Protein AF-0000000074539333 (afdb_homodimer)

Foldseek 3Di:
DDWAFLLLLLLVLVLLQVAQEEEEADDPLNVSVVVNCVPPVVVSNHDYQHFPFQLLSLLLLQLLCLQQVGEREYEFEAQRRLVRNQLNQQLQQLQLGQYEYEYEAAALVQVPPHDDDPSHDPSQVVCVVRWPEEDEPNASLCSLVVSLVQNQRQLAFRHGYYYYYYYSCRRGDIDDPVSHDHDHNVVRHDPDWFAWDLVLLLVLLVPLQPWQAEEEEEECLCLSLVQLVLVVLQCQQSLHAYEYDPRRAQSAFCPPLRYFAAPAPLQLVSQAPTQEYEYEADLCDLSVVLCDPPSHHDCVRRAYAYEGCDPCSACVRHDHPGYIHIRRRNHSVSSSVSNVVVDGGDHHRPCSVVSVVSLVVVLVVLVVLLPDFDWQHALSVLLQLVQVLFDQQAAEFEFADLRSVSNSNHNTHGHRSRYDDSVRVSRAQSRVSSQQSNCVSPVPHAYEYEYEPVSCVVRVVCLLSCQVVQRAYEYEYAYAFWNQQVQLVCCVPPVRPDDPTGHDDDQSQVVSVVRREHGDEAGGSVCSNVQVVVCVPDSGHYYYHRYHHSVSSNDDPPVVVVVCSVQPPPDDDDD/DDWAFLLLLLLVLVLLQVAQEEEEADDPLNVSVVVNCVPPVVVSNHDYQHFPFQLLSLLLLQLLCLQQVGEREYEFEAQRRLVRNQLNQQLQLLQLGQYEYEYEAAALVQVPPHDDDPSHDPSQVVCVVRWPEEDEDNASLCSLVVSLVQNQSQLAFRHGYYYYYYYSCRRGDIDDPVSRDHDHNVVRHDPDWFAWDLVLLLVLLVPLQPWQAEEEEEECLCLSLVQLVLVVLQCQQSLHAYEYDPRRAQSAFCPPLRYFAAPAPLQLVSQAPTQEYEYEADLCDLSVVLCDPPSHHDCVRRAYEYEGCDPCSACVRHDHPGYIHIRRRNHSVSSSVSNVVVDGGDHHRPCSVVSVVSLCVVLVVLVVLLPDFDWQHALSVLLQLVQVLFDQQEAEFEFADLRSVSNSNHNTHGHRSRYDDSVRVSRAQSRVSSQQSNCVSPVPHAYEYEYEPVSCVVRVVCLLSCQVVQRAYEYEYAYAFWNQAVQLVCCVQPVRPDDPTGHPDDQSQVVSVVRPERGDEAGGSVCSNVQVVVCVPDSGHYYYRRYHHSVSSNDDPPVVVVVCSVQPPPDDPDD

Structure (mmCIF, N/CA/C/O backbone):
data_AF-0000000074539333-model_v1
#
loop_
_entity.id
_entity.type
_entity.pdbx_description
1 polymer 'Acetolactate synthase, large subunit (IlvB-4)'
#
loop_
_atom_site.group_PDB
_atom_site.id
_atom_site.type_symbol
_atom_site.label_atom_id
_atom_site.label_alt_id
_atom_site.label_comp_id
_atom_site.label_asym_id
_atom_site.label_entity_id
_atom_site.label_seq_id
_atom_site.pdbx_PDB_ins_code
_atom_site.Cartn_x
_atom_site.Cartn_y
_atom_site.Cartn_z
_atom_site.occupancy
_atom_site.B_iso_or_equiv
_atom_site.auth_seq_id
_atom_site.auth_comp_id
_atom_site.auth_asym_id
_atom_site.auth_atom_id
_atom_site.pdbx_PDB_model_num
ATOM 1 N N . MET A 1 1 ? -42.875 7.98 -5.402 1 53.69 1 MET A N 1
ATOM 2 C CA . MET A 1 1 ? -42.094 6.82 -5.809 1 53.69 1 MET A CA 1
ATOM 3 C C . MET A 1 1 ? -40.969 6.523 -4.793 1 53.69 1 MET A C 1
ATOM 5 O O . MET A 1 1 ? -40.531 7.426 -4.09 1 53.69 1 MET A O 1
ATOM 9 N N . ALA A 1 2 ? -40.562 5.23 -4.734 1 71.75 2 ALA A N 1
ATOM 10 C CA . ALA A 1 2 ? -39.625 4.859 -3.678 1 71.75 2 ALA A CA 1
ATOM 11 C C . ALA A 1 2 ? -38.219 5.371 -3.99 1 71.75 2 ALA A C 1
ATOM 13 O O . ALA A 1 2 ? -37.812 5.352 -5.148 1 71.75 2 ALA A O 1
ATOM 14 N N . GLN A 1 3 ? -37.5 6.055 -3.059 1 87.5 3 GLN A N 1
ATOM 15 C CA . GLN A 1 3 ? -36.156 6.562 -3.24 1 87.5 3 GLN A CA 1
ATOM 16 C C . GLN A 1 3 ? -35.125 5.586 -2.684 1 87.5 3 GLN A C 1
ATOM 18 O O . GLN A 1 3 ? -35.312 5.004 -1.613 1 87.5 3 GLN A O 1
ATOM 23 N N . ILE A 1 4 ? -34.188 5.309 -3.562 1 90.69 4 ILE A N 1
ATOM 24 C CA . ILE A 1 4 ? -33.094 4.473 -3.102 1 90.69 4 ILE A CA 1
ATOM 25 C C . ILE A 1 4 ? -31.766 5.207 -3.297 1 90.69 4 ILE A C 1
ATOM 27 O O . ILE A 1 4 ? -31.641 6.043 -4.195 1 90.69 4 ILE A O 1
ATOM 31 N N . SER A 1 5 ? -30.812 4.988 -2.482 1 93.69 5 SER A N 1
ATOM 32 C CA . SER A 1 5 ? -29.5 5.613 -2.627 1 93.69 5 SER A CA 1
ATOM 33 C C . SER A 1 5 ? -28.672 4.922 -3.707 1 93.69 5 SER A C 1
ATOM 35 O O . SER A 1 5 ? -28.969 3.793 -4.102 1 93.69 5 SER A O 1
ATOM 37 N N . GLY A 1 6 ? -27.656 5.66 -4.234 1 95.56 6 GLY A N 1
ATOM 38 C CA . GLY A 1 6 ? -26.703 5.027 -5.133 1 95.56 6 GLY A CA 1
ATOM 39 C C . GLY A 1 6 ? -26.016 3.822 -4.523 1 95.56 6 GLY A C 1
ATOM 40 O O . GLY A 1 6 ? -25.734 2.84 -5.215 1 95.56 6 GLY A O 1
ATOM 41 N N . GLY A 1 7 ? -25.766 3.912 -3.229 1 96.56 7 GLY A N 1
ATOM 42 C CA . GLY A 1 7 ? -25.188 2.789 -2.514 1 96.56 7 GLY A CA 1
ATOM 43 C C . GLY A 1 7 ? -26.031 1.538 -2.561 1 96.56 7 GLY A C 1
ATOM 44 O O . GLY A 1 7 ? -25.516 0.434 -2.75 1 96.56 7 GLY A O 1
ATOM 45 N N . GLU A 1 8 ? -27.312 1.71 -2.318 1 95.69 8 GLU A N 1
ATOM 46 C CA . GLU A 1 8 ? -28.203 0.561 -2.373 1 95.69 8 GLU A CA 1
ATOM 47 C C . GLU A 1 8 ? -28.297 -0.006 -3.787 1 95.69 8 GLU A C 1
ATOM 49 O O . GLU A 1 8 ? -28.359 -1.224 -3.971 1 95.69 8 GLU A O 1
ATOM 54 N N . LEU A 1 9 ? -28.344 0.876 -4.777 1 95.88 9 LEU A N 1
ATOM 55 C CA . LEU A 1 9 ? -28.359 0.434 -6.168 1 95.88 9 LEU A CA 1
ATOM 56 C C . LEU A 1 9 ? -27.141 -0.406 -6.496 1 95.88 9 LEU A C 1
ATOM 58 O O . LEU A 1 9 ? -27.234 -1.414 -7.199 1 95.88 9 LEU A O 1
ATOM 62 N N . LEU A 1 10 ? -25.953 0.003 -6.055 1 97.69 10 LEU A N 1
ATOM 63 C CA . LEU A 1 10 ? -24.719 -0.756 -6.215 1 97.69 10 LEU A CA 1
ATOM 64 C C . LEU A 1 10 ? -24.859 -2.15 -5.613 1 97.69 10 LEU A C 1
ATOM 66 O O . LEU A 1 10 ? -24.484 -3.143 -6.246 1 97.69 10 LEU A O 1
ATOM 70 N N . VAL A 1 11 ? -25.422 -2.281 -4.406 1 98 11 VAL A N 1
ATOM 71 C CA . VAL A 1 11 ? -25.594 -3.557 -3.719 1 98 11 VAL A CA 1
ATOM 72 C C . VAL A 1 11 ? -26.531 -4.457 -4.523 1 98 11 VAL A C 1
ATOM 74 O O . VAL A 1 11 ? -26.281 -5.656 -4.66 1 98 11 VAL A O 1
ATOM 77 N N . ARG A 1 12 ? -27.594 -3.887 -5.066 1 96.44 12 ARG A N 1
ATOM 78 C CA . ARG A 1 12 ? -28.531 -4.66 -5.867 1 96.44 12 ARG A CA 1
ATOM 79 C C . ARG A 1 12 ? -27.859 -5.246 -7.102 1 96.44 12 ARG A C 1
ATOM 81 O O . ARG A 1 12 ? -28.156 -6.367 -7.512 1 96.44 12 ARG A O 1
ATOM 88 N N . CYS A 1 13 ? -26.953 -4.438 -7.715 1 97.38 13 CYS A N 1
ATOM 89 C CA . CYS A 1 13 ? -26.188 -4.957 -8.836 1 97.38 13 CYS A CA 1
ATOM 90 C C . CYS A 1 13 ? -25.328 -6.145 -8.414 1 97.38 13 CYS A C 1
ATOM 92 O O . CYS A 1 13 ? -25.25 -7.148 -9.125 1 97.38 13 CYS A O 1
ATOM 94 N N . LEU A 1 14 ? -24.688 -6.086 -7.266 1 98.56 14 LEU A N 1
ATOM 95 C CA . LEU A 1 14 ? -23.781 -7.133 -6.781 1 98.56 14 LEU A CA 1
ATOM 96 C C . LEU A 1 14 ? -24.562 -8.391 -6.422 1 98.56 14 LEU A C 1
ATOM 98 O O . LEU A 1 14 ? -24.062 -9.508 -6.59 1 98.56 14 LEU A O 1
ATOM 102 N N . ILE A 1 15 ? -25.797 -8.203 -5.922 1 97.75 15 ILE A N 1
ATOM 103 C CA . ILE A 1 15 ? -26.672 -9.32 -5.574 1 97.75 15 ILE A CA 1
ATOM 104 C C . ILE A 1 15 ? -26.953 -10.164 -6.82 1 97.75 15 ILE A C 1
ATOM 106 O O . ILE A 1 15 ? -26.984 -11.391 -6.754 1 97.75 15 ILE A O 1
ATOM 110 N N . LYS A 1 16 ? -27.125 -9.492 -7.965 1 96.06 16 LYS A N 1
ATOM 111 C CA . LYS A 1 16 ? -27.422 -10.203 -9.211 1 96.06 16 LYS A CA 1
ATOM 112 C C . LYS A 1 16 ? -26.25 -11.117 -9.602 1 96.06 16 LYS A C 1
ATOM 114 O O . LYS A 1 16 ? -26.453 -12.102 -10.32 1 96.06 16 LYS A O 1
ATOM 119 N N . GLU A 1 17 ? -25.047 -10.852 -9.117 1 96.12 17 GLU A N 1
ATOM 120 C CA . GLU A 1 17 ? -23.859 -11.648 -9.422 1 96.12 17 GLU A CA 1
ATOM 121 C C . GLU A 1 17 ? -23.531 -12.602 -8.273 1 96.12 17 GLU A C 1
ATOM 123 O O . GLU A 1 17 ? -22.469 -13.234 -8.273 1 96.12 17 GLU A O 1
ATOM 128 N N . ASN A 1 18 ? -24.375 -12.672 -7.277 1 96.19 18 ASN A N 1
ATOM 129 C CA . ASN A 1 18 ? -24.234 -13.555 -6.121 1 96.19 18 ASN A CA 1
ATOM 130 C C . ASN A 1 18 ? -22.938 -13.273 -5.355 1 96.19 18 ASN A C 1
ATOM 132 O O . ASN A 1 18 ? -22.25 -14.203 -4.949 1 96.19 18 ASN A O 1
ATOM 136 N N . VAL A 1 19 ? -22.578 -12.039 -5.328 1 98.31 19 VAL A N 1
ATOM 137 C CA . VAL A 1 19 ? -21.406 -11.672 -4.531 1 98.31 19 VAL A CA 1
ATOM 138 C C . VAL A 1 19 ? -21.656 -12.008 -3.062 1 98.31 19 VAL A C 1
ATOM 140 O O . VAL A 1 19 ? -22.625 -11.539 -2.471 1 98.31 19 VAL A O 1
ATOM 143 N N . ARG A 1 20 ? -20.766 -12.75 -2.531 1 97.69 20 ARG A N 1
ATOM 144 C CA . ARG A 1 20 ? -20.953 -13.211 -1.158 1 97.69 20 ARG A CA 1
ATOM 145 C C . ARG A 1 20 ? -20.109 -12.391 -0.187 1 97.69 20 ARG A C 1
ATOM 147 O O . ARG A 1 20 ? -20.531 -12.133 0.942 1 97.69 20 ARG A O 1
ATOM 154 N N . TYR A 1 21 ? -18.922 -12.078 -0.548 1 98.62 21 TYR A N 1
ATOM 155 C CA . TYR A 1 21 ? -18.016 -11.352 0.323 1 98.62 21 TYR A CA 1
ATOM 156 C C . TYR A 1 21 ? -17.562 -10.047 -0.329 1 98.62 21 TYR A C 1
ATOM 158 O O . TYR A 1 21 ? -17.297 -10.008 -1.535 1 98.62 21 TYR A O 1
ATOM 166 N N . ILE A 1 22 ? -17.578 -9.039 0.399 1 98.88 22 ILE A N 1
ATOM 167 C CA . ILE A 1 22 ? -16.953 -7.766 0.07 1 98.88 22 ILE A CA 1
ATOM 168 C C . ILE A 1 22 ? -15.852 -7.457 1.09 1 98.88 22 ILE A C 1
ATOM 170 O O . ILE A 1 22 ? -16.141 -7.285 2.279 1 98.88 22 ILE A O 1
ATOM 174 N N . PHE A 1 23 ? -14.609 -7.445 0.653 1 98.94 23 PHE A N 1
ATOM 175 C CA . PHE A 1 23 ? -13.469 -7.215 1.537 1 98.94 23 PHE A CA 1
ATOM 176 C C . PHE A 1 23 ? -13.07 -5.746 1.536 1 98.94 23 PHE A C 1
ATOM 178 O O . PHE A 1 23 ? -12.914 -5.141 0.473 1 98.94 23 PHE A O 1
ATOM 185 N N . GLY A 1 24 ? -12.938 -5.121 2.658 1 98.69 24 GLY A N 1
ATOM 186 C CA . GLY A 1 24 ? -12.547 -3.723 2.6 1 98.69 24 GLY A CA 1
ATOM 187 C C . GLY A 1 24 ? -12.367 -3.096 3.969 1 98.69 24 GLY A C 1
ATOM 188 O O . GLY A 1 24 ? -12.32 -3.803 4.98 1 98.69 24 GLY A O 1
ATOM 189 N N . VAL A 1 25 ? -12.039 -1.843 4.016 1 98.44 25 VAL A N 1
ATOM 190 C CA . VAL A 1 25 ? -12.039 -0.949 5.168 1 98.44 25 VAL A CA 1
ATOM 191 C C . VAL A 1 25 ? -13.141 0.094 5.016 1 98.44 25 VAL A C 1
ATOM 193 O O . VAL A 1 25 ? -13.273 0.718 3.961 1 98.44 25 VAL A O 1
ATOM 196 N N . PRO A 1 26 ? -13.984 0.244 6.031 1 97.88 26 PRO A N 1
ATOM 197 C CA . PRO A 1 26 ? -15.094 1.19 5.906 1 97.88 26 PRO A CA 1
ATOM 198 C C . PRO A 1 26 ? -14.633 2.643 5.852 1 97.88 26 PRO A C 1
ATOM 200 O O . PRO A 1 26 ? -13.492 2.945 6.215 1 97.88 26 PRO A O 1
ATOM 203 N N . GLY A 1 27 ? -15.414 3.486 5.34 1 95.94 27 GLY A N 1
ATOM 204 C CA . GLY A 1 27 ? -15.141 4.914 5.258 1 95.94 27 GLY A CA 1
ATOM 205 C C . GLY A 1 27 ? -16.391 5.766 5.254 1 95.94 27 GLY A C 1
ATOM 206 O O . GLY A 1 27 ? -17.484 5.266 4.98 1 95.94 27 GLY A O 1
ATOM 207 N N . GLY A 1 28 ? -16.219 7.004 5.582 1 93.75 28 GLY A N 1
ATOM 208 C CA . GLY A 1 28 ? -17.328 7.926 5.672 1 93.75 28 GLY A CA 1
ATOM 209 C C . GLY A 1 28 ? -18.047 8.125 4.352 1 93.75 28 GLY A C 1
ATOM 210 O O . GLY A 1 28 ? -19.266 8.305 4.32 1 93.75 28 GLY A O 1
ATOM 211 N N . GLN A 1 29 ? -17.359 8.047 3.271 1 95.5 29 GLN A N 1
ATOM 212 C CA . GLN A 1 29 ? -17.922 8.289 1.951 1 95.5 29 GLN A CA 1
ATOM 213 C C . GLN A 1 29 ? -18.672 7.062 1.439 1 95.5 29 GLN A C 1
ATOM 215 O O . GLN A 1 29 ? -19.375 7.137 0.435 1 95.5 29 GLN A O 1
ATOM 220 N N . LEU A 1 30 ? -18.578 5.961 2.168 1 96.88 30 LEU A N 1
ATOM 221 C CA . LEU A 1 30 ? -19.172 4.699 1.742 1 96.88 30 LEU A CA 1
ATOM 222 C C . LEU A 1 30 ? -20.375 4.344 2.613 1 96.88 30 LEU A C 1
ATOM 224 O O . LEU A 1 30 ? -20.906 3.238 2.51 1 96.88 30 LEU A O 1
ATOM 228 N N . LEU A 1 31 ? -20.906 5.234 3.484 1 96.12 31 LEU A N 1
ATOM 229 C CA . LEU A 1 31 ? -21.859 4.871 4.531 1 96.12 31 LEU A CA 1
ATOM 230 C C . LEU A 1 31 ? -23.141 4.312 3.932 1 96.12 31 LEU A C 1
ATOM 232 O O . LEU A 1 31 ? -23.688 3.336 4.441 1 96.12 31 LEU A O 1
ATOM 236 N N . THR A 1 32 ? -23.641 4.914 2.824 1 96.44 32 THR A N 1
ATOM 237 C CA . THR A 1 32 ? -24.891 4.434 2.244 1 96.44 32 THR A CA 1
ATOM 238 C C . THR A 1 32 ? -24.688 3.066 1.594 1 96.44 32 THR A C 1
ATOM 240 O O . THR A 1 32 ? -25.594 2.232 1.598 1 96.44 32 THR A O 1
ATOM 243 N N . PHE A 1 33 ? -23.547 2.855 0.974 1 97.81 33 PHE A N 1
ATOM 244 C CA . PHE A 1 33 ? -23.203 1.549 0.42 1 97.81 33 PHE A CA 1
ATOM 245 C C . PHE A 1 33 ? -23.125 0.498 1.521 1 97.81 33 PHE A C 1
ATOM 247 O O . PHE A 1 33 ? -23.719 -0.573 1.407 1 97.81 33 PHE A O 1
ATOM 254 N N . LEU A 1 34 ? -22.406 0.798 2.67 1 98.12 34 LEU A N 1
ATOM 255 C CA . LEU A 1 34 ? -22.25 -0.107 3.803 1 98.12 34 LEU A CA 1
ATOM 256 C C . LEU A 1 34 ? -23.594 -0.415 4.453 1 98.12 34 LEU A C 1
ATOM 258 O O . LEU A 1 34 ? -23.891 -1.574 4.742 1 98.12 34 LEU A O 1
ATOM 262 N N . ASP A 1 35 ? -24.391 0.611 4.652 1 97.31 35 ASP A N 1
ATOM 263 C CA . ASP A 1 35 ? -25.719 0.416 5.23 1 97.31 35 ASP A CA 1
ATOM 264 C C . ASP A 1 35 ? -26.562 -0.494 4.352 1 97.31 35 ASP A C 1
ATOM 266 O O . ASP A 1 35 ? -27.344 -1.305 4.859 1 97.31 35 ASP A O 1
ATOM 270 N N . ALA A 1 36 ? -26.422 -0.274 3.027 1 97.25 36 ALA A N 1
ATOM 271 C CA . ALA A 1 36 ? -27.188 -1.102 2.09 1 97.25 36 ALA A CA 1
ATOM 272 C C . ALA A 1 36 ? -26.75 -2.562 2.174 1 97.25 36 ALA A C 1
ATOM 274 O O . ALA A 1 36 ? -27.562 -3.471 2.006 1 97.25 36 ALA A O 1
ATOM 275 N N . ILE A 1 37 ? -25.438 -2.855 2.355 1 98.44 37 ILE A N 1
ATOM 276 C CA . ILE A 1 37 ? -24.969 -4.227 2.545 1 98.44 37 ILE A CA 1
ATOM 277 C C . ILE A 1 37 ? -25.641 -4.832 3.773 1 98.44 37 ILE A C 1
ATOM 279 O O . ILE A 1 37 ? -26.141 -5.961 3.723 1 98.44 37 ILE A O 1
ATOM 283 N N . LYS A 1 38 ? -25.703 -4.051 4.855 1 97.62 38 LYS A N 1
ATOM 284 C CA . LYS A 1 38 ? -26.281 -4.512 6.113 1 97.62 38 LYS A CA 1
ATOM 285 C C . LYS A 1 38 ? -27.781 -4.785 5.961 1 97.62 38 LYS A C 1
ATOM 287 O O . LYS A 1 38 ? -28.266 -5.852 6.348 1 97.62 38 LYS A O 1
ATOM 292 N N . ARG A 1 39 ? -28.5 -3.906 5.324 1 96.31 39 ARG A N 1
ATOM 293 C CA . ARG A 1 39 ? -29.953 -3.938 5.273 1 96.31 39 ARG A CA 1
ATOM 294 C C . ARG A 1 39 ? -30.453 -4.891 4.188 1 96.31 39 ARG A C 1
ATOM 296 O O . ARG A 1 39 ? -31.438 -5.598 4.379 1 96.31 39 ARG A O 1
ATOM 303 N N . VAL A 1 40 ? -29.766 -4.859 3.074 1 96.31 40 VAL A N 1
ATOM 304 C CA . VAL A 1 40 ? -30.25 -5.551 1.888 1 96.31 40 VAL A CA 1
ATOM 305 C C . VAL A 1 40 ? -29.328 -6.719 1.552 1 96.31 40 VAL A C 1
ATOM 307 O O . VAL A 1 40 ? -29.781 -7.852 1.386 1 96.31 40 VAL A O 1
ATOM 310 N N . GLY A 1 41 ? -28.062 -6.508 1.552 1 98 41 GLY A N 1
ATOM 311 C CA . GLY A 1 41 ? -27.078 -7.492 1.14 1 98 41 GLY A CA 1
ATOM 312 C C . GLY A 1 41 ? -27.062 -8.727 2.023 1 98 41 GLY A C 1
ATOM 313 O O . GLY A 1 41 ? -27.047 -9.852 1.525 1 98 41 GLY A O 1
ATOM 314 N N . GLU A 1 42 ? -27.141 -8.477 3.311 1 97.88 42 GLU A N 1
ATOM 315 C CA . GLU A 1 42 ? -27.047 -9.586 4.25 1 97.88 42 GLU A CA 1
ATOM 316 C C . GLU A 1 42 ? -28.219 -10.547 4.094 1 97.88 42 GLU A C 1
ATOM 318 O O . GLU A 1 42 ? -28.078 -11.758 4.285 1 97.88 42 GLU A O 1
ATOM 323 N N . LYS A 1 43 ? -29.328 -10.023 3.717 1 97.5 43 LYS A N 1
ATOM 324 C CA . LYS A 1 43 ? -30.5 -10.859 3.488 1 97.5 43 LYS A CA 1
ATOM 325 C C . LYS A 1 43 ? -30.281 -11.805 2.311 1 97.5 43 LYS A C 1
ATOM 327 O O . LYS A 1 43 ? -30.938 -12.844 2.207 1 97.5 43 LYS A O 1
ATOM 332 N N . HIS A 1 44 ? -29.375 -11.43 1.482 1 97.31 44 HIS A N 1
ATOM 333 C CA . HIS A 1 44 ? -29.078 -12.25 0.315 1 97.31 44 HIS A CA 1
ATOM 334 C C . HIS A 1 44 ? -27.75 -12.992 0.488 1 97.31 44 HIS A C 1
ATOM 336 O O . HIS A 1 44 ? -27.156 -13.43 -0.493 1 97.31 44 HIS A O 1
ATOM 342 N N . GLY A 1 45 ? -27.203 -13.016 1.686 1 96.88 45 GLY A N 1
ATOM 343 C CA . GLY A 1 45 ? -26.016 -13.805 1.996 1 96.88 45 GLY A CA 1
ATOM 344 C C . GLY A 1 45 ? -24.734 -13.023 1.835 1 96.88 45 GLY A C 1
ATOM 345 O O . GLY A 1 45 ? -23.641 -13.586 1.974 1 96.88 45 GLY A O 1
ATOM 346 N N . MET A 1 46 ? -24.812 -11.742 1.577 1 98.06 46 MET A N 1
ATOM 347 C CA . MET A 1 46 ? -23.625 -10.906 1.419 1 98.06 46 MET A CA 1
ATOM 348 C C . MET A 1 46 ? -23.031 -10.547 2.775 1 98.06 46 MET A C 1
ATOM 350 O O . MET A 1 46 ? -23.766 -10.25 3.721 1 98.06 46 MET A O 1
ATOM 354 N N . LYS A 1 47 ? -21.734 -10.586 2.867 1 98.19 47 LYS A N 1
ATOM 355 C CA . LYS A 1 47 ? -21.031 -10.234 4.094 1 98.19 47 LYS A CA 1
ATOM 356 C C . LYS A 1 47 ? -19.906 -9.242 3.814 1 98.19 47 LYS A C 1
ATOM 358 O O . LYS A 1 47 ? -19.141 -9.398 2.852 1 98.19 47 LYS A O 1
ATOM 363 N N . PHE A 1 48 ? -19.812 -8.203 4.594 1 98.69 48 PHE A N 1
ATOM 364 C CA . PHE A 1 48 ? -18.688 -7.289 4.57 1 98.69 48 PHE A CA 1
ATOM 365 C C . PHE A 1 48 ? -17.578 -7.762 5.512 1 98.69 48 PHE A C 1
ATOM 367 O O . PHE A 1 48 ? -17.812 -7.93 6.711 1 98.69 48 PHE A O 1
ATOM 374 N N . VAL A 1 49 ? -16.391 -8.047 5.023 1 98.75 49 VAL A N 1
ATOM 375 C CA . VAL A 1 49 ? -15.234 -8.445 5.832 1 98.75 49 VAL A CA 1
ATOM 376 C C . VAL A 1 49 ? -14.367 -7.223 6.133 1 98.75 49 VAL A C 1
ATOM 378 O O . VAL A 1 49 ? -13.766 -6.648 5.227 1 98.75 49 VAL A O 1
ATOM 381 N N . ASN A 1 50 ? -14.352 -6.844 7.359 1 98.31 50 ASN A N 1
ATOM 382 C CA . ASN A 1 50 ? -13.578 -5.707 7.852 1 98.31 50 ASN A CA 1
ATOM 383 C C . ASN A 1 50 ? -12.094 -6.035 7.953 1 98.31 50 ASN A C 1
ATOM 385 O O . ASN A 1 50 ? -11.664 -6.703 8.898 1 98.31 50 ASN A O 1
ATOM 389 N N . CYS A 1 51 ? -11.312 -5.566 7.012 1 98.5 51 CYS A N 1
ATOM 390 C CA . CYS A 1 51 ? -9.875 -5.816 7.004 1 98.5 51 CYS A CA 1
ATOM 391 C C . CYS A 1 51 ? -9.133 -4.73 7.77 1 98.5 51 CYS A C 1
ATOM 393 O O . CYS A 1 51 ? -9.688 -3.672 8.062 1 98.5 51 CYS A O 1
ATOM 395 N N . ARG A 1 52 ? -7.875 -5.016 8.133 1 98.19 52 ARG A N 1
ATOM 396 C CA . ARG A 1 52 ? -7.047 -4.047 8.836 1 98.19 52 ARG A CA 1
ATOM 397 C C . ARG A 1 52 ? -6.379 -3.086 7.859 1 98.19 52 ARG A C 1
ATOM 399 O O . ARG A 1 52 ? -6.07 -1.944 8.211 1 98.19 52 ARG A O 1
ATOM 406 N N . HIS A 1 53 ? -6.125 -3.541 6.66 1 98.62 53 HIS A N 1
ATOM 407 C CA . HIS A 1 53 ? -5.5 -2.76 5.598 1 98.62 53 HIS A CA 1
ATOM 408 C C . HIS A 1 53 ? -6.129 -3.066 4.242 1 98.62 53 HIS A C 1
ATOM 410 O O . HIS A 1 53 ? -6.422 -4.223 3.938 1 98.62 53 HIS A O 1
ATOM 416 N N . GLU A 1 54 ? -6.34 -2.082 3.432 1 98.75 54 GLU A N 1
ATOM 417 C CA . GLU A 1 54 ? -6.973 -2.264 2.129 1 98.75 54 GLU A CA 1
ATOM 418 C C . GLU A 1 54 ? -6.141 -3.176 1.231 1 98.75 54 GLU A C 1
ATOM 420 O O . GLU A 1 54 ? -6.691 -3.93 0.426 1 98.75 54 GLU A O 1
ATOM 425 N N . GLN A 1 55 ? -4.734 -3.168 1.324 1 98.75 55 GLN A N 1
ATOM 426 C CA . GLN A 1 55 ? -3.9 -4.121 0.599 1 98.75 55 GLN A CA 1
ATOM 427 C C . GLN A 1 55 ? -4.363 -5.555 0.847 1 98.75 55 GLN A C 1
ATOM 429 O O . GLN A 1 55 ? -4.48 -6.344 -0.091 1 98.75 55 GLN A O 1
ATOM 434 N N . ALA A 1 56 ? -4.594 -5.879 2.113 1 98.81 56 ALA A N 1
ATOM 435 C CA . ALA A 1 56 ? -5.039 -7.219 2.49 1 98.81 56 ALA A CA 1
ATOM 436 C C . ALA A 1 56 ? -6.441 -7.496 1.965 1 98.81 56 ALA A C 1
ATOM 438 O O . ALA A 1 56 ? -6.758 -8.625 1.585 1 98.81 56 ALA A O 1
ATOM 439 N N . ALA A 1 57 ? -7.301 -6.441 1.949 1 98.94 57 ALA A N 1
ATOM 440 C CA . ALA A 1 57 ? -8.648 -6.594 1.403 1 98.94 57 ALA A CA 1
ATOM 441 C C . ALA A 1 57 ? -8.602 -7.062 -0.048 1 98.94 57 ALA A C 1
ATOM 443 O O . ALA A 1 57 ? -9.281 -8.023 -0.419 1 98.94 57 ALA A O 1
ATOM 444 N N . ALA A 1 58 ? -7.785 -6.375 -0.827 1 98.94 58 ALA A N 1
ATOM 445 C CA . ALA A 1 58 ? -7.645 -6.75 -2.232 1 98.94 58 ALA A CA 1
ATOM 446 C C . ALA A 1 58 ? -7.062 -8.156 -2.371 1 98.94 58 ALA A C 1
ATOM 448 O O . ALA A 1 58 ? -7.488 -8.93 -3.229 1 98.94 58 ALA A O 1
ATOM 449 N N . SER A 1 59 ? -6.105 -8.531 -1.534 1 98.94 59 SER A N 1
ATOM 450 C CA . SER A 1 59 ? -5.488 -9.852 -1.586 1 98.94 59 SER A CA 1
ATOM 451 C C . SER A 1 59 ? -6.484 -10.938 -1.189 1 98.94 59 SER A C 1
ATOM 453 O O . SER A 1 59 ? -6.457 -12.039 -1.741 1 98.94 59 SER A O 1
ATOM 455 N N . MET A 1 60 ? -7.332 -10.648 -0.194 1 98.94 60 MET A N 1
ATOM 456 C CA . MET A 1 60 ? -8.367 -11.609 0.173 1 98.94 60 MET A CA 1
ATOM 457 C C . MET A 1 60 ? -9.352 -11.812 -0.974 1 98.94 60 MET A C 1
ATOM 459 O O . MET A 1 60 ? -9.766 -12.938 -1.251 1 98.94 60 MET A O 1
ATOM 463 N N . ALA A 1 61 ? -9.719 -10.688 -1.644 1 98.94 61 ALA A N 1
ATOM 464 C CA . ALA A 1 61 ? -10.586 -10.773 -2.814 1 98.94 61 ALA A CA 1
ATOM 465 C C . ALA A 1 61 ? -9.938 -11.602 -3.918 1 98.94 61 ALA A C 1
ATOM 467 O O . ALA A 1 61 ? -10.609 -12.391 -4.594 1 98.94 61 ALA A O 1
ATOM 468 N N . ASP A 1 62 ? -8.656 -11.445 -4.102 1 98.88 62 ASP A N 1
ATOM 469 C CA . ASP A 1 62 ? -7.863 -12.219 -5.059 1 98.88 62 ASP A CA 1
ATOM 470 C C . ASP A 1 62 ? -7.957 -13.711 -4.773 1 98.88 62 ASP A C 1
ATOM 472 O O . ASP A 1 62 ? -8.32 -14.492 -5.652 1 98.88 62 ASP A O 1
ATOM 476 N N . ALA A 1 63 ? -7.68 -14.086 -3.541 1 98.81 63 ALA A N 1
ATOM 477 C CA . ALA A 1 63 ? -7.707 -15.492 -3.137 1 98.81 63 ALA A CA 1
ATOM 478 C C . ALA A 1 63 ? -9.102 -16.078 -3.295 1 98.81 63 ALA A C 1
ATOM 480 O O . ALA A 1 63 ? -9.258 -17.203 -3.764 1 98.81 63 ALA A O 1
ATOM 481 N N . TYR A 1 64 ? -10.109 -15.297 -2.881 1 98.75 64 TYR A N 1
ATOM 482 C CA . TYR A 1 64 ? -11.492 -15.734 -3.025 1 98.75 64 TYR A CA 1
ATOM 483 C C . TYR A 1 64 ? -11.805 -16.078 -4.477 1 98.75 64 TYR A C 1
ATOM 485 O O . TYR A 1 64 ? -12.398 -17.109 -4.762 1 98.75 64 TYR A O 1
ATOM 493 N N . ALA A 1 65 ? -11.383 -15.195 -5.352 1 98.5 65 ALA A N 1
ATOM 494 C CA . ALA A 1 65 ? -11.648 -15.391 -6.773 1 98.5 65 ALA A CA 1
ATOM 495 C C . ALA A 1 65 ? -10.961 -16.656 -7.289 1 98.5 65 ALA A C 1
ATOM 497 O O . ALA A 1 65 ? -11.562 -17.438 -8.031 1 98.5 65 ALA A O 1
ATOM 498 N N . ARG A 1 66 ? -9.711 -16.906 -6.926 1 97.75 66 ARG A N 1
ATOM 499 C CA . ARG A 1 66 ? -8.938 -18.062 -7.395 1 97.75 66 ARG A CA 1
ATOM 500 C C . ARG A 1 66 ? -9.594 -19.359 -6.98 1 97.75 66 ARG A C 1
ATOM 502 O O . ARG A 1 66 ? -9.703 -20.297 -7.789 1 97.75 66 ARG A O 1
ATOM 509 N N . VAL A 1 67 ? -10.023 -19.406 -5.719 1 97.62 67 VAL A N 1
ATOM 510 C CA . VAL A 1 67 ? -10.398 -20.703 -5.168 1 97.62 67 VAL A CA 1
ATOM 511 C C . VAL A 1 67 ? -11.875 -20.984 -5.438 1 97.62 67 VAL A C 1
ATOM 513 O O . VAL A 1 67 ? -12.281 -22.125 -5.617 1 97.62 67 VAL A O 1
ATOM 516 N N . SER A 1 68 ? -12.727 -19.906 -5.508 1 96.31 68 SER A N 1
ATOM 517 C CA . SER A 1 68 ? -14.156 -20.094 -5.68 1 96.31 68 SER A CA 1
ATOM 518 C C . SER A 1 68 ? -14.539 -20.109 -7.156 1 96.31 68 SER A C 1
ATOM 520 O O . SER A 1 68 ? -15.57 -20.672 -7.527 1 96.31 68 SER A O 1
ATOM 522 N N . GLY A 1 69 ? -13.727 -19.438 -7.941 1 94.69 69 GLY A N 1
ATOM 523 C CA . GLY A 1 69 ? -14.086 -19.266 -9.344 1 94.69 69 GLY A CA 1
ATOM 524 C C . GLY A 1 69 ? -15.055 -18.109 -9.57 1 94.69 69 GLY A C 1
ATOM 525 O O . GLY A 1 69 ? -15.453 -17.844 -10.711 1 94.69 69 GLY A O 1
ATOM 526 N N . GLU A 1 70 ? -15.43 -17.453 -8.492 1 95.81 70 GLU A N 1
ATOM 527 C CA . GLU A 1 70 ? -16.297 -16.281 -8.562 1 95.81 70 GLU A CA 1
ATOM 528 C C . GLU A 1 70 ? -15.5 -14.984 -8.531 1 95.81 70 GLU A C 1
ATOM 530 O O . GLU A 1 70 ? -14.305 -15 -8.234 1 95.81 70 GLU A O 1
ATOM 535 N N . ILE A 1 71 ? -16.156 -13.883 -8.883 1 98.06 71 ILE A N 1
ATOM 536 C CA . ILE A 1 71 ? -15.461 -12.602 -8.914 1 98.06 71 ILE A CA 1
ATOM 537 C C . ILE A 1 71 ? -15.133 -12.156 -7.488 1 98.06 71 ILE A C 1
ATOM 539 O O . ILE A 1 71 ? -15.945 -12.336 -6.574 1 98.06 71 ILE A O 1
ATOM 543 N N . GLY A 1 72 ? -13.867 -11.711 -7.254 1 98.75 72 GLY A N 1
ATOM 544 C CA . GLY A 1 72 ? -13.539 -11.047 -6.004 1 98.75 72 GLY A CA 1
ATOM 545 C C . GLY A 1 72 ? -13.984 -9.602 -5.953 1 98.75 72 GLY A C 1
ATOM 546 O O . GLY A 1 72 ? -14.008 -8.914 -6.98 1 98.75 72 GLY A O 1
ATOM 547 N N . VAL A 1 73 ? -14.398 -9.078 -4.805 1 98.94 73 VAL A N 1
ATOM 548 C CA . VAL A 1 73 ? -14.805 -7.688 -4.645 1 98.94 73 VAL A CA 1
ATOM 549 C C . VAL A 1 73 ? -14.062 -7.066 -3.461 1 98.94 73 VAL A C 1
ATOM 551 O O . VAL A 1 73 ? -14.094 -7.609 -2.354 1 98.94 73 VAL A O 1
ATOM 554 N N . CYS A 1 74 ? -13.328 -6.031 -3.676 1 98.88 74 CYS A N 1
ATOM 555 C CA . CYS A 1 74 ? -12.703 -5.27 -2.598 1 98.88 74 CYS A CA 1
ATOM 556 C C . CYS A 1 74 ? -13.086 -3.797 -2.676 1 98.88 74 CYS A C 1
ATOM 558 O O . CYS A 1 74 ? -13.484 -3.309 -3.736 1 98.88 74 CYS A O 1
ATOM 560 N N . VAL A 1 75 ? -13.047 -3.139 -1.521 1 98.75 75 VAL A N 1
ATOM 561 C CA . VAL A 1 75 ? -13.5 -1.754 -1.442 1 98.75 75 VAL A CA 1
ATOM 562 C C . VAL A 1 75 ? -12.539 -0.946 -0.572 1 98.75 75 VAL A C 1
ATOM 564 O O . VAL A 1 75 ? -12.039 -1.443 0.441 1 98.75 75 VAL A O 1
ATOM 567 N N . GLY A 1 76 ? -12.195 0.207 -0.986 1 97.88 76 GLY A N 1
ATOM 568 C CA . GLY A 1 76 ? -11.523 1.245 -0.221 1 97.88 76 GLY A CA 1
ATOM 569 C C . GLY A 1 76 ? -12.219 2.592 -0.303 1 97.88 76 GLY A C 1
ATOM 570 O O . GLY A 1 76 ? -12.805 2.928 -1.33 1 97.88 76 GLY A O 1
ATOM 571 N N . THR A 1 77 ? -12.195 3.322 0.79 1 95.31 77 THR A N 1
ATOM 572 C CA . THR A 1 77 ? -12.789 4.656 0.778 1 95.31 77 THR A CA 1
ATOM 573 C C . THR A 1 77 ? -12.008 5.59 -0.135 1 95.31 77 THR A C 1
ATOM 575 O O . THR A 1 77 ? -11.336 5.141 -1.066 1 95.31 77 THR A O 1
ATOM 578 N N . ILE A 1 78 ? -12.148 6.879 0.02 1 95.06 78 ILE A N 1
ATOM 579 C CA . ILE A 1 78 ? -11.531 7.91 -0.806 1 95.06 78 ILE A CA 1
ATOM 580 C C . ILE A 1 78 ? -10.062 8.07 -0.422 1 95.06 78 ILE A C 1
ATOM 582 O O . ILE A 1 78 ? -9.68 7.812 0.722 1 95.06 78 ILE A O 1
ATOM 586 N N . GLY A 1 79 ? -9.203 8.562 -1.405 1 96.88 79 GLY A N 1
ATOM 587 C CA . GLY A 1 79 ? -7.848 8.992 -1.12 1 96.88 79 GLY A CA 1
ATOM 588 C C . GLY A 1 79 ? -6.984 7.887 -0.536 1 96.88 79 GLY A C 1
ATOM 589 O O . GLY A 1 79 ? -6.562 6.98 -1.254 1 96.88 79 GLY A O 1
ATOM 590 N N . PRO A 1 80 ? -6.832 7.867 0.834 1 97.56 80 PRO A N 1
ATOM 591 C CA . PRO A 1 80 ? -5.992 6.855 1.485 1 97.56 80 PRO A CA 1
ATOM 592 C C . PRO A 1 80 ? -6.477 5.43 1.229 1 97.56 80 PRO A C 1
ATOM 594 O O . PRO A 1 80 ? -5.668 4.531 0.995 1 97.56 80 PRO A O 1
ATOM 597 N N . GLY A 1 81 ? -7.812 5.254 1.311 1 98.06 81 GLY A N 1
ATOM 598 C CA . GLY A 1 81 ? -8.344 3.926 1.043 1 98.06 81 GLY A CA 1
ATOM 599 C C . GLY A 1 81 ? -8.016 3.422 -0.351 1 98.06 81 GLY A C 1
ATOM 600 O O . GLY A 1 81 ? -7.691 2.248 -0.531 1 98.06 81 GLY A O 1
ATOM 601 N N . GLY A 1 82 ? -8.195 4.32 -1.352 1 98.44 82 GLY A N 1
ATOM 602 C CA . GLY A 1 82 ? -7.816 3.977 -2.711 1 98.44 82 GLY A CA 1
ATOM 603 C C . GLY A 1 82 ? -6.336 3.67 -2.855 1 98.44 82 GLY A C 1
ATOM 604 O O . GLY A 1 82 ? -5.965 2.645 -3.43 1 98.44 82 GLY A O 1
ATOM 605 N N . ALA A 1 83 ? -5.473 4.52 -2.309 1 98.69 83 ALA A N 1
ATOM 606 C CA . ALA A 1 83 ? -4.023 4.344 -2.393 1 98.69 83 ALA A CA 1
ATOM 607 C C . ALA A 1 83 ? -3.594 3.035 -1.735 1 98.69 83 ALA A C 1
ATOM 609 O O . ALA A 1 83 ? -2.713 2.338 -2.246 1 98.69 83 ALA A O 1
ATOM 610 N N . ASP A 1 84 ? -4.23 2.678 -0.635 1 98.75 84 ASP A N 1
ATOM 611 C CA . ASP A 1 84 ? -3.865 1.496 0.139 1 98.75 84 ASP A CA 1
ATOM 612 C C . ASP A 1 84 ? -4.266 0.216 -0.591 1 98.75 84 ASP A C 1
ATOM 614 O O . ASP A 1 84 ? -3.758 -0.865 -0.281 1 98.75 84 ASP A O 1
ATOM 618 N N . LEU A 1 85 ? -5.188 0.277 -1.569 1 98.88 85 LEU A N 1
ATOM 619 C CA . LEU A 1 85 ? -5.621 -0.895 -2.322 1 98.88 85 LEU A CA 1
ATOM 620 C C . LEU A 1 85 ? -4.574 -1.296 -3.355 1 98.88 85 LEU A C 1
ATOM 622 O O . LEU A 1 85 ? -4.527 -2.453 -3.781 1 98.88 85 LEU A O 1
ATOM 626 N N . VAL A 1 86 ? -3.705 -0.415 -3.773 1 98.88 86 VAL A N 1
ATOM 627 C CA . VAL A 1 86 ? -2.859 -0.543 -4.957 1 98.88 86 VAL A CA 1
ATOM 628 C C . VAL A 1 86 ? -1.97 -1.777 -4.824 1 98.88 86 VAL A C 1
ATOM 630 O O . VAL A 1 86 ? -1.935 -2.625 -5.719 1 98.88 86 VAL A O 1
ATOM 633 N N . PRO A 1 87 ? -1.277 -1.977 -3.658 1 98.69 87 PRO A N 1
ATOM 634 C CA . PRO A 1 87 ? -0.385 -3.135 -3.586 1 98.69 87 PRO A CA 1
ATOM 635 C C . PRO A 1 87 ? -1.134 -4.465 -3.676 1 98.69 87 PRO A C 1
ATOM 637 O O . PRO A 1 87 ? -0.549 -5.48 -4.051 1 98.69 87 PRO A O 1
ATOM 640 N N . GLY A 1 88 ? -2.41 -4.496 -3.324 1 98.81 88 GLY A N 1
ATOM 641 C CA . GLY A 1 88 ? -3.186 -5.727 -3.41 1 98.81 88 GLY A CA 1
ATOM 642 C C . GLY A 1 88 ? -3.805 -5.945 -4.777 1 98.81 88 GLY A C 1
ATOM 643 O O . GLY A 1 88 ? -4.016 -7.086 -5.191 1 98.81 88 GLY A O 1
ATOM 644 N N . VAL A 1 89 ? -4.125 -4.859 -5.516 1 98.94 89 VAL A N 1
ATOM 645 C CA . VAL A 1 89 ? -4.754 -4.941 -6.828 1 98.94 89 VAL A CA 1
ATOM 646 C C . VAL A 1 89 ? -3.717 -5.336 -7.879 1 98.94 89 VAL A C 1
ATOM 648 O O . VAL A 1 89 ? -4.023 -6.082 -8.812 1 98.94 89 VAL A O 1
ATOM 651 N N . TYR A 1 90 ? -2.457 -4.973 -7.664 1 98.75 90 TYR A N 1
ATOM 652 C CA . TYR A 1 90 ? -1.381 -5.207 -8.617 1 98.75 90 TYR A CA 1
ATOM 653 C C . TYR A 1 90 ? -1.146 -6.699 -8.82 1 98.75 90 TYR A C 1
ATOM 655 O O . TYR A 1 90 ? -1.116 -7.18 -9.953 1 98.75 90 TYR A O 1
ATOM 663 N N . PRO A 1 91 ? -1.051 -7.512 -7.742 1 98.44 91 PRO A N 1
ATOM 664 C CA . PRO A 1 91 ? -0.859 -8.945 -7.973 1 98.44 91 PRO A CA 1
ATOM 665 C C . PRO A 1 91 ? -2.02 -9.586 -8.734 1 98.44 91 PRO A C 1
ATOM 667 O O . PRO A 1 91 ? -1.806 -10.477 -9.555 1 98.44 91 PRO A O 1
ATOM 670 N N . ALA A 1 92 ? -3.213 -9.109 -8.438 1 98.69 92 ALA A N 1
ATOM 671 C CA . ALA A 1 92 ? -4.371 -9.641 -9.156 1 98.69 92 ALA A CA 1
ATOM 672 C C . ALA A 1 92 ? -4.281 -9.32 -10.641 1 98.69 92 ALA A C 1
ATOM 674 O O . ALA A 1 92 ? -4.648 -10.148 -11.484 1 98.69 92 ALA A O 1
ATOM 675 N N . PHE A 1 93 ? -3.834 -8.125 -10.922 1 98.44 93 PHE A N 1
ATOM 676 C CA . PHE A 1 93 ? -3.656 -7.703 -12.312 1 98.44 93 PHE A CA 1
ATOM 677 C C . PHE A 1 93 ? -2.588 -8.547 -13 1 98.44 93 PHE A C 1
ATOM 679 O O . PHE A 1 93 ? -2.803 -9.047 -14.102 1 98.44 93 PHE A O 1
ATOM 686 N N . ALA A 1 94 ? -1.472 -8.734 -12.336 1 96.88 94 ALA A N 1
ATOM 687 C CA . ALA A 1 94 ? -0.349 -9.484 -12.891 1 96.88 94 ALA A CA 1
ATOM 688 C C . ALA A 1 94 ? -0.74 -10.938 -13.156 1 96.88 94 ALA A C 1
ATOM 690 O O . ALA A 1 94 ? -0.316 -11.531 -14.148 1 96.88 94 ALA A O 1
ATOM 691 N N . ASP A 1 95 ? -1.629 -11.531 -12.305 1 96.5 95 ASP A N 1
ATOM 692 C CA . ASP A 1 95 ? -1.944 -12.953 -12.367 1 96.5 95 ASP A CA 1
ATOM 693 C C . ASP A 1 95 ? -3.281 -13.188 -13.062 1 96.5 95 ASP A C 1
ATOM 695 O O . ASP A 1 95 ? -3.805 -14.305 -13.055 1 96.5 95 ASP A O 1
ATOM 699 N N . SER A 1 96 ? -3.877 -12.172 -13.617 1 96.88 96 SER A N 1
ATOM 700 C CA . SER A 1 96 ? -5.117 -12.289 -14.375 1 96.88 96 SER A CA 1
ATOM 701 C C . SER A 1 96 ? -6.258 -12.805 -13.508 1 96.88 96 SER A C 1
ATOM 703 O O . SER A 1 96 ? -6.953 -13.75 -13.883 1 96.88 96 SER A O 1
ATOM 705 N N . VAL A 1 97 ? -6.48 -12.172 -12.352 1 98.38 97 VAL A N 1
ATOM 706 C CA . VAL A 1 97 ? -7.547 -12.547 -11.43 1 98.38 97 VAL A CA 1
ATOM 707 C C . VAL A 1 97 ? -8.719 -11.578 -11.57 1 98.38 97 VAL A C 1
ATOM 709 O O . VAL A 1 97 ? -8.531 -10.359 -11.484 1 98.38 97 VAL A O 1
ATOM 712 N N . PRO A 1 98 ? -9.922 -12.062 -11.859 1 98.56 98 PRO A N 1
ATOM 713 C CA . PRO A 1 98 ? -11.07 -11.156 -11.945 1 98.56 98 PRO A CA 1
ATOM 714 C C . PRO A 1 98 ? -11.453 -10.555 -10.594 1 98.56 98 PRO A C 1
ATOM 716 O O . PRO A 1 98 ? -11.656 -11.289 -9.625 1 98.56 98 PRO A O 1
ATOM 719 N N . MET A 1 99 ? -11.508 -9.25 -10.547 1 98.81 99 MET A N 1
ATOM 720 C CA . MET A 1 99 ? -11.781 -8.523 -9.312 1 98.81 99 MET A CA 1
ATOM 721 C C . MET A 1 99 ? -12.469 -7.191 -9.602 1 98.81 99 MET A C 1
ATOM 723 O O . MET A 1 99 ? -12.109 -6.496 -10.555 1 98.81 99 MET A O 1
ATOM 727 N N . LEU A 1 100 ? -13.531 -6.898 -8.867 1 98.94 100 LEU A N 1
ATOM 728 C CA . LEU A 1 100 ? -14.133 -5.57 -8.883 1 98.94 100 LEU A CA 1
ATOM 729 C C . LEU A 1 100 ? -13.602 -4.715 -7.742 1 98.94 100 LEU A C 1
ATOM 731 O O . LEU A 1 100 ? -13.859 -4.996 -6.574 1 98.94 100 LEU A O 1
ATOM 735 N N . VAL A 1 101 ? -12.844 -3.723 -8.109 1 98.94 101 VAL A N 1
ATOM 736 C CA . VAL A 1 101 ? -12.297 -2.764 -7.16 1 98.94 101 VAL A CA 1
ATOM 737 C C . VAL A 1 101 ? -13.211 -1.549 -7.062 1 98.94 101 VAL A C 1
ATOM 739 O O . VAL A 1 101 ? -13.477 -0.876 -8.062 1 98.94 101 VAL A O 1
ATOM 742 N N . ILE A 1 102 ? -13.711 -1.301 -5.852 1 98.94 102 ILE A N 1
ATOM 743 C CA . ILE A 1 102 ? -14.633 -0.191 -5.621 1 98.94 102 ILE A CA 1
ATOM 744 C C . ILE A 1 102 ? -13.961 0.856 -4.734 1 98.94 102 ILE A C 1
ATOM 746 O O . ILE A 1 102 ? -13.414 0.527 -3.678 1 98.94 102 ILE A O 1
ATOM 750 N N . THR A 1 103 ? -13.945 2.09 -5.164 1 98.75 103 THR A N 1
ATOM 751 C CA . THR A 1 103 ? -13.492 3.195 -4.328 1 98.75 103 THR A CA 1
ATOM 752 C C . THR A 1 103 ? -14.539 4.297 -4.262 1 98.75 103 THR A C 1
ATOM 754 O O . THR A 1 103 ? -15.375 4.422 -5.164 1 98.75 103 THR A O 1
ATOM 757 N N . ALA A 1 104 ? -14.539 5.027 -3.164 1 97.75 104 ALA A N 1
ATOM 758 C CA . ALA A 1 104 ? -15.273 6.293 -3.115 1 97.75 104 ALA A CA 1
ATOM 759 C C . ALA A 1 104 ? -14.398 7.445 -3.613 1 97.75 104 ALA A C 1
ATOM 761 O O . ALA A 1 104 ? -13.188 7.297 -3.758 1 97.75 104 ALA A O 1
ATOM 762 N N . GLN A 1 105 ? -15.031 8.555 -3.881 1 96.5 105 GLN A N 1
ATOM 763 C CA . GLN A 1 105 ? -14.383 9.766 -4.371 1 96.5 105 GLN A CA 1
ATOM 764 C C . GLN A 1 105 ? -15.055 11.016 -3.812 1 96.5 105 GLN A C 1
ATOM 766 O O . GLN A 1 105 ? -16.172 10.945 -3.293 1 96.5 105 GLN A O 1
ATOM 771 N N . ASN A 1 106 ? -14.336 12.133 -3.791 1 95.06 106 ASN A N 1
ATOM 772 C CA . ASN A 1 106 ? -14.969 13.414 -3.502 1 95.06 106 ASN A CA 1
ATOM 773 C C . ASN A 1 106 ? -16.172 13.664 -4.414 1 95.06 106 ASN A C 1
ATOM 775 O O . ASN A 1 106 ? -16.281 13.039 -5.473 1 95.06 106 ASN A O 1
ATOM 779 N N . GLN A 1 107 ? -16.984 14.562 -4.008 1 95.19 107 GLN A N 1
ATOM 780 C CA . GLN A 1 107 ? -18.219 14.852 -4.746 1 95.19 107 GLN A CA 1
ATOM 781 C C . GLN A 1 107 ? -17.906 15.234 -6.191 1 95.19 107 GLN A C 1
ATOM 783 O O . GLN A 1 107 ? -16.828 15.758 -6.484 1 95.19 107 GLN A O 1
ATOM 788 N N . THR A 1 108 ? -18.875 15.031 -7.066 1 94.06 108 THR A N 1
ATOM 789 C CA . THR A 1 108 ? -18.734 15.266 -8.5 1 94.06 108 THR A CA 1
ATOM 790 C C . THR A 1 108 ? -18.297 16.703 -8.773 1 94.06 108 THR A C 1
ATOM 792 O O . THR A 1 108 ? -17.609 16.984 -9.75 1 94.06 108 THR A O 1
ATOM 795 N N . TRP A 1 109 ? -18.641 17.641 -7.906 1 88.75 109 TRP A N 1
ATOM 796 C CA . TRP A 1 109 ? -18.344 19.047 -8.172 1 88.75 109 TRP A CA 1
ATOM 797 C C . TRP A 1 109 ? -17 19.438 -7.562 1 88.75 109 TRP A C 1
ATOM 799 O O . TRP A 1 109 ? -16.516 20.562 -7.766 1 88.75 109 TRP A O 1
ATOM 809 N N . LYS A 1 110 ? -16.359 18.516 -6.855 1 89.5 110 LYS A N 1
ATOM 810 C CA . LYS A 1 110 ? -15.094 18.797 -6.184 1 89.5 110 LYS A CA 1
ATOM 811 C C . LYS A 1 110 ? -13.953 17.984 -6.777 1 89.5 110 LYS A C 1
ATOM 813 O O . LYS A 1 110 ? -12.797 18.125 -6.379 1 89.5 110 LYS A O 1
ATOM 818 N N . SER A 1 111 ? -14.312 17.016 -7.602 1 91.94 111 SER A N 1
ATOM 819 C CA . SER A 1 111 ? -13.289 16.125 -8.117 1 91.94 111 SER A CA 1
ATOM 820 C C . SER A 1 111 ? -13.172 16.234 -9.641 1 91.94 111 SER A C 1
ATOM 822 O O . SER A 1 111 ? -14.086 16.734 -10.297 1 91.94 111 SER A O 1
ATOM 824 N N . TYR A 1 112 ? -12.039 15.945 -10.156 1 89.44 112 TYR A N 1
ATOM 825 C CA . TYR A 1 112 ? -11.711 15.844 -11.57 1 89.44 112 TYR A CA 1
ATOM 826 C C . TYR A 1 112 ? -12.125 17.094 -12.328 1 89.44 112 TYR A C 1
ATOM 828 O O . TYR A 1 112 ? -12.977 17.031 -13.219 1 89.44 112 TYR A O 1
ATOM 836 N N . PRO A 1 113 ? -11.508 18.281 -11.984 1 89.19 113 PRO A N 1
ATOM 837 C CA . PRO A 1 113 ? -10.266 18.344 -11.195 1 89.19 113 PRO A CA 1
ATOM 838 C C . PRO A 1 113 ? -10.523 18.609 -9.719 1 89.19 113 PRO A C 1
ATOM 840 O O . PRO A 1 113 ? -11.617 19.031 -9.336 1 89.19 113 PRO A O 1
ATOM 843 N N . ASP A 1 114 ? -9.484 18.328 -8.953 1 85.88 114 ASP A N 1
ATOM 844 C CA . ASP A 1 114 ? -9.578 18.562 -7.516 1 85.88 114 ASP A CA 1
ATOM 845 C C . ASP A 1 114 ? -9.57 20.062 -7.211 1 85.88 114 ASP A C 1
ATOM 847 O O . ASP A 1 114 ? -9.008 20.859 -7.973 1 85.88 114 ASP A O 1
ATOM 851 N N . HIS A 1 115 ? -10.25 20.406 -6.164 1 83.81 115 HIS A N 1
ATOM 852 C CA . HIS A 1 115 ? -10.406 21.797 -5.754 1 83.81 115 HIS A CA 1
ATOM 853 C C . HIS A 1 115 ? -9.703 22.062 -4.434 1 83.81 115 HIS A C 1
ATOM 855 O O . HIS A 1 115 ? -9.953 23.094 -3.789 1 83.81 115 HIS A O 1
ATOM 861 N N . GLY A 1 116 ? -8.891 21.141 -3.986 1 87.75 116 GLY A N 1
ATOM 862 C CA . GLY A 1 116 ? -8.188 21.312 -2.727 1 87.75 116 GLY A CA 1
ATOM 863 C C . GLY A 1 116 ? -8.852 20.609 -1.563 1 87.75 116 GLY A C 1
ATOM 864 O O . GLY A 1 116 ? -8.656 20.984 -0.406 1 87.75 116 GLY A O 1
ATOM 865 N N . SER A 1 117 ? -9.531 19.547 -1.866 1 91.94 117 SER A N 1
ATOM 866 C CA . SER A 1 117 ? -10.242 18.781 -0.845 1 91.94 117 SER A CA 1
ATOM 867 C C . SER A 1 117 ? -9.297 17.859 -0.08 1 91.94 117 SER A C 1
ATOM 869 O O . SER A 1 117 ? -8.328 17.344 -0.644 1 91.94 117 SER A O 1
ATOM 871 N N . MET A 1 118 ? -9.617 17.766 1.211 1 92.44 118 MET A N 1
ATOM 872 C CA . MET A 1 118 ? -8.945 16.719 1.982 1 92.44 118 MET A CA 1
ATOM 873 C C . MET A 1 118 ? -9.164 15.344 1.35 1 92.44 118 MET A C 1
ATOM 875 O O . MET A 1 118 ? -10.25 15.055 0.841 1 92.44 118 MET A O 1
ATOM 879 N N . GLN A 1 119 ? -8.156 14.469 1.288 1 94.19 119 GLN A N 1
ATOM 880 C CA . GLN A 1 119 ? -8.164 13.094 0.792 1 94.19 119 GLN A CA 1
ATOM 881 C C . GLN A 1 119 ? -8.344 13.062 -0.723 1 94.19 119 GLN A C 1
ATOM 883 O O . GLN A 1 119 ? -8.719 12.031 -1.283 1 94.19 119 GLN A O 1
ATOM 888 N N . ALA A 1 120 ? -8.109 14.211 -1.404 1 95 120 ALA A N 1
ATOM 889 C CA . ALA A 1 120 ? -8.203 14.25 -2.861 1 95 120 ALA A CA 1
ATOM 890 C C . ALA A 1 120 ? -7.121 13.398 -3.506 1 95 120 ALA A C 1
ATOM 892 O O . ALA A 1 120 ? -5.945 13.5 -3.148 1 95 120 ALA A O 1
ATOM 893 N N . LEU A 1 121 ? -7.527 12.531 -4.363 1 97.25 121 LEU A N 1
ATOM 894 C CA . LEU A 1 121 ? -6.621 11.672 -5.113 1 97.25 121 LEU A CA 1
ATOM 895 C C . LEU A 1 121 ? -7.188 11.359 -6.496 1 97.25 121 LEU A C 1
ATOM 897 O O . LEU A 1 121 ? -8.375 11.062 -6.629 1 97.25 121 LEU A O 1
ATOM 901 N N . ASP A 1 122 ? -6.348 11.531 -7.531 1 97.81 122 ASP A N 1
ATOM 902 C CA . ASP A 1 122 ? -6.711 11.102 -8.883 1 97.81 122 ASP A CA 1
ATOM 903 C C . ASP A 1 122 ? -6.688 9.578 -9 1 97.81 122 ASP A C 1
ATOM 905 O O . ASP A 1 122 ? -5.789 9.008 -9.625 1 97.81 122 ASP A O 1
ATOM 909 N N . GLN A 1 123 ? -7.734 8.977 -8.461 1 98.31 123 GLN A N 1
ATOM 910 C CA . GLN A 1 123 ? -7.809 7.52 -8.359 1 98.31 123 GLN A CA 1
ATOM 911 C C . GLN A 1 123 ? -7.961 6.875 -9.734 1 98.31 123 GLN A C 1
ATOM 913 O O . GLN A 1 123 ? -7.492 5.758 -9.961 1 98.31 123 GLN A O 1
ATOM 918 N N . TYR A 1 124 ? -8.594 7.559 -10.641 1 98.06 124 TYR A N 1
ATOM 919 C CA . TYR A 1 124 ? -8.797 7.031 -11.984 1 98.06 124 TYR A CA 1
ATOM 920 C C . TYR A 1 124 ? -7.461 6.734 -12.664 1 98.06 124 TYR A C 1
ATOM 922 O O . TYR A 1 124 ? -7.219 5.613 -13.117 1 98.06 124 TYR A O 1
ATOM 930 N N . HIS A 1 125 ? -6.566 7.672 -12.656 1 98.25 125 HIS A N 1
ATOM 931 C CA . HIS A 1 125 ? -5.285 7.488 -13.32 1 98.25 125 HIS A CA 1
ATOM 932 C C . HIS A 1 125 ? -4.352 6.609 -12.492 1 98.25 125 HIS A C 1
ATOM 934 O O . HIS A 1 125 ? -3.506 5.902 -13.047 1 98.25 125 HIS A O 1
ATOM 940 N N . LEU A 1 126 ? -4.531 6.629 -11.203 1 98.69 126 LEU A N 1
ATOM 941 C CA . LEU A 1 126 ? -3.719 5.797 -10.32 1 98.69 126 LEU A CA 1
ATOM 942 C C . LEU A 1 126 ? -3.939 4.316 -10.617 1 98.69 126 LEU A C 1
ATOM 944 O O . LEU A 1 126 ? -2.988 3.531 -10.617 1 98.69 126 LEU A O 1
ATOM 948 N N . PHE A 1 127 ? -5.203 3.939 -10.891 1 98.81 127 PHE A N 1
ATOM 949 C CA . PHE A 1 127 ? -5.527 2.523 -11.023 1 98.81 127 PHE A CA 1
ATOM 950 C C . PHE A 1 127 ? -5.41 2.078 -12.477 1 98.81 127 PHE A C 1
ATOM 952 O O . PHE A 1 127 ? -5.387 0.878 -12.758 1 98.81 127 PHE A O 1
ATOM 959 N N . LYS A 1 128 ? -5.285 2.945 -13.375 1 98.56 128 LYS A N 1
ATOM 960 C CA . LYS A 1 128 ? -5.316 2.631 -14.797 1 98.56 128 LYS A CA 1
ATOM 961 C C . LYS A 1 128 ? -4.223 1.632 -15.164 1 98.56 128 LYS A C 1
ATOM 963 O O . LYS A 1 128 ? -4.473 0.664 -15.891 1 98.56 128 LYS A O 1
ATOM 968 N N . PRO A 1 129 ? -2.994 1.741 -14.664 1 98.12 129 PRO A N 1
ATOM 969 C CA . PRO A 1 129 ? -1.926 0.833 -15.086 1 98.12 129 PRO A CA 1
ATOM 970 C C . PRO A 1 129 ? -2.074 -0.567 -14.492 1 98.12 129 PRO A C 1
ATOM 972 O O . PRO A 1 129 ? -1.375 -1.495 -14.906 1 98.12 129 PRO A O 1
ATOM 975 N N . ILE A 1 130 ? -2.992 -0.771 -13.562 1 98.62 130 ILE A N 1
ATOM 976 C CA . ILE A 1 130 ? -3.049 -2.055 -12.867 1 98.62 130 ILE A CA 1
ATOM 977 C C . ILE A 1 130 ? -4.473 -2.607 -12.922 1 98.62 130 ILE A C 1
ATOM 979 O O . ILE A 1 130 ? -4.879 -3.375 -12.047 1 98.62 130 ILE A O 1
ATOM 983 N N . THR A 1 131 ? -5.297 -2.107 -13.828 1 98.69 131 THR A N 1
ATOM 984 C CA . THR A 1 131 ? -6.629 -2.641 -14.086 1 98.69 131 THR A CA 1
ATOM 985 C C . THR A 1 131 ? -6.84 -2.859 -15.586 1 98.69 131 THR A C 1
ATOM 987 O O . THR A 1 131 ? -6.227 -2.178 -16.406 1 98.69 131 THR A O 1
ATOM 990 N N . LYS A 1 132 ? -7.699 -3.834 -15.867 1 97.81 132 LYS A N 1
ATOM 991 C CA . LYS A 1 132 ? -8.102 -4.117 -17.234 1 97.81 132 LYS A CA 1
ATOM 992 C C . LYS A 1 132 ? -8.961 -2.984 -17.812 1 97.81 132 LYS A C 1
ATOM 994 O O . LYS A 1 132 ? -8.938 -2.73 -19.016 1 97.81 132 LYS A O 1
ATOM 999 N N . TRP A 1 133 ? -9.695 -2.426 -16.922 1 98.5 133 TRP A N 1
ATOM 1000 C CA . TRP A 1 133 ? -10.594 -1.325 -17.234 1 98.5 133 TRP A CA 1
ATOM 1001 C C . TRP A 1 133 ? -10.969 -0.544 -15.977 1 98.5 133 TRP A C 1
ATOM 1003 O O . TRP A 1 133 ? -11.008 -1.104 -14.883 1 98.5 133 TRP A O 1
ATOM 1013 N N . ASN A 1 134 ? -11.164 0.708 -16.078 1 98.62 134 ASN A N 1
ATOM 1014 C CA . ASN A 1 134 ? -11.656 1.493 -14.945 1 98.62 134 ASN A CA 1
ATOM 1015 C C . ASN A 1 134 ? -12.492 2.682 -15.414 1 98.62 134 ASN A C 1
ATOM 1017 O O . ASN A 1 134 ? -12.43 3.066 -16.578 1 98.62 134 ASN A O 1
ATOM 1021 N N . ALA A 1 135 ? -13.312 3.221 -14.539 1 98.56 135 ALA A N 1
ATOM 1022 C CA . ALA A 1 135 ? -14.18 4.348 -14.867 1 98.56 135 ALA A CA 1
ATOM 1023 C C . ALA A 1 135 ? -14.594 5.109 -13.609 1 98.56 135 ALA A C 1
ATOM 1025 O O . ALA A 1 135 ? -14.57 4.555 -12.508 1 98.56 135 ALA A O 1
ATOM 1026 N N . VAL A 1 136 ? -14.93 6.375 -13.781 1 98.12 136 VAL A N 1
ATOM 1027 C CA . VAL A 1 136 ? -15.602 7.191 -12.773 1 98.12 136 VAL A CA 1
ATOM 1028 C C . VAL A 1 136 ? -17.109 7.16 -12.992 1 98.12 136 VAL A C 1
ATOM 1030 O O . VAL A 1 136 ? -17.578 7.414 -14.102 1 98.12 136 VAL A O 1
ATOM 1033 N N . VAL A 1 137 ? -17.875 6.809 -11.953 1 97.75 137 VAL A N 1
ATOM 1034 C CA . VAL A 1 137 ? -19.328 6.785 -12.039 1 97.75 137 VAL A CA 1
ATOM 1035 C C . VAL A 1 137 ? -19.891 8.156 -11.672 1 97.75 137 VAL A C 1
ATOM 1037 O O . VAL A 1 137 ? -20.312 8.367 -10.531 1 97.75 137 VAL A O 1
ATOM 1040 N N . SER A 1 138 ? -20.125 9 -12.562 1 94.62 138 SER A N 1
ATOM 1041 C CA . SER A 1 138 ? -20.375 10.414 -12.305 1 94.62 138 SER A CA 1
ATOM 1042 C C . SER A 1 138 ? -21.875 10.688 -12.18 1 94.62 138 SER A C 1
ATOM 1044 O O . SER A 1 138 ? -22.281 11.82 -11.891 1 94.62 138 SER A O 1
ATOM 1046 N N . HIS A 1 139 ? -22.719 9.688 -12.445 1 93.69 139 HIS A N 1
ATOM 1047 C CA . HIS A 1 139 ? -24.172 9.852 -12.352 1 93.69 139 HIS A CA 1
ATOM 1048 C C . HIS A 1 139 ? -24.844 8.555 -11.891 1 93.69 139 HIS A C 1
ATOM 1050 O O . HIS A 1 139 ? -24.438 7.465 -12.305 1 93.69 139 HIS A O 1
ATOM 1056 N N . TRP A 1 140 ? -25.859 8.695 -11.062 1 91.06 140 TRP A N 1
ATOM 1057 C CA . TRP A 1 140 ? -26.484 7.535 -10.43 1 91.06 140 TRP A CA 1
ATOM 1058 C C . TRP A 1 140 ? -27.141 6.641 -11.469 1 91.06 140 TRP A C 1
ATOM 1060 O O . TRP A 1 140 ? -27.188 5.418 -11.312 1 91.06 140 TRP A O 1
ATOM 1070 N N . GLU A 1 141 ? -27.641 7.121 -12.539 1 91.88 141 GLU A N 1
ATOM 1071 C CA . GLU A 1 141 ? -28.344 6.352 -13.57 1 91.88 141 GLU A CA 1
ATOM 1072 C C . GLU A 1 141 ? -27.375 5.398 -14.281 1 91.88 141 GLU A C 1
ATOM 1074 O O . GLU A 1 141 ? -27.812 4.441 -14.93 1 91.88 141 GLU A O 1
ATOM 1079 N N . ARG A 1 142 ? -26.141 5.684 -14.117 1 94.31 142 ARG A N 1
ATOM 1080 C CA . ARG A 1 142 ? -25.156 4.883 -14.836 1 94.31 142 ARG A CA 1
ATOM 1081 C C . ARG A 1 142 ? -24.625 3.746 -13.961 1 94.31 142 ARG A C 1
ATOM 1083 O O . ARG A 1 142 ? -23.844 2.908 -14.422 1 94.31 142 ARG A O 1
ATOM 1090 N N . ILE A 1 143 ? -25.062 3.699 -12.734 1 96.44 143 ILE A N 1
ATOM 1091 C CA . ILE A 1 143 ? -24.516 2.725 -11.789 1 96.44 143 ILE A CA 1
ATOM 1092 C C . ILE A 1 143 ? -24.766 1.312 -12.32 1 96.44 143 ILE A C 1
ATOM 1094 O O . ILE A 1 143 ? -23.812 0.542 -12.492 1 96.44 143 ILE A O 1
ATOM 1098 N N . PRO A 1 144 ? -26.016 0.91 -12.656 1 95.5 144 PRO A N 1
ATOM 1099 C CA . PRO A 1 144 ? -26.188 -0.459 -13.148 1 95.5 144 PRO A CA 1
ATOM 1100 C C . PRO A 1 144 ? -25.391 -0.738 -14.414 1 95.5 144 PRO A C 1
ATOM 1102 O O . PRO A 1 144 ? -24.734 -1.777 -14.516 1 95.5 144 PRO A O 1
ATOM 1105 N N . GLU A 1 145 ? -25.375 0.219 -15.328 1 95.81 145 GLU A N 1
ATOM 1106 C CA . GLU A 1 145 ? -24.672 0.075 -16.594 1 95.81 145 GLU A CA 1
ATOM 1107 C C . GLU A 1 145 ? -23.172 -0.123 -16.375 1 95.81 145 GLU A C 1
ATOM 1109 O O . GLU A 1 145 ? -22.578 -1.042 -16.938 1 95.81 145 GLU A O 1
ATOM 1114 N N . LEU A 1 146 ? -22.609 0.702 -15.531 1 98 146 LEU A N 1
ATOM 1115 C CA . LEU A 1 146 ? -21.156 0.691 -15.367 1 98 146 LEU A CA 1
ATOM 1116 C C . LEU A 1 146 ? -20.703 -0.483 -14.5 1 98 146 LEU A C 1
ATOM 1118 O O . LEU A 1 146 ? -19.641 -1.051 -14.719 1 98 146 LEU A O 1
ATOM 1122 N N . VAL A 1 147 ? -21.5 -0.834 -13.516 1 98.31 147 VAL A N 1
ATOM 1123 C CA . VAL A 1 147 ? -21.188 -2.004 -12.703 1 98.31 147 VAL A CA 1
ATOM 1124 C C . VAL A 1 147 ? -21.219 -3.262 -13.57 1 98.31 147 VAL A C 1
ATOM 1126 O O . VAL A 1 147 ? -20.297 -4.078 -13.531 1 98.31 147 VAL A O 1
ATOM 1129 N N . GLN A 1 148 ? -22.281 -3.406 -14.344 1 97.88 148 GLN A N 1
ATOM 1130 C CA . GLN A 1 148 ? -22.438 -4.574 -15.203 1 97.88 148 GLN A CA 1
ATOM 1131 C C . GLN A 1 148 ? -21.359 -4.613 -16.281 1 97.88 148 GLN A C 1
ATOM 1133 O O . GLN A 1 148 ? -20.828 -5.68 -16.594 1 97.88 148 GLN A O 1
ATOM 1138 N N . ARG A 1 149 ? -21 -3.471 -16.828 1 98.12 149 ARG A N 1
ATOM 1139 C CA . ARG A 1 149 ? -19.891 -3.404 -17.781 1 98.12 149 ARG A CA 1
ATOM 1140 C C . ARG A 1 149 ? -18.578 -3.834 -17.141 1 98.12 149 ARG A C 1
ATOM 1142 O O . ARG A 1 149 ? -17.812 -4.586 -17.734 1 98.12 149 ARG A O 1
ATOM 1149 N N . ALA A 1 150 ? -18.344 -3.314 -15.93 1 98.75 150 ALA A N 1
ATOM 1150 C CA . ALA A 1 150 ? -17.125 -3.652 -15.211 1 98.75 150 ALA A CA 1
ATOM 1151 C C . ALA A 1 150 ? -17.016 -5.16 -14.992 1 98.75 150 ALA A C 1
ATOM 1153 O O . ALA A 1 150 ? -15.969 -5.758 -15.258 1 98.75 150 ALA A O 1
ATOM 1154 N N . ILE A 1 151 ? -18.078 -5.758 -14.539 1 98.62 151 ILE A N 1
ATOM 1155 C CA . ILE A 1 151 ? -18.078 -7.188 -14.25 1 98.62 151 ILE A CA 1
ATOM 1156 C C . ILE A 1 151 ? -17.906 -7.973 -15.547 1 98.62 151 ILE A C 1
ATOM 1158 O O . ILE A 1 151 ? -17.141 -8.945 -15.602 1 98.62 151 ILE A O 1
ATOM 1162 N N . ARG A 1 152 ? -18.625 -7.551 -16.625 1 98.06 152 ARG A N 1
ATOM 1163 C CA . ARG A 1 152 ? -18.469 -8.18 -17.938 1 98.06 152 ARG A CA 1
ATOM 1164 C C . ARG A 1 152 ? -17 -8.18 -18.375 1 98.06 152 ARG A C 1
ATOM 1166 O O . ARG A 1 152 ? -16.469 -9.211 -18.797 1 98.06 152 ARG A O 1
ATOM 1173 N N . ILE A 1 153 ? -16.344 -7.074 -18.219 1 98.31 153 ILE A N 1
ATOM 1174 C CA . ILE A 1 153 ? -14.961 -6.93 -18.641 1 98.31 153 ILE A CA 1
ATOM 1175 C C . ILE A 1 153 ? -14.047 -7.758 -17.75 1 98.31 153 ILE A C 1
ATOM 1177 O O . ILE A 1 153 ? -13.148 -8.453 -18.234 1 98.31 153 ILE A O 1
ATOM 1181 N N . ALA A 1 154 ? -14.266 -7.734 -16.438 1 98.56 154 ALA A N 1
ATOM 1182 C CA . ALA A 1 154 ? -13.438 -8.461 -15.484 1 98.56 154 ALA A CA 1
ATOM 1183 C C . ALA A 1 154 ? -13.43 -9.953 -15.781 1 98.56 154 ALA A C 1
ATOM 1185 O O . ALA A 1 154 ? -12.406 -10.625 -15.594 1 98.56 154 ALA A O 1
ATOM 1186 N N . LEU A 1 155 ? -14.547 -10.477 -16.281 1 97.31 155 LEU A N 1
ATOM 1187 C CA . LEU A 1 155 ? -14.734 -11.922 -16.391 1 97.31 155 LEU A CA 1
ATOM 1188 C C . LEU A 1 155 ? -14.484 -12.398 -17.812 1 97.31 155 LEU A C 1
ATOM 1190 O O . LEU A 1 155 ? -14.312 -13.602 -18.047 1 97.31 155 LEU A O 1
ATOM 1194 N N . SER A 1 156 ? -14.445 -11.484 -18.812 1 95.31 156 SER A N 1
ATOM 1195 C CA . SER A 1 156 ? -14.352 -11.891 -20.219 1 95.31 156 SER A CA 1
ATOM 1196 C C . SER A 1 156 ? -12.906 -11.891 -20.703 1 95.31 156 SER A C 1
ATOM 1198 O O . SER A 1 156 ? -12.078 -11.133 -20.203 1 95.31 156 SER A O 1
ATOM 1200 N N . GLY A 1 157 ? -12.656 -12.805 -21.719 1 95.19 157 GLY A N 1
ATOM 1201 C CA . GLY A 1 157 ? -11.281 -12.898 -22.188 1 95.19 157 GLY A CA 1
ATOM 1202 C C . GLY A 1 157 ? -10.297 -13.266 -21.109 1 95.19 157 GLY A C 1
ATOM 1203 O O . GLY A 1 157 ? -10.57 -14.148 -20.281 1 95.19 157 GLY A O 1
ATOM 1204 N N . ARG A 1 158 ? -9.172 -12.703 -21.219 1 95.88 158 ARG A N 1
ATOM 1205 C CA . ARG A 1 158 ? -8.266 -12.812 -20.078 1 95.88 158 ARG A CA 1
ATOM 1206 C C . ARG A 1 158 ? -8.797 -12.031 -18.875 1 95.88 158 ARG A C 1
ATOM 1208 O O . ARG A 1 158 ? -8.914 -10.805 -18.922 1 95.88 158 ARG A O 1
ATOM 1215 N N . PRO A 1 159 ? -9.195 -12.75 -17.875 1 97.5 159 PRO A N 1
ATOM 1216 C CA . PRO A 1 159 ? -9.773 -12.031 -16.734 1 97.5 159 PRO A CA 1
ATOM 1217 C C . PRO A 1 159 ? -8.781 -11.078 -16.078 1 97.5 159 PRO A C 1
ATOM 1219 O O . PRO A 1 159 ? -7.574 -11.18 -16.312 1 97.5 159 PRO A O 1
ATOM 1222 N N . GLY A 1 160 ? -9.289 -10.109 -15.297 1 98.25 160 GLY A N 1
ATOM 1223 C CA . GLY A 1 160 ? -8.461 -9.156 -14.586 1 98.25 160 GLY A CA 1
ATOM 1224 C C . GLY A 1 160 ? -9.258 -8.18 -13.734 1 98.25 160 GLY A C 1
ATOM 1225 O O . GLY A 1 160 ? -10.484 -8.156 -13.805 1 98.25 160 GLY A O 1
ATOM 1226 N N . PRO A 1 161 ? -8.57 -7.449 -12.906 1 98.88 161 PRO A N 1
ATOM 1227 C CA . PRO A 1 161 ? -9.273 -6.477 -12.062 1 98.88 161 PRO A CA 1
ATOM 1228 C C . PRO A 1 161 ? -9.812 -5.289 -12.859 1 98.88 161 PRO A C 1
ATOM 1230 O O . PRO A 1 161 ? -9.195 -4.871 -13.844 1 98.88 161 PRO A O 1
ATOM 1233 N N . VAL A 1 162 ? -10.945 -4.809 -12.453 1 98.94 162 VAL A N 1
ATOM 1234 C CA . VAL A 1 162 ? -11.547 -3.572 -12.945 1 98.94 162 VAL A CA 1
ATOM 1235 C C . VAL A 1 162 ? -11.828 -2.635 -11.773 1 98.94 162 VAL A C 1
ATOM 1237 O O . VAL A 1 162 ? -11.922 -3.078 -10.625 1 98.94 162 VAL A O 1
ATOM 1240 N N . HIS A 1 163 ? -11.898 -1.324 -12.039 1 98.94 163 HIS A N 1
ATOM 1241 C CA . HIS A 1 163 ? -12.039 -0.338 -10.977 1 98.94 163 HIS A CA 1
ATOM 1242 C C . HIS A 1 163 ? -13.172 0.638 -11.281 1 98.94 163 HIS A C 1
ATOM 1244 O O . HIS A 1 163 ? -13.289 1.133 -12.406 1 98.94 163 HIS A O 1
ATOM 1250 N N . LEU A 1 164 ? -14.07 0.79 -10.352 1 98.88 164 LEU A N 1
ATOM 1251 C CA . LEU A 1 164 ? -15.102 1.815 -10.406 1 98.88 164 LEU A CA 1
ATOM 1252 C C . LEU A 1 164 ? -14.922 2.826 -9.281 1 98.88 164 LEU A C 1
ATOM 1254 O O . LEU A 1 164 ? -14.898 2.455 -8.102 1 98.88 164 LEU A O 1
ATOM 1258 N N . ASP A 1 165 ? -14.789 4.074 -9.633 1 98.69 165 ASP A N 1
ATOM 1259 C CA . ASP A 1 165 ? -14.641 5.203 -8.719 1 98.69 165 ASP A CA 1
ATOM 1260 C C . ASP A 1 165 ? -15.961 5.945 -8.547 1 98.69 165 ASP A C 1
ATOM 1262 O O . ASP A 1 165 ? -16.484 6.52 -9.5 1 98.69 165 ASP A O 1
ATOM 1266 N N . PHE A 1 166 ? -16.5 5.961 -7.301 1 98.31 166 PHE A N 1
ATOM 1267 C CA . PHE A 1 166 ? -17.828 6.504 -7.059 1 98.31 166 PHE A CA 1
ATOM 1268 C C . PHE A 1 166 ? -17.734 7.824 -6.301 1 98.31 166 PHE A C 1
ATOM 1270 O O . PHE A 1 166 ? -17.453 7.844 -5.102 1 98.31 166 PHE A O 1
ATOM 1277 N N . PRO A 1 167 ? -18.047 8.961 -6.922 1 97.25 167 PRO A N 1
ATOM 1278 C CA . PRO A 1 167 ? -18.219 10.188 -6.137 1 97.25 167 PRO A CA 1
ATOM 1279 C C . PRO A 1 167 ? -19.25 10.031 -5.02 1 97.25 167 PRO A C 1
ATOM 1281 O O . PRO A 1 167 ? -20.281 9.391 -5.211 1 97.25 167 PRO A O 1
ATOM 1284 N N . SER A 1 168 ? -18.953 10.625 -3.873 1 96 168 SER A N 1
ATOM 1285 C CA . SER A 1 168 ? -19.766 10.406 -2.672 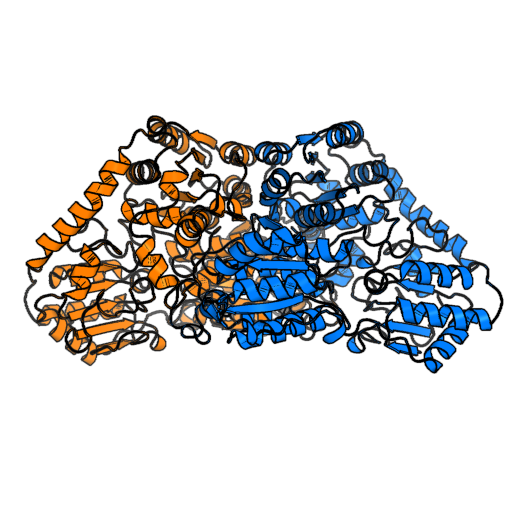1 96 168 SER A CA 1
ATOM 1286 C C . SER A 1 168 ? -21.203 10.844 -2.885 1 96 168 SER A C 1
ATOM 1288 O O . SER A 1 168 ? -22.125 10.211 -2.373 1 96 168 SER A O 1
ATOM 1290 N N . ASP A 1 169 ? -21.438 11.938 -3.604 1 95.81 169 ASP A N 1
ATOM 1291 C CA . ASP A 1 169 ? -22.812 12.406 -3.834 1 95.81 169 ASP A CA 1
ATOM 1292 C C . ASP A 1 169 ? -23.594 11.406 -4.676 1 95.81 169 ASP A C 1
ATOM 1294 O O . ASP A 1 169 ? -24.812 11.281 -4.527 1 95.81 169 ASP A O 1
ATOM 1298 N N . VAL A 1 170 ? -22.922 10.641 -5.52 1 96.38 170 VAL A N 1
ATOM 1299 C CA . VAL A 1 170 ? -23.562 9.625 -6.348 1 96.38 170 VAL A CA 1
ATOM 1300 C C . VAL A 1 170 ? -24 8.445 -5.477 1 96.38 170 VAL A C 1
ATOM 1302 O O . VAL A 1 170 ? -25.062 7.863 -5.688 1 96.38 170 VAL A O 1
ATOM 1305 N N . LEU A 1 171 ? -23.25 8.055 -4.469 1 96.56 171 LEU A N 1
ATOM 1306 C CA . LEU A 1 171 ? -23.562 6.938 -3.58 1 96.56 171 LEU A CA 1
ATOM 1307 C C . LEU A 1 171 ? -24.625 7.328 -2.562 1 96.56 171 LEU A C 1
ATOM 1309 O O . LEU A 1 171 ? -25.453 6.5 -2.176 1 96.56 171 LEU A O 1
ATOM 1313 N N . TYR A 1 172 ? -24.672 8.617 -2.143 1 95.06 172 TYR A N 1
ATOM 1314 C CA . TYR A 1 172 ? -25.469 9.062 -1.016 1 95.06 172 TYR A CA 1
ATOM 1315 C C . TYR A 1 172 ? -26.875 9.453 -1.471 1 95.06 172 TYR A C 1
ATOM 1317 O O . TYR A 1 172 ? -27.859 9.133 -0.803 1 95.06 172 TYR A O 1
ATOM 1325 N N . ASN A 1 173 ? -27.031 10.117 -2.521 1 92.38 173 ASN A N 1
ATOM 1326 C CA . ASN A 1 173 ? -28.266 10.812 -2.832 1 92.38 173 ASN A CA 1
ATOM 1327 C C . ASN A 1 173 ? -29.344 9.836 -3.316 1 92.38 173 ASN A C 1
ATOM 1329 O O . ASN A 1 173 ? -29.047 8.836 -3.965 1 92.38 173 ASN A O 1
ATOM 1333 N N . GLY A 1 174 ? -30.578 10.141 -2.832 1 88.38 174 GLY A N 1
ATOM 1334 C CA . GLY A 1 174 ? -31.734 9.352 -3.254 1 88.38 174 GLY A CA 1
ATOM 1335 C C . GLY A 1 174 ? -32.062 9.539 -4.723 1 88.38 174 GLY A C 1
ATOM 1336 O O . GLY A 1 174 ? -31.906 10.633 -5.27 1 88.38 174 GLY A O 1
ATOM 1337 N N . GLN A 1 175 ? -32.438 8.414 -5.223 1 85.44 175 GLN A N 1
ATOM 1338 C CA . GLN A 1 175 ? -32.812 8.391 -6.629 1 85.44 175 GLN A CA 1
ATOM 1339 C C . GLN A 1 175 ? -34.125 7.609 -6.832 1 85.44 175 GLN A C 1
ATOM 1341 O O . GLN A 1 175 ? -34.469 6.758 -6.012 1 85.44 175 GLN A O 1
ATOM 1346 N N . GLU A 1 176 ? -34.781 8.047 -7.887 1 85 176 GLU A N 1
ATOM 1347 C CA . GLU A 1 176 ? -35.969 7.289 -8.203 1 85 176 GLU A CA 1
ATOM 1348 C C . GLU A 1 176 ? -35.625 5.863 -8.633 1 85 176 GLU A C 1
ATOM 1350 O O . GLU A 1 176 ? -34.812 5.66 -9.523 1 85 176 GLU A O 1
ATOM 1355 N N . GLU A 1 177 ? -36.281 4.906 -8.039 1 82.56 177 GLU A N 1
ATOM 1356 C CA . GLU A 1 177 ? -36 3.49 -8.258 1 82.56 177 GLU A CA 1
ATOM 1357 C C . GLU A 1 177 ? -36.406 3.045 -9.648 1 82.56 177 GLU A C 1
ATOM 1359 O O . GLU A 1 177 ? -35.781 2.166 -10.242 1 82.56 177 GLU A O 1
ATOM 1364 N N . SER A 1 178 ? -37.469 3.557 -10.141 1 78.81 178 SER A N 1
ATOM 1365 C CA . SER A 1 178 ? -38.062 3.094 -11.383 1 78.81 178 SER A CA 1
ATOM 1366 C C . SER A 1 178 ? -37.094 3.217 -12.555 1 78.81 178 SER A C 1
ATOM 1368 O O . SER A 1 178 ? -37.25 2.506 -13.555 1 78.81 178 SER A O 1
ATOM 1370 N N . PHE A 1 179 ? -36.094 3.934 -12.352 1 74.25 179 PHE A N 1
ATOM 1371 C CA . PHE A 1 179 ? -35.188 4.184 -13.469 1 74.25 179 PHE A CA 1
ATOM 1372 C C . PHE A 1 179 ? -34.062 3.158 -13.484 1 74.25 179 PHE A C 1
ATOM 1374 O O . PHE A 1 179 ? -33.375 2.992 -14.5 1 74.25 179 PHE A O 1
ATOM 1381 N N . ALA A 1 180 ? -33.906 2.58 -12.359 1 77 180 ALA A N 1
ATOM 1382 C CA . ALA A 1 180 ? -32.75 1.706 -12.227 1 77 180 ALA A CA 1
ATOM 1383 C C . ALA A 1 180 ? -33.094 0.275 -12.625 1 77 180 ALA A C 1
ATOM 1385 O O . ALA A 1 180 ? -33.906 -0.383 -11.977 1 77 180 ALA A O 1
ATOM 1386 N N . LYS A 1 181 ? -32.75 -0.133 -13.898 1 85.75 181 LYS A N 1
ATOM 1387 C CA . LYS A 1 181 ? -32.906 -1.523 -14.312 1 85.75 181 LYS A CA 1
ATOM 1388 C C . LYS A 1 181 ? -31.625 -2.316 -14.055 1 85.75 181 LYS A C 1
ATOM 1390 O O . LYS A 1 181 ? -30.562 -2.002 -14.602 1 85.75 181 LYS A O 1
ATOM 1395 N N . VAL A 1 182 ? -31.672 -3.23 -13.172 1 92.12 182 VAL A N 1
ATOM 1396 C CA . VAL A 1 182 ? -30.578 -4.148 -12.859 1 92.12 182 VAL A CA 1
ATOM 1397 C C . VAL A 1 182 ? -30.875 -5.52 -13.469 1 92.12 182 VAL A C 1
ATOM 1399 O O . VAL A 1 182 ? -31.844 -6.176 -13.094 1 92.12 182 VAL A O 1
ATOM 1402 N N . TYR A 1 183 ? -30.078 -5.926 -14.383 1 93.56 183 TYR A N 1
ATOM 1403 C CA . TYR A 1 183 ? -30.312 -7.16 -15.125 1 93.56 183 TYR A CA 1
ATOM 1404 C C . TYR A 1 183 ? -29.531 -8.32 -14.516 1 93.56 183 TYR A C 1
ATOM 1406 O O . TYR A 1 183 ? -28.531 -8.102 -13.82 1 93.56 183 TYR A O 1
ATOM 1414 N N . GLY A 1 184 ? -30 -9.531 -14.711 1 94.81 184 GLY A N 1
ATOM 1415 C CA . GLY A 1 184 ? -29.219 -10.719 -14.391 1 94.81 184 GLY A CA 1
ATOM 1416 C C . GLY A 1 184 ? -28.062 -10.945 -15.344 1 94.81 184 GLY A C 1
ATOM 1417 O O . GLY A 1 184 ? -28.016 -10.359 -16.438 1 94.81 184 GLY A O 1
ATOM 1418 N N . PRO A 1 185 ? -27.094 -11.734 -14.945 1 95.88 185 PRO A N 1
ATOM 1419 C CA . PRO A 1 185 ? -25.875 -11.914 -15.719 1 95.88 185 PRO A CA 1
ATOM 1420 C C . PRO A 1 185 ? -26.141 -12.352 -17.156 1 95.88 185 PRO A C 1
ATOM 1422 O O . PRO A 1 185 ? -25.422 -11.938 -18.078 1 95.88 185 PRO A O 1
ATOM 1425 N N . GLU A 1 186 ? -27.141 -13.102 -17.469 1 95.31 186 GLU A N 1
ATOM 1426 C CA . GLU A 1 186 ? -27.438 -13.656 -18.781 1 95.31 186 GLU A CA 1
ATOM 1427 C C . GLU A 1 186 ? -27.844 -12.555 -19.766 1 95.31 186 GLU A C 1
ATOM 1429 O O . GLU A 1 186 ? -27.828 -12.766 -20.984 1 95.31 186 GLU A O 1
ATOM 1434 N N . ARG A 1 187 ? -28.125 -11.438 -19.203 1 94.19 187 ARG A N 1
ATOM 1435 C CA . ARG A 1 187 ? -28.656 -10.383 -20.047 1 94.19 187 ARG A CA 1
ATOM 1436 C C . ARG A 1 187 ? -27.578 -9.367 -20.406 1 94.19 187 ARG A C 1
ATOM 1438 O O . ARG A 1 187 ? -27.797 -8.492 -21.25 1 94.19 187 ARG A O 1
ATOM 1445 N N . TYR A 1 188 ? -26.312 -9.484 -19.766 1 94.5 188 TYR A N 1
ATOM 1446 C CA . TYR A 1 188 ? -25.375 -8.422 -20.094 1 94.5 188 TYR A CA 1
ATOM 1447 C C . TYR A 1 188 ? -23.969 -8.984 -20.328 1 94.5 188 TYR A C 1
ATOM 1449 O O . TYR A 1 188 ? -23.047 -8.242 -20.672 1 94.5 188 TYR A O 1
ATOM 1457 N N . ARG A 1 189 ? -23.75 -10.305 -20.188 1 93.88 189 ARG A N 1
ATOM 1458 C CA . ARG A 1 189 ? -22.438 -10.859 -20.484 1 93.88 189 ARG A CA 1
ATOM 1459 C C . ARG A 1 189 ? -22.547 -12.266 -21.047 1 93.88 189 ARG A C 1
ATOM 1461 O O . ARG A 1 189 ? -23.547 -12.945 -20.844 1 93.88 189 ARG A O 1
ATOM 1468 N N . PRO A 1 190 ? -21.547 -12.703 -21.797 1 91.81 190 PRO A N 1
ATOM 1469 C CA . PRO A 1 190 ? -21.578 -14.078 -22.297 1 91.81 190 PRO A CA 1
ATOM 1470 C C . PRO A 1 190 ? -21.562 -15.117 -21.172 1 91.81 190 PRO A C 1
ATOM 1472 O O . PRO A 1 190 ? -20.797 -14.984 -20.219 1 91.81 190 PRO A O 1
ATOM 1475 N N . MET A 1 191 ? -22.438 -16.062 -21.359 1 92.81 191 MET A N 1
ATOM 1476 C CA . MET A 1 191 ? -22.562 -17.094 -20.328 1 92.81 191 MET A CA 1
ATOM 1477 C C . MET A 1 191 ? -21.766 -18.344 -20.703 1 92.81 191 MET A C 1
ATOM 1479 O O . MET A 1 191 ? -21.547 -19.219 -19.875 1 92.81 191 MET A O 1
ATOM 1483 N N . LYS A 1 192 ? -21.297 -18.422 -21.984 1 93.25 192 LYS A N 1
ATOM 1484 C CA . LYS A 1 192 ? -20.453 -19.516 -22.469 1 93.25 192 LYS A CA 1
ATOM 1485 C C . LYS A 1 192 ? -19.188 -18.984 -23.125 1 93.25 192 LYS A C 1
ATOM 1487 O O . LYS A 1 192 ? -19.219 -17.969 -23.844 1 93.25 192 LYS A O 1
ATOM 1492 N N . PRO A 1 193 ? -18.141 -19.625 -22.875 1 94.44 193 PRO A N 1
ATOM 1493 C CA . PRO A 1 193 ? -16.875 -19.156 -23.453 1 94.44 193 PRO A CA 1
ATOM 1494 C C . PRO A 1 193 ? -16.688 -19.609 -24.906 1 94.44 193 PRO A C 1
ATOM 1496 O O . PRO A 1 193 ? -17.359 -20.531 -25.359 1 94.44 193 PRO A O 1
ATOM 1499 N N . PRO A 1 194 ? -15.852 -18.922 -25.625 1 95.38 194 PRO A N 1
ATOM 1500 C CA . PRO A 1 194 ? -15.609 -19.297 -27.031 1 95.38 194 PRO A CA 1
ATOM 1501 C C . PRO A 1 194 ? -14.828 -20.594 -27.156 1 95.38 194 PRO A C 1
ATOM 1503 O O . PRO A 1 194 ? -14.047 -20.953 -26.266 1 95.38 194 PRO A O 1
ATOM 1506 N N . VAL A 1 195 ? -15.086 -21.281 -28.328 1 96.56 195 VAL A N 1
ATOM 1507 C CA . VAL A 1 195 ? -14.375 -22.516 -28.656 1 96.56 195 VAL A CA 1
ATOM 1508 C C . VAL A 1 195 ? -13.422 -22.266 -29.812 1 96.56 195 VAL A C 1
ATOM 1510 O O . VAL A 1 195 ? -13.727 -21.484 -30.719 1 96.56 195 VAL A O 1
ATOM 1513 N N . GLY A 1 196 ? -12.305 -22.953 -29.812 1 96.88 196 GLY A N 1
ATOM 1514 C CA . GLY A 1 196 ? -11.359 -22.844 -30.906 1 96.88 196 GLY A CA 1
ATOM 1515 C C . GLY A 1 196 ? -11.969 -23.219 -32.25 1 96.88 196 GLY A C 1
ATOM 1516 O O . GLY A 1 196 ? -12.852 -24.078 -32.312 1 96.88 196 GLY A O 1
ATOM 1517 N N . HIS A 1 197 ? -11.492 -22.531 -33.312 1 97.44 197 HIS A N 1
ATOM 1518 C CA . HIS A 1 197 ? -11.977 -22.797 -34.656 1 97.44 197 HIS A CA 1
ATOM 1519 C C . HIS A 1 197 ? -11.82 -24.281 -35 1 97.44 197 HIS A C 1
ATOM 1521 O O . HIS A 1 197 ? -10.727 -24.844 -34.875 1 97.44 197 HIS A O 1
ATOM 1527 N N . PRO A 1 198 ? -12.867 -24.938 -35.594 1 97.94 198 PRO A N 1
ATOM 1528 C CA . PRO A 1 198 ? -12.852 -26.375 -35.844 1 97.94 198 PRO A CA 1
ATOM 1529 C C . PRO A 1 198 ? -11.711 -26.812 -36.75 1 97.94 198 PRO A C 1
ATOM 1531 O O . PRO A 1 198 ? -11.102 -27.859 -36.531 1 97.94 198 PRO A O 1
ATOM 1534 N N . GLU A 1 199 ? -11.367 -26.062 -37.781 1 98.5 199 GLU A N 1
ATOM 1535 C CA . GLU A 1 199 ? -10.297 -26.422 -38.688 1 98.5 199 GLU A CA 1
ATOM 1536 C C . GLU A 1 199 ? -8.945 -26.453 -37.969 1 98.5 199 GLU A C 1
ATOM 1538 O O . GLU A 1 199 ? -8.109 -27.312 -38.25 1 98.5 199 GLU A O 1
ATOM 1543 N N . LEU A 1 200 ? -8.781 -25.469 -37.156 1 98.69 200 LEU A N 1
ATOM 1544 C CA . LEU A 1 200 ? -7.531 -25.391 -36.406 1 98.69 200 LEU A CA 1
ATOM 1545 C C . LEU A 1 200 ? -7.445 -26.5 -35.375 1 98.69 200 LEU A C 1
ATOM 1547 O O . LEU A 1 200 ? -6.367 -27.047 -35.125 1 98.69 200 LEU A O 1
ATOM 1551 N N . VAL A 1 201 ? -8.586 -26.797 -34.781 1 98.81 201 VAL A N 1
ATOM 1552 C CA . VAL A 1 201 ? -8.656 -27.906 -33.812 1 98.81 201 VAL A CA 1
ATOM 1553 C C . VAL A 1 201 ? -8.305 -29.219 -34.531 1 98.81 201 VAL A C 1
ATOM 1555 O O . VAL A 1 201 ? -7.555 -30.031 -33.969 1 98.81 201 VAL A O 1
ATOM 1558 N N . GLU A 1 202 ? -8.805 -29.391 -35.719 1 98.62 202 GLU A N 1
ATOM 1559 C CA . GLU A 1 202 ? -8.508 -30.594 -36.5 1 98.62 202 GLU A CA 1
ATOM 1560 C C . GLU A 1 202 ? -7.02 -30.672 -36.844 1 98.62 202 GLU A C 1
ATOM 1562 O O . GLU A 1 202 ? -6.422 -31.75 -36.781 1 98.62 202 GLU A O 1
ATOM 1567 N N . LYS A 1 203 ? -6.516 -29.609 -37.219 1 98.75 203 LYS A N 1
ATOM 1568 C CA . LYS A 1 203 ? -5.094 -29.547 -37.531 1 98.75 203 LYS A CA 1
ATOM 1569 C C . LYS A 1 203 ? -4.246 -29.875 -36.312 1 98.75 203 LYS A C 1
ATOM 1571 O O . LYS A 1 203 ? -3.279 -30.641 -36.406 1 98.75 203 LYS A O 1
ATOM 1576 N N . ALA A 1 204 ? -4.633 -29.312 -35.219 1 98.88 204 ALA A N 1
ATOM 1577 C CA . ALA A 1 204 ? -3.939 -29.578 -33.938 1 98.88 204 ALA A CA 1
ATOM 1578 C C . ALA A 1 204 ? -4.031 -31.062 -33.562 1 98.88 204 ALA A C 1
ATOM 1580 O O . ALA A 1 204 ? -3.047 -31.656 -33.125 1 98.88 204 ALA A O 1
ATOM 1581 N N . ALA A 1 205 ? -5.203 -31.609 -33.75 1 98.75 205 ALA A N 1
ATOM 1582 C CA . ALA A 1 205 ? -5.422 -33.031 -33.406 1 98.75 205 ALA A CA 1
ATOM 1583 C C . ALA A 1 205 ? -4.508 -33.906 -34.25 1 98.75 205 ALA A C 1
ATOM 1585 O O . ALA A 1 205 ? -3.926 -34.875 -33.719 1 98.75 205 ALA A O 1
ATOM 1586 N N . GLU A 1 206 ? -4.418 -33.594 -35.5 1 98.56 206 GLU A N 1
ATOM 1587 C CA . GLU A 1 206 ? -3.561 -34.375 -36.375 1 98.56 206 GLU A CA 1
ATOM 1588 C C . GLU A 1 206 ? -2.098 -34.281 -35.969 1 98.56 206 GLU A C 1
ATOM 1590 O O . GLU A 1 206 ? -1.403 -35.312 -35.906 1 98.56 206 GLU A O 1
ATOM 1595 N N . MET A 1 207 ? -1.684 -33.156 -35.625 1 98.62 207 MET A N 1
ATOM 1596 C CA . MET A 1 207 ? -0.3 -32.938 -35.25 1 98.62 207 MET A CA 1
ATOM 1597 C C . MET A 1 207 ? 0.016 -33.656 -33.938 1 98.62 207 MET A C 1
ATOM 1599 O O . MET A 1 207 ? 1.033 -34.344 -33.844 1 98.62 207 MET A O 1
ATOM 1603 N N . LEU A 1 208 ? -0.862 -33.562 -33 1 98.62 208 LEU A N 1
ATOM 1604 C CA . LEU A 1 208 ? -0.648 -34.156 -31.688 1 98.62 208 LEU A CA 1
ATOM 1605 C C . LEU A 1 208 ? -0.684 -35.656 -31.766 1 98.62 208 LEU A C 1
ATOM 1607 O O . LEU A 1 208 ? 0.158 -36.344 -31.172 1 98.62 208 LEU A O 1
ATOM 1611 N N . TYR A 1 209 ? -1.625 -36.188 -32.531 1 98.25 209 TYR A N 1
ATOM 1612 C CA . TYR A 1 209 ? -1.794 -37.656 -32.594 1 98.25 209 TYR A CA 1
ATOM 1613 C C . TYR A 1 209 ? -0.608 -38.312 -33.281 1 98.25 209 TYR A C 1
ATOM 1615 O O . TYR A 1 209 ? -0.21 -39.406 -32.938 1 98.25 209 TYR A O 1
ATOM 1623 N N . ASN A 1 210 ? -0.037 -37.625 -34.25 1 97.62 210 ASN A N 1
ATOM 1624 C CA . ASN A 1 210 ? 1.055 -38.188 -35.031 1 97.62 210 ASN A CA 1
ATOM 1625 C C . ASN A 1 210 ? 2.414 -37.875 -34.406 1 97.62 210 ASN A C 1
ATOM 1627 O O . ASN A 1 210 ? 3.449 -38.312 -34.938 1 97.62 210 ASN A O 1
ATOM 1631 N N . ALA A 1 211 ? 2.414 -37.188 -33.312 1 97.75 211 ALA A N 1
ATOM 1632 C CA . ALA A 1 211 ? 3.66 -36.781 -32.656 1 97.75 211 ALA A CA 1
ATOM 1633 C C . ALA A 1 211 ? 4.375 -38 -32.062 1 97.75 211 ALA A C 1
ATOM 1635 O O . ALA A 1 211 ? 3.736 -38.875 -31.5 1 97.75 211 ALA A O 1
ATOM 1636 N N . GLU A 1 212 ? 5.664 -38 -32.125 1 97 212 GLU A N 1
ATOM 1637 C CA . GLU A 1 212 ? 6.477 -39.031 -31.484 1 97 212 GLU A CA 1
ATOM 1638 C C . GLU A 1 212 ? 6.613 -38.781 -29.984 1 97 212 GLU A C 1
ATOM 1640 O O . GLU A 1 212 ? 6.605 -39.719 -29.188 1 97 212 GLU A O 1
ATOM 1645 N N . ARG A 1 213 ? 6.82 -37.5 -29.625 1 97.62 213 ARG A N 1
ATOM 1646 C CA . ARG A 1 213 ? 6.977 -37.094 -28.234 1 97.62 213 ARG A CA 1
ATOM 1647 C C . ARG A 1 213 ? 6.117 -35.875 -27.938 1 97.62 213 ARG A C 1
ATOM 1649 O O . ARG A 1 213 ? 6.641 -34.781 -27.672 1 97.62 213 ARG A O 1
ATOM 1656 N N . PRO A 1 214 ? 4.789 -36.062 -27.906 1 98.25 214 PRO A N 1
ATOM 1657 C CA . PRO A 1 214 ? 3.91 -34.938 -27.578 1 98.25 214 PRO A CA 1
ATOM 1658 C C . PRO A 1 214 ? 4.047 -34.5 -26.125 1 98.25 214 PRO A C 1
ATOM 1660 O O . PRO A 1 214 ? 4.219 -35.312 -25.234 1 98.25 214 PRO A O 1
ATOM 1663 N N . LEU A 1 215 ? 4.051 -33.188 -25.906 1 98.62 215 LEU A N 1
ATOM 1664 C CA . LEU A 1 215 ? 4.059 -32.594 -24.578 1 98.62 215 LEU A CA 1
ATOM 1665 C C . LEU A 1 215 ? 2.957 -31.547 -24.453 1 98.62 215 LEU A C 1
ATOM 1667 O O . LEU A 1 215 ? 2.729 -30.766 -25.375 1 98.62 215 LEU A O 1
ATOM 1671 N N . ILE A 1 216 ? 2.229 -31.562 -23.359 1 98.88 216 ILE A N 1
ATOM 1672 C CA . ILE A 1 216 ? 1.261 -30.516 -23.016 1 98.88 216 ILE A CA 1
ATOM 1673 C C . ILE A 1 216 ? 1.813 -29.656 -21.891 1 98.88 216 ILE A C 1
ATOM 1675 O O . ILE A 1 216 ? 2.238 -30.172 -20.859 1 98.88 216 ILE A O 1
ATOM 1679 N N . HIS A 1 217 ? 1.901 -28.359 -22.109 1 98.75 217 HIS A N 1
ATOM 1680 C CA . HIS A 1 217 ? 2.297 -27.391 -21.094 1 98.75 217 HIS A CA 1
ATOM 1681 C C . HIS A 1 217 ? 1.106 -26.547 -20.641 1 98.75 217 HIS A C 1
ATOM 1683 O O . HIS A 1 217 ? 0.588 -25.734 -21.406 1 98.75 217 HIS A O 1
ATOM 1689 N N . ALA A 1 218 ? 0.731 -26.734 -19.406 1 98.69 218 ALA A N 1
ATOM 1690 C CA . ALA A 1 218 ? -0.492 -26.141 -18.875 1 98.69 218 ALA A CA 1
ATOM 1691 C C . ALA A 1 218 ? -0.181 -24.891 -18.047 1 98.69 218 ALA A C 1
ATOM 1693 O O . ALA A 1 218 ? 0.638 -24.938 -17.125 1 98.69 218 ALA A O 1
ATOM 1694 N N . GLY A 1 219 ? -0.811 -23.734 -18.391 1 97.75 219 GLY A N 1
ATOM 1695 C CA . GLY A 1 219 ? -0.694 -22.516 -17.609 1 97.75 219 GLY A CA 1
ATOM 1696 C C . GLY A 1 219 ? -1.882 -22.266 -16.703 1 97.75 219 GLY A C 1
ATOM 1697 O O . GLY A 1 219 ? -2.699 -23.156 -16.484 1 97.75 219 GLY A O 1
ATOM 1698 N N . THR A 1 220 ? -1.919 -21.062 -16.156 1 96.81 220 THR A N 1
ATOM 1699 C CA . THR A 1 220 ? -2.98 -20.703 -15.219 1 96.81 220 THR A CA 1
ATOM 1700 C C . THR A 1 220 ? -4.324 -20.609 -15.938 1 96.81 220 THR A C 1
ATOM 1702 O O . THR A 1 220 ? -5.379 -20.688 -15.305 1 96.81 220 THR A O 1
ATOM 1705 N N . GLY A 1 221 ? -4.266 -20.484 -17.266 1 97.5 221 GLY A N 1
ATOM 1706 C CA . GLY A 1 221 ? -5.5 -20.453 -18.047 1 97.5 221 GLY A CA 1
ATOM 1707 C C . GLY A 1 221 ? -6.305 -21.734 -17.906 1 97.5 221 GLY A C 1
ATOM 1708 O O . GLY A 1 221 ? -7.531 -21.719 -18.016 1 97.5 221 GLY A O 1
ATOM 1709 N N . VAL A 1 222 ? -5.629 -22.875 -17.719 1 98.5 222 VAL A N 1
ATOM 1710 C CA . VAL A 1 222 ? -6.297 -24.156 -17.516 1 98.5 222 VAL A CA 1
ATOM 1711 C C . VAL A 1 222 ? -7.113 -24.109 -16.219 1 98.5 222 VAL A C 1
ATOM 1713 O O . VAL A 1 222 ? -8.234 -24.609 -16.172 1 98.5 222 VAL A O 1
ATOM 1716 N N . LEU A 1 223 ? -6.508 -23.469 -15.195 1 97.81 223 LEU A N 1
ATOM 1717 C CA . LEU A 1 223 ? -7.191 -23.359 -13.914 1 97.81 223 LEU A CA 1
ATOM 1718 C C . LEU A 1 223 ? -8.359 -22.375 -14 1 97.81 223 LEU A C 1
ATOM 1720 O O . LEU A 1 223 ? -9.453 -22.672 -13.508 1 97.81 223 LEU A O 1
ATOM 1724 N N . ARG A 1 224 ? -8.117 -21.266 -14.711 1 96.56 224 ARG A N 1
ATOM 1725 C CA . ARG A 1 224 ? -9.148 -20.25 -14.844 1 96.56 224 ARG A CA 1
ATOM 1726 C C . ARG A 1 224 ? -10.359 -20.781 -15.609 1 96.56 224 ARG A C 1
ATOM 1728 O O . ARG A 1 224 ? -11.5 -20.453 -15.289 1 96.56 224 ARG A O 1
ATOM 1735 N N . ALA A 1 225 ? -10.117 -21.672 -16.547 1 97.44 225 ALA A N 1
ATOM 1736 C CA . ALA A 1 225 ? -11.172 -22.234 -17.391 1 97.44 225 ALA A CA 1
ATOM 1737 C C . ALA A 1 225 ? -11.742 -23.5 -16.781 1 97.44 225 ALA A C 1
ATOM 1739 O O . ALA A 1 225 ? -12.688 -24.094 -17.312 1 97.44 225 ALA A O 1
ATOM 1740 N N . LYS A 1 226 ? -11.172 -24 -15.664 1 97.62 226 LYS A N 1
ATOM 1741 C CA . LYS A 1 226 ? -11.555 -25.266 -15.047 1 97.62 226 LYS A CA 1
ATOM 1742 C C . LYS A 1 226 ? -11.414 -26.422 -16.031 1 97.62 226 LYS A C 1
ATOM 1744 O O . LYS A 1 226 ? -12.312 -27.266 -16.141 1 97.62 226 LYS A O 1
ATOM 1749 N N . ALA A 1 227 ? -10.328 -26.406 -16.703 1 98.62 227 ALA A N 1
ATOM 1750 C CA . ALA A 1 227 ? -10.133 -27.344 -17.812 1 98.62 227 ALA A CA 1
ATOM 1751 C C . ALA A 1 227 ? -9.266 -28.516 -17.391 1 98.62 227 ALA A C 1
ATOM 1753 O O . ALA A 1 227 ? -8.711 -29.219 -18.234 1 98.62 227 ALA A O 1
ATOM 1754 N N . TRP A 1 228 ? -9.086 -28.781 -16.078 1 98.56 228 TRP A N 1
ATOM 1755 C CA . TRP A 1 228 ? -8.117 -29.766 -15.602 1 98.56 228 TRP A CA 1
ATOM 1756 C C . TRP A 1 228 ? -8.547 -31.188 -15.945 1 98.56 228 TRP A C 1
ATOM 1758 O O . TRP A 1 228 ? -7.711 -32.062 -16.219 1 98.56 228 TRP A O 1
ATOM 1768 N N . ASN A 1 229 ? -9.867 -31.547 -16.031 1 98.69 229 ASN A N 1
ATOM 1769 C CA . ASN A 1 229 ? -10.312 -32.875 -16.453 1 98.69 229 ASN A CA 1
ATOM 1770 C C . ASN A 1 229 ? -10.023 -33.125 -17.938 1 98.69 229 ASN A C 1
ATOM 1772 O O . ASN A 1 229 ? -9.57 -34.188 -18.312 1 98.69 229 ASN A O 1
ATOM 1776 N N . GLU A 1 230 ? -10.312 -32.125 -18.703 1 98.81 230 GLU A N 1
ATOM 1777 C CA . GLU A 1 230 ? -10.062 -32.188 -20.125 1 98.81 230 GLU A CA 1
ATOM 1778 C C . GLU A 1 230 ? -8.57 -32.312 -20.422 1 98.81 230 GLU A C 1
ATOM 1780 O O . GLU A 1 230 ? -8.164 -33.094 -21.297 1 98.81 230 GLU A O 1
ATOM 1785 N N . LEU A 1 231 ? -7.781 -31.562 -19.672 1 98.88 231 LEU A N 1
ATOM 1786 C CA . LEU A 1 231 ? -6.332 -31.656 -19.812 1 98.88 231 LEU A CA 1
ATOM 1787 C C . LEU A 1 231 ? -5.844 -33.062 -19.547 1 98.88 231 LEU A C 1
ATOM 1789 O O . LEU A 1 231 ? -5.062 -33.625 -20.328 1 98.88 231 LEU A O 1
ATOM 1793 N N . ARG A 1 232 ? -6.281 -33.656 -18.469 1 98.62 232 ARG A N 1
ATOM 1794 C CA . ARG A 1 232 ? -5.867 -35 -18.062 1 98.62 232 ARG A CA 1
ATOM 1795 C C . ARG A 1 232 ? -6.297 -36.031 -19.094 1 98.62 232 ARG A C 1
ATOM 1797 O O . ARG A 1 232 ? -5.508 -36.906 -19.469 1 98.62 232 ARG A O 1
ATOM 1804 N N . GLU A 1 233 ? -7.527 -35.906 -19.531 1 98.75 233 GLU A N 1
ATOM 1805 C CA . GLU A 1 233 ? -8.047 -36.875 -20.516 1 98.75 233 GLU A CA 1
ATOM 1806 C C . GLU A 1 233 ? -7.234 -36.812 -21.812 1 98.75 233 GLU A C 1
ATOM 1808 O O . GLU A 1 233 ? -6.879 -37.875 -22.359 1 98.75 233 GLU A O 1
ATOM 1813 N N . LEU A 1 234 ? -6.938 -35.625 -22.266 1 98.88 234 LEU A N 1
ATOM 1814 C CA . LEU A 1 234 ? -6.156 -35.469 -23.484 1 98.88 234 LEU A CA 1
ATOM 1815 C C . LEU A 1 234 ? -4.762 -36.062 -23.312 1 98.88 234 LEU A C 1
ATOM 1817 O O . LEU A 1 234 ? -4.27 -36.781 -24.188 1 98.88 234 LEU A O 1
ATOM 1821 N N . ALA A 1 235 ? -4.141 -35.75 -22.219 1 98.81 235 ALA A N 1
ATOM 1822 C CA . ALA A 1 235 ? -2.799 -36.25 -21.922 1 98.81 235 ALA A CA 1
ATOM 1823 C C . ALA A 1 235 ? -2.777 -37.781 -21.906 1 98.81 235 ALA A C 1
ATOM 1825 O O . ALA A 1 235 ? -1.887 -38.406 -22.484 1 98.81 235 ALA A O 1
ATOM 1826 N N . GLU A 1 236 ? -3.746 -38.406 -21.234 1 98.44 236 GLU A N 1
ATOM 1827 C CA . GLU A 1 236 ? -3.844 -39.844 -21.109 1 98.44 236 GLU A CA 1
ATOM 1828 C C . GLU A 1 236 ? -4.098 -40.5 -22.469 1 98.44 236 GLU A C 1
ATOM 1830 O O . GLU A 1 236 ? -3.557 -41.562 -22.75 1 98.44 236 GLU A O 1
ATOM 1835 N N . TYR A 1 237 ? -4.953 -39.844 -23.25 1 98.56 237 TYR A N 1
ATOM 1836 C CA . TYR A 1 237 ? -5.281 -40.406 -24.547 1 98.56 237 TYR A CA 1
ATOM 1837 C C . TYR A 1 237 ? -4.07 -40.406 -25.469 1 98.56 237 TYR A C 1
ATOM 1839 O O . TYR A 1 237 ? -3.854 -41.344 -26.25 1 98.56 237 TYR A O 1
ATOM 1847 N N . LEU A 1 238 ? -3.248 -39.406 -25.375 1 98.38 238 LEU A N 1
ATOM 1848 C CA . LEU A 1 238 ? -2.113 -39.219 -26.281 1 98.38 238 LEU A CA 1
ATOM 1849 C C . LEU A 1 238 ? -0.854 -39.875 -25.703 1 98.38 238 LEU A C 1
ATOM 1851 O O . LEU A 1 238 ? 0.148 -40.031 -26.406 1 98.38 238 LEU A O 1
ATOM 1855 N N . GLY A 1 239 ? -0.911 -40.25 -24.391 1 97.81 239 GLY A N 1
ATOM 1856 C CA . GLY A 1 239 ? 0.321 -40.625 -23.719 1 97.81 239 GLY A CA 1
ATOM 1857 C C . GLY A 1 239 ? 1.331 -39.5 -23.641 1 97.81 239 GLY A C 1
ATOM 1858 O O . GLY A 1 239 ? 2.541 -39.75 -23.656 1 97.81 239 GLY A O 1
ATOM 1859 N N . ALA A 1 240 ? 0.828 -38.281 -23.562 1 98.44 240 ALA A N 1
ATOM 1860 C CA . ALA A 1 240 ? 1.676 -37.094 -23.625 1 98.44 240 ALA A CA 1
ATOM 1861 C C . ALA A 1 240 ? 2.197 -36.719 -22.234 1 98.44 240 ALA A C 1
ATOM 1863 O O . ALA A 1 240 ? 1.466 -36.812 -21.25 1 98.44 240 ALA A O 1
ATOM 1864 N N . VAL A 1 241 ? 3.477 -36.312 -22.141 1 98.56 241 VAL A N 1
ATOM 1865 C CA . VAL A 1 241 ? 4.023 -35.719 -20.922 1 98.56 241 VAL A CA 1
ATOM 1866 C C . VAL A 1 241 ? 3.342 -34.375 -20.641 1 98.56 241 VAL A C 1
ATOM 1868 O O . VAL A 1 241 ? 3.023 -33.625 -21.578 1 98.56 241 VAL A O 1
ATOM 1871 N N . VAL A 1 242 ? 3.076 -34.125 -19.344 1 98.81 242 VAL A N 1
ATOM 1872 C CA . VAL A 1 242 ? 2.463 -32.844 -18.969 1 98.81 242 VAL A CA 1
ATOM 1873 C C . VAL A 1 242 ? 3.398 -32.062 -18.031 1 98.81 242 VAL A C 1
ATOM 1875 O O . VAL A 1 242 ? 3.869 -32.625 -17.031 1 98.81 242 VAL A O 1
ATOM 1878 N N . THR A 1 243 ? 3.727 -30.844 -18.359 1 98.5 243 THR A N 1
ATOM 1879 C CA . THR A 1 243 ? 4.375 -29.875 -17.484 1 98.5 243 THR A CA 1
ATOM 1880 C C . THR A 1 243 ? 3.459 -28.688 -17.219 1 98.5 243 THR A C 1
ATOM 1882 O O . THR A 1 243 ? 2.449 -28.516 -17.906 1 98.5 243 THR A O 1
ATOM 1885 N N . THR A 1 244 ? 3.742 -27.938 -16.188 1 98.31 244 THR A N 1
ATOM 1886 C CA . THR A 1 244 ? 2.955 -26.75 -15.852 1 98.31 244 THR A CA 1
ATOM 1887 C C . THR A 1 244 ? 3.859 -25.547 -15.641 1 98.31 244 THR A C 1
ATOM 1889 O O . THR A 1 244 ? 5.055 -25.688 -15.383 1 98.31 244 THR A O 1
ATOM 1892 N N . THR A 1 245 ? 3.254 -24.359 -15.883 1 96.5 245 THR A N 1
ATOM 1893 C CA . THR A 1 245 ? 3.889 -23.188 -15.305 1 96.5 245 THR A CA 1
ATOM 1894 C C . THR A 1 245 ? 3.865 -23.25 -13.781 1 96.5 245 THR A C 1
ATOM 1896 O O . THR A 1 245 ? 3.188 -24.094 -13.203 1 96.5 245 THR A O 1
ATOM 1899 N N . MET A 1 246 ? 4.617 -22.344 -13.164 1 94.06 246 MET A N 1
ATOM 1900 C CA . MET A 1 246 ? 4.598 -22.297 -11.703 1 94.06 246 MET A CA 1
ATOM 1901 C C . MET A 1 246 ? 3.201 -21.953 -11.188 1 94.06 246 MET A C 1
ATOM 1903 O O . MET A 1 246 ? 2.738 -22.547 -10.203 1 94.06 246 MET A O 1
ATOM 1907 N N . GLY A 1 247 ? 2.58 -21.031 -11.883 1 94.81 247 GLY A N 1
ATOM 1908 C CA . GLY A 1 247 ? 1.246 -20.625 -11.469 1 94.81 247 GLY A CA 1
ATOM 1909 C C . GLY A 1 247 ? 0.176 -21.625 -11.836 1 94.81 247 GLY A C 1
ATOM 1910 O O . GLY A 1 247 ? -0.928 -21.594 -11.289 1 94.81 247 GLY A O 1
ATOM 1911 N N . GLY A 1 248 ? 0.473 -22.562 -12.742 1 97.31 248 GLY A N 1
ATOM 1912 C CA . GLY A 1 248 ? -0.489 -23.531 -13.242 1 97.31 248 GLY A CA 1
ATOM 1913 C C . GLY A 1 248 ? -0.468 -24.844 -12.469 1 97.31 248 GLY A C 1
ATOM 1914 O O . GLY A 1 248 ? -1.18 -25.781 -12.82 1 97.31 248 GLY A O 1
ATOM 1915 N N . ARG A 1 249 ? 0.312 -24.922 -11.367 1 97.75 249 ARG A N 1
ATOM 1916 C CA . ARG A 1 249 ? 0.365 -26.125 -10.547 1 97.75 249 ARG A CA 1
ATOM 1917 C C . ARG A 1 249 ? -1.023 -26.516 -10.047 1 97.75 249 ARG A C 1
ATOM 1919 O O . ARG A 1 249 ? -1.818 -25.641 -9.68 1 97.75 249 ARG A O 1
ATOM 1926 N N . GLY A 1 250 ? -1.295 -27.781 -10.07 1 97.75 250 GLY A N 1
ATOM 1927 C CA . GLY A 1 250 ? -2.607 -28.266 -9.688 1 97.75 250 GLY A CA 1
ATOM 1928 C C . GLY A 1 250 ? -3.498 -28.578 -10.875 1 97.75 250 GLY A C 1
ATOM 1929 O O . GLY A 1 250 ? -4.512 -29.266 -10.742 1 97.75 250 GLY A O 1
ATOM 1930 N N . ALA A 1 251 ? -3.084 -28.094 -12.094 1 98.38 251 ALA A N 1
ATOM 1931 C CA . ALA A 1 251 ? -3.846 -28.422 -13.305 1 98.38 251 ALA A CA 1
ATOM 1932 C C . ALA A 1 251 ? -3.879 -29.922 -13.547 1 98.38 251 ALA A C 1
ATOM 1934 O O . ALA A 1 251 ? -4.816 -30.438 -14.164 1 98.38 251 ALA A O 1
ATOM 1935 N N . ILE A 1 252 ? -2.896 -30.594 -13.195 1 98.62 252 ILE A N 1
ATOM 1936 C CA . ILE A 1 252 ? -2.766 -32.031 -13.117 1 98.62 252 ILE A CA 1
ATOM 1937 C C . ILE A 1 252 ? -2.109 -32.438 -11.797 1 98.62 252 ILE A C 1
ATOM 1939 O O . ILE A 1 252 ? -1.207 -31.75 -11.32 1 98.62 252 ILE A O 1
ATOM 1943 N N . PRO A 1 253 ? -2.66 -33.5 -11.117 1 98.56 253 PRO A N 1
ATOM 1944 C CA . PRO A 1 253 ? -1.988 -33.906 -9.875 1 98.56 253 PRO A CA 1
ATOM 1945 C C . PRO A 1 253 ? -0.492 -34.125 -10.062 1 98.56 253 PRO A C 1
ATOM 1947 O O . PRO A 1 253 ? -0.086 -34.812 -11.008 1 98.56 253 PRO A O 1
ATOM 1950 N N . GLU A 1 254 ? 0.273 -33.625 -9.172 1 98.25 254 GLU A N 1
ATOM 1951 C CA . GLU A 1 254 ? 1.723 -33.625 -9.344 1 98.25 254 GLU A CA 1
ATOM 1952 C C . GLU A 1 254 ? 2.277 -35.031 -9.148 1 98.25 254 GLU A C 1
ATOM 1954 O O . GLU A 1 254 ? 3.443 -35.312 -9.453 1 98.25 254 GLU A O 1
ATOM 1959 N N . ASP A 1 255 ? 1.427 -36 -8.688 1 97.5 255 ASP A N 1
ATOM 1960 C CA . ASP A 1 255 ? 1.849 -37.375 -8.617 1 97.5 255 ASP A CA 1
ATOM 1961 C C . ASP A 1 255 ? 1.281 -38.188 -9.781 1 97.5 255 ASP A C 1
ATOM 1963 O O . ASP A 1 255 ? 1.403 -39.406 -9.812 1 97.5 255 ASP A O 1
ATOM 1967 N N . HIS A 1 256 ? 0.565 -37.562 -10.688 1 98.19 256 HIS A N 1
ATOM 1968 C CA . HIS A 1 256 ? 0.096 -38.25 -11.875 1 98.19 256 HIS A CA 1
ATOM 1969 C C . HIS A 1 256 ? 1.264 -38.812 -12.688 1 98.19 256 HIS A C 1
ATOM 1971 O O . HIS A 1 256 ? 2.295 -38.156 -12.828 1 98.19 256 HIS A O 1
ATOM 1977 N N . PRO A 1 257 ? 1.123 -39.969 -13.219 1 97.25 257 PRO A N 1
ATOM 1978 C CA . PRO A 1 257 ? 2.238 -40.594 -13.922 1 97.25 257 PRO A CA 1
ATOM 1979 C C . PRO A 1 257 ? 2.738 -39.781 -15.109 1 97.25 257 PRO A C 1
ATOM 1981 O O . PRO A 1 257 ? 3.922 -39.844 -15.453 1 97.25 257 PRO A O 1
ATOM 1984 N N . LEU A 1 258 ? 1.923 -39 -15.719 1 98.44 258 LEU A N 1
ATOM 1985 C CA . LEU A 1 258 ? 2.295 -38.219 -16.906 1 98.44 258 LEU A CA 1
ATOM 1986 C C . LEU A 1 258 ? 2.822 -36.844 -16.531 1 98.44 258 LEU A C 1
ATOM 1988 O O . LEU A 1 258 ? 3.334 -36.125 -17.391 1 98.44 258 LEU A O 1
ATOM 1992 N N . CYS A 1 259 ? 2.729 -36.469 -15.266 1 98.56 259 CYS A N 1
ATOM 1993 C CA . CYS A 1 259 ? 3.119 -35.156 -14.82 1 98.56 259 CYS A CA 1
ATOM 1994 C C . CYS A 1 259 ? 4.602 -35.094 -14.469 1 98.56 259 CYS A C 1
ATOM 1996 O O . CYS A 1 259 ? 5.098 -35.969 -13.758 1 98.56 259 CYS A O 1
ATOM 1998 N N . ILE A 1 260 ? 5.316 -34.156 -15.008 1 98.31 260 ILE A N 1
ATOM 1999 C CA . ILE A 1 260 ? 6.676 -33.812 -14.594 1 98.31 260 ILE A CA 1
ATOM 2000 C C . ILE A 1 260 ? 6.699 -32.469 -13.914 1 98.31 260 ILE A C 1
ATOM 2002 O O . ILE A 1 260 ? 6.164 -31.484 -14.445 1 98.31 260 ILE A O 1
ATOM 2006 N N . LEU A 1 261 ? 7.363 -32.344 -12.789 1 97 261 LEU A N 1
ATOM 2007 C CA . LEU A 1 261 ? 7.312 -31.172 -11.922 1 97 261 LEU A CA 1
ATOM 2008 C C . LEU A 1 261 ? 7.953 -29.969 -12.602 1 97 261 LEU A C 1
ATOM 2010 O O . LEU A 1 261 ? 9.008 -30.078 -13.219 1 97 261 LEU A O 1
ATOM 2014 N N . PRO A 1 262 ? 7.238 -28.844 -12.469 1 93.19 262 PRO A N 1
ATOM 2015 C CA . PRO A 1 262 ? 7.828 -27.656 -13.078 1 93.19 262 PRO A CA 1
ATOM 2016 C C . PRO A 1 262 ? 9.188 -27.297 -12.477 1 93.19 262 PRO A C 1
ATOM 2018 O O . PRO A 1 262 ? 9.453 -27.609 -11.312 1 93.19 262 PRO A O 1
ATOM 2021 N N . ALA A 1 263 ? 9.992 -26.609 -13.242 1 83 263 ALA A N 1
ATOM 2022 C CA . ALA A 1 263 ? 11.305 -26.062 -12.906 1 83 263 ALA A CA 1
ATOM 2023 C C . ALA A 1 263 ? 12.305 -27.188 -12.633 1 83 263 ALA A C 1
ATOM 2025 O O . ALA A 1 263 ? 13.484 -26.938 -12.391 1 83 263 ALA A O 1
ATOM 2026 N N . SER A 1 264 ? 11.945 -28.469 -12.711 1 92.88 264 SER A N 1
ATOM 2027 C CA . SER A 1 264 ? 12.891 -29.594 -12.594 1 92.88 264 SER A CA 1
ATOM 2028 C C . SER A 1 264 ? 13.703 -29.75 -13.867 1 92.88 264 SER A C 1
ATOM 2030 O O . SER A 1 264 ? 13.242 -29.422 -14.961 1 92.88 264 SER A O 1
ATOM 2032 N N . PRO A 1 265 ? 14.922 -30.297 -13.711 1 94.06 265 PRO A N 1
ATOM 2033 C CA . PRO A 1 265 ? 15.688 -30.625 -14.922 1 94.06 265 PRO A CA 1
ATOM 2034 C C . PRO A 1 265 ? 14.938 -31.578 -15.852 1 94.06 265 PRO A C 1
ATOM 2036 O O . PRO A 1 265 ? 15.094 -31.516 -17.078 1 94.06 265 PRO A O 1
ATOM 2039 N N . ALA A 1 266 ? 14.117 -32.438 -15.25 1 97.25 266 ALA A N 1
ATOM 2040 C CA . ALA A 1 266 ? 13.312 -33.375 -16.031 1 97.25 266 ALA A CA 1
ATOM 2041 C C . ALA A 1 266 ? 12.305 -32.625 -16.906 1 97.25 266 ALA A C 1
ATOM 2043 O O . ALA A 1 266 ? 12.109 -32.969 -18.078 1 97.25 266 ALA A O 1
ATOM 2044 N N . ALA A 1 267 ? 11.703 -31.688 -16.344 1 96.94 267 ALA A N 1
ATOM 2045 C CA . ALA A 1 267 ? 10.734 -30.891 -17.094 1 96.94 267 ALA A CA 1
ATOM 2046 C C . ALA A 1 267 ? 11.406 -30.141 -18.234 1 96.94 267 ALA A C 1
ATOM 2048 O O . ALA A 1 267 ? 10.891 -30.109 -19.359 1 96.94 267 ALA A O 1
ATOM 2049 N N . ILE A 1 268 ? 12.547 -29.516 -17.953 1 95.62 268 ILE A N 1
ATOM 2050 C CA . ILE A 1 268 ? 13.297 -28.781 -18.969 1 95.62 268 ILE A CA 1
ATOM 2051 C C . ILE A 1 268 ? 13.711 -29.703 -20.094 1 95.62 268 ILE A C 1
ATOM 2053 O O . ILE A 1 268 ? 13.594 -29.359 -21.266 1 95.62 268 ILE A O 1
ATOM 2057 N N . THR A 1 269 ? 14.156 -30.922 -19.734 1 97.62 269 THR A N 1
ATOM 2058 C CA . THR A 1 269 ? 14.57 -31.906 -20.719 1 97.62 269 THR A CA 1
ATOM 2059 C C . THR A 1 269 ? 13.383 -32.344 -21.578 1 97.62 269 THR A C 1
ATOM 2061 O O . THR A 1 269 ? 13.484 -32.406 -22.797 1 97.62 269 THR A O 1
ATOM 2064 N N . ALA A 1 270 ? 12.289 -32.656 -20.922 1 98.25 270 ALA A N 1
ATOM 2065 C CA . ALA A 1 270 ? 11.086 -33.062 -21.641 1 98.25 270 ALA A CA 1
ATOM 2066 C C . ALA A 1 270 ? 10.609 -31.969 -22.594 1 98.25 270 ALA A C 1
ATOM 2068 O O . ALA A 1 270 ? 10.242 -32.25 -23.734 1 98.25 270 ALA A O 1
ATOM 2069 N N . GLN A 1 271 ? 10.586 -30.766 -22.156 1 98.06 271 GLN A N 1
ATOM 2070 C CA . GLN A 1 271 ? 10.172 -29.625 -22.953 1 98.06 271 GLN A CA 1
ATOM 2071 C C . GLN A 1 271 ? 11.078 -29.453 -24.172 1 98.06 271 GLN A C 1
ATOM 2073 O O . GLN A 1 271 ? 10.594 -29.203 -25.281 1 98.06 271 GLN A O 1
ATOM 2078 N N . ASN A 1 272 ? 12.344 -29.594 -23.953 1 97.75 272 ASN A N 1
ATOM 2079 C CA . ASN A 1 272 ? 13.312 -29.438 -25.031 1 97.75 272 ASN A CA 1
ATOM 2080 C C . ASN A 1 272 ? 13.18 -30.547 -26.078 1 97.75 272 ASN A C 1
ATOM 2082 O O . ASN A 1 272 ? 13.297 -30.297 -27.281 1 97.75 272 ASN A O 1
ATOM 2086 N N . GLU A 1 273 ? 12.883 -31.75 -25.688 1 97.81 273 GLU A N 1
ATOM 2087 C CA . GLU A 1 273 ? 12.961 -32.906 -26.547 1 97.81 273 GLU A CA 1
ATOM 2088 C C . GLU A 1 273 ? 11.641 -33.188 -27.25 1 97.81 273 GLU A C 1
ATOM 2090 O O . GLU A 1 273 ? 11.586 -33.938 -28.219 1 97.81 273 GLU A O 1
ATOM 2095 N N . ALA A 1 274 ? 10.594 -32.594 -26.812 1 98.12 274 ALA A N 1
ATOM 2096 C CA . ALA A 1 274 ? 9.297 -32.812 -27.469 1 98.12 274 ALA A CA 1
ATOM 2097 C C . ALA A 1 274 ? 9.344 -32.406 -28.938 1 98.12 274 ALA A C 1
ATOM 2099 O O . ALA A 1 274 ? 10.055 -31.453 -29.297 1 98.12 274 ALA A O 1
ATOM 2100 N N . ASP A 1 275 ? 8.641 -33.125 -29.734 1 98.12 275 ASP A N 1
ATOM 2101 C CA . ASP A 1 275 ? 8.578 -32.75 -31.156 1 98.12 275 ASP A CA 1
ATOM 2102 C C . ASP A 1 275 ? 7.348 -31.906 -31.438 1 98.12 275 ASP A C 1
ATOM 2104 O O . ASP A 1 275 ? 7.34 -31.109 -32.375 1 98.12 275 ASP A O 1
ATOM 2108 N N . VAL A 1 276 ? 6.242 -32.062 -30.656 1 98.56 276 VAL A N 1
ATOM 2109 C CA . VAL A 1 276 ? 5.051 -31.234 -30.719 1 98.56 276 VAL A CA 1
ATOM 2110 C C . VAL A 1 276 ? 4.645 -30.812 -29.297 1 98.56 276 VAL A C 1
ATOM 2112 O O . VAL A 1 276 ? 4.504 -31.656 -28.422 1 98.56 276 VAL A O 1
ATOM 2115 N N . ILE A 1 277 ? 4.484 -29.531 -29.141 1 98.62 277 ILE A N 1
ATOM 2116 C CA . ILE A 1 277 ? 4.07 -29 -27.859 1 98.62 277 ILE A CA 1
ATOM 2117 C C . ILE A 1 277 ? 2.693 -28.359 -27.984 1 98.62 277 ILE A C 1
ATOM 2119 O O . ILE A 1 277 ? 2.432 -27.609 -28.938 1 98.62 277 ILE A O 1
ATOM 2123 N N . LEU A 1 278 ? 1.833 -28.688 -27.078 1 98.88 278 LEU A N 1
ATOM 2124 C CA . LEU A 1 278 ? 0.569 -27.984 -26.891 1 98.88 278 LEU A CA 1
ATOM 2125 C C . LEU A 1 278 ? 0.626 -27.078 -25.656 1 98.88 278 LEU A C 1
ATOM 2127 O O . LEU A 1 278 ? 0.677 -27.562 -24.531 1 98.88 278 LEU A O 1
ATOM 2131 N N . VAL A 1 279 ? 0.7 -25.75 -25.844 1 98.75 279 VAL A N 1
ATOM 2132 C CA . VAL A 1 279 ? 0.642 -24.766 -24.766 1 98.75 279 VAL A CA 1
ATOM 2133 C C . VAL A 1 279 ? -0.808 -24.344 -24.531 1 98.75 279 VAL A C 1
ATOM 2135 O O . VAL A 1 279 ? -1.481 -23.875 -25.453 1 98.75 279 VAL A O 1
ATOM 2138 N N . VAL A 1 280 ? -1.268 -24.562 -23.328 1 98.75 280 VAL A N 1
ATOM 2139 C CA . VAL A 1 280 ? -2.656 -24.219 -23.031 1 98.75 280 VAL A CA 1
ATOM 2140 C C . VAL A 1 280 ? -2.709 -23.172 -21.922 1 98.75 280 VAL A C 1
ATOM 2142 O O . VAL A 1 280 ? -2.383 -23.453 -20.766 1 98.75 280 VAL A O 1
ATOM 2145 N N . GLY A 1 281 ? -3.148 -21.953 -22.266 1 97.81 281 GLY A N 1
ATOM 2146 C CA . GLY A 1 281 ? -3.408 -20.906 -21.266 1 97.81 281 GLY A CA 1
ATOM 2147 C C . GLY A 1 281 ? -2.146 -20.391 -20.609 1 97.81 281 GLY A C 1
ATOM 2148 O O . GLY A 1 281 ? -2.104 -20.203 -19.391 1 97.81 281 GLY A O 1
ATOM 2149 N N . SER A 1 282 ? -1.045 -20.172 -21.359 1 96.25 282 SER A N 1
ATOM 2150 C CA . SER A 1 282 ? 0.215 -19.672 -20.828 1 96.25 282 SER A CA 1
ATOM 2151 C C . SER A 1 282 ? 0.848 -18.656 -21.781 1 96.25 282 SER A C 1
ATOM 2153 O O . SER A 1 282 ? 0.795 -18.828 -23 1 96.25 282 SER A O 1
ATOM 2155 N N . LYS A 1 283 ? 1.475 -17.656 -21.203 1 92.62 283 LYS A N 1
ATOM 2156 C CA . LYS A 1 283 ? 2.193 -16.672 -22.016 1 92.62 283 LYS A CA 1
ATOM 2157 C C . LYS A 1 283 ? 3.645 -17.094 -22.219 1 92.62 283 LYS A C 1
ATOM 2159 O O . LYS A 1 283 ? 4.379 -16.453 -22.969 1 92.62 283 LYS A O 1
ATOM 2164 N N . MET A 1 284 ? 4.082 -18.172 -21.641 1 94 284 MET A N 1
ATOM 2165 C CA . MET A 1 284 ? 5.465 -18.625 -21.703 1 94 284 MET A CA 1
ATOM 2166 C C . MET A 1 284 ? 6.426 -17.516 -21.297 1 94 284 MET A C 1
ATOM 2168 O O . MET A 1 284 ? 7.355 -17.188 -22.031 1 94 284 MET A O 1
ATOM 2172 N N . GLY A 1 285 ? 6.191 -17.031 -20.047 1 90.81 285 GLY A N 1
ATOM 2173 C CA . GLY A 1 285 ? 6.961 -15.914 -19.531 1 90.81 285 GLY A CA 1
ATOM 2174 C C . GLY A 1 285 ? 8.352 -16.297 -19.078 1 90.81 285 GLY A C 1
ATOM 2175 O O . GLY A 1 285 ? 8.914 -17.297 -19.562 1 90.81 285 GLY A O 1
ATOM 2176 N N . ASP A 1 286 ? 8.938 -15.516 -18.234 1 89.56 286 ASP A N 1
ATOM 2177 C CA . ASP A 1 286 ? 10.344 -15.633 -17.891 1 89.56 286 ASP A CA 1
ATOM 2178 C C . ASP A 1 286 ? 10.625 -16.953 -17.188 1 89.56 286 ASP A C 1
ATOM 2180 O O . ASP A 1 286 ? 11.688 -17.562 -17.375 1 89.56 286 ASP A O 1
ATOM 2184 N N . LEU A 1 287 ? 9.625 -17.453 -16.438 1 87.94 287 LEU A N 1
ATOM 2185 C CA . LEU A 1 287 ? 9.852 -18.703 -15.727 1 87.94 287 LEU A CA 1
ATOM 2186 C C . LEU A 1 287 ? 9.719 -19.891 -16.672 1 87.94 287 LEU A C 1
ATOM 2188 O O . LEU A 1 287 ? 10.117 -21.016 -16.328 1 87.94 287 LEU A O 1
ATOM 2192 N N . ASP A 1 288 ? 9.219 -19.672 -17.812 1 93.06 288 ASP A N 1
ATOM 2193 C CA . ASP A 1 288 ? 9.203 -20.656 -18.875 1 93.06 288 ASP A CA 1
ATOM 2194 C C . ASP A 1 288 ? 10.32 -20.391 -19.891 1 93.06 288 ASP A C 1
ATOM 2196 O O . ASP A 1 288 ? 10.273 -20.875 -21.016 1 93.06 288 ASP A O 1
ATOM 2200 N N . PHE A 1 289 ? 11.273 -19.562 -19.469 1 92 289 PHE A N 1
ATOM 2201 C CA . PHE A 1 289 ? 12.445 -19.234 -20.266 1 92 289 PHE A CA 1
ATOM 2202 C C . PHE A 1 289 ? 12.047 -18.688 -21.625 1 92 289 PHE A C 1
ATOM 2204 O O . PHE A 1 289 ? 12.703 -18.953 -22.625 1 92 289 PHE A O 1
ATOM 2211 N N . TRP A 1 290 ? 10.938 -18.047 -21.703 1 92.19 290 TRP A N 1
ATOM 2212 C CA . TRP A 1 290 ? 10.438 -17.344 -22.875 1 92.19 290 TRP A CA 1
ATOM 2213 C C . TRP A 1 290 ? 10.164 -18.312 -24.016 1 92.19 290 TRP A C 1
ATOM 2215 O O . TRP A 1 290 ? 10.133 -17.922 -25.188 1 92.19 290 TRP A O 1
ATOM 2225 N N . GLY A 1 291 ? 10.086 -19.656 -23.719 1 94.69 291 GLY A N 1
ATOM 2226 C CA . GLY A 1 291 ? 9.875 -20.656 -24.75 1 94.69 291 GLY A CA 1
ATOM 2227 C C . GLY A 1 291 ? 11.062 -20.812 -25.688 1 94.69 291 GLY A C 1
ATOM 2228 O O . GLY A 1 291 ? 10.898 -21.219 -26.844 1 94.69 291 GLY A O 1
ATOM 2229 N N . LYS A 1 292 ? 12.18 -20.547 -25.188 1 94.44 292 LYS A N 1
ATOM 2230 C CA . LYS A 1 292 ? 13.352 -20.5 -26.047 1 94.44 292 LYS A CA 1
ATOM 2231 C C . LYS A 1 292 ? 14.336 -21.609 -25.688 1 94.44 292 LYS A C 1
ATOM 2233 O O . LYS A 1 292 ? 14.312 -22.125 -24.578 1 94.44 292 LYS A O 1
ATOM 2238 N N . PRO A 1 293 ? 15.18 -22 -26.656 1 94.75 293 PRO A N 1
ATOM 2239 C CA . PRO A 1 293 ? 16.297 -22.891 -26.312 1 94.75 293 PRO A CA 1
ATOM 2240 C C . PRO A 1 293 ? 17.266 -22.266 -25.312 1 94.75 293 PRO A C 1
ATOM 2242 O O . PRO A 1 293 ? 17.438 -21.047 -25.297 1 94.75 293 PRO A O 1
ATOM 2245 N N . PRO A 1 294 ? 17.859 -23.109 -24.484 1 93 294 PRO A N 1
ATOM 2246 C CA . PRO A 1 294 ? 17.859 -24.578 -24.5 1 93 294 PRO A CA 1
ATOM 2247 C C . PRO A 1 294 ? 16.766 -25.188 -23.641 1 93 294 PRO A C 1
ATOM 2249 O O . PRO A 1 294 ? 16.641 -26.406 -23.562 1 93 294 PRO A O 1
ATOM 2252 N N . ALA A 1 295 ? 15.945 -24.359 -22.969 1 94.69 295 ALA A N 1
ATOM 2253 C CA . ALA A 1 295 ? 14.891 -24.922 -22.125 1 94.69 295 ALA A CA 1
ATOM 2254 C C . ALA A 1 295 ? 13.781 -25.547 -22.969 1 94.69 295 ALA A C 1
ATOM 2256 O O . ALA A 1 295 ? 13.078 -26.438 -22.516 1 94.69 295 ALA A O 1
ATOM 2257 N N . TRP A 1 296 ? 13.617 -25.031 -24.156 1 97.44 296 TRP A N 1
ATOM 2258 C CA . TRP A 1 296 ? 12.695 -25.547 -25.156 1 97.44 296 TRP A CA 1
ATOM 2259 C C . TRP A 1 296 ? 13.43 -25.859 -26.469 1 97.44 296 TRP A C 1
ATOM 2261 O O . TRP A 1 296 ? 14.594 -25.484 -26.641 1 97.44 296 TRP A O 1
ATOM 2271 N N . GLY A 1 297 ? 12.781 -26.547 -27.328 1 97.38 297 GLY A N 1
ATOM 2272 C CA . GLY A 1 297 ? 13.406 -26.828 -28.609 1 97.38 297 GLY A CA 1
ATOM 2273 C C . GLY A 1 297 ? 13.383 -25.641 -29.562 1 97.38 297 GLY A C 1
ATOM 2274 O O . GLY A 1 297 ? 12.703 -24.656 -29.312 1 97.38 297 GLY A O 1
ATOM 2275 N N . ASP A 1 298 ? 14.164 -25.766 -30.625 1 96.94 298 ASP A N 1
ATOM 2276 C CA . ASP A 1 298 ? 14.156 -24.766 -31.688 1 96.94 298 ASP A CA 1
ATOM 2277 C C . ASP A 1 298 ? 12.789 -24.703 -32.375 1 96.94 298 ASP A C 1
ATOM 2279 O O . ASP A 1 298 ? 12.266 -25.719 -32.812 1 96.94 298 ASP A O 1
ATOM 2283 N N . PRO A 1 299 ? 12.242 -23.531 -32.469 1 95.38 299 PRO A N 1
ATOM 2284 C CA . PRO A 1 299 ? 10.891 -23.406 -33.031 1 95.38 299 PRO A CA 1
ATOM 2285 C C . PRO A 1 299 ? 10.797 -23.938 -34.438 1 95.38 299 PRO A C 1
ATOM 2287 O O . PRO A 1 299 ? 9.703 -24.281 -34.906 1 95.38 299 PRO A O 1
ATOM 2290 N N . GLU A 1 300 ? 11.883 -23.984 -35.125 1 94.81 300 GLU A N 1
ATOM 2291 C CA . GLU A 1 300 ? 11.891 -24.5 -36.5 1 94.81 300 GLU A CA 1
ATOM 2292 C C . GLU A 1 300 ? 11.805 -26.031 -36.5 1 94.81 300 GLU A C 1
ATOM 2294 O O . GLU A 1 300 ? 11.453 -26.625 -37.531 1 94.81 300 GLU A O 1
ATOM 2299 N N . GLN A 1 301 ? 12.125 -26.641 -35.406 1 95.88 301 GLN A N 1
ATOM 2300 C CA . GLN A 1 301 ? 12.156 -28.094 -35.312 1 95.88 301 GLN A CA 1
ATOM 2301 C C . GLN A 1 301 ? 11.07 -28.625 -34.375 1 95.88 301 GLN A C 1
ATOM 2303 O O . GLN A 1 301 ? 10.648 -29.781 -34.5 1 95.88 301 GLN A O 1
ATOM 2308 N N . GLN A 1 302 ? 10.727 -27.844 -33.469 1 98.06 302 GLN A N 1
ATOM 2309 C CA . GLN A 1 302 ? 9.703 -28.188 -32.469 1 98.06 302 GLN A CA 1
ATOM 2310 C C . GLN A 1 302 ? 8.398 -27.453 -32.781 1 98.06 302 GLN A C 1
ATOM 2312 O O . GLN A 1 302 ? 8.312 -26.234 -32.656 1 98.06 302 GLN A O 1
ATOM 2317 N N . LYS A 1 303 ? 7.383 -28.219 -33.156 1 98.38 303 LYS A N 1
ATOM 2318 C CA . LYS A 1 303 ? 6.098 -27.625 -33.5 1 98.38 303 LYS A CA 1
ATOM 2319 C C . LYS A 1 303 ? 5.336 -27.203 -32.25 1 98.38 303 LYS A C 1
ATOM 2321 O O . LYS A 1 303 ? 5.371 -27.906 -31.234 1 98.38 303 LYS A O 1
ATOM 2326 N N . THR A 1 304 ? 4.723 -26.031 -32.344 1 98.5 304 THR A N 1
ATOM 2327 C CA . THR A 1 304 ? 4.008 -25.5 -31.203 1 98.5 304 THR A CA 1
ATOM 2328 C C . THR A 1 304 ? 2.559 -25.188 -31.562 1 98.5 304 THR A C 1
ATOM 2330 O O . THR A 1 304 ? 2.293 -24.484 -32.531 1 98.5 304 THR A O 1
ATOM 2333 N N . ILE A 1 305 ? 1.656 -25.75 -30.844 1 98.81 305 ILE A N 1
ATOM 2334 C CA . ILE A 1 305 ? 0.239 -25.406 -30.844 1 98.81 305 ILE A CA 1
ATOM 2335 C C . ILE A 1 305 ? -0.089 -24.609 -29.578 1 98.81 305 ILE A C 1
ATOM 2337 O O . ILE A 1 305 ? 0.321 -24.984 -28.484 1 98.81 305 ILE A O 1
ATOM 2341 N N . GLN A 1 306 ? -0.78 -23.5 -29.688 1 98.81 306 GLN A N 1
ATOM 2342 C CA . GLN A 1 306 ? -1.114 -22.703 -28.516 1 98.81 306 GLN A CA 1
ATOM 2343 C C . GLN A 1 306 ? -2.609 -22.406 -28.453 1 98.81 306 GLN A C 1
ATOM 2345 O O . GLN A 1 306 ? -3.193 -21.969 -29.453 1 98.81 306 GLN A O 1
ATOM 2350 N N . ILE A 1 307 ? -3.203 -22.719 -27.375 1 98.81 307 ILE A N 1
ATOM 2351 C CA . ILE A 1 307 ? -4.578 -22.344 -27.047 1 98.81 307 ILE A CA 1
ATOM 2352 C C . ILE A 1 307 ? -4.578 -21.25 -26 1 98.81 307 ILE A C 1
ATOM 2354 O O . ILE A 1 307 ? -4.016 -21.406 -24.906 1 98.81 307 ILE A O 1
ATOM 2358 N N . ASP A 1 308 ? -5.172 -20.141 -26.312 1 98.44 308 ASP A N 1
ATOM 2359 C CA . ASP A 1 308 ? -5.316 -19.047 -25.359 1 98.44 308 ASP A CA 1
ATOM 2360 C C . ASP A 1 308 ? -6.59 -18.25 -25.625 1 98.44 308 ASP A C 1
ATOM 2362 O O . ASP A 1 308 ? -7.023 -18.125 -26.781 1 98.44 308 ASP A O 1
ATOM 2366 N N . ILE A 1 309 ? -7.137 -17.812 -24.609 1 98 309 ILE A N 1
ATOM 2367 C CA . ILE A 1 309 ? -8.375 -17.047 -24.75 1 98 309 ILE A CA 1
ATOM 2368 C C . ILE A 1 309 ? -8.055 -15.633 -25.234 1 98 309 ILE A C 1
ATOM 2370 O O . ILE A 1 309 ? -8.906 -14.961 -25.812 1 98 309 ILE A O 1
ATOM 2374 N N . ASP A 1 310 ? -6.863 -15.133 -24.922 1 96.56 310 ASP A N 1
ATOM 2375 C CA . ASP A 1 310 ? -6.402 -13.797 -25.312 1 96.56 310 ASP A CA 1
ATOM 2376 C C . ASP A 1 310 ? -5.531 -13.859 -26.562 1 96.56 310 ASP A C 1
ATOM 2378 O O . ASP A 1 310 ? -4.402 -14.352 -26.516 1 96.56 310 ASP A O 1
ATOM 2382 N N . PRO A 1 311 ? -5.988 -13.266 -27.609 1 96.44 311 PRO A N 1
ATOM 2383 C CA . PRO A 1 311 ? -5.203 -13.32 -28.844 1 96.44 311 PRO A CA 1
ATOM 2384 C C . PRO A 1 311 ? -3.832 -12.664 -28.703 1 96.44 311 PRO A C 1
ATOM 2386 O O . PRO A 1 311 ? -2.881 -13.055 -29.391 1 96.44 311 PRO A O 1
ATOM 2389 N N . GLU A 1 312 ? -3.701 -11.719 -27.766 1 94.06 312 GLU A N 1
ATOM 2390 C CA . GLU A 1 312 ? -2.438 -11.008 -27.594 1 94.06 312 GLU A CA 1
ATOM 2391 C C . GLU A 1 312 ? -1.391 -11.883 -26.922 1 94.06 312 GLU A C 1
ATOM 2393 O O . GLU A 1 312 ? -0.197 -11.578 -26.953 1 94.06 312 GLU A O 1
ATOM 2398 N N . MET A 1 313 ? -1.835 -12.953 -26.297 1 94.75 313 MET A N 1
ATOM 2399 C CA . MET A 1 313 ? -0.908 -13.875 -25.641 1 94.75 313 MET A CA 1
ATOM 2400 C C . MET A 1 313 ? -0.352 -14.891 -26.625 1 94.75 313 MET A C 1
ATOM 2402 O O . MET A 1 313 ? 0.662 -15.531 -26.359 1 94.75 313 MET A O 1
ATOM 2406 N N . ILE A 1 314 ? -1.042 -15.102 -27.766 1 96.56 314 IL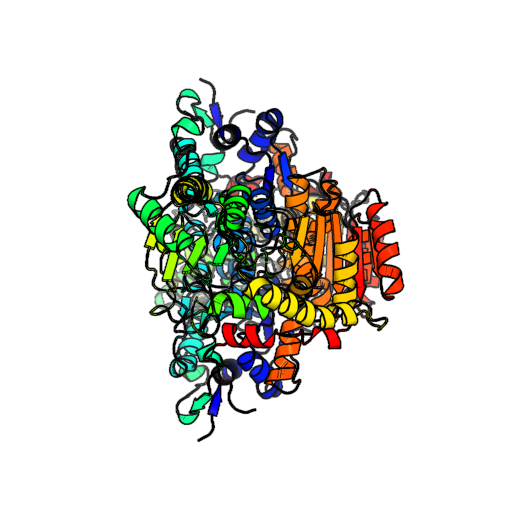E A N 1
ATOM 2407 C CA . ILE A 1 314 ? -0.602 -16.062 -28.766 1 96.56 314 ILE A CA 1
ATOM 2408 C C . ILE A 1 314 ? 0.704 -15.578 -29.391 1 96.56 314 ILE A C 1
ATOM 2410 O O . ILE A 1 314 ? 0.776 -14.469 -29.922 1 96.56 314 ILE A O 1
ATOM 2414 N N . ALA A 1 315 ? 1.715 -16.375 -29.312 1 96.5 315 ALA A N 1
ATOM 2415 C CA . ALA A 1 315 ? 3.02 -16.125 -29.922 1 96.5 315 ALA A CA 1
ATOM 2416 C C . ALA A 1 315 ? 3.693 -14.906 -29.297 1 96.5 315 ALA A C 1
ATOM 2418 O O . ALA A 1 315 ? 4.473 -14.211 -29.953 1 96.5 315 ALA A O 1
ATOM 2419 N N . LEU A 1 316 ? 3.359 -14.609 -28.078 1 93.81 316 LEU A N 1
ATOM 2420 C CA . LEU A 1 316 ? 3.957 -13.477 -27.391 1 93.81 316 LEU A CA 1
ATOM 2421 C C . LEU A 1 316 ? 5.473 -13.625 -27.312 1 93.81 316 LEU A C 1
ATOM 2423 O O . LEU A 1 316 ? 6.207 -12.656 -27.531 1 93.81 316 LEU A O 1
ATOM 2427 N N . ASN A 1 317 ? 5.953 -14.812 -27.016 1 93.75 317 ASN A N 1
ATOM 2428 C CA . ASN A 1 317 ? 7.375 -14.992 -26.75 1 93.75 317 ASN A CA 1
ATOM 2429 C C . ASN A 1 317 ? 7.973 -16.094 -27.625 1 93.75 317 ASN A C 1
ATOM 2431 O O . ASN A 1 317 ? 9.195 -16.234 -27.688 1 93.75 317 ASN A O 1
ATOM 2435 N N . ARG A 1 318 ? 7.137 -16.875 -28.297 1 94.88 318 ARG A N 1
ATOM 2436 C CA . ARG A 1 318 ? 7.543 -17.953 -29.172 1 94.88 318 ARG A CA 1
ATOM 2437 C C . ARG A 1 318 ? 6.609 -18.078 -30.375 1 94.88 318 ARG A C 1
ATOM 2439 O O . ARG A 1 318 ? 5.387 -18 -30.219 1 94.88 318 ARG A O 1
ATOM 2446 N N . PRO A 1 319 ? 7.227 -18.203 -31.594 1 96.94 319 PRO A N 1
ATOM 2447 C CA . PRO A 1 319 ? 6.336 -18.438 -32.719 1 96.94 319 PRO A CA 1
ATOM 2448 C C . PRO A 1 319 ? 5.566 -19.75 -32.625 1 96.94 319 PRO A C 1
ATOM 2450 O O . PRO A 1 319 ? 6.066 -20.719 -32.031 1 96.94 319 PRO A O 1
ATOM 2453 N N . VAL A 1 320 ? 4.367 -19.859 -33.188 1 97.81 320 VAL A N 1
ATOM 2454 C CA . VAL A 1 320 ? 3.531 -21.047 -33.094 1 97.81 320 VAL A CA 1
ATOM 2455 C C . VAL A 1 320 ? 3.164 -21.547 -34.469 1 97.81 320 VAL A C 1
ATOM 2457 O O . VAL A 1 320 ? 3.16 -20.781 -35.438 1 97.81 320 VAL A O 1
ATOM 2460 N N . ASP A 1 321 ? 2.885 -22.766 -34.594 1 98.44 321 ASP A N 1
ATOM 2461 C CA . ASP A 1 321 ? 2.477 -23.391 -35.844 1 98.44 321 ASP A CA 1
ATOM 2462 C C . ASP A 1 321 ? 0.957 -23.406 -36 1 98.44 321 ASP A C 1
ATOM 2464 O O . ASP A 1 321 ? 0.428 -23.328 -37.094 1 98.44 321 ASP A O 1
ATOM 2468 N N . VAL A 1 322 ? 0.257 -23.562 -34.906 1 98.69 322 VAL A N 1
ATOM 2469 C CA . VAL A 1 322 ? -1.2 -23.484 -34.844 1 98.69 322 VAL A CA 1
ATOM 2470 C C . VAL A 1 322 ? -1.638 -22.609 -33.688 1 98.69 322 VAL A C 1
ATOM 2472 O O . VAL A 1 322 ? -1.316 -22.891 -32.531 1 98.69 322 VAL A O 1
ATOM 2475 N N . ALA A 1 323 ? -2.246 -21.531 -34 1 98.5 323 ALA A N 1
ATOM 2476 C CA . ALA A 1 323 ? -2.789 -20.578 -33.031 1 98.5 323 ALA A CA 1
ATOM 2477 C C . ALA A 1 323 ? -4.297 -20.766 -32.875 1 98.5 323 ALA A C 1
ATOM 2479 O O . ALA A 1 323 ? -5.051 -20.562 -33.812 1 98.5 323 ALA A O 1
ATOM 2480 N N . ILE A 1 324 ? -4.719 -21.125 -31.703 1 98.75 324 ILE A N 1
ATOM 2481 C CA . ILE A 1 324 ? -6.141 -21.328 -31.469 1 98.75 324 ILE A CA 1
ATOM 2482 C C . ILE A 1 324 ? -6.629 -20.375 -30.375 1 98.75 324 ILE A C 1
ATOM 2484 O O . ILE A 1 324 ? -6.277 -20.531 -29.203 1 98.75 324 ILE A O 1
ATOM 2488 N N . VAL A 1 325 ? -7.371 -19.375 -30.734 1 98.38 325 VAL A N 1
ATOM 2489 C CA . VAL A 1 325 ? -8.016 -18.484 -29.766 1 98.38 325 VAL A CA 1
ATOM 2490 C C . VAL A 1 325 ? -9.297 -19.141 -29.234 1 98.38 325 VAL A C 1
ATOM 2492 O O . VAL A 1 325 ? -10.195 -19.469 -30.016 1 98.38 325 VAL A O 1
ATOM 2495 N N . GLY A 1 326 ? -9.383 -19.438 -27.984 1 98.19 326 GLY A N 1
ATOM 2496 C CA . GLY A 1 326 ? -10.539 -20.078 -27.375 1 98.19 326 GLY A CA 1
ATOM 2497 C C . GLY A 1 326 ? -10.352 -20.375 -25.906 1 98.19 326 GLY A C 1
ATOM 2498 O O . GLY A 1 326 ? -9.242 -20.234 -25.375 1 98.19 326 GLY A O 1
ATOM 2499 N N . ASP A 1 327 ? -11.422 -20.703 -25.328 1 98.25 327 ASP A N 1
ATOM 2500 C CA . ASP A 1 327 ? -11.406 -21.141 -23.938 1 98.25 327 ASP A CA 1
ATOM 2501 C C . ASP A 1 327 ? -10.734 -22.5 -23.797 1 98.25 327 ASP A C 1
ATOM 2503 O O . ASP A 1 327 ? -10.984 -23.406 -24.594 1 98.25 327 ASP A O 1
ATOM 2507 N N . ALA A 1 328 ? -9.898 -22.609 -22.797 1 98.69 328 ALA A N 1
ATOM 2508 C CA . ALA A 1 328 ? -9.117 -23.828 -22.625 1 98.69 328 ALA A CA 1
ATOM 2509 C C . ALA A 1 328 ? -10.031 -25.047 -22.5 1 98.69 328 ALA A C 1
ATOM 2511 O O . ALA A 1 328 ? -9.805 -26.078 -23.141 1 98.69 328 ALA A O 1
ATOM 2512 N N . LYS A 1 329 ? -11.062 -24.984 -21.703 1 98.5 329 LYS A N 1
ATOM 2513 C CA . LYS A 1 329 ? -11.922 -26.125 -21.438 1 98.5 329 LYS A CA 1
ATOM 2514 C C . LYS A 1 329 ? -12.672 -26.562 -22.688 1 98.5 329 LYS A C 1
ATOM 2516 O O . LYS A 1 329 ? -12.602 -27.719 -23.109 1 98.5 329 LYS A O 1
ATOM 2521 N N . GLU A 1 330 ? -13.336 -25.594 -23.297 1 98.25 330 GLU A N 1
ATOM 2522 C CA . GLU A 1 330 ? -14.164 -25.906 -24.453 1 98.25 330 GLU A CA 1
ATOM 2523 C C . GLU A 1 330 ? -13.312 -26.328 -25.656 1 98.25 330 GLU A C 1
ATOM 2525 O O . GLU A 1 330 ? -13.711 -27.203 -26.422 1 98.25 330 GLU A O 1
ATOM 2530 N N . THR A 1 331 ? -12.18 -25.703 -25.797 1 98.81 331 THR A N 1
ATOM 2531 C CA . THR A 1 331 ? -11.297 -26.047 -26.906 1 98.81 331 THR A CA 1
ATOM 2532 C C . THR A 1 331 ? -10.664 -27.406 -26.703 1 98.81 331 THR A C 1
ATOM 2534 O O . THR A 1 331 ? -10.523 -28.188 -27.641 1 98.81 331 THR A O 1
ATOM 2537 N N . LEU A 1 332 ? -10.258 -27.75 -25.484 1 98.88 332 LEU A N 1
ATOM 2538 C CA . LEU A 1 332 ? -9.695 -29.062 -25.188 1 98.88 332 LEU A CA 1
ATOM 2539 C C . LEU A 1 332 ? -10.727 -30.156 -25.406 1 98.88 332 LEU A C 1
ATOM 2541 O O . LEU A 1 332 ? -10.398 -31.25 -25.859 1 98.88 332 LEU A O 1
ATOM 2545 N N . LYS A 1 333 ? -11.992 -29.891 -25.062 1 98.62 333 LYS A N 1
ATOM 2546 C CA . LYS A 1 333 ? -13.062 -30.859 -25.328 1 98.62 333 LYS A CA 1
ATOM 2547 C C . LYS A 1 333 ? -13.141 -31.188 -26.828 1 98.62 333 LYS A C 1
ATOM 2549 O O . LYS A 1 333 ? -13.195 -32.375 -27.188 1 98.62 333 LYS A O 1
ATOM 2554 N N . ALA A 1 334 ? -13.133 -30.125 -27.562 1 98.75 334 ALA A N 1
ATOM 2555 C CA . ALA A 1 334 ? -13.18 -30.312 -29.016 1 98.75 334 ALA A CA 1
ATOM 2556 C C . ALA A 1 334 ? -11.945 -31.047 -29.516 1 98.75 334 ALA A C 1
ATOM 2558 O O . ALA A 1 334 ? -12.039 -31.906 -30.406 1 98.75 334 ALA A O 1
ATOM 2559 N N . LEU A 1 335 ? -10.836 -30.734 -29 1 98.81 335 LEU A N 1
ATOM 2560 C CA . LEU A 1 335 ? -9.57 -31.359 -29.391 1 98.81 335 LEU A CA 1
ATOM 2561 C C . LEU A 1 335 ? -9.562 -32.844 -29.062 1 98.81 335 LEU A C 1
ATOM 2563 O O . LEU A 1 335 ? -9.07 -33.656 -29.844 1 98.81 335 LEU A O 1
ATOM 2567 N N . ILE A 1 336 ? -10.086 -33.219 -27.875 1 98.75 336 ILE A N 1
ATOM 2568 C CA . ILE A 1 336 ? -10.164 -34.625 -27.438 1 98.75 336 ILE A CA 1
ATOM 2569 C C . ILE A 1 336 ? -11.008 -35.406 -28.438 1 98.75 336 ILE A C 1
ATOM 2571 O O . ILE A 1 336 ? -10.617 -36.5 -28.859 1 98.75 336 ILE A O 1
ATOM 2575 N N . GLU A 1 337 ? -12.109 -34.844 -28.812 1 98.5 337 GLU A N 1
ATOM 2576 C CA . GLU A 1 337 ? -12.984 -35.5 -29.781 1 98.5 337 GLU A CA 1
ATOM 2577 C C . GLU A 1 337 ? -12.273 -35.688 -31.125 1 98.5 337 GLU A C 1
ATOM 2579 O O . GLU A 1 337 ? -12.375 -36.75 -31.734 1 98.5 337 GLU A O 1
ATOM 2584 N N . ALA A 1 338 ? -11.586 -34.688 -31.5 1 98.69 338 ALA A N 1
ATOM 2585 C CA . ALA A 1 338 ? -10.875 -34.75 -32.781 1 98.69 338 ALA A CA 1
ATOM 2586 C C . ALA A 1 338 ? -9.75 -35.781 -32.719 1 98.69 338 ALA A C 1
ATOM 2588 O O . ALA A 1 338 ? -9.523 -36.5 -33.688 1 98.69 338 ALA A O 1
ATOM 2589 N N . VAL A 1 339 ? -9.016 -35.875 -31.656 1 98.56 339 VAL A N 1
ATOM 2590 C CA . VAL A 1 339 ? -7.898 -36.781 -31.484 1 98.56 339 VAL A CA 1
ATOM 2591 C C . VAL A 1 339 ? -8.414 -38.219 -31.484 1 98.56 339 VAL A C 1
ATOM 2593 O O . VAL A 1 339 ? -7.785 -39.125 -32.062 1 98.56 339 VAL A O 1
ATOM 2596 N N . LYS A 1 340 ? -9.531 -38.438 -30.844 1 98.12 340 LYS A N 1
ATOM 2597 C CA . LYS A 1 340 ? -10.117 -39.781 -30.766 1 98.12 340 LYS A CA 1
ATOM 2598 C C . LYS A 1 340 ? -10.5 -40.312 -32.125 1 98.12 340 LYS A C 1
ATOM 2600 O O . LYS A 1 340 ? -10.5 -41.531 -32.375 1 98.12 340 LYS A O 1
ATOM 2605 N N . LYS A 1 341 ? -10.734 -39.375 -33 1 97.94 341 LYS A N 1
ATOM 2606 C CA . LYS A 1 341 ? -11.086 -39.75 -34.344 1 97.94 341 LYS A CA 1
ATOM 2607 C C . LYS A 1 341 ? -9.859 -40.188 -35.156 1 97.94 341 LYS A C 1
ATOM 2609 O O . LYS A 1 341 ? -9.977 -40.812 -36.188 1 97.94 341 LYS A O 1
ATOM 2614 N N . LYS A 1 342 ? -8.82 -39.844 -34.656 1 97.38 342 LYS A N 1
ATOM 2615 C CA . LYS A 1 342 ? -7.59 -40.156 -35.375 1 97.38 342 LYS A CA 1
ATOM 2616 C C . LYS A 1 342 ? -7.152 -41.594 -35.125 1 97.38 342 LYS A C 1
ATOM 2618 O O . LYS A 1 342 ? -6.484 -42.188 -35.969 1 97.38 342 LYS A O 1
ATOM 2623 N N . GLY A 1 343 ? -7.48 -42.125 -33.969 1 96.81 343 GLY A N 1
ATOM 2624 C CA . GLY A 1 343 ? -7.074 -43.5 -33.656 1 96.81 343 GLY A CA 1
ATOM 2625 C C . GLY A 1 343 ? -7.254 -43.875 -32.188 1 96.81 343 GLY A C 1
ATOM 2626 O O . GLY A 1 343 ? -7.945 -43.156 -31.453 1 96.81 343 GLY A O 1
ATOM 2627 N N . GLU A 1 344 ? -6.578 -44.906 -31.781 1 97.25 344 GLU A N 1
ATOM 2628 C CA . GLU A 1 344 ? -6.723 -45.469 -30.438 1 97.25 344 GLU A CA 1
ATOM 2629 C C . GLU A 1 344 ? -5.824 -44.75 -29.438 1 97.25 344 GLU A C 1
ATOM 2631 O O . GLU A 1 344 ? -4.918 -44 -29.844 1 97.25 344 GLU A O 1
ATOM 2636 N N . LYS A 1 345 ? -6.184 -44.969 -28.25 1 97.5 345 LYS A N 1
ATOM 2637 C CA . LYS A 1 345 ? -5.383 -44.406 -27.156 1 97.5 345 LYS A CA 1
ATOM 2638 C C . LYS A 1 345 ? -3.928 -44.875 -27.266 1 97.5 345 LYS A C 1
ATOM 2640 O O . LYS A 1 345 ? -3.648 -46.031 -27.578 1 97.5 345 LYS A O 1
ATOM 2645 N N . ARG A 1 346 ? -3.066 -43.969 -27.016 1 96.88 346 ARG A N 1
ATOM 2646 C CA . ARG A 1 346 ? -1.64 -44.25 -27.141 1 96.88 346 ARG A CA 1
ATOM 2647 C C . ARG A 1 346 ? -0.996 -44.5 -25.781 1 96.88 346 ARG A C 1
ATOM 2649 O O . ARG A 1 346 ? -1.462 -43.969 -24.766 1 96.88 346 ARG A O 1
ATOM 2656 N N . GLU A 1 347 ? 0.118 -45.312 -25.797 1 95.69 347 GLU A N 1
ATOM 2657 C CA . GLU A 1 347 ? 0.921 -45.5 -24.594 1 95.69 347 GLU A CA 1
ATOM 2658 C C . GLU A 1 347 ? 1.803 -44.281 -24.328 1 95.69 347 GLU A C 1
ATOM 2660 O O . GLU A 1 347 ? 2.139 -43.531 -25.234 1 95.69 347 GLU A O 1
ATOM 2665 N N . PRO A 1 348 ? 2.141 -44.156 -23.047 1 95.81 348 PRO A N 1
ATOM 2666 C CA . PRO A 1 348 ? 3.076 -43.062 -22.75 1 95.81 348 PRO A CA 1
ATOM 2667 C C . PRO A 1 348 ? 4.379 -43.156 -23.547 1 95.81 348 PRO A C 1
ATOM 2669 O O . PRO A 1 348 ? 4.832 -44.281 -23.844 1 95.81 348 PRO A O 1
ATOM 2672 N N . VAL A 1 349 ? 4.914 -42.031 -23.766 1 91.69 349 VAL A N 1
ATOM 2673 C CA . VAL A 1 349 ? 6.148 -42 -24.547 1 91.69 349 VAL A CA 1
ATOM 2674 C C . VAL A 1 349 ? 7.238 -42.781 -23.828 1 91.69 349 VAL A C 1
ATOM 2676 O O . VAL A 1 349 ? 7.32 -42.781 -22.594 1 91.69 349 VAL A O 1
ATOM 2679 N N . ASP A 1 350 ? 8.094 -43.469 -24.547 1 89.62 350 ASP A N 1
ATOM 2680 C CA . ASP A 1 350 ? 9.148 -44.312 -24 1 89.62 350 ASP A CA 1
ATOM 2681 C C . ASP A 1 350 ? 10.094 -43.5 -23.109 1 89.62 350 ASP A C 1
ATOM 2683 O O . ASP A 1 350 ? 10.609 -44 -22.125 1 89.62 350 ASP A O 1
ATOM 2687 N N . ARG A 1 351 ? 10.25 -42.219 -23.422 1 95.06 351 ARG A N 1
ATOM 2688 C CA . ARG A 1 351 ? 11.18 -41.312 -22.734 1 95.06 351 ARG A CA 1
ATOM 2689 C C . ARG A 1 351 ? 10.672 -40.969 -21.344 1 95.06 351 ARG A C 1
ATOM 2691 O O . ARG A 1 351 ? 11.445 -40.5 -20.5 1 95.06 351 ARG A O 1
ATOM 2698 N N . LEU A 1 352 ? 9.445 -41.25 -21.109 1 97.38 352 LEU A N 1
ATOM 2699 C CA . LEU A 1 352 ? 8.797 -40.844 -19.875 1 97.38 352 LEU A CA 1
ATOM 2700 C C . LEU A 1 352 ? 9.492 -41.469 -18.656 1 97.38 352 LEU A C 1
ATOM 2702 O O . LEU A 1 352 ? 9.672 -40.812 -17.641 1 97.38 352 LEU A O 1
ATOM 2706 N N . LYS A 1 353 ? 9.867 -42.719 -18.781 1 96.69 353 LYS A N 1
ATOM 2707 C CA . LYS A 1 353 ? 10.547 -43.406 -17.703 1 96.69 353 LYS A CA 1
ATOM 2708 C C . LYS A 1 353 ? 11.852 -42.688 -17.328 1 96.69 353 LYS A C 1
ATOM 2710 O O . LYS A 1 353 ? 12.195 -42.594 -16.141 1 96.69 353 LYS A O 1
ATOM 2715 N N . GLU A 1 354 ? 12.508 -42.219 -18.312 1 97.75 354 GLU A N 1
ATOM 2716 C CA . GLU A 1 354 ? 13.766 -41.5 -18.078 1 97.75 354 GLU A CA 1
ATOM 2717 C C . GLU A 1 354 ? 13.523 -40.156 -17.422 1 97.75 354 GLU A C 1
ATOM 2719 O O . GLU A 1 354 ? 14.281 -39.75 -16.531 1 97.75 354 GLU A O 1
ATOM 2724 N N . TYR A 1 355 ? 12.516 -39.469 -17.906 1 98.06 355 TYR A N 1
ATOM 2725 C CA . TYR A 1 355 ? 12.172 -38.188 -17.281 1 98.06 355 TYR A CA 1
ATOM 2726 C C . TYR A 1 355 ? 11.844 -38.375 -15.797 1 98.06 355 TYR A C 1
ATOM 2728 O O . TYR A 1 355 ? 12.297 -37.594 -14.961 1 98.06 355 TYR A O 1
ATOM 2736 N N . ARG A 1 356 ? 11.094 -39.344 -15.5 1 97.44 356 ARG A N 1
ATOM 2737 C CA . ARG A 1 356 ? 10.695 -39.594 -14.125 1 97.44 356 ARG A CA 1
ATOM 2738 C C . ARG A 1 356 ? 11.906 -39.969 -13.266 1 97.44 356 ARG A C 1
ATOM 2740 O O . ARG A 1 356 ? 12 -39.531 -12.109 1 97.44 356 ARG A O 1
ATOM 2747 N N . LYS A 1 357 ? 12.758 -40.781 -13.844 1 97.56 357 LYS A N 1
ATOM 2748 C CA . LYS A 1 357 ? 13.992 -41.094 -13.125 1 97.56 357 LYS A CA 1
ATOM 2749 C C . LYS A 1 357 ? 14.82 -39.844 -12.852 1 97.56 357 LYS A C 1
ATOM 2751 O O . LYS A 1 357 ? 15.328 -39.656 -11.742 1 97.56 357 LYS A O 1
ATOM 2756 N N . MET A 1 358 ? 14.914 -39 -13.844 1 97.44 358 MET A N 1
ATOM 2757 C CA . MET A 1 358 ? 15.633 -37.719 -13.688 1 97.44 358 MET A CA 1
ATOM 2758 C C . MET A 1 358 ? 15.023 -36.875 -12.578 1 97.44 358 MET A C 1
ATOM 2760 O O . MET A 1 358 ? 15.742 -36.312 -11.773 1 97.44 358 MET A O 1
ATOM 2764 N N . GLN A 1 359 ? 13.742 -36.812 -12.586 1 97.06 359 GLN A N 1
ATOM 2765 C CA . GLN A 1 359 ? 13.031 -36.062 -11.547 1 97.06 359 GLN A CA 1
ATOM 2766 C C . GLN A 1 359 ? 13.281 -36.656 -10.172 1 97.06 359 GLN A C 1
ATOM 2768 O O . GLN A 1 359 ? 13.508 -35.938 -9.195 1 97.06 359 GLN A O 1
ATOM 2773 N N . GLN A 1 360 ? 13.203 -37.969 -10.039 1 96.56 360 GLN A N 1
ATOM 2774 C CA . GLN A 1 360 ? 13.422 -38.656 -8.773 1 96.56 360 GLN A CA 1
ATOM 2775 C C . GLN A 1 360 ? 14.836 -38.438 -8.25 1 96.56 360 GLN A C 1
ATOM 2777 O O . GLN A 1 360 ? 15.039 -38.188 -7.059 1 96.56 360 GLN A O 1
ATOM 2782 N N . ASP A 1 361 ? 15.805 -38.469 -9.164 1 96.75 361 ASP A N 1
ATOM 2783 C CA . ASP A 1 361 ? 17.188 -38.219 -8.789 1 96.75 361 ASP A CA 1
ATOM 2784 C C . ASP A 1 361 ? 17.359 -36.781 -8.281 1 96.75 361 ASP A C 1
ATOM 2786 O O . ASP A 1 361 ? 18.094 -36.562 -7.309 1 96.75 361 ASP A O 1
ATOM 2790 N N . TRP A 1 362 ? 16.734 -35.875 -8.961 1 94.38 362 TRP A N 1
ATOM 2791 C CA . TRP A 1 362 ? 16.734 -34.469 -8.578 1 94.38 362 TRP A CA 1
ATOM 2792 C C . TRP A 1 362 ? 16.125 -34.281 -7.195 1 94.38 362 TRP A C 1
ATOM 2794 O O . TRP A 1 362 ? 16.656 -33.562 -6.355 1 94.38 362 TRP A O 1
ATOM 2804 N N . LEU A 1 363 ? 15.078 -34.969 -6.891 1 96 363 LEU A N 1
ATOM 2805 C CA . LEU A 1 363 ? 14.328 -34.844 -5.645 1 96 363 LEU A CA 1
ATOM 2806 C C . LEU A 1 363 ? 15.062 -35.5 -4.488 1 96 363 LEU A C 1
ATOM 2808 O O . LEU A 1 363 ? 14.875 -35.156 -3.328 1 96 363 LEU A O 1
ATOM 2812 N N . GLU A 1 364 ? 15.844 -36.562 -4.816 1 95.62 364 GLU A N 1
ATOM 2813 C CA . GLU A 1 364 ? 16.516 -37.344 -3.787 1 95.62 364 GLU A CA 1
ATOM 2814 C C . GLU A 1 364 ? 17.375 -36.469 -2.891 1 95.62 364 GLU A C 1
ATOM 2816 O O . GLU A 1 364 ? 17.391 -36.625 -1.668 1 95.62 364 GLU A O 1
ATOM 2821 N N . GLY A 1 365 ? 18.078 -35.5 -3.516 1 91.56 365 GLY A N 1
ATOM 2822 C CA . GLY A 1 365 ? 18.891 -34.594 -2.732 1 91.56 365 GLY A CA 1
ATOM 2823 C C . GLY A 1 365 ? 18.062 -33.75 -1.778 1 91.56 365 GLY A C 1
ATOM 2824 O O . GLY A 1 365 ? 18.469 -33.5 -0.639 1 91.56 365 GLY A O 1
ATOM 2825 N N . PHE A 1 366 ? 16.953 -33.312 -2.211 1 95.56 366 PHE A N 1
ATOM 2826 C CA . PHE A 1 366 ? 16.062 -32.5 -1.397 1 95.56 366 PHE A CA 1
ATOM 2827 C C . PHE A 1 366 ? 15.438 -33.312 -0.28 1 95.56 366 PHE A C 1
ATOM 2829 O O . PHE A 1 366 ? 15.281 -32.812 0.844 1 95.56 366 PHE A O 1
ATOM 2836 N N . LEU A 1 367 ? 15.055 -34.531 -0.584 1 96.88 367 LEU A N 1
ATOM 2837 C CA . LEU A 1 367 ? 14.461 -35.406 0.413 1 96.88 367 LEU A CA 1
ATOM 2838 C C . LEU A 1 367 ? 15.461 -35.719 1.529 1 96.88 367 LEU A C 1
ATOM 2840 O O . LEU A 1 367 ? 15.078 -35.781 2.701 1 96.88 367 LEU A O 1
ATOM 2844 N N . LYS A 1 368 ? 16.672 -35.844 1.18 1 96.19 368 LYS A N 1
ATOM 2845 C CA . LYS A 1 368 ? 17.719 -36.062 2.182 1 96.19 368 LYS A CA 1
ATOM 2846 C C . LYS A 1 368 ? 17.875 -34.844 3.092 1 96.19 368 LYS A C 1
ATOM 2848 O O . LYS A 1 368 ? 17.984 -35 4.312 1 96.19 368 LYS A O 1
ATOM 2853 N N . LEU A 1 369 ? 17.844 -33.688 2.486 1 95.69 369 LEU A N 1
ATOM 2854 C CA . LEU A 1 369 ? 17.938 -32.469 3.254 1 95.69 369 LEU A CA 1
ATOM 2855 C C . LEU A 1 369 ? 16.719 -32.281 4.16 1 95.69 369 LEU A C 1
ATOM 2857 O O . LEU A 1 369 ? 16.844 -31.734 5.262 1 95.69 369 LEU A O 1
ATOM 2861 N N . ALA A 1 370 ? 15.609 -32.781 3.719 1 97.38 370 ALA A N 1
ATOM 2862 C CA . ALA A 1 370 ? 14.352 -32.656 4.453 1 97.38 370 ALA A CA 1
ATOM 2863 C C . ALA A 1 370 ? 14.344 -33.562 5.68 1 97.38 370 ALA A C 1
ATOM 2865 O O . ALA A 1 370 ? 13.508 -33.406 6.574 1 97.38 370 ALA A O 1
ATOM 2866 N N . GLU A 1 371 ? 15.305 -34.438 5.77 1 96.81 371 GLU A N 1
ATOM 2867 C CA . GLU A 1 371 ? 15.422 -35.344 6.914 1 96.81 371 GLU A CA 1
ATOM 2868 C C . GLU A 1 371 ? 16.469 -34.844 7.902 1 96.81 371 GLU A C 1
ATOM 2870 O O . GLU A 1 371 ? 16.703 -35.469 8.938 1 96.81 371 GLU A O 1
ATOM 2875 N N . SER A 1 372 ? 16.984 -33.719 7.582 1 95.56 372 SER A N 1
ATOM 2876 C CA . SER A 1 372 ? 18.062 -33.156 8.398 1 95.56 372 SER A CA 1
ATOM 2877 C C . SER A 1 372 ? 17.594 -32.906 9.828 1 95.56 372 SER A C 1
ATOM 2879 O O . SER A 1 372 ? 16.469 -32.469 10.055 1 95.56 372 SER A O 1
ATOM 2881 N N . GLY A 1 373 ? 18.453 -33.188 10.82 1 95.56 373 GLY A N 1
ATOM 2882 C CA . GLY A 1 373 ? 18.219 -32.844 12.219 1 95.56 373 GLY A CA 1
ATOM 2883 C C . GLY A 1 373 ? 18.938 -31.609 12.672 1 95.56 373 GLY A C 1
ATOM 2884 O O . GLY A 1 373 ? 19.016 -31.328 13.875 1 95.56 373 GLY A O 1
ATOM 2885 N N . GLU A 1 374 ? 19.375 -30.859 11.695 1 94.75 374 GLU A N 1
ATOM 2886 C CA . GLU A 1 374 ? 20.203 -29.688 12.016 1 94.75 374 GLU A CA 1
ATOM 2887 C C . GLU A 1 374 ? 19.375 -28.609 12.711 1 94.75 374 GLU A C 1
ATOM 2889 O O . GLU A 1 374 ? 18.156 -28.578 12.578 1 94.75 374 GLU A O 1
ATOM 2894 N N . LYS A 1 375 ? 20.078 -27.797 13.461 1 94.81 375 LYS A N 1
ATOM 2895 C CA . LYS A 1 375 ? 19.562 -26.609 14.133 1 94.81 375 LYS A CA 1
ATOM 2896 C C . LYS A 1 375 ? 20.406 -25.375 13.797 1 94.81 375 LYS A C 1
ATOM 2898 O O . LYS A 1 375 ? 21.625 -25.422 13.898 1 94.81 375 LYS A O 1
ATOM 2903 N N . PRO A 1 376 ? 19.828 -24.344 13.508 1 97.19 376 PRO A N 1
ATOM 2904 C CA . PRO A 1 376 ? 18.406 -24.109 13.234 1 97.19 376 PRO A CA 1
ATOM 2905 C C . PRO A 1 376 ? 17.875 -25.016 12.125 1 97.19 376 PRO A C 1
ATOM 2907 O O . PRO A 1 376 ? 18.656 -25.547 11.328 1 97.19 376 PRO A O 1
ATOM 2910 N N . ILE A 1 377 ? 16.625 -25.156 12.055 1 98.62 377 ILE A N 1
ATOM 2911 C CA . ILE A 1 377 ? 15.945 -26.172 11.273 1 98.62 377 ILE A CA 1
ATOM 2912 C C . ILE A 1 377 ? 16.141 -25.891 9.781 1 98.62 377 ILE A C 1
ATOM 2914 O O . ILE A 1 377 ? 16.062 -24.75 9.336 1 98.62 377 ILE A O 1
ATOM 2918 N N . HIS A 1 378 ? 16.5 -26.938 9.008 1 98.25 378 HIS A N 1
ATOM 2919 C CA . HIS A 1 378 ? 16.594 -26.766 7.562 1 98.25 378 HIS A CA 1
ATOM 2920 C C . HIS A 1 378 ? 15.242 -26.453 6.953 1 98.25 378 HIS A C 1
ATOM 2922 O O . HIS A 1 378 ? 14.234 -27.078 7.297 1 98.25 378 HIS A O 1
ATOM 2928 N N . PRO A 1 379 ? 15.133 -25.5 6.031 1 98.06 379 PRO A N 1
ATOM 2929 C CA . PRO A 1 379 ? 13.844 -25.094 5.453 1 98.06 379 PRO A CA 1
ATOM 2930 C C . PRO A 1 379 ? 13.07 -26.281 4.863 1 98.06 379 PRO A C 1
ATOM 2932 O O . PRO A 1 379 ? 11.852 -26.359 5.02 1 98.06 379 PRO A O 1
ATOM 2935 N N . LEU A 1 380 ? 13.719 -27.234 4.223 1 98.12 380 LEU A N 1
ATOM 2936 C CA . LEU A 1 380 ? 13.047 -28.344 3.551 1 98.12 380 LEU A CA 1
ATOM 2937 C C . LEU A 1 380 ? 12.414 -29.297 4.562 1 98.12 380 LEU A C 1
ATOM 2939 O O . LEU A 1 380 ? 11.445 -29.984 4.25 1 98.12 380 LEU A O 1
ATOM 2943 N N . ARG A 1 381 ? 13.008 -29.359 5.773 1 98.38 381 ARG A N 1
ATOM 2944 C CA . ARG A 1 381 ? 12.398 -30.141 6.844 1 98.38 381 ARG A CA 1
ATOM 2945 C C . ARG A 1 381 ? 11.008 -29.609 7.188 1 98.38 381 ARG A C 1
ATOM 2947 O O . ARG A 1 381 ? 10.07 -30.391 7.34 1 98.38 381 ARG A O 1
ATOM 2954 N N . VAL A 1 382 ? 10.891 -28.328 7.258 1 98.75 382 VAL A N 1
ATOM 2955 C CA . VAL A 1 382 ? 9.617 -27.672 7.555 1 98.75 382 VAL A CA 1
ATOM 2956 C C . VAL A 1 382 ? 8.625 -27.953 6.426 1 98.75 382 VAL A C 1
ATOM 2958 O O . VAL A 1 382 ? 7.5 -28.375 6.68 1 98.75 382 VAL A O 1
ATOM 2961 N N . ILE A 1 383 ? 9.023 -27.703 5.184 1 98.5 383 ILE A N 1
ATOM 2962 C CA . ILE A 1 383 ? 8.156 -27.812 4.016 1 98.5 383 ILE A CA 1
ATOM 2963 C C . ILE A 1 383 ? 7.613 -29.234 3.896 1 98.5 383 ILE A C 1
ATOM 2965 O O . ILE A 1 383 ? 6.414 -29.438 3.711 1 98.5 383 ILE A O 1
ATOM 2969 N N . LYS A 1 384 ? 8.484 -30.219 4.004 1 98.5 384 LYS A N 1
ATOM 2970 C CA . LYS A 1 384 ? 8.094 -31.609 3.865 1 98.5 384 LYS A CA 1
ATOM 2971 C C . LYS A 1 384 ? 7.07 -32 4.934 1 98.5 384 LYS A C 1
ATOM 2973 O O . LYS A 1 384 ? 6.035 -32.594 4.625 1 98.5 384 LYS A O 1
ATOM 2978 N N . GLU A 1 385 ? 7.355 -31.656 6.164 1 98.56 385 GLU A N 1
ATOM 2979 C CA . GLU A 1 385 ? 6.496 -32.062 7.27 1 98.56 385 GLU A CA 1
ATOM 2980 C C . GLU A 1 385 ? 5.137 -31.375 7.195 1 98.56 385 GLU A C 1
ATOM 2982 O O . GLU A 1 385 ? 4.105 -32 7.469 1 98.56 385 GLU A O 1
ATOM 2987 N N . VAL A 1 386 ? 5.141 -30.109 6.828 1 98.75 386 VAL A N 1
ATOM 2988 C CA . VAL A 1 386 ? 3.877 -29.391 6.715 1 98.75 386 VAL A CA 1
ATOM 2989 C C . VAL A 1 386 ? 3.029 -30 5.605 1 98.75 386 VAL A C 1
ATOM 2991 O O . VAL A 1 386 ? 1.844 -30.281 5.801 1 98.75 386 VAL A O 1
ATOM 2994 N N . ARG A 1 387 ? 3.617 -30.172 4.441 1 98.56 387 ARG A N 1
ATOM 2995 C CA . ARG A 1 387 ? 2.842 -30.688 3.318 1 98.56 387 ARG A CA 1
ATOM 2996 C C . ARG A 1 387 ? 2.307 -32.094 3.619 1 98.56 387 ARG A C 1
ATOM 2998 O O . ARG A 1 387 ? 1.16 -32.406 3.295 1 98.56 387 ARG A O 1
ATOM 3005 N N . GLU A 1 388 ? 3.146 -33 4.223 1 97.88 388 GLU A N 1
ATOM 3006 C CA . GLU A 1 388 ? 2.762 -34.375 4.516 1 97.88 388 GLU A CA 1
ATOM 3007 C C . GLU A 1 388 ? 1.66 -34.406 5.57 1 97.88 388 GLU A C 1
ATOM 3009 O O . GLU A 1 388 ? 0.866 -35.375 5.598 1 97.88 388 GLU A O 1
ATOM 3014 N N . PHE A 1 389 ? 1.608 -33.438 6.355 1 98.56 389 PHE A N 1
ATOM 3015 C CA . PHE A 1 389 ? 0.652 -33.406 7.453 1 98.56 389 PHE A CA 1
ATOM 3016 C C . PHE A 1 389 ? -0.764 -33.188 6.934 1 98.56 389 PHE A C 1
ATOM 3018 O O . PHE A 1 389 ? -1.723 -33.719 7.477 1 98.56 389 PHE A O 1
ATOM 3025 N N . TYR A 1 390 ? -0.964 -32.438 5.898 1 98.44 390 TYR A N 1
ATOM 3026 C CA . TYR A 1 390 ? -2.285 -32.031 5.426 1 98.44 390 TYR A CA 1
ATOM 3027 C C . TYR A 1 390 ? -2.768 -32.938 4.309 1 98.44 390 TYR A C 1
ATOM 3029 O O . TYR A 1 390 ? -1.961 -33.5 3.551 1 98.44 390 TYR A O 1
ATOM 3037 N N . PRO A 1 391 ? -4.031 -33.125 4.148 1 98.25 391 PRO A N 1
ATOM 3038 C CA . PRO A 1 391 ? -4.578 -34 3.1 1 98.25 391 PRO A CA 1
ATOM 3039 C C . PRO A 1 391 ? -4.371 -33.406 1.699 1 98.25 391 PRO A C 1
ATOM 3041 O O . PRO A 1 391 ? -3.969 -32.25 1.555 1 98.25 391 PRO A O 1
ATOM 3044 N N . ARG A 1 392 ? -4.652 -34.156 0.686 1 97.56 392 ARG A N 1
ATOM 3045 C CA . ARG A 1 392 ? -4.414 -33.844 -0.718 1 97.56 392 ARG A CA 1
ATOM 3046 C C . ARG A 1 392 ? -5.188 -32.594 -1.137 1 97.56 392 ARG A C 1
ATOM 3048 O O . ARG A 1 392 ? -4.711 -31.797 -1.959 1 97.56 392 ARG A O 1
ATOM 3055 N N . ASN A 1 393 ? -6.312 -32.375 -0.478 1 97.31 393 ASN A N 1
ATOM 3056 C CA . ASN A 1 393 ? -7.18 -31.297 -0.947 1 97.31 393 ASN A CA 1
ATOM 3057 C C . ASN A 1 393 ? -6.977 -30.016 -0.141 1 97.31 393 ASN A C 1
ATOM 3059 O O . ASN A 1 393 ? -7.738 -29.062 -0.282 1 97.31 393 ASN A O 1
ATOM 3063 N N . ALA A 1 394 ? -5.957 -29.984 0.721 1 98.5 394 ALA A N 1
ATOM 3064 C CA . ALA A 1 394 ? -5.656 -28.766 1.467 1 98.5 394 ALA A CA 1
ATOM 3065 C C . ALA A 1 394 ? -5.203 -27.656 0.532 1 98.5 394 ALA A C 1
ATOM 3067 O O . ALA A 1 394 ? -4.543 -27.906 -0.478 1 98.5 394 ALA A O 1
ATOM 3068 N N . ILE A 1 395 ? -5.652 -26.406 0.833 1 98.69 395 ILE A N 1
ATOM 3069 C CA . ILE A 1 395 ? -5.199 -25.234 0.087 1 98.69 395 ILE A CA 1
ATOM 3070 C C . ILE A 1 395 ? -3.881 -24.734 0.668 1 98.69 395 ILE A C 1
ATOM 3072 O O . ILE A 1 395 ? -3.795 -24.438 1.863 1 98.69 395 ILE A O 1
ATOM 3076 N N . SER A 1 396 ? -2.924 -24.719 -0.16 1 98.75 396 SER A N 1
ATOM 3077 C CA . SER A 1 396 ? -1.582 -24.281 0.212 1 98.75 396 SER A CA 1
ATOM 3078 C C . SER A 1 396 ? -1.322 -22.844 -0.241 1 98.75 396 SER A C 1
ATOM 3080 O O . SER A 1 396 ? -1.395 -22.547 -1.434 1 98.75 396 SER A O 1
ATOM 3082 N N . CYS A 1 397 ? -1.062 -21.969 0.718 1 98.81 397 CYS A N 1
ATOM 3083 C CA . CYS A 1 397 ? -0.593 -20.609 0.425 1 98.81 397 CYS A CA 1
ATOM 3084 C C . CYS A 1 397 ? 0.9 -20.484 0.698 1 98.81 397 CYS A C 1
ATOM 3086 O O . CYS A 1 397 ? 1.398 -20.984 1.705 1 98.81 397 CYS A O 1
ATOM 3088 N N . VAL A 1 398 ? 1.643 -19.891 -0.192 1 98.69 398 VAL A N 1
ATOM 3089 C CA . VAL A 1 398 ? 3.08 -19.688 -0.049 1 98.69 398 VAL A CA 1
ATOM 3090 C C . VAL A 1 398 ? 3.418 -18.203 -0.237 1 98.69 398 VAL A C 1
ATOM 3092 O O . VAL A 1 398 ? 2.854 -17.547 -1.106 1 98.69 398 VAL A O 1
ATOM 3095 N N . ASP A 1 399 ? 4.293 -17.672 0.622 1 98.56 399 ASP A N 1
ATOM 3096 C CA . ASP A 1 399 ? 4.688 -16.266 0.551 1 98.56 399 ASP A CA 1
ATOM 3097 C C . ASP A 1 399 ? 6.141 -16.094 0.978 1 98.56 399 ASP A C 1
ATOM 3099 O O . ASP A 1 399 ? 6.508 -16.406 2.111 1 98.56 399 ASP A O 1
ATOM 3103 N N . GLY A 1 400 ? 6.867 -15.492 0.062 1 97.12 400 GLY A N 1
ATOM 3104 C CA . GLY A 1 400 ? 8.281 -15.266 0.318 1 97.12 400 GLY A CA 1
ATOM 3105 C C . GLY A 1 400 ? 9.156 -15.508 -0.899 1 97.12 400 GLY A C 1
ATOM 3106 O O . GLY A 1 400 ? 8.703 -16.078 -1.891 1 97.12 400 GLY A O 1
ATOM 3107 N N . GLY A 1 401 ? 10.422 -15.047 -0.844 1 94.31 401 GLY A N 1
ATOM 3108 C CA . GLY A 1 401 ? 11.375 -15.312 -1.91 1 94.31 401 GLY A CA 1
ATOM 3109 C C . GLY A 1 401 ? 11.938 -16.719 -1.865 1 94.31 401 GLY A C 1
ATOM 3110 O O . GLY A 1 401 ? 11.398 -17.625 -2.504 1 94.31 401 GLY A O 1
ATOM 3111 N N . ASN A 1 402 ? 12.891 -16.906 -0.943 1 96.69 402 ASN A N 1
ATOM 3112 C CA . ASN A 1 402 ? 13.492 -18.219 -0.818 1 96.69 402 ASN A CA 1
ATOM 3113 C C . ASN A 1 402 ? 12.477 -19.266 -0.345 1 96.69 402 ASN A C 1
ATOM 3115 O O . ASN A 1 402 ? 12.547 -20.422 -0.732 1 96.69 402 ASN A O 1
ATOM 3119 N N . THR A 1 403 ? 11.516 -18.844 0.433 1 97.12 403 THR A N 1
ATOM 3120 C CA . THR A 1 403 ? 10.469 -19.734 0.914 1 97.12 403 THR A CA 1
ATOM 3121 C C . THR A 1 403 ? 9.703 -20.344 -0.255 1 97.12 403 THR A C 1
ATOM 3123 O O . THR A 1 403 ? 9.414 -21.547 -0.26 1 97.12 403 THR A O 1
ATOM 3126 N N . ALA A 1 404 ? 9.391 -19.531 -1.23 1 95.31 404 ALA A N 1
ATOM 3127 C CA . ALA A 1 404 ? 8.68 -20.031 -2.404 1 95.31 404 ALA A CA 1
ATOM 3128 C C . ALA A 1 404 ? 9.531 -21.016 -3.195 1 95.31 404 ALA A C 1
ATOM 3130 O O . ALA A 1 404 ? 9.023 -21.984 -3.75 1 95.31 404 ALA A O 1
ATOM 3131 N N . VAL A 1 405 ? 10.844 -20.75 -3.244 1 94.94 405 VAL A N 1
ATOM 3132 C CA . VAL A 1 405 ? 11.758 -21.656 -3.947 1 94.94 405 VAL A CA 1
ATOM 3133 C C . VAL A 1 405 ? 11.82 -23 -3.229 1 94.94 405 VAL A C 1
ATOM 3135 O O . VAL A 1 405 ? 11.641 -24.047 -3.85 1 94.94 405 VAL A O 1
ATOM 3138 N N . TRP A 1 406 ? 11.992 -22.938 -1.919 1 96.69 406 TRP A N 1
ATOM 3139 C CA . TRP A 1 406 ? 12.039 -24.172 -1.133 1 96.69 406 TRP A CA 1
ATOM 3140 C C . TRP A 1 406 ? 10.734 -24.953 -1.258 1 96.69 406 TRP A C 1
ATOM 3142 O O . TRP A 1 406 ? 10.742 -26.172 -1.396 1 96.69 406 TRP A O 1
ATOM 3152 N N . ALA A 1 407 ? 9.641 -24.219 -1.189 1 96.56 407 ALA A N 1
ATOM 3153 C CA . ALA A 1 407 ? 8.328 -24.844 -1.273 1 96.56 407 ALA A CA 1
ATOM 3154 C C . ALA A 1 407 ? 8.148 -25.562 -2.611 1 96.56 407 ALA A C 1
ATOM 3156 O O . ALA A 1 407 ? 7.496 -26.609 -2.684 1 96.56 407 ALA A O 1
ATOM 3157 N N . SER A 1 408 ? 8.727 -25.047 -3.682 1 94 408 SER A N 1
ATOM 3158 C CA . SER A 1 408 ? 8.555 -25.609 -5.016 1 94 408 SER A CA 1
ATOM 3159 C C . SER A 1 408 ? 9.148 -27.016 -5.105 1 94 408 SER A C 1
ATOM 3161 O O . SER A 1 408 ? 8.75 -27.812 -5.957 1 94 408 SER A O 1
ATOM 3163 N N . TYR A 1 409 ? 10.078 -27.344 -4.199 1 95.56 409 TYR A N 1
ATOM 3164 C CA . TYR A 1 409 ? 10.75 -28.625 -4.273 1 95.56 409 TYR A CA 1
ATOM 3165 C C . TYR A 1 409 ? 9.883 -29.734 -3.672 1 95.56 409 TYR A C 1
ATOM 3167 O O . TYR A 1 409 ? 9.859 -30.859 -4.18 1 95.56 409 TYR A O 1
ATOM 3175 N N . LEU A 1 410 ? 9.164 -29.359 -2.555 1 97.44 410 LEU A N 1
ATOM 3176 C CA . LEU A 1 410 ? 8.586 -30.484 -1.83 1 97.44 410 LEU A CA 1
ATOM 3177 C C . LEU A 1 410 ? 7.137 -30.203 -1.46 1 97.44 410 LEU A C 1
ATOM 3179 O O . LEU A 1 410 ? 6.441 -31.094 -0.951 1 97.44 410 LEU A O 1
ATOM 3183 N N . ASN A 1 411 ? 6.629 -29.031 -1.66 1 98.06 411 ASN A N 1
ATOM 3184 C CA . ASN A 1 411 ? 5.219 -28.734 -1.422 1 98.06 411 ASN A CA 1
ATOM 3185 C C . ASN A 1 411 ? 4.352 -29.156 -2.602 1 98.06 411 ASN A C 1
ATOM 3187 O O . ASN A 1 411 ? 3.939 -28.328 -3.408 1 98.06 411 ASN A O 1
ATOM 3191 N N . ARG A 1 412 ? 3.904 -30.422 -2.584 1 98.06 412 ARG A N 1
ATOM 3192 C CA . ARG A 1 412 ? 3.219 -31.016 -3.725 1 98.06 412 ARG A CA 1
ATOM 3193 C C . ARG A 1 412 ? 1.773 -30.531 -3.807 1 98.06 412 ARG A C 1
ATOM 3195 O O . ARG A 1 412 ? 1.103 -30.391 -2.783 1 98.06 412 ARG A O 1
ATOM 3202 N N . ILE A 1 413 ? 1.316 -30.297 -4.996 1 98.5 413 ILE A N 1
ATOM 3203 C CA . ILE A 1 413 ? -0.043 -29.844 -5.273 1 98.5 413 ILE A CA 1
ATOM 3204 C C . ILE A 1 413 ? -0.807 -30.922 -6.023 1 98.5 413 ILE A C 1
ATOM 3206 O O . ILE A 1 413 ? -0.396 -31.344 -7.105 1 98.5 413 ILE A O 1
ATOM 3210 N N . TYR A 1 414 ? -1.992 -31.312 -5.527 1 98.25 414 TYR A N 1
ATOM 3211 C CA . TYR A 1 414 ? -2.662 -32.5 -6.059 1 98.25 414 TYR A CA 1
ATOM 3212 C C . TYR A 1 414 ? -4.004 -32.125 -6.68 1 98.25 414 TYR A C 1
ATOM 3214 O O . TYR A 1 414 ? -4.535 -32.875 -7.508 1 98.25 414 TYR A O 1
ATOM 3222 N N . GLU A 1 415 ? -4.523 -31 -6.246 1 98 415 GLU A N 1
ATOM 3223 C CA . GLU A 1 415 ? -5.855 -30.594 -6.688 1 98 415 GLU A CA 1
ATOM 3224 C C . GLU A 1 415 ? -5.836 -29.188 -7.281 1 98 415 GLU A C 1
ATOM 3226 O O . GLU A 1 415 ? -5.012 -28.359 -6.895 1 98 415 GLU A O 1
ATOM 3231 N N . PRO A 1 416 ? -6.723 -28.953 -8.32 1 97.75 416 PRO A N 1
ATOM 3232 C CA . PRO A 1 416 ? -6.777 -27.609 -8.906 1 97.75 416 PRO A CA 1
ATOM 3233 C C . PRO A 1 416 ? -7.199 -26.547 -7.898 1 97.75 416 PRO A C 1
ATOM 3235 O O . PRO A 1 416 ? -7.996 -26.828 -7 1 97.75 416 PRO A O 1
ATOM 3238 N N . ASN A 1 417 ? -6.645 -25.344 -8.047 1 97.06 417 ASN A N 1
ATOM 3239 C CA . ASN A 1 417 ? -6.996 -24.172 -7.262 1 97.06 417 ASN A CA 1
ATOM 3240 C C . ASN A 1 417 ? -6.684 -24.375 -5.781 1 97.06 417 ASN A C 1
ATOM 3242 O O . ASN A 1 417 ? -7.43 -23.906 -4.918 1 97.06 417 ASN A O 1
ATOM 3246 N N . THR A 1 418 ? -5.645 -25.156 -5.465 1 98.12 418 THR A N 1
ATOM 3247 C CA . THR A 1 418 ? -5.238 -25.375 -4.078 1 98.12 418 THR A CA 1
ATOM 3248 C C . THR A 1 418 ? -3.838 -24.812 -3.834 1 98.12 418 THR A C 1
ATOM 3250 O O . THR A 1 418 ? -3.27 -25 -2.758 1 98.12 418 THR A O 1
ATOM 3253 N N . PHE A 1 419 ? -3.291 -24.188 -4.793 1 98.12 419 PHE A N 1
ATOM 3254 C CA . PHE A 1 419 ? -1.99 -23.531 -4.668 1 98.12 419 PHE A CA 1
ATOM 3255 C C . PHE A 1 419 ? -2.104 -22.031 -4.906 1 98.12 419 PHE A C 1
ATOM 3257 O O . PHE A 1 419 ? -2.395 -21.594 -6.02 1 98.12 419 PHE A O 1
ATOM 3264 N N . LEU A 1 420 ? -1.883 -21.234 -3.84 1 98.5 420 LEU A N 1
ATOM 3265 C CA . LEU A 1 420 ? -1.967 -19.781 -3.941 1 98.5 420 LEU A CA 1
ATOM 3266 C C . LEU A 1 420 ? -0.601 -19.141 -3.717 1 98.5 420 LEU A C 1
ATOM 3268 O O . LEU A 1 420 ? -0.016 -19.281 -2.641 1 98.5 420 LEU A O 1
ATOM 3272 N N . TRP A 1 421 ? -0.152 -18.531 -4.695 1 97.19 421 TRP A N 1
ATOM 3273 C CA . TRP A 1 421 ? 1.096 -17.766 -4.723 1 97.19 421 TRP A CA 1
ATOM 3274 C C . TRP A 1 421 ? 1.034 -16.656 -5.766 1 97.19 421 TRP A C 1
ATOM 3276 O O . TRP A 1 421 ? 0.486 -16.844 -6.855 1 97.19 421 TRP A O 1
ATOM 3286 N N . ALA A 1 422 ? 1.512 -15.484 -5.41 1 96.19 422 ALA A N 1
ATOM 3287 C CA . ALA A 1 422 ? 1.575 -14.391 -6.371 1 96.19 422 ALA A CA 1
ATOM 3288 C C . ALA A 1 422 ? 2.689 -14.617 -7.387 1 96.19 422 ALA A C 1
ATOM 3290 O O . ALA A 1 422 ? 3.656 -13.852 -7.438 1 96.19 422 ALA A O 1
ATOM 3291 N N . ALA A 1 423 ? 2.525 -15.469 -8.258 1 92.81 423 ALA A N 1
ATOM 3292 C CA . ALA A 1 423 ? 3.58 -16.078 -9.07 1 92.81 423 ALA A CA 1
ATOM 3293 C C . ALA A 1 423 ? 4.168 -15.062 -10.047 1 92.81 423 ALA A C 1
ATOM 3295 O O . ALA A 1 423 ? 5.383 -15.039 -10.266 1 92.81 423 ALA A O 1
ATOM 3296 N N . ASP A 1 424 ? 3.334 -14.219 -10.625 1 94 424 ASP A N 1
ATOM 3297 C CA . ASP A 1 424 ? 3.836 -13.312 -11.656 1 94 424 ASP A CA 1
ATOM 3298 C C . ASP A 1 424 ? 4.359 -12.016 -11.039 1 94 424 ASP A C 1
ATOM 3300 O O . ASP A 1 424 ? 5.332 -11.445 -11.523 1 94 424 ASP A O 1
ATOM 3304 N N . SER A 1 425 ? 3.688 -11.594 -9.984 1 94.69 425 SER A N 1
ATOM 3305 C CA . SER A 1 425 ? 4.129 -10.352 -9.359 1 94.69 425 SER A CA 1
ATOM 3306 C C . SER A 1 425 ? 5.258 -10.602 -8.359 1 94.69 425 SER A C 1
ATOM 3308 O O . SER A 1 425 ? 6.07 -9.711 -8.094 1 94.69 425 SER A O 1
ATOM 3310 N N . GLY A 1 426 ? 5.266 -11.789 -7.82 1 95 426 GLY A N 1
ATOM 3311 C CA . GLY A 1 426 ? 6.227 -12.047 -6.758 1 95 426 GLY A CA 1
ATOM 3312 C C . GLY A 1 426 ? 6 -11.195 -5.527 1 95 426 GLY A C 1
ATOM 3313 O O . GLY A 1 426 ? 6.922 -10.984 -4.734 1 95 426 GLY A O 1
ATOM 3314 N N . HIS A 1 427 ? 4.832 -10.68 -5.395 1 97.88 427 HIS A N 1
ATOM 3315 C CA . HIS A 1 427 ? 4.523 -9.727 -4.332 1 97.88 427 HIS A CA 1
ATOM 3316 C C . HIS A 1 427 ? 4.539 -10.398 -2.965 1 97.88 427 HIS A C 1
ATOM 3318 O O . HIS A 1 427 ? 3.893 -11.43 -2.768 1 97.88 427 HIS A O 1
ATOM 3324 N N . LEU A 1 428 ? 5.285 -9.898 -2.053 1 98.31 428 LEU A N 1
ATOM 3325 C CA . LEU A 1 428 ? 5.293 -10.391 -0.68 1 98.31 428 LEU A CA 1
ATOM 3326 C C . LEU A 1 428 ? 4.156 -9.773 0.128 1 98.31 428 LEU A C 1
ATOM 3328 O O . LEU A 1 428 ? 3.637 -8.719 -0.234 1 98.31 428 LEU A O 1
ATOM 3332 N N . GLY A 1 429 ? 3.756 -10.438 1.164 1 98.38 429 GLY A N 1
ATOM 3333 C CA . GLY A 1 429 ? 2.705 -9.93 2.035 1 98.38 429 GLY A CA 1
ATOM 3334 C C . GLY A 1 429 ? 1.317 -10.375 1.613 1 98.38 429 GLY A C 1
ATOM 3335 O O . GLY A 1 429 ? 0.32 -9.953 2.201 1 98.38 429 GLY A O 1
ATOM 3336 N N . THR A 1 430 ? 1.227 -11.227 0.6 1 98.56 430 THR A N 1
ATOM 3337 C CA . THR A 1 430 ? -0.061 -11.719 0.119 1 98.56 430 THR A CA 1
ATOM 3338 C C . THR A 1 430 ? -0.49 -12.961 0.895 1 98.56 430 THR A C 1
ATOM 3340 O O . THR A 1 430 ? -1.677 -13.289 0.944 1 98.56 430 THR A O 1
ATOM 3343 N N . GLY A 1 431 ? 0.434 -13.711 1.523 1 98.75 431 GLY A N 1
ATOM 3344 C CA . GLY A 1 431 ? 0.216 -15.047 2.053 1 98.75 431 GLY A CA 1
ATOM 3345 C C . GLY A 1 431 ? -0.915 -15.117 3.061 1 98.75 431 GLY A C 1
ATOM 3346 O O . GLY A 1 431 ? -1.871 -15.875 2.881 1 98.75 431 GLY A O 1
ATOM 3347 N N . LEU A 1 432 ? -0.824 -14.297 4.086 1 98.88 432 LEU A N 1
ATOM 3348 C CA . LEU A 1 432 ? -1.818 -14.344 5.152 1 98.88 432 LEU A CA 1
ATOM 3349 C C . LEU A 1 432 ? -3.191 -13.93 4.637 1 98.88 432 LEU A C 1
ATOM 3351 O O . LEU A 1 432 ? -4.18 -14.633 4.848 1 98.88 432 LEU A O 1
ATOM 3355 N N . PRO A 1 433 ? -3.312 -12.812 3.902 1 98.94 433 PRO A N 1
ATOM 3356 C CA . PRO A 1 433 ? -4.613 -12.477 3.324 1 98.94 433 PRO A CA 1
ATOM 3357 C C . PRO A 1 433 ? -5.137 -13.547 2.375 1 98.94 433 PRO A C 1
ATOM 3359 O O . PRO A 1 433 ? -6.344 -13.812 2.336 1 98.94 433 PRO A O 1
ATOM 3362 N N . TYR A 1 434 ? -4.211 -14.188 1.561 1 98.94 434 TYR A N 1
ATOM 3363 C CA . TYR A 1 434 ? -4.637 -15.281 0.69 1 98.94 434 TYR A CA 1
ATOM 3364 C C . TYR A 1 434 ? -5.258 -16.422 1.498 1 98.94 434 TYR A C 1
ATOM 3366 O O . TYR A 1 434 ? -6.32 -16.922 1.146 1 98.94 434 TYR A O 1
ATOM 3374 N N . ALA A 1 435 ? -4.594 -16.781 2.588 1 98.94 435 ALA A N 1
ATOM 3375 C CA . ALA A 1 435 ? -5.09 -17.875 3.422 1 98.94 435 ALA A CA 1
ATOM 3376 C C . ALA A 1 435 ? -6.469 -17.547 3.986 1 98.94 435 ALA A C 1
ATOM 3378 O O . ALA A 1 435 ? -7.359 -18.406 3.994 1 98.94 435 ALA A O 1
ATOM 3379 N N . ILE A 1 436 ? -6.684 -16.297 4.441 1 98.94 436 ILE A N 1
ATOM 3380 C CA . ILE A 1 436 ? -7.953 -15.875 5.02 1 98.94 436 ILE A CA 1
ATOM 3381 C C . ILE A 1 436 ? -9.047 -15.914 3.953 1 98.94 436 ILE A C 1
ATOM 3383 O O . ILE A 1 436 ? -10.109 -16.5 4.168 1 98.94 436 ILE A O 1
ATOM 3387 N N . GLY A 1 437 ? -8.773 -15.289 2.768 1 98.88 437 GLY A N 1
ATOM 3388 C CA . GLY A 1 437 ? -9.742 -15.297 1.687 1 98.88 437 GLY A CA 1
ATOM 3389 C C . GLY A 1 437 ? -10.102 -16.688 1.213 1 98.88 437 GLY A C 1
ATOM 3390 O O . GLY A 1 437 ? -11.273 -16.984 0.944 1 98.88 437 GLY A O 1
ATOM 3391 N N . ALA A 1 438 ? -9.078 -17.578 1.153 1 98.81 438 ALA A N 1
ATOM 3392 C CA . ALA A 1 438 ? -9.289 -18.953 0.709 1 98.81 438 ALA A CA 1
ATOM 3393 C C . ALA A 1 438 ? -10.172 -19.719 1.696 1 98.81 438 ALA A C 1
ATOM 3395 O O . ALA A 1 438 ? -11.055 -20.484 1.292 1 98.81 438 ALA A O 1
ATOM 3396 N N . LYS A 1 439 ? -9.883 -19.531 2.992 1 98.75 439 LYS A N 1
ATOM 3397 C CA . LYS A 1 439 ? -10.656 -20.219 4.016 1 98.75 439 LYS A CA 1
ATOM 3398 C C . LYS A 1 439 ? -12.109 -19.75 4.02 1 98.75 439 LYS A C 1
ATOM 3400 O O . LYS A 1 439 ? -13.023 -20.562 4.191 1 98.75 439 LYS A O 1
ATOM 3405 N N . LEU A 1 440 ? -12.352 -18.469 3.857 1 98.5 440 LEU A N 1
ATOM 3406 C CA . LEU A 1 440 ? -13.711 -17.938 3.791 1 98.5 440 LEU A CA 1
ATOM 3407 C C . LEU A 1 440 ? -14.461 -18.531 2.602 1 98.5 440 LEU A C 1
ATOM 3409 O O . LEU A 1 440 ? -15.656 -18.828 2.701 1 98.5 440 LEU A O 1
ATOM 3413 N N . ALA A 1 441 ? -13.75 -18.75 1.476 1 97.81 441 ALA A N 1
ATOM 3414 C CA . ALA A 1 441 ? -14.352 -19.328 0.277 1 97.81 441 ALA A CA 1
ATOM 3415 C C . ALA A 1 441 ? -14.648 -20.812 0.477 1 97.81 441 ALA A C 1
ATOM 3417 O O . ALA A 1 441 ? -15.586 -21.344 -0.122 1 97.81 441 ALA A O 1
ATOM 3418 N N . ASN A 1 442 ? -13.758 -21.469 1.282 1 97.25 442 ASN A N 1
ATOM 3419 C CA . ASN A 1 442 ? -13.875 -22.906 1.537 1 97.25 442 ASN A CA 1
ATOM 3420 C C . ASN A 1 442 ? -13.773 -23.219 3.027 1 97.25 442 ASN A C 1
ATOM 3422 O O . ASN A 1 442 ? -12.766 -23.766 3.48 1 97.25 442 ASN A O 1
ATOM 3426 N N . PRO A 1 443 ? -14.844 -23.031 3.775 1 96.44 443 PRO A N 1
ATOM 3427 C CA . PRO A 1 443 ? -14.773 -23.156 5.234 1 96.44 443 PRO A CA 1
ATOM 3428 C C . PRO A 1 443 ? -14.414 -24.562 5.691 1 96.44 443 PRO A C 1
ATOM 3430 O O . PRO A 1 443 ? -13.836 -24.75 6.766 1 96.44 443 PRO A O 1
ATOM 3433 N N . ASP A 1 444 ? -14.648 -25.578 4.855 1 95.62 444 ASP A N 1
ATOM 3434 C CA . ASP A 1 444 ? -14.477 -26.969 5.285 1 95.62 444 ASP A CA 1
ATOM 3435 C C . ASP A 1 444 ? -13.125 -27.516 4.852 1 95.62 444 ASP A C 1
ATOM 3437 O O . ASP A 1 444 ? -12.703 -28.578 5.305 1 95.62 444 ASP A O 1
ATOM 3441 N N . ARG A 1 445 ? -12.398 -26.859 4.023 1 96.25 445 ARG A N 1
ATOM 3442 C CA . ARG A 1 445 ? -11.102 -27.328 3.535 1 96.25 445 ARG A CA 1
ATOM 3443 C C . ARG A 1 445 ? -9.969 -26.828 4.414 1 96.25 445 ARG A C 1
ATOM 3445 O O . ARG A 1 445 ? -9.984 -25.672 4.852 1 96.25 445 ARG A O 1
ATOM 3452 N N . PRO A 1 446 ? -9.023 -27.688 4.734 1 98.06 446 PRO A N 1
ATOM 3453 C CA . PRO A 1 446 ? -7.848 -27.172 5.441 1 98.06 446 PRO A CA 1
ATOM 3454 C C . PRO A 1 446 ? -7.051 -26.172 4.609 1 98.06 446 PRO A C 1
ATOM 3456 O O . PRO A 1 446 ? -6.91 -26.344 3.396 1 98.06 446 PRO A O 1
ATOM 3459 N N . VAL A 1 447 ? -6.629 -25.125 5.227 1 98.75 447 VAL A N 1
ATOM 3460 C CA . VAL A 1 447 ? -5.793 -24.094 4.598 1 98.75 447 VAL A CA 1
ATOM 3461 C C . VAL A 1 447 ? -4.531 -23.875 5.426 1 98.75 447 VAL A C 1
ATOM 3463 O O . VAL A 1 447 ? -4.605 -23.672 6.641 1 98.75 447 VAL A O 1
ATOM 3466 N N . TYR A 1 448 ? -3.355 -23.938 4.82 1 98.88 448 TYR A N 1
ATOM 3467 C CA . TYR A 1 448 ? -2.111 -23.609 5.512 1 98.88 448 TYR A CA 1
ATOM 3468 C C . TYR A 1 448 ? -1.278 -22.625 4.703 1 98.88 448 TYR A C 1
ATOM 3470 O O . TYR A 1 448 ? -1.413 -22.547 3.479 1 98.88 448 TYR A O 1
ATOM 3478 N N . LEU A 1 449 ? -0.553 -21.859 5.426 1 98.94 449 LEU A N 1
ATOM 3479 C CA . LEU A 1 449 ? 0.377 -20.875 4.871 1 98.94 449 LEU A CA 1
ATOM 3480 C C . LEU A 1 449 ? 1.813 -21.219 5.254 1 98.94 449 LEU A C 1
ATOM 3482 O O . LEU A 1 449 ? 2.1 -21.484 6.426 1 98.94 449 LEU A O 1
ATOM 3486 N N . ILE A 1 450 ? 2.691 -21.297 4.297 1 98.88 450 ILE A N 1
ATOM 3487 C CA . ILE A 1 450 ? 4.133 -21.281 4.512 1 98.88 450 ILE A CA 1
ATOM 3488 C C . ILE A 1 450 ? 4.715 -19.953 4.055 1 98.88 450 ILE A C 1
ATOM 3490 O O . ILE A 1 450 ? 4.695 -19.641 2.861 1 98.88 450 ILE A O 1
ATOM 3494 N N . ALA A 1 451 ? 5.191 -19.172 4.98 1 98.81 451 ALA A N 1
ATOM 3495 C CA . ALA A 1 451 ? 5.668 -17.828 4.656 1 98.81 451 ALA A CA 1
ATOM 3496 C C . ALA A 1 451 ? 7.043 -17.578 5.262 1 98.81 451 ALA A C 1
ATOM 3498 O O . ALA A 1 451 ? 7.359 -18.094 6.34 1 98.81 451 ALA A O 1
ATOM 3499 N N . GLY A 1 452 ? 7.91 -16.812 4.535 1 98.62 452 GLY A N 1
ATOM 3500 C CA . GLY A 1 452 ? 9.086 -16.25 5.18 1 98.62 452 GLY A CA 1
ATOM 3501 C C . GLY A 1 452 ? 8.742 -15.18 6.199 1 98.62 452 GLY A C 1
ATOM 3502 O O . GLY A 1 452 ? 7.68 -14.555 6.117 1 98.62 452 GLY A O 1
ATOM 3503 N N . ASP A 1 453 ? 9.664 -14.953 7.121 1 98.38 453 ASP A N 1
ATOM 3504 C CA . ASP A 1 453 ? 9.391 -14 8.188 1 98.38 453 ASP A CA 1
ATOM 3505 C C . ASP A 1 453 ? 9.258 -12.578 7.637 1 98.38 453 ASP A C 1
ATOM 3507 O O . ASP A 1 453 ? 8.438 -11.797 8.117 1 98.38 453 ASP A O 1
ATOM 3511 N N . GLY A 1 454 ? 10.062 -12.219 6.605 1 98.12 454 GLY A N 1
ATOM 3512 C CA . GLY A 1 454 ? 9.914 -10.914 5.977 1 98.12 454 GLY A CA 1
ATOM 3513 C C . GLY A 1 454 ? 8.57 -10.727 5.305 1 98.12 454 GLY A C 1
ATOM 3514 O O . GLY A 1 454 ? 7.914 -9.695 5.488 1 98.12 454 GLY A O 1
ATOM 3515 N N . ALA A 1 455 ? 8.148 -11.734 4.535 1 98.44 455 ALA A N 1
ATOM 3516 C CA . ALA A 1 455 ? 6.879 -11.672 3.814 1 98.44 455 ALA A CA 1
ATOM 3517 C C . ALA A 1 455 ? 5.699 -11.633 4.781 1 98.44 455 ALA A C 1
ATOM 3519 O O . ALA A 1 455 ? 4.766 -10.852 4.598 1 98.44 455 ALA A O 1
ATOM 3520 N N . PHE A 1 456 ? 5.738 -12.438 5.867 1 98.62 456 PHE A N 1
ATOM 3521 C CA . PHE A 1 456 ? 4.648 -12.5 6.836 1 98.62 456 PHE A CA 1
ATOM 3522 C C . PHE A 1 456 ? 4.473 -11.164 7.547 1 98.62 456 PHE A C 1
ATOM 3524 O O . PHE A 1 456 ? 3.346 -10.742 7.816 1 98.62 456 PHE A O 1
ATOM 3531 N N . GLY A 1 457 ? 5.543 -10.555 7.77 1 98 457 GLY A N 1
ATOM 3532 C CA . GLY A 1 457 ? 5.543 -9.312 8.523 1 98 457 GLY A CA 1
ATOM 3533 C C . GLY A 1 457 ? 4.863 -8.164 7.793 1 98 457 GLY A C 1
ATOM 3534 O O . GLY A 1 457 ? 4.422 -7.199 8.422 1 98 457 GLY A O 1
ATOM 3535 N N . LEU A 1 458 ? 4.703 -8.25 6.504 1 97.94 458 LEU A N 1
ATOM 3536 C CA . LEU A 1 458 ? 4.16 -7.148 5.711 1 97.94 458 LEU A CA 1
ATOM 3537 C C . LEU A 1 458 ? 2.678 -6.949 6.004 1 97.94 458 LEU A C 1
ATOM 3539 O O . LEU A 1 458 ? 2.168 -5.828 5.906 1 97.94 458 LEU A O 1
ATOM 3543 N N . THR A 1 459 ? 1.981 -8.031 6.352 1 98.12 459 THR A N 1
ATOM 3544 C CA . THR A 1 459 ? 0.542 -7.922 6.555 1 98.12 459 THR A CA 1
ATOM 3545 C C . THR A 1 459 ? 0.118 -8.656 7.824 1 98.12 459 THR A C 1
ATOM 3547 O O . THR A 1 459 ? -1.007 -9.148 7.918 1 98.12 459 THR A O 1
ATOM 3550 N N . MET A 1 460 ? 0.979 -8.742 8.844 1 98.25 460 MET A N 1
ATOM 3551 C CA . MET A 1 460 ? 0.717 -9.508 10.055 1 98.25 460 MET A CA 1
ATOM 3552 C C . MET A 1 460 ? -0.457 -8.922 10.828 1 98.25 460 MET A C 1
ATOM 3554 O O . MET A 1 460 ? -1.037 -9.594 11.688 1 98.25 460 MET A O 1
ATOM 3558 N N . GLU A 1 461 ? -0.836 -7.664 10.531 1 97.94 461 GLU A N 1
ATOM 3559 C CA . GLU A 1 461 ? -1.962 -7.047 11.219 1 97.94 461 GLU A CA 1
ATOM 3560 C C . GLU A 1 461 ? -3.254 -7.82 10.977 1 97.94 461 GLU A C 1
ATOM 3562 O O . GLU A 1 461 ? -4.176 -7.777 11.789 1 97.94 461 GLU A O 1
ATOM 3567 N N . GLU A 1 462 ? -3.33 -8.609 9.898 1 98.75 462 GLU A N 1
ATOM 3568 C CA . GLU A 1 462 ? -4.539 -9.344 9.547 1 98.75 462 GLU A CA 1
ATOM 3569 C C . GLU A 1 462 ? -4.723 -10.562 10.445 1 98.75 462 GLU A C 1
ATOM 3571 O O . GLU A 1 462 ? -5.758 -11.234 10.391 1 98.75 462 GLU A O 1
ATOM 3576 N N . LEU A 1 463 ? -3.701 -10.875 11.312 1 98.75 463 LEU A N 1
ATOM 3577 C CA . LEU A 1 463 ? -3.916 -11.875 12.352 1 98.75 463 LEU A CA 1
ATOM 3578 C C . LEU A 1 463 ? -5.207 -11.594 13.117 1 98.75 463 LEU A C 1
ATOM 3580 O O . LEU A 1 463 ? -5.977 -12.516 13.398 1 98.75 463 LEU A O 1
ATOM 3584 N N . GLU A 1 464 ? -5.457 -10.32 13.391 1 98.62 464 GLU A N 1
ATOM 3585 C CA . GLU A 1 464 ? -6.672 -9.93 14.102 1 98.62 464 GLU A CA 1
ATOM 3586 C C . GLU A 1 464 ? -7.918 -10.211 13.266 1 98.62 464 GLU A C 1
ATOM 3588 O O . GLU A 1 464 ? -8.93 -10.68 13.789 1 98.62 464 GLU A O 1
ATOM 3593 N N . THR A 1 465 ? -7.895 -9.922 11.93 1 98.62 465 THR A N 1
ATOM 3594 C CA . THR A 1 465 ? -9.016 -10.18 11.039 1 98.62 465 THR A CA 1
ATOM 3595 C C . THR A 1 465 ? -9.383 -11.656 11.047 1 98.62 465 THR A C 1
ATOM 3597 O O . THR A 1 465 ? -10.562 -12.008 11.125 1 98.62 465 THR A O 1
ATOM 3600 N N . ALA A 1 466 ? -8.336 -12.5 10.938 1 98.56 466 ALA A N 1
ATOM 3601 C CA . ALA A 1 466 ? -8.578 -13.945 10.945 1 98.56 466 ALA A CA 1
ATOM 3602 C C . ALA A 1 466 ? -9.266 -14.375 12.234 1 98.56 466 ALA A C 1
ATOM 3604 O O . ALA A 1 466 ? -10.211 -15.172 12.211 1 98.56 466 ALA A O 1
ATOM 3605 N N . SER A 1 467 ? -8.719 -13.859 13.352 1 98 467 SER A N 1
ATOM 3606 C CA . SER A 1 467 ? -9.305 -14.18 14.648 1 98 467 SER A CA 1
ATOM 3607 C C . SER A 1 467 ? -10.758 -13.711 14.742 1 98 467 SER A C 1
ATOM 3609 O O . SER A 1 467 ? -11.625 -14.453 15.195 1 98 467 SER A O 1
ATOM 3611 N N . ARG A 1 468 ? -11 -12.469 14.297 1 97.62 468 ARG A N 1
ATOM 3612 C CA . ARG A 1 468 ? -12.328 -11.875 14.367 1 97.62 468 ARG A CA 1
ATOM 3613 C C . ARG A 1 468 ? -13.312 -12.641 13.484 1 97.62 468 ARG A C 1
ATOM 3615 O O . ARG A 1 468 ? -14.461 -12.867 13.883 1 97.62 468 ARG A O 1
ATOM 3622 N N . GLU A 1 469 ? -12.898 -13.086 12.289 1 97.19 469 GLU A N 1
ATOM 3623 C CA . GLU A 1 469 ? -13.75 -13.805 11.352 1 97.19 469 GLU A CA 1
ATOM 3624 C C . GLU A 1 469 ? -13.875 -15.273 11.727 1 97.19 469 GLU A C 1
ATOM 3626 O O . GLU A 1 469 ? -14.68 -16 11.141 1 97.19 469 GLU A O 1
ATOM 3631 N N . GLY A 1 470 ? -13.047 -15.727 12.672 1 95.31 470 GLY A N 1
ATOM 3632 C CA . GLY A 1 470 ? -13.094 -17.109 13.109 1 95.31 470 GLY A CA 1
ATOM 3633 C C . GLY A 1 470 ? -12.602 -18.094 12.062 1 95.31 470 GLY A C 1
ATOM 3634 O O . GLY A 1 470 ? -13.133 -19.188 11.938 1 95.31 470 GLY A O 1
ATOM 3635 N N . VAL A 1 471 ? -11.688 -17.656 11.227 1 95.5 471 VAL A N 1
ATOM 3636 C CA . VAL A 1 471 ? -11.164 -18.516 10.18 1 95.5 471 VAL A CA 1
ATOM 3637 C C . VAL A 1 471 ? -10.039 -19.391 10.742 1 95.5 471 VAL A C 1
ATOM 3639 O O . VAL A 1 471 ? -9.023 -18.875 11.219 1 95.5 471 VAL A O 1
ATOM 3642 N N . LYS A 1 472 ? -10.164 -20.672 10.656 1 97 472 LYS A N 1
ATOM 3643 C CA . LYS A 1 472 ? -9.172 -21.609 11.164 1 97 472 LYS A CA 1
ATOM 3644 C C . LYS A 1 472 ? -8.125 -21.938 10.094 1 97 472 LYS A C 1
ATOM 3646 O O . LYS A 1 472 ? -8.344 -22.828 9.258 1 97 472 LYS A O 1
ATOM 3651 N N . ILE A 1 473 ? -7.027 -21.297 10.148 1 98.5 473 ILE A N 1
ATOM 3652 C CA . ILE A 1 473 ? -5.891 -21.562 9.266 1 98.5 473 ILE A CA 1
ATOM 3653 C C . ILE A 1 473 ? -4.629 -21.766 10.102 1 98.5 473 ILE A C 1
ATOM 3655 O O . ILE A 1 473 ? -4.598 -21.438 11.281 1 98.5 473 ILE A O 1
ATOM 3659 N N . THR A 1 474 ? -3.656 -22.391 9.555 1 98.88 474 THR A N 1
ATOM 3660 C CA . THR A 1 474 ? -2.346 -22.547 10.172 1 98.88 474 THR A CA 1
ATOM 3661 C C . THR A 1 474 ? -1.275 -21.828 9.359 1 98.88 474 THR A C 1
ATOM 3663 O O . THR A 1 474 ? -1.09 -22.109 8.172 1 98.88 474 THR A O 1
ATOM 3666 N N . ALA A 1 475 ? -0.68 -20.875 9.977 1 98.94 475 ALA A N 1
ATOM 3667 C CA . ALA A 1 475 ? 0.439 -20.172 9.352 1 98.94 475 ALA A CA 1
ATOM 3668 C C . ALA A 1 475 ? 1.772 -20.672 9.906 1 98.94 475 ALA A C 1
ATOM 3670 O O . ALA A 1 475 ? 1.999 -20.656 11.117 1 98.94 475 ALA A O 1
ATOM 3671 N N . VAL A 1 476 ? 2.604 -21.141 9.055 1 98.94 476 VAL A N 1
ATOM 3672 C CA . VAL A 1 476 ? 3.969 -21.531 9.391 1 98.94 476 VAL A CA 1
ATOM 3673 C C . VAL A 1 476 ? 4.949 -20.469 8.883 1 98.94 476 VAL A C 1
ATOM 3675 O O . VAL A 1 476 ? 5.133 -20.312 7.676 1 98.94 476 VAL A O 1
ATOM 3678 N N . VAL A 1 477 ? 5.547 -19.766 9.828 1 98.88 477 VAL A N 1
ATOM 3679 C CA . VAL A 1 477 ? 6.512 -18.719 9.492 1 98.88 477 VAL A CA 1
ATOM 3680 C C . VAL A 1 477 ? 7.93 -19.266 9.57 1 98.88 477 VAL A C 1
ATOM 3682 O O . VAL A 1 477 ? 8.398 -19.625 10.656 1 98.88 477 VAL A O 1
ATOM 3685 N N . MET A 1 478 ? 8.562 -19.406 8.445 1 98.75 478 MET A N 1
ATOM 3686 C CA . MET A 1 478 ? 9.977 -19.766 8.398 1 98.75 478 MET A CA 1
ATOM 3687 C C . MET A 1 478 ? 10.859 -18.578 8.711 1 98.75 478 MET A C 1
ATOM 3689 O O . MET A 1 478 ? 11.203 -17.797 7.816 1 98.75 478 MET A O 1
ATOM 3693 N N . ASN A 1 479 ? 11.336 -18.484 9.938 1 98.62 479 ASN A N 1
ATOM 3694 C CA . ASN A 1 479 ? 11.992 -17.312 10.5 1 98.62 479 ASN A CA 1
ATOM 3695 C C . ASN A 1 479 ? 13.508 -17.438 10.445 1 98.62 479 ASN A C 1
ATOM 3697 O O . ASN A 1 479 ? 14.109 -18.094 11.289 1 98.62 479 ASN A O 1
ATOM 3701 N N . ASP A 1 480 ? 14.109 -16.766 9.477 1 98 480 ASP A N 1
ATOM 3702 C CA . ASP A 1 480 ? 15.562 -16.75 9.398 1 98 480 ASP A CA 1
ATOM 3703 C C . ASP A 1 480 ? 16.109 -15.383 9.805 1 98 480 ASP A C 1
ATOM 3705 O O . ASP A 1 480 ? 17.328 -15.172 9.805 1 98 480 ASP A O 1
ATOM 3709 N N . GLY A 1 481 ? 15.258 -14.398 10.031 1 97.81 481 GLY A N 1
ATOM 3710 C CA . GLY A 1 481 ? 15.633 -13.109 10.586 1 97.81 481 GLY A CA 1
ATOM 3711 C C . GLY A 1 481 ? 16.25 -12.18 9.562 1 97.81 481 GLY A C 1
ATOM 3712 O O . GLY A 1 481 ? 17.062 -11.32 9.906 1 97.81 481 GLY A O 1
ATOM 3713 N N . CYS A 1 482 ? 15.93 -12.352 8.297 1 98.06 482 CYS A N 1
ATOM 3714 C CA . CYS A 1 482 ? 16.516 -11.492 7.277 1 98.06 482 CYS A CA 1
ATOM 3715 C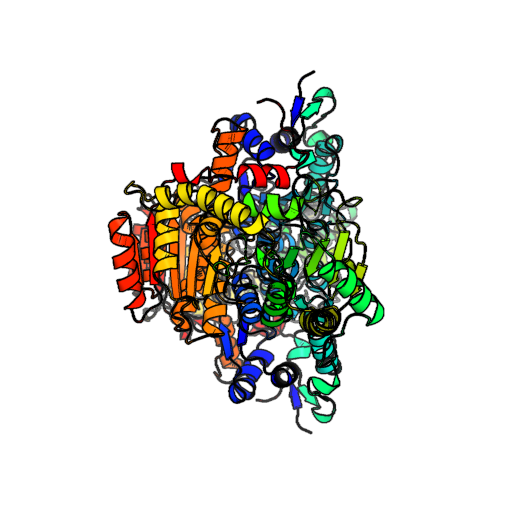 C . CYS A 1 482 ? 15.742 -11.594 5.969 1 98.06 482 CYS A C 1
ATOM 3717 O O . CYS A 1 482 ? 14.875 -12.453 5.816 1 98.06 482 CYS A O 1
ATOM 3719 N N . TRP A 1 483 ? 15.953 -10.625 5.078 1 98.06 483 TRP A N 1
ATOM 3720 C CA . TRP A 1 483 ? 15.586 -10.812 3.678 1 98.06 483 TRP A CA 1
ATOM 3721 C C . TRP A 1 483 ? 16.484 -11.852 3.012 1 98.06 483 TRP A C 1
ATOM 3723 O O . TRP A 1 483 ? 17.438 -11.492 2.322 1 98.06 483 TRP A O 1
ATOM 3733 N N . GLY A 1 484 ? 16.141 -13.086 3.178 1 97.19 484 GLY A N 1
ATOM 3734 C CA . GLY A 1 484 ? 17.031 -14.188 2.848 1 97.19 484 GLY A CA 1
ATOM 3735 C C . GLY A 1 484 ? 17.484 -14.172 1.401 1 97.19 484 GLY A C 1
ATOM 3736 O O . GLY A 1 484 ? 18.672 -14.391 1.115 1 97.19 484 GLY A O 1
ATOM 3737 N N . MET A 1 485 ? 16.625 -13.953 0.476 1 96 485 MET A N 1
ATOM 3738 C CA . MET A 1 485 ? 16.969 -13.977 -0.942 1 96 485 MET A CA 1
ATOM 3739 C C . MET A 1 485 ? 17.938 -12.844 -1.278 1 96 485 MET A C 1
ATOM 3741 O O . MET A 1 485 ? 18.891 -13.039 -2.031 1 96 485 MET A O 1
ATOM 3745 N N . ILE A 1 486 ? 17.734 -11.672 -0.736 1 96.38 486 ILE A N 1
ATOM 3746 C CA . ILE A 1 486 ? 18.562 -10.516 -1.036 1 96.38 486 ILE A CA 1
ATOM 3747 C C . ILE A 1 486 ? 19.922 -10.664 -0.353 1 96.38 486 ILE A C 1
ATOM 3749 O O . ILE A 1 486 ? 20.953 -10.328 -0.933 1 96.38 486 ILE A O 1
ATOM 3753 N N . LYS A 1 487 ? 19.922 -11.172 0.894 1 97.12 487 LYS A N 1
ATOM 3754 C CA . LYS A 1 487 ? 21.188 -11.414 1.598 1 97.12 487 LYS A CA 1
ATOM 3755 C C . LYS A 1 487 ? 22.047 -12.43 0.854 1 97.12 487 LYS A C 1
ATOM 3757 O O . LYS A 1 487 ? 23.266 -12.258 0.742 1 97.12 487 LYS A O 1
ATOM 3762 N N . GLY A 1 488 ? 21.375 -13.5 0.378 1 95.88 488 GLY A N 1
ATOM 3763 C CA . GLY A 1 488 ? 22.078 -14.453 -0.456 1 95.88 488 GLY A CA 1
ATOM 3764 C C . GLY A 1 488 ? 22.672 -13.836 -1.705 1 95.88 488 GLY A C 1
ATOM 3765 O O . GLY A 1 488 ? 23.797 -14.156 -2.09 1 95.88 488 GLY A O 1
ATOM 3766 N N . SER A 1 489 ? 21.938 -12.953 -2.303 1 94.19 489 SER A N 1
ATOM 3767 C CA . SER A 1 489 ? 22.422 -12.281 -3.508 1 94.19 489 SER A CA 1
ATOM 3768 C C . SER A 1 489 ? 23.609 -11.375 -3.203 1 94.19 489 SER A C 1
ATOM 3770 O O . SER A 1 489 ? 24.547 -11.281 -3.998 1 94.19 489 SER A O 1
ATOM 3772 N N . GLN A 1 490 ? 23.516 -10.672 -2.084 1 95.38 490 GLN A N 1
ATOM 3773 C CA . GLN A 1 490 ? 24.625 -9.82 -1.686 1 95.38 490 GLN A CA 1
ATOM 3774 C C . GLN A 1 490 ? 25.875 -10.648 -1.378 1 95.38 490 GLN A C 1
ATOM 3776 O O . GLN A 1 490 ? 26.984 -10.227 -1.686 1 95.38 490 GLN A O 1
ATOM 3781 N N . LYS A 1 491 ? 25.688 -11.781 -0.767 1 94.62 491 LYS A N 1
ATOM 3782 C CA . LYS A 1 491 ? 26.797 -12.688 -0.513 1 94.62 491 LYS A CA 1
ATOM 3783 C C . LYS A 1 491 ? 27.438 -13.148 -1.818 1 94.62 491 LYS A C 1
ATOM 3785 O O . LYS A 1 491 ? 28.672 -13.094 -1.97 1 94.62 491 LYS A O 1
ATOM 3790 N N . ALA A 1 492 ? 26.641 -13.539 -2.721 1 91.44 492 ALA A N 1
ATOM 3791 C CA . ALA A 1 492 ? 27.125 -14.086 -3.984 1 91.44 492 ALA A CA 1
ATOM 3792 C C . ALA A 1 492 ? 27.766 -13.008 -4.844 1 91.44 492 ALA A C 1
ATOM 3794 O O . ALA A 1 492 ? 28.812 -13.242 -5.465 1 91.44 492 ALA A O 1
ATOM 3795 N N . ALA A 1 493 ? 27.172 -11.852 -4.883 1 89.88 493 ALA A N 1
ATOM 3796 C CA . ALA A 1 493 ? 27.578 -10.82 -5.832 1 89.88 493 ALA A CA 1
ATOM 3797 C C . ALA A 1 493 ? 28.688 -9.945 -5.238 1 89.88 493 ALA A C 1
ATOM 3799 O O . ALA A 1 493 ? 29.531 -9.438 -5.969 1 89.88 493 ALA A O 1
ATOM 3800 N N . PHE A 1 494 ? 28.703 -9.75 -3.918 1 93 494 PHE A N 1
ATOM 3801 C CA . PHE A 1 494 ? 29.594 -8.742 -3.359 1 93 494 PHE A CA 1
ATOM 3802 C C . PHE A 1 494 ? 30.344 -9.289 -2.16 1 93 494 PHE A C 1
ATOM 3804 O O . PHE A 1 494 ? 30.828 -8.531 -1.318 1 93 494 PHE A O 1
ATOM 3811 N N . GLY A 1 495 ? 30.469 -10.523 -2.014 1 91.31 495 GLY A N 1
ATOM 3812 C CA . GLY A 1 495 ? 31.328 -11.172 -1.034 1 91.31 495 GLY A CA 1
ATOM 3813 C C . GLY A 1 495 ? 30.859 -10.977 0.394 1 91.31 495 GLY A C 1
ATOM 3814 O O . GLY A 1 495 ? 31.672 -10.844 1.31 1 91.31 495 GLY A O 1
ATOM 3815 N N . GLY A 1 496 ? 29.578 -10.758 0.548 1 91.56 496 GLY A N 1
ATOM 3816 C CA . GLY A 1 496 ? 29.016 -10.695 1.888 1 91.56 496 GLY A CA 1
ATOM 3817 C C . GLY A 1 496 ? 29.016 -9.297 2.471 1 91.56 496 GLY A C 1
ATOM 3818 O O . GLY A 1 496 ? 28.875 -9.125 3.684 1 91.56 496 GLY A O 1
ATOM 3819 N N . ARG A 1 497 ? 29.281 -8.305 1.649 1 95.19 497 ARG A N 1
ATOM 3820 C CA . ARG A 1 497 ? 29.047 -6.938 2.084 1 95.19 497 ARG A CA 1
ATOM 3821 C C . ARG A 1 497 ? 27.547 -6.66 2.227 1 95.19 497 ARG A C 1
ATOM 3823 O O . ARG A 1 497 ? 26.922 -6.125 1.312 1 95.19 497 ARG A O 1
ATOM 3830 N N . PHE A 1 498 ? 27.031 -7.031 3.408 1 97.5 498 PHE A N 1
ATOM 3831 C CA . PHE A 1 498 ? 25.594 -7.012 3.652 1 97.5 498 PHE A CA 1
ATOM 3832 C C . PHE A 1 498 ? 25.125 -5.598 3.98 1 97.5 498 PHE A C 1
ATOM 3834 O O . PHE A 1 498 ? 25.812 -4.859 4.688 1 97.5 498 PHE A O 1
ATOM 3841 N N . ILE A 1 499 ? 24 -5.227 3.441 1 98 499 ILE A N 1
ATOM 3842 C CA . ILE A 1 499 ? 23.359 -3.947 3.736 1 98 499 ILE A CA 1
ATOM 3843 C C . ILE A 1 499 ? 21.844 -4.098 3.682 1 98 499 ILE A C 1
ATOM 3845 O O . ILE A 1 499 ? 21.297 -4.582 2.688 1 98 499 ILE A O 1
ATOM 3849 N N . GLY A 1 500 ? 21.156 -3.686 4.746 1 97.62 500 GLY A N 1
ATOM 3850 C CA . GLY A 1 500 ? 19.703 -3.557 4.77 1 97.62 500 GLY A CA 1
ATOM 3851 C C . GLY A 1 500 ? 18.984 -4.891 4.684 1 97.62 500 GLY A C 1
ATOM 3852 O O . GLY A 1 500 ? 17.875 -4.973 4.137 1 97.62 500 GLY A O 1
ATOM 3853 N N . VAL A 1 501 ? 19.547 -6 5.215 1 98.06 501 VAL A N 1
ATOM 3854 C CA . VAL A 1 501 ? 18.922 -7.293 4.941 1 98.06 501 VAL A CA 1
ATOM 3855 C C . VAL A 1 501 ? 18.609 -8.008 6.258 1 98.06 501 VAL A C 1
ATOM 3857 O O . VAL A 1 501 ? 17.859 -8.977 6.277 1 98.06 501 VAL A O 1
ATOM 3860 N N . ASP A 1 502 ? 19.094 -7.52 7.344 1 97.75 502 ASP A N 1
ATOM 3861 C CA . ASP A 1 502 ? 18.922 -8.227 8.609 1 97.75 502 ASP A CA 1
ATOM 3862 C C . ASP A 1 502 ? 17.766 -7.621 9.414 1 97.75 502 ASP A C 1
ATOM 3864 O O . ASP A 1 502 ? 17.531 -6.41 9.367 1 97.75 502 ASP A O 1
ATOM 3868 N N . PHE A 1 503 ? 17.047 -8.477 10.117 1 97.75 503 PHE A N 1
ATOM 3869 C CA . PHE A 1 503 ? 16.047 -8.094 11.102 1 97.75 503 PHE A CA 1
ATOM 3870 C C . PHE A 1 503 ? 16.516 -8.438 12.508 1 97.75 503 PHE A C 1
ATOM 3872 O O . PHE A 1 503 ? 17.469 -9.18 12.688 1 97.75 503 PHE A O 1
ATOM 3879 N N . LYS A 1 504 ? 15.812 -7.852 13.492 1 96.31 504 LYS A N 1
ATOM 3880 C CA . LYS A 1 504 ? 15.844 -8.438 14.828 1 96.31 504 LYS A CA 1
ATOM 3881 C C . LYS A 1 504 ? 14.914 -9.641 14.922 1 96.31 504 LYS A C 1
ATOM 3883 O O . LYS A 1 504 ? 14.031 -9.82 14.078 1 96.31 504 LYS A O 1
ATOM 3888 N N . ASP A 1 505 ? 15.18 -10.445 15.867 1 94.69 505 ASP A N 1
ATOM 3889 C CA . ASP A 1 505 ? 14.336 -11.617 16.047 1 94.69 505 ASP A CA 1
ATOM 3890 C C . ASP A 1 505 ? 12.945 -11.219 16.547 1 94.69 505 ASP A C 1
ATOM 3892 O O . ASP A 1 505 ? 12.789 -10.773 17.688 1 94.69 505 ASP A O 1
ATOM 3896 N N . VAL A 1 506 ? 11.969 -11.32 15.742 1 97.44 506 VAL A N 1
ATOM 3897 C CA . VAL A 1 506 ? 10.578 -11.086 16.109 1 97.44 506 VAL A CA 1
ATOM 3898 C C . VAL A 1 506 ? 9.938 -12.391 16.578 1 97.44 506 VAL A C 1
ATOM 3900 O O . VAL A 1 506 ? 10.078 -13.43 15.922 1 97.44 506 VAL A O 1
ATOM 3903 N N . ARG A 1 507 ? 9.305 -12.367 17.719 1 98.44 507 ARG A N 1
ATOM 3904 C CA . ARG A 1 507 ? 8.539 -13.508 18.219 1 98.44 507 ARG A CA 1
ATOM 3905 C C . ARG A 1 507 ? 7.137 -13.523 17.609 1 98.44 507 ARG A C 1
ATOM 3907 O O . ARG A 1 507 ? 6.168 -13.125 18.25 1 98.44 507 ARG A O 1
ATOM 3914 N N . TYR A 1 508 ? 7.066 -14.062 16.438 1 98.81 508 TYR A N 1
ATOM 3915 C CA . TYR A 1 508 ? 5.805 -14.062 15.703 1 98.81 508 TYR A CA 1
ATOM 3916 C C . TYR A 1 508 ? 4.75 -14.891 16.438 1 98.81 508 TYR A C 1
ATOM 3918 O O . TYR A 1 508 ? 3.553 -14.602 16.344 1 98.81 508 TYR A O 1
ATOM 3926 N N . ASP A 1 509 ? 5.152 -15.969 17.172 1 98.81 509 ASP A N 1
ATOM 3927 C CA . ASP A 1 509 ? 4.219 -16.75 17.969 1 98.81 509 ASP A CA 1
ATOM 3928 C C . ASP A 1 509 ? 3.523 -15.875 19.016 1 98.81 509 ASP A C 1
ATOM 3930 O O . ASP A 1 509 ? 2.305 -15.961 19.188 1 98.81 509 ASP A O 1
ATOM 3934 N N . LYS A 1 510 ? 4.289 -14.961 19.656 1 98.75 510 LYS A N 1
ATOM 3935 C CA . LYS A 1 510 ? 3.738 -14.078 20.672 1 98.75 510 LYS A CA 1
ATOM 3936 C C . LYS A 1 510 ? 2.904 -12.961 20.047 1 98.75 510 LYS A C 1
ATOM 3938 O O . LYS A 1 510 ? 1.899 -12.539 20.625 1 98.75 510 LYS A O 1
ATOM 3943 N N . VAL A 1 511 ? 3.35 -12.469 18.891 1 98.75 511 VAL A N 1
ATOM 3944 C CA . VAL A 1 511 ? 2.535 -11.508 18.156 1 98.75 511 VAL A CA 1
ATOM 3945 C C . VAL A 1 511 ? 1.154 -12.102 17.875 1 98.75 511 VAL A C 1
ATOM 3947 O O . VAL A 1 511 ? 0.134 -11.445 18.109 1 98.75 511 VAL A O 1
ATOM 3950 N N . ALA A 1 512 ? 1.165 -13.336 17.375 1 98.75 512 ALA A N 1
ATOM 3951 C CA . ALA A 1 512 ? -0.083 -14.016 17.047 1 98.75 512 ALA A CA 1
ATOM 3952 C C . ALA A 1 512 ? -0.957 -14.195 18.297 1 98.75 512 ALA A C 1
ATOM 3954 O O . ALA A 1 512 ? -2.168 -13.969 18.234 1 98.75 512 ALA A O 1
ATOM 3955 N N . GLU A 1 513 ? -0.38 -14.586 19.406 1 98.62 513 GLU A N 1
ATOM 3956 C CA . GLU A 1 513 ? -1.126 -14.758 20.641 1 98.62 513 GLU A CA 1
ATOM 3957 C C . GLU A 1 513 ? -1.775 -13.453 21.094 1 98.62 513 GLU A C 1
ATOM 3959 O O . GLU A 1 513 ? -2.889 -13.453 21.609 1 98.62 513 GLU A O 1
ATOM 3964 N N . SER A 1 514 ? -1.052 -12.375 20.828 1 98.38 514 SER A N 1
ATOM 3965 C CA . SER A 1 514 ? -1.552 -11.055 21.219 1 98.38 514 SER A CA 1
ATOM 3966 C C . SER A 1 514 ? -2.783 -10.68 20.391 1 98.38 514 SER A C 1
ATOM 3968 O O . SER A 1 514 ? -3.502 -9.742 20.75 1 98.38 514 SER A O 1
ATOM 3970 N N . MET A 1 515 ? -3.082 -11.422 19.375 1 98.12 515 MET A N 1
ATOM 3971 C CA . MET A 1 515 ? -4.203 -11.102 18.484 1 98.12 515 MET A CA 1
ATOM 3972 C C . MET A 1 515 ? -5.184 -12.266 18.406 1 98.12 515 MET A C 1
ATOM 3974 O O . MET A 1 515 ? -5.961 -12.367 17.469 1 98.12 515 MET A O 1
ATOM 3978 N N . GLY A 1 516 ? -5.133 -13.203 19.266 1 97.81 516 GLY A N 1
ATOM 3979 C CA . GLY A 1 516 ? -6.168 -14.211 19.438 1 97.81 516 GLY A CA 1
ATOM 3980 C C . GLY A 1 516 ? -5.832 -15.531 18.781 1 97.81 516 GLY A C 1
ATOM 3981 O O . GLY A 1 516 ? -6.711 -16.375 18.594 1 97.81 516 GLY A O 1
ATOM 3982 N N . TRP A 1 517 ? -4.578 -15.805 18.453 1 98.62 517 TRP A N 1
ATOM 3983 C CA . TRP A 1 517 ? -4.145 -17.047 17.812 1 98.62 517 TRP A CA 1
ATOM 3984 C C . TRP A 1 517 ? -3.486 -17.969 18.828 1 98.62 517 TRP A C 1
ATOM 3986 O O . TRP A 1 517 ? -3.135 -17.547 19.938 1 98.62 517 TRP A O 1
ATOM 3996 N N . TYR A 1 518 ? -3.443 -19.281 18.516 1 98.69 518 TYR A N 1
ATOM 3997 C CA . TYR A 1 518 ? -2.455 -20.172 19.109 1 98.69 518 TYR A CA 1
ATOM 3998 C C . TYR A 1 518 ? -1.071 -19.922 18.516 1 98.69 518 TYR A C 1
ATOM 4000 O O . TYR A 1 518 ? -0.906 -19.906 17.297 1 98.69 518 TYR A O 1
ATOM 4008 N N . GLY A 1 519 ? -0.148 -19.594 19.312 1 98.81 519 GLY A N 1
ATOM 4009 C CA . GLY A 1 519 ? 1.219 -19.375 18.875 1 98.81 519 GLY A CA 1
ATOM 4010 C C . GLY A 1 519 ? 2.215 -20.328 19.5 1 98.81 519 GLY A C 1
ATOM 4011 O O . GLY A 1 519 ? 2.109 -20.641 20.688 1 98.81 519 GLY A O 1
ATOM 4012 N N . GLN A 1 520 ? 3.195 -20.781 18.719 1 98.88 520 GLN A N 1
ATOM 4013 C CA . GLN A 1 520 ? 4.258 -21.641 19.25 1 98.88 520 GLN A CA 1
ATOM 4014 C C . GLN A 1 520 ? 5.566 -21.406 18.484 1 98.88 520 GLN A C 1
ATOM 4016 O O . GLN A 1 520 ? 5.59 -21.406 17.266 1 98.88 520 GLN A O 1
ATOM 4021 N N . ARG A 1 521 ? 6.617 -21.188 19.203 1 98.5 521 ARG A N 1
ATOM 4022 C CA . ARG A 1 521 ? 7.957 -21.172 18.625 1 98.5 521 ARG A CA 1
ATOM 4023 C C . ARG A 1 521 ? 8.516 -22.578 18.5 1 98.5 521 ARG A C 1
ATOM 4025 O O . ARG A 1 521 ? 8.422 -23.375 19.453 1 98.5 521 ARG A O 1
ATOM 4032 N N . VAL A 1 522 ? 8.977 -22.938 17.359 1 98.88 522 VAL A N 1
ATOM 4033 C CA . VAL A 1 522 ? 9.555 -24.25 17.094 1 98.88 522 VAL A CA 1
ATOM 4034 C C . VAL A 1 522 ? 11.039 -24.109 16.75 1 98.88 522 VAL A C 1
ATOM 4036 O O . VAL A 1 522 ? 11.391 -23.469 15.758 1 98.88 522 VAL A O 1
ATOM 4039 N N . GLU A 1 523 ? 11.906 -24.703 17.516 1 98.5 523 GLU A N 1
ATOM 4040 C CA . GLU A 1 523 ? 13.344 -24.578 17.297 1 98.5 523 GLU A CA 1
ATOM 4041 C C . GLU A 1 523 ? 13.984 -25.938 17.078 1 98.5 523 GLU A C 1
ATOM 4043 O O . GLU A 1 523 ? 15.117 -26.031 16.609 1 98.5 523 GLU A O 1
ATOM 4048 N N . GLU A 1 524 ? 13.219 -27.031 17.406 1 98.19 524 GLU A N 1
ATOM 4049 C CA . GLU A 1 524 ? 13.688 -28.406 17.219 1 98.19 524 GLU A CA 1
ATOM 4050 C C . GLU A 1 524 ? 12.945 -29.078 16.062 1 98.19 524 GLU A C 1
ATOM 4052 O O . GLU A 1 524 ? 11.711 -29.078 16.031 1 98.19 524 GLU A O 1
ATOM 4057 N N . PRO A 1 525 ? 13.711 -29.594 15.125 1 97.94 525 PRO A N 1
ATOM 4058 C CA . PRO A 1 525 ? 13.055 -30.25 13.984 1 97.94 525 PRO A CA 1
ATOM 4059 C C . PRO A 1 525 ? 12.07 -31.328 14.414 1 97.94 525 PRO A C 1
ATOM 4061 O O . PRO A 1 525 ? 11.031 -31.516 13.773 1 97.94 525 PRO A O 1
ATOM 4064 N N . GLU A 1 526 ? 12.297 -32.031 15.508 1 97.56 526 GLU A N 1
ATOM 4065 C CA . GLU A 1 526 ? 11.461 -33.125 15.977 1 97.56 526 GLU A CA 1
ATOM 4066 C C . GLU A 1 526 ? 10.125 -32.625 16.516 1 97.56 526 GLU A C 1
ATOM 4068 O O . GLU A 1 526 ? 9.188 -33.406 16.672 1 97.56 526 GLU A O 1
ATOM 4073 N N . ASP A 1 527 ? 10.047 -31.312 16.719 1 98.38 527 ASP A N 1
ATOM 4074 C CA . ASP A 1 527 ? 8.852 -30.734 17.344 1 98.38 527 ASP A CA 1
ATOM 4075 C C . ASP A 1 527 ? 7.852 -30.297 16.281 1 98.38 527 ASP A C 1
ATOM 4077 O O . ASP A 1 527 ? 6.715 -29.938 16.594 1 98.38 527 ASP A O 1
ATOM 4081 N N . ILE A 1 528 ? 8.211 -30.312 14.992 1 98.62 528 ILE A N 1
ATOM 4082 C CA . ILE A 1 528 ? 7.355 -29.766 13.938 1 98.62 528 ILE A CA 1
ATOM 4083 C C . ILE A 1 528 ? 6.035 -30.547 13.898 1 98.62 528 ILE A C 1
ATOM 4085 O O . ILE A 1 528 ? 4.961 -29.938 13.898 1 98.62 528 ILE A O 1
ATOM 4089 N N . ALA A 1 529 ? 6.117 -31.891 13.859 1 98.06 529 ALA A N 1
ATOM 4090 C CA . ALA A 1 529 ? 4.922 -32.719 13.75 1 98.06 529 ALA A CA 1
ATOM 4091 C C . ALA A 1 529 ? 3.982 -32.469 14.93 1 98.06 529 ALA A C 1
ATOM 4093 O O . ALA A 1 529 ? 2.771 -32.312 14.75 1 98.06 529 ALA A O 1
ATOM 4094 N N . THR A 1 530 ? 4.512 -32.5 16.141 1 98.38 530 THR A N 1
ATOM 4095 C CA . THR A 1 530 ? 3.703 -32.281 17.344 1 98.38 530 THR A CA 1
ATOM 4096 C C . THR A 1 530 ? 3.123 -30.875 17.359 1 98.38 530 THR A C 1
ATOM 4098 O O . THR A 1 530 ? 1.992 -30.672 17.812 1 98.38 530 THR A O 1
ATOM 4101 N N . ALA A 1 531 ? 3.914 -29.906 16.922 1 98.81 531 ALA A N 1
ATOM 4102 C CA . ALA A 1 531 ? 3.432 -28.531 16.844 1 98.81 531 ALA A CA 1
ATOM 4103 C C . ALA A 1 531 ? 2.252 -28.422 15.883 1 98.81 531 ALA A C 1
ATOM 4105 O O . ALA A 1 531 ? 1.284 -27.703 16.156 1 98.81 531 ALA A O 1
ATOM 4106 N N . LEU A 1 532 ? 2.332 -29.094 14.773 1 98.81 532 LEU A N 1
ATOM 4107 C CA . LEU A 1 532 ? 1.24 -29.109 13.805 1 98.81 532 LEU A CA 1
ATOM 4108 C C . LEU A 1 532 ? -0.009 -29.75 14.406 1 98.81 532 LEU A C 1
ATOM 4110 O O . LEU A 1 532 ? -1.122 -29.266 14.188 1 98.81 532 LEU A O 1
ATOM 4114 N N . ASP A 1 533 ? 0.181 -30.828 15.148 1 98.56 533 ASP A N 1
ATOM 4115 C CA . ASP A 1 533 ? -0.937 -31.5 15.812 1 98.56 533 ASP A CA 1
ATOM 4116 C C . ASP A 1 533 ? -1.635 -30.547 16.781 1 98.56 533 ASP A C 1
ATOM 4118 O O . ASP A 1 533 ? -2.865 -30.469 16.812 1 98.56 533 ASP A O 1
ATOM 4122 N N . LYS A 1 534 ? -0.856 -29.859 17.531 1 98.5 534 LYS A N 1
ATOM 4123 C CA . LYS A 1 534 ? -1.404 -28.922 18.5 1 98.5 534 LYS A CA 1
ATOM 4124 C C . LYS A 1 534 ? -2.113 -27.766 17.797 1 98.5 534 LYS A C 1
ATOM 4126 O O . LYS A 1 534 ? -3.17 -27.312 18.234 1 98.5 534 LYS A O 1
ATOM 4131 N N . ALA A 1 535 ? -1.493 -27.297 16.734 1 98.25 535 ALA A N 1
ATOM 4132 C CA . ALA A 1 535 ? -2.098 -26.219 15.953 1 98.25 535 ALA A CA 1
ATOM 4133 C C . ALA A 1 535 ? -3.479 -26.625 15.445 1 98.25 535 ALA A C 1
ATOM 4135 O O . ALA A 1 535 ? -4.438 -25.859 15.547 1 98.25 535 ALA A O 1
ATOM 4136 N N . GLU A 1 536 ? -3.602 -27.828 14.938 1 96.56 536 GLU A N 1
ATOM 4137 C CA . GLU A 1 536 ? -4.852 -28.297 14.344 1 96.56 536 GLU A CA 1
ATOM 4138 C C . GLU A 1 536 ? -5.879 -28.641 15.422 1 96.56 536 GLU A C 1
ATOM 4140 O O . GLU A 1 536 ? -7.086 -28.562 15.18 1 96.56 536 GLU A O 1
ATOM 4145 N N . SER A 1 537 ? -5.398 -29 16.562 1 96.44 537 SER A N 1
ATOM 4146 C CA . SER A 1 537 ? -6.301 -29.359 17.656 1 96.44 537 SER A CA 1
ATOM 4147 C C . SER A 1 537 ? -6.855 -28.125 18.344 1 96.44 537 SER A C 1
ATOM 4149 O O . SER A 1 537 ? -7.855 -28.203 19.062 1 96.44 537 SER A O 1
ATOM 4151 N N . SER A 1 538 ? -6.203 -27.031 18.078 1 95.69 538 SER A N 1
ATOM 4152 C CA . SER A 1 538 ? -6.684 -25.781 18.641 1 95.69 538 SER A CA 1
ATOM 4153 C C . SER A 1 538 ? -7.969 -25.312 17.969 1 95.69 538 SER A C 1
ATOM 4155 O O . SER A 1 538 ? -8.164 -25.547 16.766 1 95.69 538 SER A O 1
ATOM 4157 N N . ASP A 1 539 ? -8.875 -24.672 18.703 1 94.19 539 ASP A N 1
ATOM 4158 C CA . ASP A 1 539 ? -10.078 -24.078 18.141 1 94.19 539 ASP A CA 1
ATOM 4159 C C . ASP A 1 539 ? -9.781 -22.719 17.516 1 94.19 539 ASP A C 1
ATOM 4161 O O . ASP A 1 539 ? -10.641 -22.141 16.844 1 94.19 539 ASP A O 1
ATOM 4165 N N . LYS A 1 540 ? -8.602 -22.219 17.672 1 97.06 540 LYS A N 1
ATOM 4166 C CA . LYS A 1 540 ? -8.141 -20.938 17.156 1 97.06 540 LYS A CA 1
ATOM 4167 C C . LYS A 1 540 ? -7.289 -21.125 15.906 1 97.06 540 LYS A C 1
ATOM 4169 O O . LYS A 1 540 ? -6.77 -22.219 15.656 1 97.06 540 LYS A O 1
ATOM 4174 N N . PRO A 1 541 ? -7.266 -20.047 15.016 1 98.44 541 PRO A N 1
ATOM 4175 C CA . PRO A 1 541 ? -6.16 -20.094 14.062 1 98.44 541 PRO A CA 1
ATOM 4176 C C . PRO A 1 541 ? -4.797 -20.219 14.742 1 98.44 541 PRO A C 1
ATOM 4178 O O . PRO A 1 541 ? -4.664 -19.891 15.922 1 98.44 541 PRO A O 1
ATOM 4181 N N . ALA A 1 542 ? -3.791 -20.734 14.039 1 98.88 542 ALA A N 1
ATOM 4182 C CA . ALA A 1 542 ? -2.525 -21.062 14.695 1 98.88 542 ALA A CA 1
ATOM 4183 C C . ALA A 1 542 ? -1.342 -20.531 13.891 1 98.88 542 ALA A C 1
ATOM 4185 O O . ALA A 1 542 ? -1.4 -20.453 12.664 1 98.88 542 ALA A O 1
ATOM 4186 N N . LEU A 1 543 ? -0.366 -20.125 14.602 1 98.94 543 LEU A N 1
ATOM 4187 C CA . LEU A 1 543 ? 0.895 -19.703 13.992 1 98.94 543 LEU A CA 1
ATOM 4188 C C . LEU A 1 543 ? 2.068 -20.453 14.609 1 98.94 543 LEU A C 1
ATOM 4190 O O . LEU A 1 543 ? 2.232 -20.469 15.836 1 98.94 543 LEU A O 1
ATOM 4194 N N . LEU A 1 544 ? 2.818 -21.125 13.812 1 98.94 544 LEU A N 1
ATOM 4195 C CA . LEU A 1 544 ? 4.09 -21.734 14.195 1 98.94 544 LEU A CA 1
ATOM 4196 C C . LEU A 1 544 ? 5.262 -20.891 13.727 1 98.94 544 LEU A C 1
ATOM 4198 O O . LEU A 1 544 ? 5.465 -20.719 12.516 1 98.94 544 LEU A O 1
ATOM 4202 N N . ASP A 1 545 ? 5.922 -20.297 14.695 1 98.88 545 ASP A N 1
ATOM 4203 C CA . ASP A 1 545 ? 7.156 -19.562 14.422 1 98.88 545 ASP A CA 1
ATOM 4204 C C . ASP A 1 545 ? 8.359 -20.5 14.422 1 98.88 545 ASP A C 1
ATOM 4206 O O . ASP A 1 545 ? 8.938 -20.781 15.469 1 98.88 545 ASP A O 1
ATOM 4210 N N . VAL A 1 546 ? 8.805 -20.891 13.219 1 98.94 546 VAL A N 1
ATOM 4211 C CA . VAL A 1 546 ? 9.836 -21.922 13.094 1 98.94 546 VAL A CA 1
ATOM 4212 C C . VAL A 1 546 ? 11.188 -21.266 12.812 1 98.94 546 VAL A C 1
ATOM 4214 O O . VAL A 1 546 ? 11.375 -20.625 11.766 1 98.94 546 VAL A O 1
ATOM 4217 N N . LYS A 1 547 ? 12.141 -21.453 13.719 1 98.69 547 LYS A N 1
ATOM 4218 C CA . LYS A 1 547 ? 13.492 -20.953 13.5 1 98.69 547 LYS A CA 1
ATOM 4219 C C . LYS A 1 547 ? 14.242 -21.812 12.492 1 98.69 547 LYS A C 1
ATOM 4221 O O . LYS A 1 547 ? 14.523 -22.984 12.75 1 98.69 547 LYS A O 1
ATOM 4226 N N . ILE A 1 548 ? 14.547 -21.203 11.352 1 98.5 548 ILE A N 1
ATOM 4227 C CA . ILE A 1 548 ? 15.234 -21.969 10.328 1 98.5 548 ILE A CA 1
ATOM 4228 C C . ILE A 1 548 ? 16.656 -21.453 10.164 1 98.5 548 ILE A C 1
ATOM 4230 O O . ILE A 1 548 ? 16.984 -20.344 10.586 1 98.5 548 ILE A O 1
ATOM 4234 N N . SER A 1 549 ? 17.516 -22.281 9.562 1 97.88 549 SER A N 1
ATOM 4235 C CA . SER A 1 549 ? 18.906 -21.922 9.305 1 97.88 549 SER A CA 1
ATOM 4236 C C . SER A 1 549 ? 19.016 -20.797 8.297 1 97.88 549 SER A C 1
ATOM 4238 O O . SER A 1 549 ? 18.641 -20.953 7.133 1 97.88 549 SER A O 1
ATOM 4240 N N . GLN A 1 550 ? 19.516 -19.719 8.805 1 96.38 550 GLN A N 1
ATOM 4241 C CA . GLN A 1 550 ? 19.75 -18.594 7.902 1 96.38 550 GLN A CA 1
ATOM 4242 C C . GLN A 1 550 ? 20.734 -18.984 6.793 1 96.38 550 GLN A C 1
ATOM 4244 O O . GLN A 1 550 ? 20.5 -18.672 5.625 1 96.38 550 GLN A O 1
ATOM 4249 N N . GLU A 1 551 ? 21.766 -19.656 7.117 1 94.81 551 GLU A N 1
ATOM 4250 C CA . GLU A 1 551 ? 22.797 -20.062 6.164 1 94.81 551 GLU A CA 1
ATOM 4251 C C . GLU A 1 551 ? 22.219 -20.984 5.094 1 94.81 551 GLU A C 1
ATOM 4253 O O . GLU A 1 551 ? 22.469 -20.781 3.902 1 94.81 551 GLU A O 1
ATOM 4258 N N . ALA A 1 552 ? 21.438 -21.969 5.531 1 95.12 552 ALA A N 1
ATOM 4259 C CA . ALA A 1 552 ? 20.828 -22.891 4.578 1 95.12 552 ALA A CA 1
ATOM 4260 C C . ALA A 1 552 ? 19.859 -22.172 3.65 1 95.12 552 ALA A C 1
ATOM 4262 O O . ALA A 1 552 ? 19.719 -22.547 2.48 1 95.12 552 ALA A O 1
ATOM 4263 N N . ASN A 1 553 ? 19.266 -21.156 4.207 1 95.69 553 ASN A N 1
ATOM 4264 C CA . ASN A 1 553 ? 18.203 -20.469 3.477 1 95.69 553 ASN A CA 1
ATOM 4265 C C . ASN A 1 553 ? 18.766 -19.469 2.467 1 95.69 553 ASN A C 1
ATOM 4267 O O . ASN A 1 553 ? 18.062 -19.031 1.559 1 95.69 553 ASN A O 1
ATOM 4271 N N . LEU A 1 554 ? 20.016 -19.094 2.494 1 93.56 554 LEU A N 1
ATOM 4272 C CA . LEU A 1 554 ? 20.578 -18.047 1.659 1 93.56 554 LEU A CA 1
ATOM 4273 C C . LEU A 1 554 ? 20.734 -18.516 0.217 1 93.56 554 LEU A C 1
ATOM 4275 O O . LEU A 1 554 ? 20.75 -17.703 -0.708 1 93.56 554 LEU A O 1
ATOM 4279 N N . SER A 1 555 ? 20.844 -19.828 0.094 1 89.19 555 SER A N 1
ATOM 4280 C CA . SER A 1 555 ? 21.172 -20.266 -1.259 1 89.19 555 SER A CA 1
ATOM 4281 C C . SER A 1 555 ? 20.438 -21.562 -1.607 1 89.19 555 SER A C 1
ATOM 4283 O O . SER A 1 555 ? 21.062 -22.594 -1.809 1 89.19 555 SER A O 1
ATOM 4285 N N . PRO A 1 556 ? 19.078 -21.375 -1.782 1 91.06 556 PRO A N 1
ATOM 4286 C CA . PRO A 1 556 ? 18.422 -22.578 -2.307 1 91.06 556 PRO A CA 1
ATOM 4287 C C . PRO A 1 556 ? 19.031 -23.062 -3.621 1 91.06 556 PRO A C 1
ATOM 4289 O O . PRO A 1 556 ? 19.438 -22.25 -4.453 1 91.06 556 PRO A O 1
ATOM 4292 N N . PRO A 1 557 ? 19.047 -24.375 -3.75 1 85.62 557 PRO A N 1
ATOM 4293 C CA . PRO A 1 557 ? 19.578 -24.875 -5.02 1 85.62 557 PRO A CA 1
ATOM 4294 C C . PRO A 1 557 ? 18.797 -24.375 -6.227 1 85.62 557 PRO A C 1
ATOM 4296 O O . PRO A 1 557 ? 17.609 -24.078 -6.117 1 85.62 557 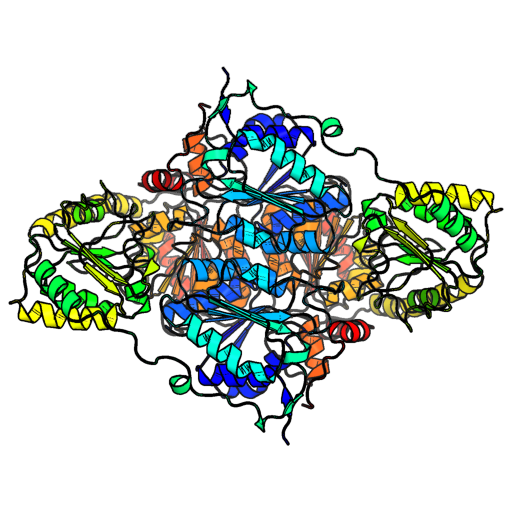PRO A O 1
ATOM 4299 N N . ASP A 1 558 ? 19.359 -24.125 -7.324 1 79.25 558 ASP A N 1
ATOM 4300 C CA . ASP A 1 558 ? 18.781 -23.766 -8.617 1 79.25 558 ASP A CA 1
ATOM 4301 C C . ASP A 1 558 ? 18.344 -22.312 -8.648 1 79.25 558 ASP A C 1
ATOM 4303 O O . ASP A 1 558 ? 17.828 -21.828 -9.656 1 79.25 558 ASP A O 1
ATOM 4307 N N . LEU A 1 559 ? 18.5 -21.578 -7.473 1 81.12 559 LEU A N 1
ATOM 4308 C CA . LEU A 1 559 ? 18.172 -20.156 -7.438 1 81.12 559 LEU A CA 1
ATOM 4309 C C . LEU A 1 559 ? 18.969 -19.391 -8.484 1 81.12 559 LEU A C 1
ATOM 4311 O O . LEU A 1 559 ? 18.5 -18.375 -9.016 1 81.12 559 LEU A O 1
ATOM 4315 N N . ILE A 1 560 ? 20.094 -19.906 -8.766 1 76.25 560 ILE A N 1
ATOM 4316 C CA . ILE A 1 560 ? 21 -19.234 -9.703 1 76.25 560 ILE A CA 1
ATOM 4317 C C . ILE A 1 560 ? 20.344 -19.156 -11.078 1 76.25 560 ILE A C 1
ATOM 4319 O O . ILE A 1 560 ? 20.547 -18.188 -11.805 1 76.25 560 ILE A O 1
ATOM 4323 N N . THR A 1 561 ? 19.625 -20.203 -11.438 1 77.38 561 THR A N 1
ATOM 4324 C CA . THR A 1 561 ? 18.922 -20.203 -12.711 1 77.38 561 THR A CA 1
ATOM 4325 C C . THR A 1 561 ? 17.922 -19.047 -12.789 1 77.38 561 THR A C 1
ATOM 4327 O O . THR A 1 561 ? 17.828 -18.359 -13.805 1 77.38 561 THR A O 1
ATOM 4330 N N . LEU A 1 562 ? 17.203 -18.828 -11.695 1 78.56 562 LEU A N 1
ATOM 4331 C CA . LEU A 1 562 ? 16.25 -17.734 -11.633 1 78.56 562 LEU A CA 1
ATOM 4332 C C . LEU A 1 562 ? 16.938 -16.391 -11.711 1 78.56 562 LEU A C 1
ATOM 4334 O O . LEU A 1 562 ? 16.453 -15.469 -12.367 1 78.56 562 LEU A O 1
ATOM 4338 N N . SER A 1 563 ? 18.016 -16.344 -11.062 1 80.69 563 SER A N 1
ATOM 4339 C CA . SER A 1 563 ? 18.766 -15.086 -11.039 1 80.69 563 SER A CA 1
ATOM 4340 C C . SER A 1 563 ? 19.266 -14.711 -12.43 1 80.69 563 SER A C 1
ATOM 4342 O O . SER A 1 563 ? 19.281 -13.531 -12.789 1 80.69 563 SER A O 1
ATOM 4344 N N . ILE A 1 564 ? 19.625 -15.727 -13.156 1 80.31 564 ILE A N 1
ATOM 4345 C CA . ILE A 1 564 ? 20.125 -15.5 -14.508 1 80.31 564 ILE A CA 1
ATOM 4346 C C . ILE A 1 564 ? 19.016 -14.938 -15.383 1 80.31 564 ILE A C 1
ATOM 4348 O O . ILE A 1 564 ? 19.25 -14.047 -16.203 1 80.31 564 ILE A O 1
ATOM 4352 N N . VAL A 1 565 ? 17.875 -15.422 -15.125 1 81 565 VAL A N 1
ATOM 4353 C CA . VAL A 1 565 ? 16.734 -14.977 -15.922 1 81 565 VAL A CA 1
ATOM 4354 C C . VAL A 1 565 ? 16.328 -13.57 -15.492 1 81 565 VAL A C 1
ATOM 4356 O O . VAL A 1 565 ? 16.109 -12.695 -16.328 1 81 565 VAL A O 1
ATOM 4359 N N . TRP A 1 566 ? 16.328 -13.273 -14.195 1 84.62 566 TRP A N 1
ATOM 4360 C CA . TRP A 1 566 ? 15.852 -12.016 -13.641 1 84.62 566 TRP A CA 1
ATOM 4361 C C . TRP A 1 566 ? 16.828 -10.883 -13.938 1 84.62 566 TRP A C 1
ATOM 4363 O O . TRP A 1 566 ? 16.422 -9.727 -14.062 1 84.62 566 TRP A O 1
ATOM 4373 N N . LEU A 1 567 ? 18.078 -11.234 -14.062 1 89.06 567 LEU A N 1
ATOM 4374 C CA . LEU A 1 567 ? 19.109 -10.219 -14.219 1 89.06 567 LEU A CA 1
ATOM 4375 C C . LEU A 1 567 ? 19.844 -10.383 -15.539 1 89.06 567 LEU A C 1
ATOM 4377 O O . LEU A 1 567 ? 21.016 -10.031 -15.648 1 89.06 567 LEU A O 1
ATOM 4381 N N . GLU A 1 568 ? 19.094 -10.984 -16.422 1 87.5 568 GLU A N 1
ATOM 4382 C CA . GLU A 1 568 ? 19.688 -11.141 -17.75 1 87.5 568 GLU A CA 1
ATOM 4383 C C . GLU A 1 568 ? 20.172 -9.797 -18.297 1 87.5 568 GLU A C 1
ATOM 4385 O O . GLU A 1 568 ? 19.422 -8.82 -18.312 1 87.5 568 GLU A O 1
ATOM 4390 N N . GLY A 1 569 ? 21.344 -9.727 -18.672 1 87.5 569 GLY A N 1
ATOM 4391 C CA . GLY A 1 569 ? 21.906 -8.516 -19.25 1 87.5 569 GLY A CA 1
ATOM 4392 C C . GLY A 1 569 ? 22.469 -7.559 -18.219 1 87.5 569 GLY A C 1
ATOM 4393 O O . GLY A 1 569 ? 23.016 -6.516 -18.562 1 87.5 569 GLY A O 1
ATOM 4394 N N . CYS A 1 570 ? 22.344 -7.898 -16.969 1 91.25 570 CYS A N 1
ATOM 4395 C CA . CYS A 1 570 ? 22.906 -7.094 -15.891 1 91.25 570 CYS A CA 1
ATOM 4396 C C . CYS A 1 570 ? 24.297 -7.609 -15.484 1 91.25 570 CYS A C 1
ATOM 4398 O O . CYS A 1 570 ? 24.422 -8.734 -15 1 91.25 570 CYS A O 1
ATOM 4400 N N . ASN A 1 571 ? 25.312 -6.828 -15.703 1 88.25 571 ASN A N 1
ATOM 4401 C CA . ASN A 1 571 ? 26.703 -7.191 -15.422 1 88.25 571 ASN A CA 1
ATOM 4402 C C . ASN A 1 571 ? 27.391 -6.152 -14.547 1 88.25 571 ASN A C 1
ATOM 4404 O O . ASN A 1 571 ? 27.953 -5.18 -15.055 1 88.25 571 ASN A O 1
ATOM 4408 N N . PRO A 1 572 ? 27.406 -6.473 -13.25 1 81.88 572 PRO A N 1
ATOM 4409 C CA . PRO A 1 572 ? 28.062 -5.477 -12.406 1 81.88 572 PRO A CA 1
ATOM 4410 C C . PRO A 1 572 ? 29.562 -5.363 -12.68 1 81.88 572 PRO A C 1
ATOM 4412 O O . PRO A 1 572 ? 30.188 -6.332 -13.125 1 81.88 572 PRO A O 1
ATOM 4415 N N . PRO A 1 573 ? 30.062 -4.137 -12.461 1 80.31 573 PRO A N 1
ATOM 4416 C CA . PRO A 1 573 ? 31.516 -4.039 -12.562 1 80.31 573 PRO A CA 1
ATOM 4417 C C . PRO A 1 573 ? 32.219 -4.879 -11.508 1 80.31 573 PRO A C 1
ATOM 4419 O O . PRO A 1 573 ? 31.641 -5.227 -10.477 1 80.31 573 PRO A O 1
ATOM 4422 N N . PRO A 1 574 ? 33.469 -5.215 -11.859 1 75.5 574 PRO A N 1
ATOM 4423 C CA . PRO A 1 574 ? 34.219 -5.957 -10.844 1 75.5 574 PRO A CA 1
ATOM 4424 C C . PRO A 1 574 ? 34.344 -5.188 -9.531 1 75.5 574 PRO A C 1
ATOM 4426 O O . PRO A 1 574 ? 34.5 -3.963 -9.547 1 75.5 574 PRO A O 1
ATOM 4429 N N . VAL A 1 575 ? 34.094 -5.898 -8.5 1 66.06 575 VAL A N 1
ATOM 4430 C CA . VAL A 1 575 ? 34.156 -5.27 -7.184 1 66.06 575 VAL A CA 1
ATOM 4431 C C . VAL A 1 575 ? 35.594 -5.086 -6.75 1 66.06 575 VAL A C 1
ATOM 4433 O O . VAL A 1 575 ? 36.469 -5.887 -7.109 1 66.06 575 VAL A O 1
ATOM 4436 N N . MET B 1 1 ? 40.344 2.842 -18.281 1 54.84 1 MET B N 1
ATOM 4437 C CA . MET B 1 1 ? 39.625 3.824 -17.484 1 54.84 1 MET B CA 1
ATOM 4438 C C . MET B 1 1 ? 38.781 3.141 -16.406 1 54.84 1 MET B C 1
ATOM 4440 O O . MET B 1 1 ? 38.375 1.99 -16.578 1 54.84 1 MET B O 1
ATOM 4444 N N . ALA B 1 2 ? 38.531 3.908 -15.305 1 74.19 2 ALA B N 1
ATOM 4445 C CA . ALA B 1 2 ? 37.875 3.25 -14.188 1 74.19 2 ALA B CA 1
ATOM 4446 C C . ALA B 1 2 ? 36.375 3.057 -14.461 1 74.19 2 ALA B C 1
ATOM 4448 O O . ALA B 1 2 ? 35.75 3.916 -15.07 1 74.19 2 ALA B O 1
ATOM 4449 N N . GLN B 1 3 ? 35.781 1.845 -14.234 1 88.31 3 GLN B N 1
ATOM 4450 C CA . GLN B 1 3 ? 34.375 1.552 -14.445 1 88.31 3 GLN B CA 1
ATOM 4451 C C . GLN B 1 3 ? 33.594 1.641 -13.141 1 88.31 3 GLN B C 1
ATOM 4453 O O . GLN B 1 3 ? 34.062 1.204 -12.094 1 88.31 3 GLN B O 1
ATOM 4458 N N . ILE B 1 4 ? 32.531 2.383 -13.258 1 91.19 4 ILE B N 1
ATOM 4459 C CA . ILE B 1 4 ? 31.625 2.428 -12.109 1 91.19 4 ILE B CA 1
ATOM 4460 C C . ILE B 1 4 ? 30.219 1.987 -12.531 1 91.19 4 ILE B C 1
ATOM 4462 O O . ILE B 1 4 ? 29.844 2.113 -13.695 1 91.19 4 ILE B O 1
ATOM 4466 N N . SER B 1 5 ? 29.453 1.441 -11.672 1 94 5 SER B N 1
ATOM 4467 C CA . SER B 1 5 ? 28.094 1.034 -11.984 1 94 5 SER B CA 1
ATOM 4468 C C . SER B 1 5 ? 27.141 2.227 -11.961 1 94 5 SER B C 1
ATOM 4470 O O . SER B 1 5 ? 27.469 3.279 -11.406 1 94 5 SER B O 1
ATOM 4472 N N . GLY B 1 6 ? 25.969 2.066 -12.648 1 95.75 6 GLY B N 1
ATOM 4473 C CA . GLY B 1 6 ? 24.938 3.072 -12.531 1 95.75 6 GLY B CA 1
ATOM 4474 C C . GLY B 1 6 ? 24.5 3.307 -11.094 1 95.75 6 GLY B C 1
ATOM 4475 O O . GLY B 1 6 ? 24.172 4.438 -10.711 1 95.75 6 GLY B O 1
ATOM 4476 N N . GLY B 1 7 ? 24.516 2.238 -10.32 1 96.69 7 GLY B N 1
ATOM 4477 C CA . GLY B 1 7 ? 24.188 2.354 -8.906 1 96.69 7 GLY B CA 1
ATOM 4478 C C . GLY B 1 7 ? 25.125 3.268 -8.148 1 96.69 7 GLY B C 1
ATOM 4479 O O . GLY B 1 7 ? 24.703 4.066 -7.316 1 96.69 7 GLY B O 1
ATOM 4480 N N . GLU B 1 8 ? 26.406 3.096 -8.391 1 95.81 8 GLU B N 1
ATOM 4481 C CA . GLU B 1 8 ? 27.375 3.955 -7.73 1 95.81 8 GLU B CA 1
ATOM 4482 C C . GLU B 1 8 ? 27.234 5.406 -8.18 1 95.81 8 GLU B C 1
ATOM 4484 O O . GLU B 1 8 ? 27.375 6.328 -7.379 1 95.81 8 GLU B O 1
ATOM 4489 N N . LEU B 1 9 ? 27 5.598 -9.469 1 96 9 LEU B N 1
ATOM 4490 C CA . LEU B 1 9 ? 26.781 6.941 -9.992 1 96 9 LEU B CA 1
ATOM 4491 C C . LEU B 1 9 ? 25.609 7.617 -9.305 1 96 9 LEU B C 1
ATOM 4493 O O . LEU B 1 9 ? 25.656 8.805 -8.984 1 96 9 LEU B O 1
ATOM 4497 N N . LEU B 1 10 ? 24.5 6.906 -9.109 1 97.75 10 LEU B N 1
ATOM 4498 C CA . LEU B 1 10 ? 23.344 7.402 -8.375 1 97.75 10 LEU B CA 1
ATOM 4499 C C . LEU B 1 10 ? 23.719 7.844 -6.969 1 97.75 10 LEU B C 1
ATOM 4501 O O . LEU B 1 10 ? 23.328 8.93 -6.523 1 97.75 10 LEU B O 1
ATOM 4505 N N . VAL B 1 11 ? 24.547 7.059 -6.246 1 98 11 VAL B N 1
ATOM 4506 C CA . VAL B 1 11 ? 24.969 7.363 -4.887 1 98 11 VAL B CA 1
ATOM 4507 C C . VAL B 1 11 ? 25.812 8.641 -4.879 1 98 11 VAL B C 1
ATOM 4509 O O . VAL B 1 11 ? 25.656 9.484 -3.994 1 98 11 VAL B O 1
ATOM 4512 N N . ARG B 1 12 ? 26.672 8.789 -5.859 1 96.44 12 ARG B N 1
ATOM 4513 C CA . ARG B 1 12 ? 27.5 9.984 -5.949 1 96.44 12 ARG B CA 1
ATOM 4514 C C . ARG B 1 12 ? 26.656 11.234 -6.121 1 96.44 12 ARG B C 1
ATOM 4516 O O . ARG B 1 12 ? 26.984 12.297 -5.574 1 96.44 12 ARG B O 1
ATOM 4523 N N . CYS B 1 13 ? 25.578 11.102 -6.926 1 97.44 13 CYS B N 1
ATOM 4524 C CA . CYS B 1 13 ? 24.656 12.219 -7.062 1 97.44 13 CYS B CA 1
ATOM 4525 C C . CYS B 1 13 ? 24.016 12.57 -5.719 1 97.44 13 CYS B C 1
ATOM 4527 O O . CYS B 1 13 ? 23.906 13.75 -5.375 1 97.44 13 CYS B O 1
ATOM 4529 N N . LEU B 1 14 ? 23.609 11.602 -4.934 1 98.56 14 LEU B N 1
ATOM 4530 C CA . LEU B 1 14 ? 22.938 11.812 -3.656 1 98.56 14 LEU B CA 1
ATOM 4531 C C . LEU B 1 14 ? 23.891 12.414 -2.631 1 98.56 14 LEU B C 1
ATOM 4533 O O . LEU B 1 14 ? 23.484 13.203 -1.78 1 98.56 14 LEU B O 1
ATOM 4537 N N . ILE B 1 15 ? 25.188 12.023 -2.717 1 97.69 15 ILE B N 1
ATOM 4538 C CA . ILE B 1 15 ? 26.203 12.555 -1.822 1 97.69 15 ILE B CA 1
ATOM 4539 C C . ILE B 1 15 ? 26.312 14.062 -2 1 97.69 15 ILE B C 1
ATOM 4541 O O . ILE B 1 15 ? 26.469 14.805 -1.022 1 97.69 15 ILE B O 1
ATOM 4545 N N . LYS B 1 16 ? 26.188 14.531 -3.248 1 96.06 16 LYS B N 1
ATOM 4546 C CA . LYS B 1 16 ? 26.297 15.961 -3.525 1 96.06 16 LYS B CA 1
ATOM 4547 C C . LYS B 1 16 ? 25.172 16.734 -2.834 1 96.06 16 LYS B C 1
ATOM 4549 O O . LYS B 1 16 ? 25.312 17.922 -2.557 1 96.06 16 LYS B O 1
ATOM 4554 N N . GLU B 1 17 ? 24.047 16.078 -2.5 1 96.19 17 GLU B N 1
ATOM 4555 C CA . GLU B 1 17 ? 22.906 16.703 -1.84 1 96.19 17 GLU B CA 1
ATOM 4556 C C . GLU B 1 17 ? 22.906 16.422 -0.343 1 96.19 17 GLU B C 1
ATOM 4558 O O . GLU B 1 17 ? 21.938 16.734 0.355 1 96.19 17 GLU B O 1
ATOM 4563 N N . ASN B 1 18 ? 23.938 15.781 0.153 1 96.19 18 ASN B N 1
ATOM 4564 C CA . ASN B 1 18 ? 24.109 15.445 1.562 1 96.19 18 ASN B CA 1
ATOM 4565 C C . ASN B 1 18 ? 22.984 14.562 2.08 1 96.19 18 ASN B C 1
ATOM 4567 O O . ASN B 1 18 ? 22.484 14.773 3.184 1 96.19 18 ASN B O 1
ATOM 4571 N N . VAL B 1 19 ? 22.516 13.711 1.226 1 98.31 19 VAL B N 1
ATOM 4572 C CA . VAL B 1 19 ? 21.5 12.758 1.667 1 98.31 19 VAL B CA 1
ATOM 4573 C C . VAL B 1 19 ? 22.062 11.867 2.773 1 98.31 19 VAL B C 1
ATOM 4575 O O . VAL B 1 19 ? 23.094 11.211 2.582 1 98.31 19 VAL B O 1
ATOM 4578 N N . ARG B 1 20 ? 21.375 11.867 3.857 1 97.69 20 ARG B N 1
ATOM 4579 C CA . ARG B 1 20 ? 21.875 11.125 5.008 1 97.69 20 ARG B CA 1
ATOM 4580 C C . ARG B 1 20 ? 21.172 9.781 5.148 1 97.69 20 ARG B C 1
ATOM 4582 O O . ARG B 1 20 ? 21.781 8.797 5.555 1 97.69 20 ARG B O 1
ATOM 4589 N N . TYR B 1 21 ? 19.922 9.734 4.926 1 98.69 21 TYR B N 1
ATOM 4590 C CA . TYR B 1 21 ? 19.141 8.516 5.086 1 98.69 21 TYR B CA 1
ATOM 4591 C C . TYR B 1 21 ? 18.438 8.148 3.781 1 98.69 21 TYR B C 1
ATOM 4593 O O . TYR B 1 21 ? 17.953 9.016 3.062 1 98.69 21 TYR B O 1
ATOM 4601 N N . ILE B 1 22 ? 18.516 6.949 3.453 1 98.88 22 ILE B N 1
ATOM 4602 C CA . ILE B 1 22 ? 17.703 6.328 2.408 1 98.88 22 ILE B CA 1
ATOM 4603 C C . ILE B 1 22 ? 16.812 5.25 3.018 1 98.88 22 ILE B C 1
ATOM 4605 O O . ILE B 1 22 ? 17.312 4.254 3.553 1 98.88 22 ILE B O 1
ATOM 4609 N N . PHE B 1 23 ? 15.516 5.465 2.998 1 98.94 23 PHE B N 1
ATOM 4610 C CA . PHE B 1 23 ? 14.562 4.535 3.594 1 98.94 23 PHE B CA 1
ATOM 4611 C C . PHE B 1 23 ? 14.031 3.559 2.549 1 98.94 23 PHE B C 1
ATOM 4613 O O . PHE B 1 23 ? 13.602 3.971 1.469 1 98.94 23 PHE B O 1
ATOM 4620 N N . GLY B 1 24 ? 14.078 2.289 2.785 1 98.69 24 GLY B N 1
ATOM 4621 C CA . GLY B 1 24 ? 13.555 1.403 1.758 1 98.69 24 GLY B CA 1
ATOM 4622 C C . GLY B 1 24 ? 13.594 -0.061 2.154 1 98.69 24 GLY B C 1
ATOM 4623 O O . GLY B 1 24 ? 13.805 -0.387 3.324 1 98.69 24 GLY B O 1
ATOM 4624 N N . VAL B 1 25 ? 13.156 -0.92 1.282 1 98.44 25 VAL B N 1
ATOM 4625 C CA . VAL B 1 25 ? 13.297 -2.373 1.305 1 98.44 25 VAL B CA 1
ATOM 4626 C C . VAL B 1 25 ? 14.242 -2.816 0.191 1 98.44 25 VAL B C 1
ATOM 4628 O O . VAL B 1 25 ? 14.102 -2.391 -0.958 1 98.44 25 VAL B O 1
ATOM 4631 N N . PRO B 1 26 ? 15.266 -3.621 0.533 1 97.88 26 PRO B N 1
ATOM 4632 C CA . PRO B 1 26 ? 16.234 -4.023 -0.491 1 97.88 26 PRO B CA 1
ATOM 4633 C C . PRO B 1 26 ? 15.625 -4.945 -1.547 1 97.88 26 PRO B C 1
ATOM 4635 O O . PRO B 1 26 ? 14.555 -5.516 -1.33 1 97.88 26 PRO B O 1
ATOM 4638 N N . GLY B 1 27 ? 16.219 -5.02 -2.66 1 96 27 GLY B N 1
ATOM 4639 C CA . GLY B 1 27 ? 15.789 -5.887 -3.748 1 96 27 GLY B CA 1
ATOM 4640 C C . GLY B 1 27 ? 16.922 -6.312 -4.652 1 96 27 GLY B C 1
ATOM 4641 O O . GLY B 1 27 ? 17.984 -5.688 -4.656 1 96 27 GLY B O 1
ATOM 4642 N N . GLY B 1 28 ? 16.703 -7.371 -5.367 1 93.81 28 GLY B N 1
ATOM 4643 C CA . GLY B 1 28 ? 17.719 -7.926 -6.242 1 93.81 28 GLY B CA 1
ATOM 4644 C C . GLY B 1 28 ? 18.141 -6.977 -7.348 1 93.81 28 GLY B C 1
ATOM 4645 O O . GLY B 1 28 ? 19.297 -6.953 -7.746 1 93.81 28 GLY B O 1
ATOM 4646 N N . GLN B 1 29 ? 17.234 -6.168 -7.812 1 95.5 29 GLN B N 1
ATOM 4647 C CA . GLN B 1 29 ? 17.516 -5.262 -8.922 1 95.5 29 GLN B CA 1
ATOM 4648 C C . GLN B 1 29 ? 18.25 -4.012 -8.445 1 95.5 29 GLN B C 1
ATOM 4650 O O . GLN B 1 29 ? 18.734 -3.223 -9.258 1 95.5 29 GLN B O 1
ATOM 4655 N N . LEU B 1 30 ? 18.406 -3.873 -7.148 1 96.94 30 LEU B N 1
ATOM 4656 C CA . LEU B 1 30 ? 19.016 -2.684 -6.562 1 96.94 30 LEU B CA 1
ATOM 4657 C C . LEU B 1 30 ? 20.391 -3.004 -6 1 96.94 30 LEU B C 1
ATOM 4659 O O . LEU B 1 30 ? 21 -2.168 -5.328 1 96.94 30 LEU B O 1
ATOM 4663 N N . LEU B 1 31 ? 21.016 -4.195 -6.254 1 96.25 31 LEU B N 1
ATOM 4664 C CA . LEU B 1 31 ? 22.188 -4.676 -5.527 1 96.25 31 LEU B CA 1
ATOM 4665 C C . LEU B 1 31 ? 23.359 -3.736 -5.723 1 96.25 31 LEU B C 1
ATOM 4667 O O . LEU B 1 31 ? 24.094 -3.451 -4.773 1 96.25 31 LEU B O 1
ATOM 4671 N N . THR B 1 32 ? 23.578 -3.221 -6.961 1 96.56 32 THR B N 1
ATOM 4672 C CA . THR B 1 32 ? 24.719 -2.352 -7.195 1 96.56 32 THR B CA 1
ATOM 4673 C C . THR B 1 32 ? 24.531 -1.002 -6.508 1 96.56 32 THR B C 1
ATOM 4675 O O . THR B 1 32 ? 25.484 -0.384 -6.055 1 96.56 32 THR B O 1
ATOM 4678 N N . PHE B 1 33 ? 23.297 -0.505 -6.492 1 97.88 33 PHE B N 1
ATOM 4679 C CA . PHE B 1 33 ? 22.984 0.717 -5.762 1 97.88 33 PHE B CA 1
ATOM 4680 C C . PHE B 1 33 ? 23.234 0.538 -4.27 1 97.88 33 PHE B C 1
ATOM 4682 O O . PHE B 1 33 ? 23.891 1.364 -3.643 1 97.88 33 PHE B O 1
ATOM 4689 N N . LEU B 1 34 ? 22.734 -0.605 -3.654 1 98.19 34 LEU B N 1
ATOM 4690 C CA . LEU B 1 34 ? 22.891 -0.912 -2.236 1 98.19 34 LEU B CA 1
ATOM 4691 C C . LEU B 1 34 ? 24.359 -1.083 -1.873 1 98.19 34 LEU B C 1
ATOM 4693 O O . LEU B 1 34 ? 24.828 -0.539 -0.869 1 98.19 34 LEU B O 1
ATOM 4697 N N . ASP B 1 35 ? 25.078 -1.813 -2.695 1 97.44 35 ASP B N 1
ATOM 4698 C CA . ASP B 1 35 ? 26.5 -2.008 -2.457 1 97.44 35 ASP B CA 1
ATOM 4699 C C . ASP B 1 35 ? 27.25 -0.674 -2.469 1 97.44 35 ASP B C 1
ATOM 4701 O O . ASP B 1 35 ? 28.188 -0.475 -1.696 1 97.44 35 ASP B O 1
ATOM 4705 N N . ALA B 1 36 ? 26.828 0.19 -3.42 1 97.31 36 ALA B N 1
ATOM 4706 C CA . ALA B 1 36 ? 27.453 1.507 -3.514 1 97.31 36 ALA B CA 1
ATOM 4707 C C . ALA B 1 36 ? 27.188 2.33 -2.256 1 97.31 36 ALA B C 1
ATOM 4709 O O . ALA B 1 36 ? 28.031 3.113 -1.827 1 97.31 36 ALA B O 1
ATOM 4710 N N . ILE B 1 37 ? 25.969 2.256 -1.662 1 98.5 37 ILE B N 1
ATOM 4711 C CA . ILE B 1 37 ? 25.688 2.939 -0.405 1 98.5 37 ILE B CA 1
ATOM 4712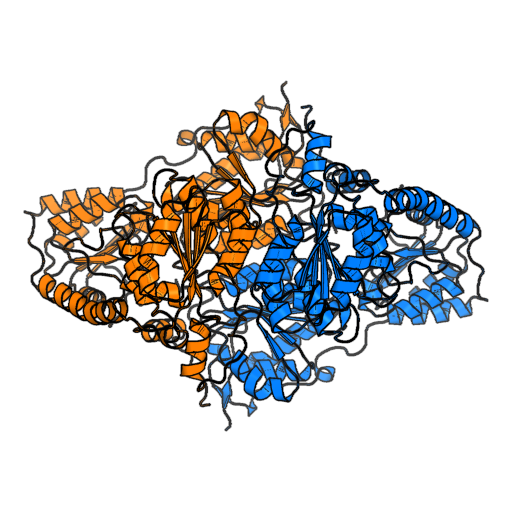 C C . ILE B 1 37 ? 26.641 2.451 0.675 1 98.5 37 ILE B C 1
ATOM 4714 O O . ILE B 1 37 ? 27.219 3.256 1.409 1 98.5 37 ILE B O 1
ATOM 4718 N N . LYS B 1 38 ? 26.844 1.131 0.732 1 97.69 38 LYS B N 1
ATOM 4719 C CA . LYS B 1 38 ? 27.703 0.518 1.74 1 97.69 38 LYS B CA 1
ATOM 4720 C C . LYS B 1 38 ? 29.156 0.947 1.558 1 97.69 38 LYS B C 1
ATOM 4722 O O . LYS B 1 38 ? 29.812 1.37 2.514 1 97.69 38 LYS B O 1
ATOM 4727 N N . ARG B 1 39 ? 29.641 0.949 0.351 1 96.44 39 ARG B N 1
ATOM 4728 C CA . ARG B 1 39 ? 31.062 1.144 0.052 1 96.44 39 ARG B CA 1
ATOM 4729 C C . ARG B 1 39 ? 31.406 2.627 0.018 1 96.44 39 ARG B C 1
ATOM 4731 O O . ARG B 1 39 ? 32.469 3.025 0.476 1 96.44 39 ARG B O 1
ATOM 4738 N N . VAL B 1 40 ? 30.516 3.389 -0.549 1 96.31 40 VAL B N 1
ATOM 4739 C CA . VAL B 1 40 ? 30.828 4.785 -0.844 1 96.31 40 VAL B CA 1
ATOM 4740 C C . VAL B 1 40 ? 29.969 5.699 0.026 1 96.31 40 VAL B C 1
ATOM 4742 O O . VAL B 1 40 ? 30.484 6.594 0.699 1 96.31 40 VAL B O 1
ATOM 4745 N N . GLY B 1 41 ? 28.719 5.449 0.108 1 98 41 GLY B N 1
ATOM 4746 C CA . GLY B 1 41 ? 27.766 6.301 0.807 1 98 41 GLY B CA 1
ATOM 4747 C C . GLY B 1 41 ? 28.047 6.41 2.293 1 98 41 GLY B C 1
ATOM 4748 O O . GLY B 1 41 ? 28.047 7.512 2.85 1 98 41 GLY B O 1
ATOM 4749 N N . GLU B 1 42 ? 28.359 5.273 2.879 1 97.88 42 GLU B N 1
ATOM 4750 C CA . GLU B 1 42 ? 28.562 5.258 4.324 1 97.88 42 GLU B CA 1
ATOM 4751 C C . GLU B 1 42 ? 29.766 6.102 4.723 1 97.88 42 GLU B C 1
ATOM 4753 O O . GLU B 1 42 ? 29.781 6.719 5.793 1 97.88 42 GLU B O 1
ATOM 4758 N N . LYS B 1 43 ? 30.719 6.156 3.875 1 97.5 43 LYS B N 1
ATOM 4759 C CA . LYS B 1 43 ? 31.906 6.977 4.137 1 97.5 43 LYS B CA 1
ATOM 4760 C C . LYS B 1 43 ? 31.547 8.461 4.176 1 97.5 43 LYS B C 1
ATOM 4762 O O . LYS B 1 43 ? 32.281 9.266 4.77 1 97.5 43 LYS B O 1
ATOM 4767 N N . HIS B 1 44 ? 30.469 8.773 3.557 1 97.31 44 HIS B N 1
ATOM 4768 C CA . HIS B 1 44 ? 30.016 10.164 3.527 1 97.31 44 HIS B CA 1
ATOM 4769 C C . HIS B 1 44 ? 28.844 10.375 4.465 1 97.31 44 HIS B C 1
ATOM 4771 O O . HIS B 1 44 ? 28.094 11.352 4.324 1 97.31 44 HIS B O 1
ATOM 4777 N N . GLY B 1 45 ? 28.547 9.414 5.336 1 96.88 45 GLY B N 1
ATOM 4778 C CA . GLY B 1 45 ? 27.531 9.57 6.367 1 96.88 45 GLY B CA 1
ATOM 4779 C C . GLY B 1 45 ? 26.156 9.078 5.938 1 96.88 45 GLY B C 1
ATOM 4780 O O . GLY B 1 45 ? 25.188 9.234 6.672 1 96.88 45 GLY B O 1
ATOM 4781 N N . MET B 1 46 ? 26.062 8.469 4.785 1 98.06 46 MET B N 1
ATOM 4782 C CA . MET B 1 46 ? 24.797 7.941 4.293 1 98.06 46 MET B CA 1
ATOM 4783 C C . MET B 1 46 ? 24.453 6.617 4.965 1 98.06 46 MET B C 1
ATOM 4785 O O . MET B 1 46 ? 25.328 5.777 5.176 1 98.06 46 MET B O 1
ATOM 4789 N N . LYS B 1 47 ? 23.203 6.445 5.309 1 98.25 47 LYS B N 1
ATOM 4790 C CA . LYS B 1 47 ? 22.719 5.215 5.934 1 98.25 47 LYS B CA 1
ATOM 4791 C C . LYS B 1 47 ? 21.484 4.688 5.227 1 98.25 47 LYS B C 1
ATOM 4793 O O . LYS B 1 47 ? 20.562 5.453 4.91 1 98.25 47 LYS B O 1
ATOM 4798 N N . PHE B 1 48 ? 21.453 3.416 4.941 1 98.69 48 PHE B N 1
ATOM 4799 C CA . PHE B 1 48 ? 20.25 2.744 4.453 1 98.69 48 PHE B CA 1
ATOM 4800 C C . PHE B 1 48 ? 19.422 2.221 5.617 1 98.69 48 PHE B C 1
ATOM 4802 O O . PHE B 1 48 ? 19.906 1.432 6.43 1 98.69 48 PHE B O 1
ATOM 4809 N N . VAL B 1 49 ? 18.188 2.67 5.773 1 98.75 49 VAL B N 1
ATOM 4810 C CA . VAL B 1 49 ? 17.266 2.193 6.801 1 98.75 49 VAL B CA 1
ATOM 4811 C C . VAL B 1 49 ? 16.375 1.102 6.227 1 98.75 49 VAL B C 1
ATOM 4813 O O . VAL B 1 49 ? 15.539 1.369 5.352 1 98.75 49 VAL B O 1
ATOM 4816 N N . ASN B 1 50 ? 16.562 -0.087 6.691 1 98.38 50 ASN B N 1
ATOM 4817 C CA . ASN B 1 50 ? 15.805 -1.263 6.277 1 98.38 50 ASN B CA 1
ATOM 4818 C C . ASN B 1 50 ? 14.406 -1.272 6.891 1 98.38 50 ASN B C 1
ATOM 4820 O O . ASN B 1 50 ? 14.234 -1.627 8.062 1 98.38 50 ASN B O 1
ATOM 4824 N N . CYS B 1 51 ? 13.406 -0.915 6.113 1 98.56 51 CYS B N 1
ATOM 4825 C CA . CYS B 1 51 ? 12.031 -0.884 6.59 1 98.56 51 CYS B CA 1
ATOM 4826 C C . CYS B 1 51 ? 11.352 -2.232 6.383 1 98.56 51 CYS B C 1
ATOM 4828 O O . CYS B 1 51 ? 11.852 -3.078 5.641 1 98.56 51 CYS B O 1
ATOM 4830 N N . ARG B 1 52 ? 10.234 -2.445 7.074 1 98.25 52 ARG B N 1
ATOM 4831 C CA . ARG B 1 52 ? 9.469 -3.684 6.938 1 98.25 52 ARG B CA 1
ATOM 4832 C C . ARG B 1 52 ? 8.523 -3.613 5.746 1 98.25 52 ARG B C 1
ATOM 4834 O O . ARG B 1 52 ? 8.18 -4.641 5.16 1 98.25 52 ARG B O 1
ATOM 4841 N N . HIS B 1 53 ? 8.086 -2.432 5.406 1 98.62 53 HIS B N 1
ATOM 4842 C CA . HIS B 1 53 ? 7.188 -2.178 4.289 1 98.62 53 HIS B CA 1
ATOM 4843 C C . HIS B 1 53 ? 7.559 -0.889 3.562 1 98.62 53 HIS B C 1
ATOM 4845 O O . HIS B 1 53 ? 7.895 0.112 4.199 1 98.62 53 HIS B O 1
ATOM 4851 N N . GLU B 1 54 ? 7.496 -0.875 2.268 1 98.75 54 GLU B N 1
ATOM 4852 C CA . GLU B 1 54 ? 7.875 0.296 1.481 1 98.75 54 GLU B CA 1
ATOM 4853 C C . GLU B 1 54 ? 6.973 1.485 1.793 1 98.75 54 GLU B C 1
ATOM 4855 O O . GLU B 1 54 ? 7.414 2.635 1.763 1 98.75 54 GLU B O 1
ATOM 4860 N N . GLN B 1 55 ? 5.617 1.274 2.137 1 98.75 55 GLN B N 1
ATOM 4861 C CA . GLN B 1 55 ? 4.754 2.359 2.59 1 98.75 55 GLN B CA 1
ATOM 4862 C C . GLN B 1 55 ? 5.391 3.129 3.742 1 98.75 55 GLN B C 1
ATOM 4864 O O . GLN B 1 55 ? 5.395 4.359 3.746 1 98.75 55 GLN B O 1
ATOM 4869 N N . ALA B 1 56 ? 5.906 2.396 4.715 1 98.81 56 ALA B N 1
ATOM 4870 C CA . ALA B 1 56 ? 6.543 3.006 5.879 1 98.81 56 ALA B CA 1
ATOM 4871 C C . ALA B 1 56 ? 7.832 3.723 5.484 1 98.81 56 ALA B C 1
ATOM 4873 O O . ALA B 1 56 ? 8.172 4.766 6.051 1 98.81 56 ALA B O 1
ATOM 4874 N N . ALA B 1 57 ? 8.562 3.145 4.492 1 98.94 57 ALA B N 1
ATOM 4875 C CA . ALA B 1 57 ? 9.781 3.785 4 1 98.94 57 ALA B CA 1
ATOM 4876 C C . ALA B 1 57 ? 9.492 5.188 3.48 1 98.94 57 ALA B C 1
ATOM 4878 O O . ALA B 1 57 ? 10.172 6.148 3.846 1 98.94 57 ALA B O 1
ATOM 4879 N N . ALA B 1 58 ? 8.461 5.27 2.648 1 98.94 58 ALA B N 1
ATOM 4880 C CA . ALA B 1 58 ? 8.078 6.566 2.102 1 98.94 58 ALA B CA 1
ATOM 4881 C C . ALA B 1 58 ? 7.617 7.512 3.207 1 98.94 58 ALA B C 1
ATOM 4883 O O . ALA B 1 58 ? 7.934 8.703 3.186 1 98.94 58 ALA B O 1
ATOM 4884 N N . SER B 1 59 ? 6.891 7.023 4.199 1 98.94 59 SER B N 1
ATOM 4885 C CA . SER B 1 59 ? 6.41 7.848 5.301 1 98.94 59 SER B CA 1
ATOM 4886 C C . SER B 1 59 ? 7.562 8.328 6.176 1 98.94 59 SER B C 1
ATOM 4888 O O . SER B 1 59 ? 7.531 9.453 6.688 1 98.94 59 SER B O 1
ATOM 4890 N N . MET B 1 60 ? 8.562 7.465 6.387 1 98.94 60 MET B N 1
ATOM 4891 C CA . MET B 1 60 ? 9.742 7.895 7.137 1 98.94 60 MET B CA 1
ATOM 4892 C C . MET B 1 60 ? 10.492 8.992 6.391 1 98.94 60 MET B C 1
ATOM 4894 O O . MET B 1 60 ? 10.945 9.961 6.996 1 98.94 60 MET B O 1
ATOM 4898 N N . ALA B 1 61 ? 10.602 8.828 5.051 1 98.94 61 ALA B N 1
ATOM 4899 C CA . ALA B 1 61 ? 11.227 9.859 4.227 1 98.94 61 ALA B CA 1
ATOM 4900 C C . ALA B 1 61 ? 10.445 11.172 4.312 1 98.94 61 ALA B C 1
ATOM 4902 O O . ALA B 1 61 ? 11.039 12.25 4.359 1 98.94 61 ALA B O 1
ATOM 4903 N N . ASP B 1 62 ? 9.141 11.086 4.348 1 98.88 62 ASP B N 1
ATOM 4904 C CA . ASP B 1 62 ? 8.25 12.234 4.512 1 98.88 62 ASP B CA 1
ATOM 4905 C C . ASP B 1 62 ? 8.555 12.977 5.809 1 98.88 62 ASP B C 1
ATOM 4907 O O . ASP B 1 62 ? 8.812 14.188 5.793 1 98.88 62 ASP B O 1
ATOM 4911 N N . ALA B 1 63 ? 8.562 12.25 6.902 1 98.81 63 ALA B N 1
ATOM 4912 C CA . ALA B 1 63 ? 8.812 12.836 8.219 1 98.81 63 ALA B CA 1
ATOM 4913 C C . ALA B 1 63 ? 10.195 13.469 8.281 1 98.81 63 ALA B C 1
ATOM 4915 O O . ALA B 1 63 ? 10.359 14.562 8.828 1 98.81 63 ALA B O 1
ATOM 4916 N N . TYR B 1 64 ? 11.18 12.758 7.738 1 98.75 64 TYR B N 1
ATOM 4917 C CA . TYR B 1 64 ? 12.547 13.273 7.703 1 98.75 64 TYR B CA 1
ATOM 4918 C C . TYR B 1 64 ? 12.594 14.633 7.004 1 98.75 64 TYR B C 1
ATOM 4920 O O . TYR B 1 64 ? 13.219 15.57 7.504 1 98.75 64 TYR B O 1
ATOM 4928 N N . ALA B 1 65 ? 11.914 14.695 5.887 1 98.56 65 ALA B N 1
ATOM 4929 C CA . ALA B 1 65 ? 11.906 15.93 5.109 1 98.56 65 ALA B CA 1
ATOM 4930 C C . ALA B 1 65 ? 11.258 17.062 5.895 1 98.56 65 ALA B C 1
ATOM 4932 O O . ALA B 1 65 ? 11.773 18.188 5.922 1 98.56 65 ALA B O 1
ATOM 4933 N N . ARG B 1 66 ? 10.133 16.828 6.574 1 97.81 66 ARG B N 1
ATOM 4934 C CA . ARG B 1 66 ? 9.398 17.844 7.316 1 97.81 66 ARG B CA 1
ATOM 4935 C C . ARG B 1 66 ? 10.25 18.438 8.438 1 97.81 66 ARG B C 1
ATOM 4937 O O . ARG B 1 66 ? 10.281 19.656 8.633 1 97.81 66 ARG B O 1
ATOM 4944 N N . VAL B 1 67 ? 10.93 17.531 9.156 1 97.69 67 VAL B N 1
ATOM 4945 C CA . VAL B 1 67 ? 11.531 17.984 10.406 1 97.69 67 VAL B CA 1
ATOM 4946 C C . VAL B 1 67 ? 12.945 18.5 10.156 1 97.69 67 VAL B C 1
ATOM 4948 O O . VAL B 1 67 ? 13.422 19.406 10.836 1 97.69 67 VAL B O 1
ATOM 4951 N N . SER B 1 68 ? 13.648 17.938 9.117 1 96.38 68 SER B N 1
ATOM 4952 C CA . SER B 1 68 ? 15.031 18.328 8.859 1 96.38 68 SER B CA 1
ATOM 4953 C C . SER B 1 68 ? 15.109 19.5 7.902 1 96.38 68 SER B C 1
ATOM 4955 O O . SER B 1 68 ? 16.109 20.25 7.895 1 96.38 68 SER B O 1
ATOM 4957 N N . GLY B 1 69 ? 14.094 19.594 7.062 1 94.69 69 GLY B N 1
ATOM 4958 C CA . GLY B 1 69 ? 14.148 20.594 6.004 1 94.69 69 GLY B CA 1
ATOM 4959 C C . GLY B 1 69 ? 14.938 20.125 4.789 1 94.69 69 GLY B C 1
ATOM 4960 O O . GLY B 1 69 ? 15.07 20.859 3.811 1 94.69 69 GLY B O 1
ATOM 4961 N N . GLU B 1 70 ? 15.453 18.906 4.867 1 95.81 70 GLU B N 1
ATOM 4962 C CA . GLU B 1 70 ? 16.172 18.297 3.752 1 95.81 70 GLU B CA 1
ATOM 4963 C C . GLU B 1 70 ? 15.266 17.375 2.945 1 95.81 70 GLU B C 1
ATOM 4965 O O . GLU B 1 70 ? 14.164 17.047 3.381 1 95.81 70 GLU B O 1
ATOM 4970 N N . ILE B 1 71 ? 15.727 17 1.76 1 98.12 71 ILE B N 1
ATOM 4971 C CA . ILE B 1 71 ? 14.922 16.141 0.902 1 98.12 71 ILE B CA 1
ATOM 4972 C C . ILE B 1 71 ? 14.852 14.734 1.499 1 98.12 71 ILE B C 1
ATOM 4974 O O . ILE B 1 71 ? 15.836 14.234 2.035 1 98.12 71 ILE B O 1
ATOM 4978 N N . GLY B 1 72 ? 13.617 14.156 1.562 1 98.75 72 GLY B N 1
ATOM 4979 C CA . GLY B 1 72 ? 13.484 12.742 1.893 1 98.75 72 GLY B CA 1
ATOM 4980 C C . GLY B 1 72 ? 13.789 11.828 0.724 1 98.75 72 GLY B C 1
ATOM 4981 O O . GLY B 1 72 ? 13.531 12.172 -0.43 1 98.75 72 GLY B O 1
ATOM 4982 N N . VAL B 1 73 ? 14.383 10.648 0.947 1 98.94 73 VAL B N 1
ATOM 4983 C CA . VAL B 1 73 ? 14.672 9.68 -0.103 1 98.94 73 VAL B CA 1
ATOM 4984 C C . VAL B 1 73 ? 14.125 8.305 0.299 1 98.94 73 VAL B C 1
ATOM 4986 O O . VAL B 1 73 ? 14.422 7.809 1.388 1 98.94 73 VAL B O 1
ATOM 4989 N N . CYS B 1 74 ? 13.266 7.742 -0.482 1 98.88 74 CYS B N 1
ATOM 4990 C CA . CYS B 1 74 ? 12.805 6.375 -0.276 1 98.88 74 CYS B CA 1
ATOM 4991 C C . CYS B 1 74 ? 13.016 5.531 -1.526 1 98.88 74 CYS B C 1
ATOM 4993 O O . CYS B 1 74 ? 13.141 6.066 -2.629 1 98.88 74 CYS B O 1
ATOM 4995 N N . VAL B 1 75 ? 13.148 4.219 -1.311 1 98.75 75 VAL B N 1
ATOM 4996 C CA . VAL B 1 75 ? 13.469 3.318 -2.412 1 98.75 75 VAL B CA 1
ATOM 4997 C C . VAL B 1 75 ? 12.633 2.045 -2.303 1 98.75 75 VAL B C 1
ATOM 4999 O O . VAL B 1 75 ? 12.406 1.542 -1.2 1 98.75 75 VAL B O 1
ATOM 5002 N N . GLY B 1 76 ? 12.109 1.589 -3.373 1 97.94 76 GLY B N 1
ATOM 5003 C CA . GLY B 1 76 ? 11.508 0.279 -3.561 1 97.94 76 GLY B CA 1
ATOM 5004 C C . GLY B 1 76 ? 12.023 -0.447 -4.785 1 97.94 76 GLY B C 1
ATOM 5005 O O . GLY B 1 76 ? 12.359 0.183 -5.789 1 97.94 76 GLY B O 1
ATOM 5006 N N . THR B 1 77 ? 12.148 -1.755 -4.688 1 95.44 77 THR B N 1
ATOM 5007 C CA . THR B 1 77 ? 12.586 -2.541 -5.836 1 95.44 77 THR B CA 1
ATOM 5008 C C . THR B 1 77 ? 11.531 -2.521 -6.938 1 95.44 77 THR B C 1
ATOM 5010 O O . THR B 1 77 ? 10.703 -1.61 -6.996 1 95.44 77 THR B O 1
ATOM 5013 N N . ILE B 1 78 ? 11.602 -3.436 -7.871 1 95.19 78 ILE B N 1
ATOM 5014 C CA . ILE B 1 78 ? 10.727 -3.52 -9.039 1 95.19 78 ILE B CA 1
ATOM 5015 C C . ILE B 1 78 ? 9.359 -4.059 -8.617 1 95.19 78 ILE B C 1
ATOM 5017 O O . ILE B 1 78 ? 9.258 -4.816 -7.648 1 95.19 78 ILE B O 1
ATOM 5021 N N . GLY B 1 79 ? 8.281 -3.701 -9.422 1 96.94 79 GLY B N 1
ATOM 5022 C CA . GLY B 1 79 ? 6.969 -4.32 -9.289 1 96.94 79 GLY B CA 1
ATOM 5023 C C . GLY B 1 79 ? 6.359 -4.141 -7.914 1 96.94 79 GLY B C 1
ATOM 5024 O O . GLY B 1 79 ? 5.898 -3.051 -7.57 1 96.94 79 GLY B O 1
ATOM 5025 N N . PRO B 1 80 ? 6.496 -5.18 -7.02 1 97.62 80 PRO B N 1
ATOM 5026 C CA . PRO B 1 80 ? 5.91 -5.113 -5.68 1 97.62 80 PRO B CA 1
ATOM 5027 C C . PRO B 1 80 ? 6.469 -3.961 -4.848 1 97.62 80 PRO B C 1
ATOM 5029 O O . PRO B 1 80 ? 5.719 -3.285 -4.141 1 97.62 80 PRO B O 1
ATOM 5032 N N . GLY B 1 81 ? 7.801 -3.779 -4.93 1 98.06 81 GLY B N 1
ATOM 5033 C CA . GLY B 1 81 ? 8.398 -2.676 -4.191 1 98.06 81 GLY B CA 1
ATOM 5034 C C . GLY B 1 81 ? 7.844 -1.321 -4.594 1 98.06 81 GLY B C 1
ATOM 5035 O O . GLY B 1 81 ? 7.598 -0.467 -3.738 1 98.06 81 GLY B O 1
ATOM 5036 N N . GLY B 1 82 ? 7.727 -1.118 -5.934 1 98.44 82 GLY B N 1
ATOM 5037 C CA . GLY B 1 82 ? 7.109 0.104 -6.426 1 98.44 82 GLY B CA 1
ATOM 5038 C C . GLY B 1 82 ? 5.668 0.267 -5.98 1 98.44 82 GLY B C 1
ATOM 5039 O O . GLY B 1 82 ? 5.285 1.326 -5.48 1 98.44 82 GLY B O 1
ATOM 5040 N N . ALA B 1 83 ? 4.855 -0.778 -6.109 1 98.69 83 ALA B N 1
ATOM 5041 C CA . ALA B 1 83 ? 3.445 -0.742 -5.734 1 98.69 83 ALA B CA 1
ATOM 5042 C C . ALA B 1 83 ? 3.283 -0.45 -4.242 1 98.69 83 ALA B C 1
ATOM 5044 O O . ALA B 1 83 ? 2.391 0.3 -3.844 1 98.69 83 ALA B O 1
ATOM 5045 N N . ASP B 1 84 ? 4.16 -1.001 -3.428 1 98.75 84 ASP B N 1
ATOM 5046 C CA . ASP B 1 84 ? 4.074 -0.873 -1.976 1 98.75 84 ASP B CA 1
ATOM 5047 C C . ASP B 1 84 ? 4.438 0.541 -1.526 1 98.75 84 ASP B C 1
ATOM 5049 O O . ASP B 1 84 ? 4.113 0.945 -0.408 1 98.75 84 ASP B O 1
ATOM 5053 N N . LEU B 1 85 ? 5.137 1.346 -2.361 1 98.88 85 LEU B N 1
ATOM 5054 C CA . LEU B 1 85 ? 5.527 2.709 -2.018 1 98.88 85 LEU B CA 1
ATOM 5055 C C . LEU B 1 85 ? 4.336 3.658 -2.133 1 98.88 85 LEU B C 1
ATOM 5057 O O . LEU B 1 85 ? 4.316 4.715 -1.499 1 98.88 85 LEU B O 1
ATOM 5061 N N . VAL B 1 86 ? 3.314 3.33 -2.879 1 98.88 86 VAL B N 1
ATOM 5062 C CA . VAL B 1 86 ? 2.266 4.234 -3.334 1 98.88 86 VAL B CA 1
ATOM 5063 C C . VAL B 1 86 ? 1.543 4.836 -2.131 1 98.88 86 VAL B C 1
ATOM 5065 O O . VAL B 1 86 ? 1.411 6.059 -2.023 1 98.88 86 VAL B O 1
ATOM 5068 N N . PRO B 1 87 ? 1.126 4 -1.127 1 98.69 87 PRO B N 1
ATOM 5069 C CA . PRO B 1 87 ? 0.383 4.598 -0.014 1 98.69 87 PRO B CA 1
ATOM 5070 C C . PRO B 1 87 ? 1.225 5.578 0.798 1 98.69 87 PRO B C 1
ATOM 5072 O O . PRO B 1 87 ? 0.677 6.461 1.467 1 98.69 87 PRO B O 1
ATOM 5075 N N . GLY B 1 88 ? 2.545 5.461 0.776 1 98.81 88 GLY B N 1
ATOM 5076 C CA . GLY B 1 88 ? 3.402 6.379 1.508 1 98.81 88 GLY B CA 1
ATOM 5077 C C . GLY B 1 88 ? 3.756 7.625 0.718 1 98.81 88 GLY B C 1
ATOM 5078 O O . GLY B 1 88 ? 3.988 8.688 1.297 1 98.81 88 GLY B O 1
ATOM 5079 N N . VAL B 1 89 ? 3.807 7.531 -0.631 1 98.94 89 VAL B N 1
ATOM 5080 C CA . VAL B 1 89 ? 4.168 8.648 -1.499 1 98.94 89 VAL B CA 1
ATOM 5081 C C . VAL B 1 89 ? 2.988 9.609 -1.629 1 98.94 89 VAL B C 1
ATOM 5083 O O . VAL B 1 89 ? 3.174 10.82 -1.692 1 98.94 89 VAL B O 1
ATOM 5086 N N . TYR B 1 90 ? 1.768 9.086 -1.524 1 98.75 90 TYR B N 1
ATOM 5087 C CA . TYR B 1 90 ? 0.55 9.867 -1.716 1 98.75 90 TYR B CA 1
ATOM 5088 C C . TYR B 1 90 ? 0.423 10.953 -0.651 1 98.75 90 TYR B C 1
ATOM 5090 O O . TYR B 1 90 ? 0.209 12.125 -0.971 1 98.75 90 TYR B O 1
ATOM 5098 N N . PRO B 1 91 ? 0.622 10.641 0.655 1 98.5 91 PRO B N 1
ATOM 5099 C CA . PRO B 1 91 ? 0.528 11.711 1.65 1 98.5 91 PRO B CA 1
ATOM 5100 C C . PRO B 1 91 ? 1.563 12.812 1.432 1 98.5 91 PRO B C 1
ATOM 5102 O O . PRO B 1 91 ? 1.273 13.992 1.655 1 98.5 91 PRO B O 1
ATOM 5105 N N . ALA B 1 92 ? 2.744 12.398 1.016 1 98.69 92 ALA B N 1
ATOM 5106 C CA . ALA B 1 92 ? 3.779 13.391 0.742 1 98.69 92 ALA B CA 1
ATOM 5107 C C . ALA B 1 92 ? 3.363 14.312 -0.397 1 98.69 92 ALA B C 1
ATOM 5109 O O . ALA B 1 92 ? 3.627 15.523 -0.356 1 98.69 92 ALA B O 1
ATOM 5110 N N . PHE B 1 93 ? 2.756 13.727 -1.389 1 98.44 93 PHE B N 1
ATOM 5111 C CA . PHE B 1 93 ? 2.264 14.492 -2.523 1 98.44 93 PHE B CA 1
ATOM 5112 C C . PHE B 1 93 ? 1.161 15.453 -2.088 1 98.44 93 PHE B C 1
ATOM 5114 O O . PHE B 1 93 ? 1.194 16.641 -2.422 1 98.44 93 PHE B O 1
ATOM 5121 N N . ALA B 1 94 ? 0.229 14.961 -1.308 1 96.88 94 ALA B N 1
ATOM 5122 C CA . ALA B 1 94 ? -0.906 15.758 -0.843 1 96.88 94 ALA B CA 1
ATOM 5123 C C . ALA B 1 94 ? -0.441 16.922 0.023 1 96.88 94 ALA B C 1
ATOM 5125 O O . ALA B 1 94 ? -1.001 18.016 -0.05 1 96.88 94 ALA B O 1
ATOM 5126 N N . ASP B 1 95 ? 0.655 16.734 0.821 1 96.56 95 ASP B N 1
ATOM 5127 C CA . ASP B 1 95 ? 1.086 17.734 1.803 1 96.56 95 ASP B CA 1
ATOM 5128 C C . ASP B 1 95 ? 2.268 18.547 1.279 1 96.56 95 ASP B C 1
ATOM 5130 O O . ASP B 1 95 ? 2.891 19.297 2.031 1 96.56 95 ASP B O 1
ATOM 5134 N N . SER B 1 96 ? 2.643 18.375 0.042 1 96.94 96 SER B N 1
ATOM 5135 C CA . SER B 1 96 ? 3.705 19.141 -0.588 1 96.94 96 SER B CA 1
ATOM 5136 C C . SER B 1 96 ? 5.043 18.922 0.107 1 96.94 96 SER B C 1
ATOM 5138 O O . SER B 1 96 ? 5.734 19.875 0.463 1 96.94 96 SER B O 1
ATOM 5140 N N . VAL B 1 97 ? 5.434 17.656 0.284 1 98.38 97 VAL B N 1
ATOM 5141 C CA . VAL B 1 97 ? 6.691 17.297 0.922 1 98.38 97 VAL B CA 1
ATOM 5142 C C . VAL B 1 97 ? 7.711 16.891 -0.14 1 98.38 97 VAL B C 1
ATOM 5144 O O . VAL B 1 97 ? 7.438 16.031 -0.977 1 98.38 97 VAL B O 1
ATOM 5147 N N . PRO B 1 98 ? 8.875 17.531 -0.197 1 98.56 98 PRO B N 1
ATOM 5148 C CA . PRO B 1 98 ? 9.891 17.141 -1.171 1 98.56 98 PRO B CA 1
ATOM 5149 C C . PRO B 1 98 ? 10.477 15.75 -0.878 1 98.56 98 PRO B C 1
ATOM 5151 O O . PRO B 1 98 ? 10.93 15.5 0.239 1 98.56 98 PRO B O 1
ATOM 5154 N N . MET B 1 99 ? 10.422 14.883 -1.861 1 98.81 99 MET B N 1
ATOM 5155 C CA . MET B 1 99 ? 10.867 13.5 -1.717 1 98.81 99 MET B CA 1
ATOM 5156 C C . MET B 1 99 ? 11.352 12.945 -3.051 1 98.81 99 MET B C 1
ATOM 5158 O O . MET B 1 99 ? 10.742 13.195 -4.09 1 98.81 99 MET B O 1
ATOM 5162 N N . LEU B 1 100 ? 12.508 12.289 -3.035 1 98.94 100 LEU B N 1
ATOM 5163 C CA . LEU B 1 100 ? 12.961 11.516 -4.18 1 98.94 100 LEU B CA 1
ATOM 5164 C C . LEU B 1 100 ? 12.586 10.047 -4.027 1 98.94 100 LEU B C 1
ATOM 5166 O O . LEU B 1 100 ? 13.109 9.352 -3.15 1 98.94 100 LEU B O 1
ATOM 5170 N N . VAL B 1 101 ? 11.672 9.617 -4.859 1 98.94 101 VAL B N 1
ATOM 5171 C CA . VAL B 1 101 ? 11.242 8.227 -4.898 1 98.94 101 VAL B CA 1
ATOM 5172 C C . VAL B 1 101 ? 12.039 7.465 -5.953 1 98.94 101 VAL B C 1
ATOM 5174 O O . VAL B 1 101 ? 12.031 7.828 -7.129 1 98.94 101 VAL B O 1
ATOM 5177 N N . ILE B 1 102 ? 12.742 6.434 -5.492 1 98.94 102 ILE B N 1
ATOM 5178 C CA . ILE B 1 102 ? 13.578 5.637 -6.383 1 98.94 102 ILE B CA 1
ATOM 5179 C C . ILE B 1 102 ? 13 4.23 -6.508 1 98.94 102 ILE B C 1
ATOM 5181 O O . ILE B 1 102 ? 12.703 3.58 -5.5 1 98.94 102 ILE B O 1
ATOM 5185 N N . THR B 1 103 ? 12.797 3.764 -7.719 1 98.75 103 THR B N 1
ATOM 5186 C CA . THR B 1 103 ? 12.406 2.379 -7.961 1 98.75 103 THR B CA 1
ATOM 5187 C C . THR B 1 103 ? 13.344 1.727 -8.977 1 98.75 103 THR B C 1
ATOM 5189 O O . THR B 1 103 ? 13.977 2.418 -9.781 1 98.75 103 THR B O 1
ATOM 5192 N N . ALA B 1 104 ? 13.484 0.421 -8.875 1 97.81 104 ALA B N 1
ATOM 5193 C CA . ALA B 1 104 ? 14.078 -0.353 -9.961 1 97.81 104 ALA B CA 1
ATOM 5194 C C . ALA B 1 104 ? 13.023 -0.798 -10.969 1 97.81 104 ALA B C 1
ATOM 5196 O O . ALA B 1 104 ? 11.828 -0.733 -10.688 1 97.81 104 ALA B O 1
ATOM 5197 N N . GLN B 1 105 ? 13.484 -1.212 -12.109 1 96.56 105 GLN B N 1
ATOM 5198 C CA . GLN B 1 105 ? 12.633 -1.679 -13.203 1 96.56 105 GLN B CA 1
ATOM 5199 C C . GLN B 1 105 ? 13.281 -2.846 -13.945 1 96.56 105 GLN B C 1
ATOM 5201 O O . GLN B 1 105 ? 14.484 -3.092 -13.797 1 96.56 105 GLN B O 1
ATOM 5206 N N . ASN B 1 106 ? 12.469 -3.646 -14.641 1 95.06 106 ASN B N 1
ATOM 5207 C CA . ASN B 1 106 ? 13.023 -4.629 -15.57 1 95.06 106 ASN B CA 1
ATOM 5208 C C . ASN B 1 106 ? 13.984 -3.98 -16.562 1 95.06 106 ASN B C 1
ATOM 5210 O O . ASN B 1 106 ? 13.945 -2.768 -16.766 1 95.06 106 ASN B O 1
ATOM 5214 N N . GLN B 1 107 ? 14.789 -4.785 -17.156 1 95.25 107 GLN B N 1
ATOM 5215 C CA . GLN B 1 107 ? 15.805 -4.297 -18.078 1 95.25 107 GLN B CA 1
ATOM 5216 C C . GLN B 1 107 ? 15.172 -3.471 -19.203 1 95.25 107 GLN B C 1
ATOM 5218 O O . GLN B 1 107 ? 14.016 -3.691 -19.562 1 95.25 107 GLN B O 1
ATOM 5223 N N . THR B 1 108 ? 15.961 -2.584 -19.781 1 94 108 THR B N 1
ATOM 5224 C CA . THR B 1 108 ? 15.508 -1.654 -20.812 1 94 108 THR B CA 1
ATOM 5225 C C . THR B 1 108 ? 14.898 -2.406 -21.984 1 94 108 THR B C 1
ATOM 5227 O O . THR B 1 108 ? 14 -1.897 -22.656 1 94 108 THR B O 1
ATOM 5230 N N . TRP B 1 109 ? 15.328 -3.627 -22.234 1 88.56 109 TRP B N 1
ATOM 5231 C CA . TRP B 1 109 ? 14.852 -4.352 -23.406 1 88.56 109 TRP B CA 1
ATOM 5232 C C . TRP B 1 109 ? 13.633 -5.195 -23.078 1 88.56 109 TRP B C 1
ATOM 5234 O O . TRP B 1 109 ? 13.023 -5.797 -23.953 1 88.56 109 TRP B O 1
ATOM 5244 N N . LYS B 1 110 ? 13.242 -5.199 -21.812 1 89.19 110 LYS B N 1
ATOM 5245 C CA . LYS B 1 110 ? 12.125 -6.016 -21.359 1 89.19 110 LYS B CA 1
ATOM 5246 C C . LYS B 1 110 ? 10.969 -5.148 -20.875 1 89.19 110 LYS B C 1
ATOM 5248 O O . LYS B 1 110 ? 9.891 -5.656 -20.531 1 89.19 110 LYS B O 1
ATOM 5253 N N . SER B 1 111 ? 11.258 -3.891 -20.703 1 91.81 111 SER B N 1
ATOM 5254 C CA . SER B 1 111 ? 10.234 -3.02 -20.141 1 91.81 111 SER B CA 1
ATOM 5255 C C . SER B 1 111 ? 9.805 -1.954 -21.141 1 91.81 111 SER B C 1
ATOM 5257 O O . SER B 1 111 ? 10.516 -1.68 -22.109 1 91.81 111 SER B O 1
ATOM 5259 N N . TYR B 1 112 ? 8.609 -1.503 -21.078 1 89.25 112 TYR B N 1
ATOM 5260 C CA . TYR B 1 112 ? 7.996 -0.401 -21.812 1 89.25 112 TYR B CA 1
ATOM 5261 C C . TYR B 1 112 ? 8.148 -0.594 -23.312 1 89.25 112 TYR B C 1
ATOM 5263 O O . TYR B 1 112 ? 8.812 0.201 -23.984 1 89.25 112 TYR B O 1
ATOM 5271 N N . PRO B 1 113 ? 7.508 -1.689 -23.891 1 89.31 113 PRO B N 1
ATOM 5272 C CA . PRO B 1 113 ? 6.457 -2.432 -23.188 1 89.31 113 PRO B CA 1
ATOM 5273 C C . PRO B 1 113 ? 6.98 -3.705 -22.531 1 89.31 113 PRO B C 1
ATOM 5275 O O . PRO B 1 113 ? 8.07 -4.172 -22.859 1 89.31 113 PRO B O 1
ATOM 5278 N N . ASP B 1 114 ? 6.156 -4.191 -21.609 1 86.38 114 ASP B N 1
ATOM 5279 C CA . ASP B 1 114 ? 6.5 -5.449 -20.938 1 86.38 114 ASP B CA 1
ATOM 5280 C C . ASP B 1 114 ? 6.289 -6.633 -21.875 1 86.38 114 ASP B C 1
ATOM 5282 O O . ASP B 1 114 ? 5.43 -6.586 -22.766 1 86.38 114 ASP B O 1
ATOM 5286 N N . HIS B 1 115 ? 7.121 -7.59 -21.734 1 83.94 115 HIS B N 1
ATOM 5287 C CA . HIS B 1 115 ? 7 -8.758 -22.609 1 83.94 115 HIS B CA 1
ATOM 5288 C C . HIS B 1 115 ? 6.641 -10.008 -21.812 1 83.94 115 HIS B C 1
ATOM 5290 O O . HIS B 1 115 ? 6.848 -11.125 -22.266 1 83.94 115 HIS B O 1
ATOM 5296 N N . GLY B 1 116 ? 6.191 -9.836 -20.562 1 87.75 116 GLY B N 1
ATOM 5297 C CA . GLY B 1 116 ? 5.762 -10.969 -19.766 1 87.75 116 GLY B CA 1
ATOM 5298 C C . GLY B 1 116 ? 6.727 -11.32 -18.656 1 87.75 116 GLY B C 1
ATOM 5299 O O . GLY B 1 116 ? 6.754 -12.461 -18.172 1 87.75 116 GLY B O 1
ATOM 5300 N N . SER B 1 117 ? 7.438 -10.32 -18.172 1 92 117 SER B N 1
ATOM 5301 C CA . SER B 1 117 ? 8.414 -10.531 -17.109 1 92 117 SER B CA 1
ATOM 5302 C C . SER B 1 117 ? 7.742 -10.625 -15.742 1 92 117 SER B C 1
ATOM 5304 O O . SER B 1 117 ? 6.727 -9.969 -15.5 1 92 117 SER B O 1
ATOM 5306 N N . MET B 1 118 ? 8.328 -11.508 -14.945 1 92.44 118 MET B N 1
ATOM 5307 C CA . MET B 1 118 ? 7.934 -11.5 -13.539 1 92.44 118 MET B CA 1
ATOM 5308 C C . MET B 1 118 ? 8.148 -10.125 -12.922 1 92.44 118 MET B C 1
ATOM 5310 O O . MET B 1 118 ? 9.133 -9.445 -13.234 1 92.44 118 MET B O 1
ATOM 5314 N N . GLN B 1 119 ? 7.246 -9.617 -12.078 1 94.19 119 GLN B N 1
ATOM 5315 C CA . GLN B 1 119 ? 7.281 -8.359 -11.328 1 94.19 119 GLN B CA 1
ATOM 5316 C C . GLN B 1 119 ? 7.152 -7.16 -12.266 1 94.19 119 GLN B C 1
ATOM 5318 O O . GLN B 1 119 ? 7.508 -6.039 -11.891 1 94.19 119 GLN B O 1
ATOM 5323 N N . ALA B 1 120 ? 6.688 -7.387 -13.516 1 95.06 120 ALA B N 1
ATOM 5324 C CA . ALA B 1 120 ? 6.484 -6.289 -14.461 1 95.06 120 ALA B CA 1
ATOM 5325 C C . ALA B 1 120 ? 5.375 -5.355 -13.977 1 95.06 120 ALA B C 1
ATOM 5327 O O . ALA B 1 120 ? 4.293 -5.809 -13.602 1 95.06 120 ALA B O 1
ATOM 5328 N N . LEU B 1 121 ? 5.688 -4.113 -13.922 1 97.31 121 LEU B N 1
ATOM 5329 C CA . LEU B 1 121 ? 4.734 -3.076 -13.547 1 97.31 121 LEU B CA 1
ATOM 5330 C C . LEU B 1 121 ? 5.039 -1.769 -14.266 1 97.31 121 LEU B C 1
ATOM 5332 O O . LEU B 1 121 ? 6.203 -1.365 -14.367 1 97.31 121 LEU B O 1
ATOM 5336 N N . ASP B 1 122 ? 3.996 -1.165 -14.852 1 97.88 122 ASP B N 1
ATOM 5337 C CA . ASP B 1 122 ? 4.117 0.174 -15.422 1 97.88 122 ASP B CA 1
ATOM 5338 C C . ASP B 1 122 ? 4.223 1.229 -14.32 1 97.88 122 ASP B C 1
ATOM 5340 O O . ASP B 1 122 ? 3.277 1.983 -14.086 1 97.88 122 ASP B O 1
ATOM 5344 N N . GLN B 1 123 ? 5.402 1.306 -13.75 1 98.38 123 GLN B N 1
ATOM 5345 C CA . GLN B 1 123 ? 5.637 2.158 -12.586 1 98.38 123 GLN B CA 1
ATOM 5346 C C . GLN B 1 123 ? 5.574 3.635 -12.969 1 98.38 123 GLN B C 1
ATOM 5348 O O . GLN B 1 123 ? 5.18 4.473 -12.156 1 98.38 123 GLN B O 1
ATOM 5353 N N . TYR B 1 124 ? 5.945 3.957 -14.172 1 98.06 124 TYR B N 1
ATOM 5354 C CA . TYR B 1 124 ? 5.922 5.34 -14.633 1 98.06 124 TYR B CA 1
ATOM 5355 C C . TYR B 1 124 ? 4.516 5.922 -14.555 1 98.06 124 TYR B C 1
ATOM 5357 O O . TYR B 1 124 ? 4.301 6.961 -13.93 1 98.06 124 TYR B O 1
ATOM 5365 N N . HIS B 1 125 ? 3.559 5.23 -15.086 1 98.25 125 HIS B N 1
ATOM 5366 C CA . HIS B 1 125 ? 2.191 5.742 -15.094 1 98.25 125 HIS B CA 1
ATOM 5367 C C . HIS B 1 125 ? 1.531 5.582 -13.727 1 98.25 125 HIS B C 1
ATOM 5369 O O . HIS B 1 125 ? 0.664 6.375 -13.359 1 98.25 125 HIS B O 1
ATOM 5375 N N . LEU B 1 126 ? 1.96 4.594 -12.984 1 98.75 126 LEU B N 1
ATOM 5376 C CA . LEU B 1 126 ? 1.423 4.379 -11.648 1 98.75 126 LEU B CA 1
ATOM 5377 C C . LEU B 1 126 ? 1.721 5.57 -10.742 1 98.75 126 LEU B C 1
ATOM 5379 O O . LEU B 1 126 ? 0.869 5.984 -9.953 1 98.75 126 LEU B O 1
ATOM 5383 N N . PHE B 1 127 ? 2.939 6.125 -10.875 1 98.81 127 PHE B N 1
ATOM 5384 C CA . PHE B 1 127 ? 3.363 7.164 -9.938 1 98.81 127 PHE B CA 1
ATOM 5385 C C . PHE B 1 127 ? 3 8.547 -10.461 1 98.81 127 PHE B C 1
ATOM 5387 O O . PHE B 1 127 ? 3.031 9.531 -9.719 1 98.81 127 PHE B O 1
ATOM 5394 N N . LYS B 1 128 ? 2.613 8.672 -11.648 1 98.56 128 LYS B N 1
ATOM 5395 C CA . LYS B 1 128 ? 2.387 9.969 -12.289 1 98.56 128 LYS B CA 1
ATOM 5396 C C . LYS B 1 128 ? 1.342 10.781 -11.531 1 98.56 128 LYS B C 1
ATOM 5398 O O . LYS B 1 128 ? 1.535 11.969 -11.281 1 98.56 128 LYS B O 1
ATOM 5403 N N . PRO B 1 129 ? 0.237 10.211 -11.062 1 98.12 129 PRO B N 1
ATOM 5404 C CA . PRO B 1 129 ? -0.803 11.008 -10.406 1 98.12 129 PRO B CA 1
ATOM 5405 C C . PRO B 1 129 ? -0.408 11.461 -9.008 1 98.12 129 PRO B C 1
ATOM 5407 O O . PRO B 1 129 ? -1.087 12.305 -8.406 1 98.12 129 PRO B O 1
ATOM 5410 N N . ILE B 1 130 ? 0.698 10.969 -8.461 1 98.62 130 ILE B N 1
ATOM 5411 C CA . ILE B 1 130 ? 1.015 11.266 -7.07 1 98.62 130 ILE B CA 1
ATOM 5412 C C . ILE B 1 130 ? 2.443 11.797 -6.969 1 98.62 130 ILE B C 1
ATOM 5414 O O . ILE B 1 130 ? 3.09 11.656 -5.926 1 98.62 130 ILE B O 1
ATOM 5418 N N . THR B 1 131 ? 3.01 12.242 -8.07 1 98.69 131 THR B N 1
ATOM 5419 C CA . THR B 1 131 ? 4.309 12.914 -8.094 1 98.69 131 THR B CA 1
ATOM 5420 C C . THR B 1 131 ? 4.234 14.211 -8.891 1 98.69 131 THR B C 1
ATOM 5422 O O . THR B 1 131 ? 3.404 14.352 -9.789 1 98.69 131 THR B O 1
ATOM 5425 N N . LYS B 1 132 ? 5.109 15.133 -8.492 1 97.81 132 LYS B N 1
ATOM 5426 C CA . LYS B 1 132 ? 5.254 16.406 -9.203 1 97.81 132 LYS B CA 1
ATOM 5427 C C . LYS B 1 132 ? 5.867 16.188 -10.586 1 97.81 132 LYS B C 1
ATOM 5429 O O . LYS B 1 132 ? 5.586 16.953 -11.516 1 97.81 132 LYS B O 1
ATOM 5434 N N . TRP B 1 133 ? 6.707 15.227 -10.602 1 98.5 133 TRP B N 1
ATOM 5435 C CA . TRP B 1 133 ? 7.418 14.852 -11.82 1 98.5 133 TRP B CA 1
ATOM 5436 C C . TRP B 1 133 ? 7.961 13.43 -11.727 1 98.5 133 TRP B C 1
ATOM 5438 O O . TRP B 1 133 ? 8.273 12.953 -10.633 1 98.5 133 TRP B O 1
ATOM 5448 N N . ASN B 1 134 ? 8.023 12.719 -12.781 1 98.69 134 ASN B N 1
ATOM 5449 C CA . ASN B 1 134 ? 8.648 11.406 -12.797 1 98.69 134 ASN B CA 1
ATOM 5450 C C . ASN B 1 134 ? 9.258 11.086 -14.156 1 98.69 134 ASN B C 1
ATOM 5452 O O . ASN B 1 134 ? 8.914 11.719 -15.156 1 98.69 134 ASN B O 1
ATOM 5456 N N . ALA B 1 135 ? 10.172 10.148 -14.203 1 98.62 135 ALA B N 1
ATOM 5457 C CA . ALA B 1 135 ? 10.844 9.766 -15.438 1 98.62 135 ALA B CA 1
ATOM 5458 C C . ALA B 1 135 ? 11.43 8.359 -15.336 1 98.62 135 ALA B C 1
ATOM 5460 O O . ALA B 1 135 ? 11.688 7.867 -14.234 1 98.62 135 ALA B O 1
ATOM 5461 N N . VAL B 1 136 ? 11.594 7.707 -16.484 1 98.12 136 VAL B N 1
ATOM 5462 C CA . VAL B 1 136 ? 12.375 6.48 -16.625 1 98.12 136 VAL B CA 1
ATOM 5463 C C . VAL B 1 136 ? 13.797 6.812 -17.047 1 98.12 136 VAL B C 1
ATOM 5465 O O . VAL B 1 136 ? 14.008 7.539 -18.016 1 98.12 136 VAL B O 1
ATOM 5468 N N . VAL B 1 137 ? 14.773 6.316 -16.281 1 97.75 137 VAL B N 1
ATOM 5469 C CA . VAL B 1 137 ? 16.172 6.539 -16.625 1 97.75 137 VAL B CA 1
ATOM 5470 C C . VAL B 1 137 ? 16.672 5.441 -17.562 1 97.75 137 VAL B C 1
ATOM 5472 O O . VAL B 1 137 ? 17.297 4.473 -17.109 1 97.75 137 VAL B O 1
ATOM 5475 N N . SER B 1 138 ? 16.641 5.602 -18.797 1 94.5 138 SER B N 1
ATOM 5476 C CA . SER B 1 138 ? 16.797 4.531 -19.766 1 94.5 138 SER B CA 1
ATOM 5477 C C . SER B 1 138 ? 18.266 4.402 -20.203 1 94.5 138 SER B C 1
ATOM 5479 O O . SER B 1 138 ? 18.609 3.494 -20.969 1 94.5 138 SER B O 1
ATOM 5481 N N . HIS B 1 139 ? 19.125 5.336 -19.766 1 93.88 139 HIS B N 1
ATOM 5482 C CA . HIS B 1 139 ? 20.547 5.301 -20.125 1 93.88 139 HIS B CA 1
ATOM 5483 C C . HIS B 1 139 ? 21.406 5.84 -19 1 93.88 139 HIS B C 1
ATOM 5485 O O . HIS B 1 139 ? 21.047 6.816 -18.344 1 93.88 139 HIS B O 1
ATOM 5491 N N . TRP B 1 140 ? 22.562 5.223 -18.797 1 91.5 140 TRP B N 1
ATOM 5492 C CA . TRP B 1 140 ? 23.406 5.543 -17.641 1 91.5 140 TRP B CA 1
ATOM 5493 C C . TRP B 1 140 ? 23.922 6.973 -17.719 1 91.5 140 TRP B C 1
ATOM 5495 O O . TRP B 1 140 ? 24.109 7.637 -16.703 1 91.5 140 TRP B O 1
ATOM 5505 N N . GLU B 1 141 ? 24.156 7.512 -18.844 1 92.06 141 GLU B N 1
ATOM 5506 C CA . GLU B 1 141 ? 24.688 8.859 -19.047 1 92.06 141 GLU B CA 1
ATOM 5507 C C . GLU B 1 141 ? 23.703 9.922 -18.547 1 92.06 141 GLU B C 1
ATOM 5509 O O . GLU B 1 141 ? 24.094 11.062 -18.297 1 92.06 141 GLU B O 1
ATOM 5514 N N . ARG B 1 142 ? 22.5 9.484 -18.422 1 94.38 142 ARG B N 1
ATOM 5515 C CA . ARG B 1 142 ? 21.469 10.445 -18.047 1 94.38 142 ARG B CA 1
ATOM 5516 C C . ARG B 1 142 ? 21.25 10.453 -16.531 1 94.38 142 ARG B C 1
ATOM 5518 O O . ARG B 1 142 ? 20.469 11.266 -16.016 1 94.38 142 ARG B O 1
ATOM 5525 N N . ILE B 1 143 ? 21.922 9.586 -15.836 1 96.5 143 ILE B N 1
ATOM 5526 C CA . ILE B 1 143 ? 21.688 9.438 -14.406 1 96.5 143 ILE B CA 1
ATOM 5527 C C . ILE B 1 143 ? 21.938 10.766 -13.695 1 96.5 143 ILE B C 1
ATOM 5529 O O . ILE B 1 143 ? 21.062 11.297 -13.023 1 96.5 143 ILE B O 1
ATOM 5533 N N . PRO B 1 144 ? 23.141 11.391 -13.844 1 95.5 144 PRO B N 1
ATOM 5534 C CA . PRO B 1 144 ? 23.344 12.656 -13.133 1 95.5 144 PRO B CA 1
ATOM 5535 C C . PRO B 1 144 ? 22.328 13.727 -13.531 1 95.5 144 PRO B C 1
ATOM 5537 O O . PRO B 1 144 ? 21.766 14.406 -12.672 1 95.5 144 PRO B O 1
ATOM 5540 N N . GLU B 1 145 ? 22.047 13.82 -14.82 1 95.75 145 GLU B N 1
ATOM 5541 C CA . GLU B 1 145 ? 21.125 14.82 -15.336 1 95.75 145 GLU B CA 1
ATOM 5542 C C . GLU B 1 145 ? 19.719 14.641 -14.758 1 95.75 145 GLU B C 1
ATOM 5544 O O . GLU B 1 145 ? 19.109 15.594 -14.281 1 95.75 145 GLU B O 1
ATOM 5549 N N . LEU B 1 146 ? 19.266 13.406 -14.75 1 97.94 146 LEU B N 1
ATOM 5550 C CA . LEU B 1 146 ? 17.875 13.156 -14.352 1 97.94 146 LEU B CA 1
ATOM 5551 C C . LEU B 1 146 ? 17.734 13.195 -12.836 1 97.94 146 LEU B C 1
ATOM 5553 O O . LEU B 1 146 ? 16.703 13.625 -12.312 1 97.94 146 LEU B O 1
ATOM 5557 N N . VAL B 1 147 ? 18.734 12.742 -12.125 1 98.31 147 VAL B N 1
ATOM 5558 C CA . VAL B 1 147 ? 18.703 12.836 -10.664 1 98.31 147 VAL B CA 1
ATOM 5559 C C . VAL B 1 147 ? 18.688 14.305 -10.242 1 98.31 147 VAL B C 1
ATOM 5561 O O . VAL B 1 147 ? 17.875 14.711 -9.406 1 98.31 147 VAL B O 1
ATOM 5564 N N . GLN B 1 148 ? 19.578 15.094 -10.82 1 97.88 148 GLN B N 1
ATOM 5565 C CA . GLN B 1 148 ? 19.672 16.5 -10.484 1 97.88 148 GLN B CA 1
ATOM 5566 C C . GLN B 1 148 ? 18.406 17.25 -10.898 1 97.88 148 GLN B C 1
ATOM 5568 O O . GLN B 1 148 ? 17.938 18.125 -10.164 1 97.88 148 GLN B O 1
ATOM 5573 N N . ARG B 1 149 ? 17.828 16.906 -12.039 1 98.06 149 ARG B N 1
ATOM 5574 C CA . ARG B 1 149 ? 16.562 17.5 -12.453 1 98.06 149 ARG B CA 1
ATOM 5575 C C . ARG B 1 149 ? 15.453 17.141 -11.461 1 98.06 149 ARG B C 1
ATOM 5577 O O . ARG B 1 149 ? 14.648 18 -11.094 1 98.06 149 ARG B O 1
ATOM 5584 N N . ALA B 1 150 ? 15.422 15.867 -11.07 1 98.75 150 ALA B N 1
ATOM 5585 C CA . ALA B 1 150 ? 14.406 15.414 -10.117 1 98.75 150 ALA B CA 1
ATOM 5586 C C . ALA B 1 150 ? 14.492 16.188 -8.812 1 98.75 150 ALA B C 1
ATOM 5588 O O . ALA B 1 150 ? 13.477 16.688 -8.305 1 98.75 150 ALA B O 1
ATOM 5589 N N . ILE B 1 151 ? 15.68 16.344 -8.297 1 98.62 151 ILE B N 1
ATOM 5590 C CA . ILE B 1 151 ? 15.867 17.031 -7.027 1 98.62 151 ILE B CA 1
ATOM 5591 C C . ILE B 1 151 ? 15.523 18.5 -7.188 1 98.62 151 ILE B C 1
ATOM 5593 O O . ILE B 1 151 ? 14.867 19.094 -6.324 1 98.62 151 ILE B O 1
ATOM 5597 N N . ARG B 1 152 ? 15.961 19.141 -8.312 1 98.06 152 ARG B N 1
ATOM 5598 C CA . ARG B 1 152 ? 15.602 20.516 -8.609 1 98.06 152 ARG B CA 1
ATOM 5599 C C . ARG B 1 152 ? 14.086 20.719 -8.578 1 98.06 152 ARG B C 1
ATOM 5601 O O . ARG B 1 152 ? 13.586 21.641 -7.938 1 98.06 152 ARG B O 1
ATOM 5608 N N . ILE B 1 153 ? 13.375 19.828 -9.188 1 98.31 153 ILE B N 1
ATOM 5609 C CA . ILE B 1 153 ? 11.922 19.938 -9.289 1 98.31 153 ILE B CA 1
ATOM 5610 C C . ILE B 1 153 ? 11.289 19.688 -7.918 1 98.31 153 ILE B C 1
ATOM 5612 O O . ILE B 1 153 ? 10.383 20.406 -7.504 1 98.31 153 ILE B O 1
ATOM 5616 N N . ALA B 1 154 ? 11.766 18.688 -7.184 1 98.56 154 ALA B N 1
ATOM 5617 C CA . ALA B 1 154 ? 11.227 18.328 -5.875 1 98.56 154 ALA B CA 1
ATOM 5618 C C . ALA B 1 154 ? 11.297 19.516 -4.91 1 98.56 154 ALA B C 1
ATOM 5620 O O . ALA B 1 154 ? 10.414 19.703 -4.078 1 98.56 154 ALA B O 1
ATOM 5621 N N . LEU B 1 155 ? 12.336 20.344 -5.043 1 97.38 155 LEU B N 1
ATOM 5622 C CA . LEU B 1 155 ? 12.641 21.359 -4.043 1 97.38 155 LEU B CA 1
ATOM 5623 C C . LEU B 1 155 ? 12.156 22.734 -4.5 1 97.38 155 LEU B C 1
ATOM 5625 O O . LEU B 1 155 ? 12.062 23.656 -3.693 1 97.38 155 LEU B O 1
ATOM 5629 N N . SER B 1 156 ? 11.828 22.906 -5.809 1 95.44 156 SER B N 1
ATOM 5630 C CA . SER B 1 156 ? 11.5 24.234 -6.34 1 95.44 156 SER B CA 1
ATOM 5631 C C . SER B 1 156 ? 9.992 24.453 -6.348 1 95.44 156 SER B C 1
ATOM 5633 O O . SER B 1 156 ? 9.219 23.516 -6.457 1 95.44 156 SER B O 1
ATOM 5635 N N . GLY B 1 157 ? 9.609 25.797 -6.227 1 95.38 157 GLY B N 1
ATOM 5636 C CA . GLY B 1 157 ? 8.188 26.078 -6.168 1 95.38 157 GLY B CA 1
ATOM 5637 C C . GLY B 1 157 ? 7.484 25.391 -5.016 1 95.38 157 GLY B C 1
ATOM 5638 O O . GLY B 1 157 ? 8.008 25.344 -3.9 1 95.38 157 GLY B O 1
ATOM 5639 N N . ARG B 1 158 ? 6.305 25.016 -5.281 1 96 158 ARG B N 1
ATOM 5640 C CA . ARG B 1 158 ? 5.668 24.141 -4.312 1 96 158 ARG B CA 1
ATOM 5641 C C . ARG B 1 158 ? 6.352 22.766 -4.281 1 96 158 ARG B C 1
ATOM 5643 O O . ARG B 1 158 ? 6.336 22.047 -5.277 1 96 158 ARG B O 1
ATOM 5650 N N . PRO B 1 159 ? 7.012 22.5 -3.209 1 97.56 159 PRO B N 1
ATOM 5651 C CA . PRO B 1 159 ? 7.738 21.219 -3.178 1 97.56 159 PRO B CA 1
ATOM 5652 C C . PRO B 1 159 ? 6.812 20.016 -3.305 1 97.56 159 PRO B C 1
ATOM 5654 O O . PRO B 1 159 ? 5.598 20.141 -3.123 1 97.56 159 PRO B O 1
ATOM 5657 N N . GLY B 1 160 ? 7.371 18.844 -3.66 1 98.25 160 GLY B N 1
ATOM 5658 C CA . GLY B 1 160 ? 6.613 17.609 -3.787 1 98.25 160 GLY B CA 1
ATOM 5659 C C . GLY B 1 160 ? 7.473 16.422 -4.172 1 98.25 160 GLY B C 1
ATOM 5660 O O . GLY B 1 160 ? 8.648 16.578 -4.488 1 98.25 160 GLY B O 1
ATOM 5661 N N . PRO B 1 161 ? 6.91 15.258 -4.082 1 98.88 161 PRO B N 1
ATOM 5662 C CA . PRO B 1 161 ? 7.672 14.062 -4.457 1 98.88 161 PRO B CA 1
ATOM 5663 C C . PRO B 1 161 ? 7.918 13.969 -5.961 1 98.88 161 PRO B C 1
ATOM 5665 O O . PRO B 1 161 ? 7.078 14.391 -6.754 1 98.88 161 PRO B O 1
ATOM 5668 N N . VAL B 1 162 ? 9.07 13.461 -6.305 1 98.94 162 VAL B N 1
ATOM 5669 C CA . VAL B 1 162 ? 9.445 13.102 -7.668 1 98.94 162 VAL B CA 1
ATOM 5670 C C . VAL B 1 162 ? 9.859 11.641 -7.723 1 98.94 162 VAL B C 1
ATOM 5672 O O . VAL B 1 162 ? 10.227 11.055 -6.699 1 98.94 162 VAL B O 1
ATOM 5675 N N . HIS B 1 163 ? 9.734 11.008 -8.906 1 98.94 163 HIS B N 1
ATOM 5676 C CA . HIS B 1 163 ? 9.992 9.586 -9.039 1 98.94 163 HIS B CA 1
ATOM 5677 C C . HIS B 1 163 ? 10.945 9.297 -10.195 1 98.94 163 HIS B C 1
ATOM 5679 O O . HIS B 1 163 ? 10.781 9.852 -11.289 1 98.94 163 HIS B O 1
ATOM 5685 N N . LEU B 1 164 ? 11.992 8.586 -9.922 1 98.88 164 LEU B N 1
ATOM 5686 C CA . LEU B 1 164 ? 12.891 8.062 -10.945 1 98.88 164 LEU B CA 1
ATOM 5687 C C . LEU B 1 164 ? 12.844 6.543 -10.992 1 98.88 164 LEU B C 1
ATOM 5689 O O . LEU B 1 164 ? 13.094 5.883 -9.977 1 98.88 164 LEU B O 1
ATOM 5693 N N . ASP B 1 165 ? 12.516 6.008 -12.133 1 98.69 165 ASP B N 1
ATOM 5694 C CA . ASP B 1 165 ? 12.445 4.574 -12.406 1 98.69 165 ASP B CA 1
ATOM 5695 C C . ASP B 1 165 ? 13.695 4.094 -13.141 1 98.69 165 ASP B C 1
ATOM 5697 O O . ASP B 1 165 ? 13.961 4.512 -14.273 1 98.69 165 ASP B O 1
ATOM 5701 N N . PHE B 1 166 ? 14.469 3.18 -12.5 1 98.31 166 PHE B N 1
ATOM 5702 C CA . PHE B 1 166 ? 15.758 2.773 -13.047 1 98.31 166 PHE B CA 1
ATOM 5703 C C . PHE B 1 166 ? 15.695 1.345 -13.57 1 98.31 166 PHE B C 1
ATOM 5705 O O . PHE B 1 166 ? 15.648 0.39 -12.797 1 98.31 166 PHE B O 1
ATOM 5712 N N . PRO B 1 167 ? 15.781 1.125 -14.883 1 97.25 167 PRO B N 1
ATOM 5713 C CA . PRO B 1 167 ? 15.977 -0.241 -15.375 1 97.25 167 PRO B CA 1
ATOM 5714 C C . PRO B 1 167 ? 17.219 -0.905 -14.781 1 97.25 167 PRO B C 1
ATOM 5716 O O . PRO B 1 167 ? 18.25 -0.253 -14.609 1 97.25 167 PRO B O 1
ATOM 5719 N N . SER B 1 168 ? 17.109 -2.18 -14.477 1 95.94 168 SER B N 1
ATOM 5720 C CA . SER B 1 168 ? 18.156 -2.895 -13.742 1 95.94 168 SER B CA 1
ATOM 5721 C C . SER B 1 168 ? 19.469 -2.869 -14.492 1 95.94 168 SER B C 1
ATOM 5723 O O . SER B 1 168 ? 20.547 -2.773 -13.883 1 95.94 168 SER B O 1
ATOM 5725 N N . ASP B 1 169 ? 19.469 -2.996 -15.82 1 95.94 169 ASP B N 1
ATOM 5726 C CA . ASP B 1 169 ? 20.703 -2.988 -16.594 1 95.94 169 ASP B CA 1
ATOM 5727 C C . ASP B 1 169 ? 21.391 -1.631 -16.5 1 95.94 169 ASP B C 1
ATOM 5729 O O . ASP B 1 169 ? 22.625 -1.553 -16.562 1 95.94 169 ASP B O 1
ATOM 5733 N N . VAL B 1 170 ? 20.641 -0.563 -16.297 1 96.5 170 VAL B N 1
ATOM 5734 C CA . VAL B 1 170 ? 21.203 0.777 -16.156 1 96.5 170 VAL B CA 1
ATOM 5735 C C . VAL B 1 170 ? 21.906 0.906 -14.805 1 96.5 170 VAL B C 1
ATOM 5737 O O . VAL B 1 170 ? 22.953 1.539 -14.703 1 96.5 170 VAL B O 1
ATOM 5740 N N . LEU B 1 171 ? 21.406 0.31 -13.742 1 96.69 171 LEU B N 1
ATOM 5741 C CA . LEU B 1 171 ? 22 0.37 -12.406 1 96.69 171 LEU B CA 1
ATOM 5742 C C . LEU B 1 171 ? 23.203 -0.557 -12.297 1 96.69 171 LEU B C 1
ATOM 5744 O O . LEU B 1 171 ? 24.156 -0.246 -11.594 1 96.69 171 LEU B O 1
ATOM 5748 N N . TYR B 1 172 ? 23.203 -1.693 -13.039 1 95.25 172 TYR B N 1
ATOM 5749 C CA . TYR B 1 172 ? 24.172 -2.77 -12.852 1 95.25 172 TYR B CA 1
ATOM 5750 C C . TYR B 1 172 ? 25.406 -2.539 -13.711 1 95.25 172 TYR B C 1
ATOM 5752 O O . TYR B 1 172 ? 26.531 -2.742 -13.258 1 95.25 172 TYR B O 1
ATOM 5760 N N . ASN B 1 173 ? 25.281 -2.158 -14.891 1 92.88 173 ASN B N 1
ATOM 5761 C CA . ASN B 1 173 ? 26.375 -2.256 -15.859 1 92.88 173 ASN B CA 1
ATOM 5762 C C . ASN B 1 173 ? 27.422 -1.179 -15.633 1 92.88 173 ASN B C 1
ATOM 5764 O O . ASN B 1 173 ? 27.109 -0.07 -15.203 1 92.88 173 ASN B O 1
ATOM 5768 N N . GLY B 1 174 ? 28.688 -1.636 -15.844 1 89.19 174 GLY B N 1
ATOM 5769 C CA . GLY B 1 174 ? 29.812 -0.713 -15.742 1 89.19 174 GLY B CA 1
ATOM 5770 C C . GLY B 1 174 ? 29.781 0.371 -16.797 1 89.19 174 GLY B C 1
ATOM 5771 O O . GLY B 1 174 ? 29.375 0.125 -17.938 1 89.19 174 GLY B O 1
ATOM 5772 N N . GLN B 1 175 ? 30.156 1.485 -16.281 1 86.19 175 GLN B N 1
ATOM 5773 C CA . GLN B 1 175 ? 30.203 2.658 -17.141 1 86.19 175 GLN B CA 1
ATOM 5774 C C . GLN B 1 175 ? 31.516 3.418 -16.969 1 86.19 175 GLN B C 1
ATOM 5776 O O . GLN B 1 175 ? 32.156 3.338 -15.922 1 86.19 175 GLN B O 1
ATOM 5781 N N . GLU B 1 176 ? 31.844 4.055 -18.078 1 85.5 176 GLU B N 1
ATOM 5782 C CA . GLU B 1 176 ? 33.062 4.883 -17.969 1 85.5 176 GLU B CA 1
ATOM 5783 C C . GLU B 1 176 ? 32.812 6.062 -17.031 1 85.5 176 GLU B C 1
ATOM 5785 O O . GLU B 1 176 ? 31.875 6.836 -17.219 1 85.5 176 GLU B O 1
ATOM 5790 N N . GLU B 1 177 ? 33.688 6.227 -16.094 1 83.69 177 GLU B N 1
ATOM 5791 C CA . GLU B 1 177 ? 33.562 7.246 -15.047 1 83.69 177 GLU B CA 1
ATOM 5792 C C . GLU B 1 177 ? 33.781 8.648 -15.625 1 83.69 177 GLU B C 1
ATOM 5794 O O . GLU B 1 177 ? 33.156 9.609 -15.156 1 83.69 177 GLU B O 1
ATOM 5799 N N . SER B 1 178 ? 34.625 8.797 -16.562 1 80.06 178 SER B N 1
ATOM 5800 C CA . SER B 1 178 ? 35 10.102 -17.094 1 80.06 178 SER B CA 1
ATOM 5801 C C . SER B 1 178 ? 33.812 10.844 -17.688 1 80.06 178 SER B C 1
ATOM 5803 O O . SER B 1 178 ? 33.812 12.07 -17.766 1 80.06 178 SER B O 1
ATOM 5805 N N . PHE B 1 179 ? 32.812 10.125 -17.922 1 75.5 179 PHE B N 1
ATOM 5806 C CA . PHE B 1 179 ? 31.641 10.734 -18.578 1 75.5 179 PHE B CA 1
ATOM 5807 C C . PHE B 1 179 ? 30.641 11.234 -17.547 1 75.5 179 PHE B C 1
ATOM 5809 O O . PHE B 1 179 ? 29.75 12.023 -17.875 1 75.5 179 PHE B O 1
ATOM 5816 N N . ALA B 1 180 ? 30.828 10.75 -16.391 1 77.12 180 ALA B N 1
ATOM 5817 C CA . ALA B 1 180 ? 29.859 11.07 -15.344 1 77.12 180 ALA B CA 1
ATOM 5818 C C . ALA B 1 180 ? 30.203 12.383 -14.656 1 77.12 180 ALA B C 1
ATOM 5820 O O . ALA B 1 180 ? 31.219 12.484 -13.961 1 77.12 180 ALA B O 1
ATOM 5821 N N . LYS B 1 181 ? 29.609 13.516 -15.086 1 86.19 181 LYS B N 1
ATOM 5822 C CA . LYS B 1 181 ? 29.766 14.781 -14.375 1 86.19 181 LYS B CA 1
ATOM 5823 C C . LYS B 1 181 ? 28.641 14.984 -13.359 1 86.19 181 LYS B C 1
ATOM 5825 O O . LYS B 1 181 ? 27.469 15.078 -13.727 1 86.19 181 LYS B O 1
ATOM 5830 N N . VAL B 1 182 ? 28.969 14.953 -12.141 1 92.25 182 VAL B N 1
ATOM 5831 C CA . VAL B 1 182 ? 28.047 15.211 -11.039 1 92.25 182 VAL B CA 1
ATOM 5832 C C . VAL B 1 182 ? 28.344 16.578 -10.422 1 92.25 182 VAL B C 1
ATOM 5834 O O . VAL B 1 182 ? 29.438 16.812 -9.906 1 92.25 182 VAL B O 1
ATOM 5837 N N . TYR B 1 183 ? 27.406 17.453 -10.492 1 93.5 183 TYR B N 1
ATOM 5838 C CA . TYR B 1 183 ? 27.609 18.828 -10.055 1 93.5 183 TYR B CA 1
ATOM 5839 C C . TYR B 1 183 ? 27.078 19.031 -8.641 1 93.5 183 TYR B C 1
ATOM 5841 O O . TYR B 1 183 ? 26.219 18.281 -8.188 1 93.5 183 TYR B O 1
ATOM 5849 N N . GLY B 1 184 ? 27.625 20 -7.934 1 94.75 184 GLY B N 1
ATOM 5850 C CA . GLY B 1 184 ? 27.047 20.438 -6.676 1 94.75 184 GLY B CA 1
ATOM 5851 C C . GLY B 1 184 ? 25.734 21.203 -6.852 1 94.75 184 GLY B C 1
ATOM 5852 O O . GLY B 1 184 ? 25.422 21.656 -7.949 1 94.75 184 GLY B O 1
ATOM 5853 N N . PRO B 1 185 ? 24.969 21.312 -5.809 1 95.81 185 PRO B N 1
ATOM 5854 C CA . PRO B 1 185 ? 23.625 21.906 -5.895 1 95.81 185 PRO B CA 1
ATOM 5855 C C . PRO B 1 185 ? 23.625 23.312 -6.492 1 95.81 185 PRO B C 1
ATOM 5857 O O . PRO B 1 185 ? 22.719 23.672 -7.234 1 95.81 185 PRO B O 1
ATOM 5860 N N . GLU B 1 186 ? 24.625 24.109 -6.32 1 95.25 186 GLU B N 1
ATOM 5861 C CA . GLU B 1 186 ? 24.703 25.5 -6.766 1 95.25 186 GLU B CA 1
ATOM 5862 C C . GLU B 1 186 ? 24.781 25.594 -8.281 1 95.25 186 GLU B C 1
ATOM 5864 O O . GLU B 1 186 ? 24.547 26.641 -8.867 1 95.25 186 GLU B O 1
ATOM 5869 N N . ARG B 1 187 ? 25.078 24.469 -8.844 1 94.12 187 ARG B N 1
ATOM 5870 C CA . ARG B 1 187 ? 25.328 24.5 -10.281 1 94.12 187 ARG B CA 1
ATOM 5871 C C . ARG B 1 187 ? 24.109 24.031 -11.062 1 94.12 187 ARG B C 1
ATOM 5873 O O . ARG B 1 187 ? 24.062 24.141 -12.289 1 94.12 187 ARG B O 1
ATOM 5880 N N . TYR B 1 188 ? 23.016 23.5 -10.328 1 94.38 188 TYR B N 1
ATOM 5881 C CA . TYR B 1 188 ? 21.922 22.984 -11.148 1 94.38 188 TYR B CA 1
ATOM 5882 C C . TYR B 1 188 ? 20.562 23.391 -10.57 1 94.38 188 TYR B C 1
ATOM 5884 O O . TYR B 1 188 ? 19.531 23.078 -11.156 1 94.38 188 TYR B O 1
ATOM 5892 N N . ARG B 1 189 ? 20.5 24.094 -9.438 1 93.88 189 ARG B N 1
ATOM 5893 C CA . ARG B 1 189 ? 19.219 24.547 -8.93 1 93.88 189 ARG B CA 1
ATOM 5894 C C . ARG B 1 189 ? 19.344 25.891 -8.234 1 93.88 189 ARG B C 1
ATOM 5896 O O . ARG B 1 189 ? 20.422 26.266 -7.789 1 93.88 189 ARG B O 1
ATOM 5903 N N . PRO B 1 190 ? 18.25 26.641 -8.141 1 91.81 190 PRO B N 1
ATOM 5904 C CA . PRO B 1 190 ? 18.312 27.906 -7.398 1 91.81 190 PRO B CA 1
ATOM 5905 C C . PRO B 1 190 ? 18.625 27.703 -5.918 1 91.81 190 PRO B C 1
ATOM 5907 O O . PRO B 1 190 ? 18.062 26.812 -5.277 1 91.81 190 PRO B O 1
ATOM 5910 N N . MET B 1 191 ? 19.516 28.547 -5.48 1 92.81 191 MET B N 1
ATOM 5911 C CA . MET B 1 191 ? 19.938 28.422 -4.09 1 92.81 191 MET B CA 1
ATOM 5912 C C . MET B 1 191 ? 19.203 29.422 -3.209 1 92.81 191 MET B C 1
ATOM 5914 O O . MET B 1 191 ? 19.234 29.328 -1.98 1 92.81 191 MET B O 1
ATOM 5918 N N . LYS B 1 192 ? 18.516 30.422 -3.852 1 93.25 192 LYS B N 1
ATOM 5919 C CA . LYS B 1 192 ? 17.688 31.391 -3.139 1 93.25 192 LYS B CA 1
ATOM 5920 C C . LYS B 1 192 ? 16.281 31.438 -3.695 1 93.25 192 LYS B C 1
ATOM 5922 O O . LYS B 1 192 ? 16.078 31.344 -4.91 1 93.25 192 LYS B O 1
ATOM 5927 N N . PRO B 1 193 ? 15.359 31.547 -2.822 1 94.44 193 PRO B N 1
ATOM 5928 C CA . PRO B 1 193 ? 13.977 31.578 -3.293 1 94.44 193 PRO B CA 1
ATOM 5929 C C . PRO B 1 193 ? 13.539 32.938 -3.799 1 94.44 193 PRO B C 1
ATOM 5931 O O . PRO B 1 193 ? 14.188 33.938 -3.494 1 94.44 193 PRO B O 1
ATOM 5934 N N . PRO B 1 194 ? 12.508 33 -4.59 1 95.38 194 PRO B N 1
ATOM 5935 C CA . PRO B 1 194 ? 12.023 34.281 -5.117 1 95.38 194 PRO B CA 1
ATOM 5936 C C . PRO B 1 194 ? 11.352 35.125 -4.051 1 95.38 194 PRO B C 1
ATOM 5938 O O . PRO B 1 194 ? 10.797 34.594 -3.086 1 95.38 194 PRO B O 1
ATOM 5941 N N . VAL B 1 195 ? 11.438 36.469 -4.297 1 96.56 195 VAL B N 1
ATOM 5942 C CA . VAL B 1 195 ? 10.797 37.438 -3.414 1 96.56 195 VAL B CA 1
ATOM 5943 C C . VAL B 1 195 ? 9.602 38.062 -4.121 1 96.56 195 VAL B C 1
ATOM 5945 O O . VAL B 1 195 ? 9.641 38.281 -5.336 1 96.56 195 VAL B O 1
ATOM 5948 N N . GLY B 1 196 ? 8.57 38.406 -3.367 1 96.81 196 GLY B N 1
ATOM 5949 C CA . GLY B 1 196 ? 7.418 39.062 -3.938 1 96.81 196 GLY B CA 1
ATOM 5950 C C . GLY B 1 196 ? 7.766 40.406 -4.59 1 96.81 196 GLY B C 1
ATOM 5951 O O . GLY B 1 196 ? 8.695 41.094 -4.16 1 96.81 196 GLY B O 1
ATOM 5952 N N . HIS B 1 197 ? 7.031 40.719 -5.676 1 97.38 197 HIS B N 1
ATOM 5953 C CA . HIS B 1 197 ? 7.25 41.969 -6.391 1 97.38 197 HIS B CA 1
ATOM 5954 C C . HIS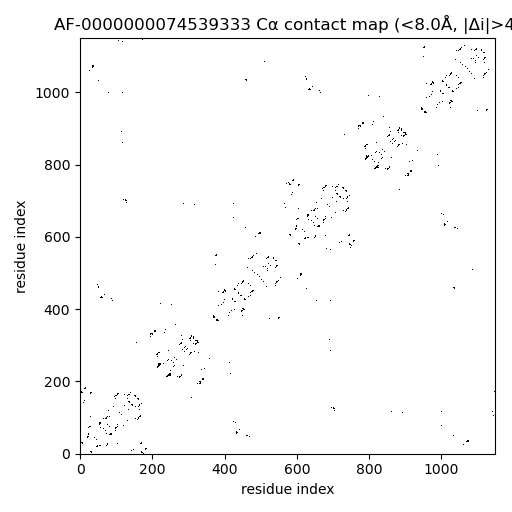 B 1 197 ? 7.168 43.156 -5.449 1 97.38 197 HIS B C 1
ATOM 5956 O O . HIS B 1 197 ? 6.184 43.312 -4.727 1 97.38 197 HIS B O 1
ATOM 5962 N N . PRO B 1 198 ? 8.133 44.125 -5.531 1 97.94 198 PRO B N 1
ATOM 5963 C CA . PRO B 1 198 ? 8.203 45.25 -4.574 1 97.94 198 PRO B CA 1
ATOM 5964 C C . PRO B 1 198 ? 6.949 46.094 -4.57 1 97.94 198 PRO B C 1
ATOM 5966 O O . PRO B 1 198 ? 6.5 46.531 -3.51 1 97.94 198 PRO B O 1
ATOM 5969 N N . GLU B 1 199 ? 6.328 46.375 -5.691 1 98.5 199 GLU B N 1
ATOM 5970 C CA . GLU B 1 199 ? 5.129 47.188 -5.766 1 98.5 199 GLU B CA 1
ATOM 5971 C C . GLU B 1 199 ? 3.961 46.531 -5.031 1 98.5 199 GLU B C 1
ATOM 5973 O O . GLU B 1 199 ? 3.18 47.219 -4.363 1 98.5 199 GLU B O 1
ATOM 5978 N N . LEU B 1 200 ? 3.883 45.25 -5.242 1 98.69 200 LEU B N 1
ATOM 5979 C CA . LEU B 1 200 ? 2.807 44.531 -4.586 1 98.69 200 LEU B CA 1
ATOM 5980 C C . LEU B 1 200 ? 3.045 44.438 -3.082 1 98.69 200 LEU B C 1
ATOM 5982 O O . LEU B 1 200 ? 2.098 44.5 -2.295 1 98.69 200 LEU B O 1
ATOM 5986 N N . VAL B 1 201 ? 4.305 44.281 -2.717 1 98.81 201 VAL B N 1
ATOM 5987 C CA . VAL B 1 201 ? 4.68 44.281 -1.307 1 98.81 201 VAL B CA 1
ATOM 5988 C C . VAL B 1 201 ? 4.316 45.594 -0.66 1 98.81 201 VAL B C 1
ATOM 5990 O O . VAL B 1 201 ? 3.781 45.625 0.45 1 98.81 201 VAL B O 1
ATOM 5993 N N . GLU B 1 202 ? 4.578 46.688 -1.37 1 98.62 202 GLU B N 1
ATOM 5994 C CA . GLU B 1 202 ? 4.246 48 -0.864 1 98.62 202 GLU B CA 1
ATOM 5995 C C . GLU B 1 202 ? 2.74 48.188 -0.708 1 98.62 202 GLU B C 1
ATOM 5997 O O . GLU B 1 202 ? 2.273 48.75 0.281 1 98.62 202 GLU B O 1
ATOM 6002 N N . LYS B 1 203 ? 2.057 47.75 -1.659 1 98.75 203 LYS B N 1
ATOM 6003 C CA . LYS B 1 203 ? 0.599 47.812 -1.601 1 98.75 203 LYS B CA 1
ATOM 6004 C C . LYS B 1 203 ? 0.058 47 -0.427 1 98.75 203 LYS B C 1
ATOM 6006 O O . LYS B 1 203 ? -0.83 47.469 0.295 1 98.75 203 LYS B O 1
ATOM 6011 N N . ALA B 1 204 ? 0.604 45.844 -0.254 1 98.88 204 ALA B N 1
ATOM 6012 C CA . ALA B 1 204 ? 0.208 45 0.859 1 98.88 204 ALA B CA 1
ATOM 6013 C C . ALA B 1 204 ? 0.519 45.656 2.199 1 98.88 204 ALA B C 1
ATOM 6015 O O . ALA B 1 204 ? -0.29 45.594 3.129 1 98.88 204 ALA B O 1
ATOM 6016 N N . ALA B 1 205 ? 1.683 46.25 2.275 1 98.75 205 ALA B N 1
ATOM 6017 C CA . ALA B 1 205 ? 2.098 46.906 3.504 1 98.75 205 ALA B CA 1
ATOM 6018 C C . ALA B 1 205 ? 1.128 48.031 3.869 1 98.75 205 ALA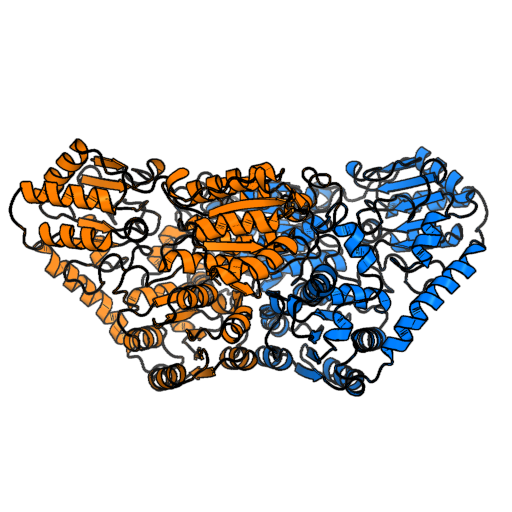 B C 1
ATOM 6020 O O . ALA B 1 205 ? 0.761 48.188 5.035 1 98.75 205 ALA B O 1
ATOM 6021 N N . GLU B 1 206 ? 0.761 48.781 2.889 1 98.56 206 GLU B N 1
ATOM 6022 C CA . GLU B 1 206 ? -0.182 49.875 3.102 1 98.56 206 GLU B CA 1
ATOM 6023 C C . GLU B 1 206 ? -1.531 49.344 3.588 1 98.56 206 GLU B C 1
ATOM 6025 O O . GLU B 1 206 ? -2.096 49.875 4.551 1 98.56 206 GLU B O 1
ATOM 6030 N N . MET B 1 207 ? -1.988 48.344 3.018 1 98.62 207 MET B N 1
ATOM 6031 C CA . MET B 1 207 ? -3.277 47.75 3.371 1 98.62 207 MET B CA 1
ATOM 6032 C C . MET B 1 207 ? -3.25 47.188 4.789 1 98.62 207 MET B C 1
ATOM 6034 O O . MET B 1 207 ? -4.156 47.469 5.582 1 98.62 207 MET B O 1
ATOM 6038 N N . LEU B 1 208 ? -2.215 46.5 5.094 1 98.62 208 LEU B N 1
ATOM 6039 C CA . LEU B 1 208 ? -2.1 45.844 6.395 1 98.62 208 LEU B CA 1
ATOM 6040 C C . LEU B 1 208 ? -1.934 46.906 7.504 1 98.62 208 LEU B C 1
ATOM 6042 O O . LEU B 1 208 ? -2.566 46.781 8.555 1 98.62 208 LEU B O 1
ATOM 6046 N N . TYR B 1 209 ? -1.109 47.906 7.25 1 98.25 209 TYR B N 1
ATOM 6047 C CA . TYR B 1 209 ? -0.82 48.875 8.281 1 98.25 209 TYR B CA 1
ATOM 6048 C C . TYR B 1 209 ? -2.055 49.719 8.594 1 98.25 209 TYR B C 1
ATOM 6050 O O . TYR B 1 209 ? -2.266 50.125 9.734 1 98.25 209 TYR B O 1
ATOM 6058 N N . ASN B 1 210 ? -2.873 49.969 7.617 1 97.62 210 ASN B N 1
ATOM 6059 C CA . ASN B 1 210 ? -4.043 50.844 7.785 1 97.62 210 ASN B CA 1
ATOM 6060 C C . ASN B 1 210 ? -5.27 50.031 8.195 1 97.62 210 ASN B C 1
ATOM 6062 O O . ASN B 1 210 ? -6.34 50.594 8.43 1 97.62 210 ASN B O 1
ATOM 6066 N N . ALA B 1 211 ? -5.109 48.75 8.344 1 97.75 211 ALA B N 1
ATOM 6067 C CA . ALA B 1 211 ? -6.23 47.875 8.68 1 97.75 211 ALA B CA 1
ATOM 6068 C C . ALA B 1 211 ? -6.688 48.094 10.117 1 97.75 211 ALA B C 1
ATOM 6070 O O . ALA B 1 211 ? -5.867 48.312 11.016 1 97.75 211 ALA B O 1
ATOM 6071 N N . GLU B 1 212 ? -7.969 48.031 10.359 1 97.06 212 GLU B N 1
ATOM 6072 C CA . GLU B 1 212 ? -8.531 48.125 11.703 1 97.06 212 GLU B CA 1
ATOM 6073 C C . GLU B 1 212 ? -8.391 46.812 12.445 1 97.06 212 GLU B C 1
ATOM 6075 O O . GLU B 1 212 ? -8.133 46.781 13.648 1 97.06 212 GLU B O 1
ATOM 6080 N N . ARG B 1 213 ? -8.633 45.719 11.742 1 97.62 213 ARG B N 1
ATOM 6081 C CA . ARG B 1 213 ? -8.539 44.375 12.305 1 97.62 213 ARG B CA 1
ATOM 6082 C C . ARG B 1 213 ? -7.762 43.438 11.375 1 97.62 213 ARG B C 1
ATOM 6084 O O . ARG B 1 213 ? -8.32 42.5 10.805 1 97.62 213 ARG B O 1
ATOM 6091 N N . PRO B 1 214 ? -6.438 43.656 11.273 1 98.25 214 PRO B N 1
ATOM 6092 C CA . PRO B 1 214 ? -5.621 42.781 10.438 1 98.25 214 PRO B CA 1
ATOM 6093 C C . PRO B 1 214 ? -5.5 41.375 11.008 1 98.25 214 PRO B C 1
ATOM 6095 O O . PRO B 1 214 ? -5.41 41.188 12.227 1 98.25 214 PRO B O 1
ATOM 6098 N N . LEU B 1 215 ? -5.594 40.375 10.156 1 98.62 215 LEU B N 1
ATOM 6099 C CA . LEU B 1 215 ? -5.395 39 10.508 1 98.62 215 LEU B CA 1
ATOM 6100 C C . LEU B 1 215 ? -4.395 38.312 9.57 1 98.62 215 LEU B C 1
ATOM 6102 O O . LEU B 1 215 ? -4.434 38.562 8.352 1 98.62 215 LEU B O 1
ATOM 6106 N N . ILE B 1 216 ? -3.453 37.594 10.094 1 98.88 216 ILE B N 1
ATOM 6107 C CA . ILE B 1 216 ? -2.533 36.75 9.32 1 98.88 216 ILE B CA 1
ATOM 6108 C C . ILE B 1 216 ? -2.926 35.281 9.461 1 98.88 216 ILE B C 1
ATOM 6110 O O . ILE B 1 216 ? -3.08 34.781 10.57 1 98.88 216 ILE B O 1
ATOM 6114 N N . HIS B 1 217 ? -3.178 34.594 8.359 1 98.75 217 HIS B N 1
ATOM 6115 C CA . HIS B 1 217 ? -3.453 33.188 8.32 1 98.75 217 HIS B CA 1
ATOM 6116 C C . HIS B 1 217 ? -2.281 32.406 7.719 1 98.75 217 HIS B C 1
ATOM 6118 O O . HIS B 1 217 ? -2.008 32.531 6.52 1 98.75 217 HIS B O 1
ATOM 6124 N N . ALA B 1 218 ? -1.642 31.625 8.539 1 98.69 218 ALA B N 1
ATOM 6125 C CA . ALA B 1 218 ? -0.401 30.953 8.156 1 98.69 218 ALA B CA 1
ATOM 6126 C C . ALA B 1 218 ? -0.658 29.5 7.777 1 98.69 218 ALA B C 1
ATOM 6128 O O . ALA B 1 218 ? -1.271 28.75 8.539 1 98.69 218 ALA B O 1
ATOM 6129 N N . GLY B 1 219 ? -0.226 29.078 6.562 1 97.75 219 GLY B N 1
ATOM 6130 C CA . GLY B 1 219 ? -0.303 27.688 6.121 1 97.75 219 GLY B CA 1
ATOM 6131 C C . GLY B 1 219 ? 1.016 26.953 6.246 1 97.75 219 GLY B C 1
ATOM 6132 O O . GLY B 1 219 ? 1.945 27.438 6.895 1 97.75 219 GLY B O 1
ATOM 6133 N N . THR B 1 220 ? 1.042 25.766 5.652 1 96.81 220 THR B N 1
ATOM 6134 C CA . THR B 1 220 ? 2.23 24.922 5.727 1 96.81 220 THR B CA 1
ATOM 6135 C C . THR B 1 220 ? 3.385 25.547 4.949 1 96.81 220 THR B C 1
ATOM 6137 O O . THR B 1 220 ? 4.547 25.203 5.18 1 96.81 220 THR B O 1
ATOM 6140 N N . GLY B 1 221 ? 3.045 26.469 4.043 1 97.5 221 GLY B N 1
ATOM 6141 C CA . GLY B 1 221 ? 4.09 27.172 3.305 1 97.5 221 GLY B CA 1
ATOM 6142 C C . GLY B 1 221 ? 5.023 27.953 4.199 1 97.5 221 GLY B C 1
ATOM 6143 O O . GLY B 1 221 ? 6.195 28.156 3.865 1 97.5 221 GLY B O 1
ATOM 6144 N N . VAL B 1 222 ? 4.508 28.469 5.316 1 98.5 222 VAL B N 1
ATOM 6145 C CA . VAL B 1 222 ? 5.324 29.203 6.281 1 98.5 222 VAL B CA 1
ATOM 6146 C C . VAL B 1 222 ? 6.375 28.266 6.879 1 98.5 222 VAL B C 1
ATOM 6148 O O . VAL B 1 222 ? 7.531 28.656 7.062 1 98.5 222 VAL B O 1
ATOM 6151 N N . LEU B 1 223 ? 5.934 27 7.141 1 97.81 223 LEU B N 1
ATOM 6152 C CA . LEU B 1 223 ? 6.848 26.016 7.703 1 97.81 223 LEU B CA 1
ATOM 6153 C C . LEU B 1 223 ? 7.875 25.578 6.668 1 97.81 223 LEU B C 1
ATOM 6155 O O . LEU B 1 223 ? 9.07 25.484 6.969 1 97.81 223 LEU B O 1
ATOM 6159 N N . ARG B 1 224 ? 7.391 25.391 5.43 1 96.62 224 ARG B N 1
ATOM 6160 C CA . ARG B 1 224 ? 8.273 24.953 4.359 1 96.62 224 ARG B CA 1
ATOM 6161 C C . ARG B 1 224 ? 9.344 25.984 4.059 1 96.62 224 ARG B C 1
ATOM 6163 O O . ARG B 1 224 ? 10.492 25.641 3.771 1 96.62 224 ARG B O 1
ATOM 6170 N N . ALA B 1 225 ? 9.008 27.25 4.207 1 97.44 225 ALA B N 1
ATOM 6171 C CA . ALA B 1 225 ? 9.922 28.344 3.904 1 97.44 225 ALA B CA 1
ATOM 6172 C C . ALA B 1 225 ? 10.727 28.75 5.137 1 97.44 225 ALA B C 1
ATOM 6174 O O . ALA B 1 225 ? 11.594 29.625 5.062 1 97.44 225 ALA B O 1
ATOM 6175 N N . LYS B 1 226 ? 10.445 28.156 6.312 1 97.62 226 LYS B N 1
ATOM 6176 C CA . LYS B 1 226 ? 11.062 28.531 7.578 1 97.62 226 LYS B CA 1
ATOM 6177 C C . LYS B 1 226 ? 10.844 30 7.887 1 97.62 226 LYS B C 1
ATOM 6179 O O . LYS B 1 226 ? 11.773 30.703 8.281 1 97.62 226 LYS B O 1
ATOM 6184 N N . ALA B 1 227 ? 9.633 30.406 7.695 1 98.62 227 ALA B N 1
ATOM 6185 C CA . ALA B 1 227 ? 9.312 31.828 7.766 1 98.62 227 ALA B CA 1
ATOM 6186 C C . ALA B 1 227 ? 8.656 32.188 9.102 1 98.62 227 ALA B C 1
ATOM 6188 O O . ALA B 1 227 ? 8.016 33.219 9.227 1 98.62 227 ALA B O 1
ATOM 6189 N N . TRP B 1 228 ? 8.781 31.328 10.148 1 98.56 228 TRP B N 1
ATOM 6190 C CA . TRP B 1 228 ? 8.016 31.484 11.383 1 98.56 228 TRP B CA 1
ATOM 6191 C C . TRP B 1 228 ? 8.508 32.688 12.164 1 98.56 228 TRP B C 1
ATOM 6193 O O . TRP B 1 228 ? 7.719 33.375 12.836 1 98.56 228 TRP B O 1
ATOM 6203 N N . ASN B 1 229 ? 9.812 33.125 12.125 1 98.69 229 ASN B N 1
ATOM 6204 C CA . ASN B 1 229 ? 10.289 34.344 12.789 1 98.69 229 ASN B CA 1
ATOM 6205 C C . ASN B 1 229 ? 9.734 35.594 12.125 1 98.69 229 ASN B C 1
ATOM 6207 O O . ASN B 1 229 ? 9.312 36.531 12.812 1 98.69 229 ASN B O 1
ATOM 6211 N N . GLU B 1 230 ? 9.758 35.562 10.836 1 98.81 230 GLU B N 1
ATOM 6212 C CA . GLU B 1 230 ? 9.227 36.688 10.07 1 98.81 230 GLU B CA 1
ATOM 6213 C C . GLU B 1 230 ? 7.73 36.875 10.289 1 98.81 230 GLU B C 1
ATOM 6215 O O . GLU B 1 230 ? 7.23 37.969 10.414 1 98.81 230 GLU B O 1
ATOM 6220 N N . LEU B 1 231 ? 7.043 35.719 10.32 1 98.88 231 LEU B N 1
ATOM 6221 C CA . LEU B 1 231 ? 5.609 35.75 10.594 1 98.88 231 LEU B CA 1
ATOM 6222 C C . LEU B 1 231 ? 5.32 36.406 11.938 1 98.88 231 LEU B C 1
ATOM 6224 O O . LEU B 1 231 ? 4.453 37.281 12.039 1 98.88 231 LEU B O 1
ATOM 6228 N N . ARG B 1 232 ? 6.023 36 12.969 1 98.56 232 ARG B N 1
ATOM 6229 C CA . ARG B 1 232 ? 5.828 36.5 14.328 1 98.56 232 ARG B CA 1
ATOM 6230 C C . ARG B 1 232 ? 6.141 38 14.406 1 98.56 232 ARG B C 1
ATOM 6232 O O . ARG B 1 232 ? 5.387 38.75 15.008 1 98.56 232 ARG B O 1
ATOM 6239 N N . GLU B 1 233 ? 7.242 38.375 13.789 1 98.75 233 GLU B N 1
ATOM 6240 C CA . GLU B 1 233 ? 7.641 39.781 13.805 1 98.75 233 GLU B CA 1
ATOM 6241 C C . GLU B 1 233 ? 6.582 40.656 13.148 1 98.75 233 GLU B C 1
ATOM 6243 O O . GLU B 1 233 ? 6.227 41.719 13.688 1 98.75 233 GLU B O 1
ATOM 6248 N N . LEU B 1 234 ? 6.09 40.219 12.008 1 98.88 234 LEU B N 1
ATOM 6249 C CA . LEU B 1 234 ? 5.066 40.969 11.312 1 98.88 234 LEU B CA 1
ATOM 6250 C C . LEU B 1 234 ? 3.799 41.094 12.156 1 98.88 234 LEU B C 1
ATOM 6252 O O . LEU B 1 234 ? 3.213 42.188 12.258 1 98.88 234 LEU B O 1
ATOM 6256 N N . ALA B 1 235 ? 3.383 39.969 12.711 1 98.81 235 ALA B N 1
ATOM 6257 C CA . ALA B 1 235 ? 2.182 39.969 13.539 1 98.81 235 ALA B CA 1
ATOM 6258 C C . ALA B 1 235 ? 2.314 40.906 14.727 1 98.81 235 ALA B C 1
ATOM 6260 O O . ALA B 1 235 ? 1.387 41.656 15.031 1 98.81 235 ALA B O 1
ATOM 6261 N N . GLU B 1 236 ? 3.451 40.875 15.406 1 98.5 236 GLU B N 1
ATOM 6262 C CA . GLU B 1 236 ? 3.713 41.719 16.578 1 98.5 236 GLU B CA 1
ATOM 6263 C C . GLU B 1 236 ? 3.744 43.188 16.203 1 98.5 236 GLU B C 1
ATOM 6265 O O . GLU B 1 236 ? 3.264 44.062 16.953 1 98.5 236 GLU B O 1
ATOM 6270 N N . TYR B 1 237 ? 4.363 43.469 15.039 1 98.56 237 TYR B N 1
ATOM 6271 C CA . TYR B 1 237 ? 4.473 44.844 14.617 1 98.56 237 TYR B CA 1
ATOM 6272 C C . TYR B 1 237 ? 3.102 45.438 14.281 1 98.56 237 TYR B C 1
ATOM 6274 O O . TYR B 1 237 ? 2.822 46.594 14.578 1 98.56 237 TYR B O 1
ATOM 6282 N N . LEU B 1 238 ? 2.225 44.656 13.758 1 98.38 238 LEU B N 1
ATOM 6283 C CA . LEU B 1 238 ? 0.918 45.125 13.297 1 98.38 238 LEU B CA 1
ATOM 6284 C C . LEU B 1 238 ? -0.13 44.969 14.391 1 98.38 238 LEU B C 1
ATOM 6286 O O . LEU B 1 238 ? -1.236 45.5 14.281 1 98.38 238 LEU B O 1
ATOM 6290 N N . GLY B 1 239 ? 0.231 44.188 15.477 1 97.88 239 GLY B N 1
ATOM 6291 C CA . GLY B 1 239 ? -0.795 43.812 16.422 1 97.88 239 GLY B CA 1
ATOM 6292 C C . GLY B 1 239 ? -1.871 42.938 15.82 1 97.88 239 GLY B C 1
ATOM 6293 O O . GLY B 1 239 ? -3.031 42.969 16.234 1 97.88 239 GLY B O 1
ATOM 6294 N N . ALA B 1 240 ? -1.489 42.156 14.828 1 98.44 240 ALA B N 1
ATOM 6295 C CA . ALA B 1 240 ? -2.439 41.344 14.055 1 98.44 240 ALA B CA 1
ATOM 6296 C C . ALA B 1 240 ? -2.703 40 14.734 1 98.44 240 ALA B C 1
ATOM 6298 O O . ALA B 1 240 ? -1.781 39.375 15.25 1 98.44 240 ALA B O 1
ATOM 6299 N N . VAL B 1 241 ? -3.973 39.562 14.734 1 98.56 241 VAL B N 1
ATOM 6300 C CA . VAL B 1 241 ? -4.316 38.188 15.133 1 98.56 241 VAL B CA 1
ATOM 6301 C C . VAL B 1 241 ? -3.721 37.188 14.148 1 98.56 241 VAL B C 1
ATOM 6303 O O . VAL B 1 241 ? -3.67 37.469 12.945 1 98.56 241 VAL B O 1
ATOM 6306 N N . VAL B 1 242 ? -3.219 36.062 14.68 1 98.81 242 VAL B N 1
ATOM 6307 C CA . VAL B 1 242 ? -2.664 35.031 13.82 1 98.81 242 VAL B CA 1
ATOM 6308 C C . VAL B 1 242 ? -3.459 33.719 13.992 1 98.81 242 VAL B C 1
ATOM 6310 O O . VAL B 1 242 ? -3.666 33.25 15.117 1 98.81 242 VAL B O 1
ATOM 6313 N N . THR B 1 243 ? -3.965 33.156 12.914 1 98.5 243 THR B N 1
ATOM 6314 C CA . THR B 1 243 ? -4.512 31.812 12.844 1 98.5 243 THR B CA 1
ATOM 6315 C C . THR B 1 243 ? -3.678 30.938 11.906 1 98.5 243 THR B C 1
ATOM 6317 O O . THR B 1 243 ? -2.85 31.453 11.148 1 98.5 243 THR B O 1
ATOM 6320 N N . THR B 1 244 ? -3.812 29.641 12.031 1 98.31 244 THR B N 1
ATOM 6321 C CA . THR B 1 244 ? -3.092 28.703 11.164 1 98.31 244 THR B CA 1
ATOM 6322 C C . THR B 1 244 ? -4.047 27.688 10.555 1 98.31 244 THR B C 1
ATOM 6324 O O . THR B 1 244 ? -5.152 27.484 11.062 1 98.31 244 THR B O 1
ATOM 6327 N N . THR B 1 245 ? -3.621 27.188 9.391 1 96.5 245 THR B N 1
ATOM 6328 C CA . THR B 1 245 ? -4.238 25.922 8.969 1 96.5 245 THR B CA 1
ATOM 6329 C C . THR B 1 245 ? -3.9 24.812 9.945 1 96.5 245 THR B C 1
ATOM 6331 O O . THR B 1 245 ? -3.043 24.969 10.82 1 96.5 245 THR B O 1
ATOM 6334 N N . MET B 1 246 ? -4.602 23.688 9.789 1 94.19 246 MET B N 1
ATOM 6335 C CA . MET B 1 246 ? -4.289 22.547 10.648 1 94.19 246 MET B CA 1
ATOM 6336 C C . MET B 1 246 ? -2.859 22.062 10.422 1 94.19 246 MET B C 1
ATOM 6338 O O . MET B 1 246 ? -2.15 21.734 11.375 1 94.19 246 MET B O 1
ATOM 6342 N N . GLY B 1 247 ? -2.48 22.062 9.148 1 94.88 247 GLY B N 1
ATOM 6343 C CA . GLY B 1 247 ? -1.137 21.609 8.82 1 94.88 247 GLY B CA 1
ATOM 6344 C C . GLY B 1 247 ? -0.068 22.625 9.156 1 94.88 247 GLY B C 1
ATOM 6345 O O . GLY B 1 247 ? 1.115 22.297 9.242 1 94.88 247 GLY B O 1
ATOM 6346 N N . GLY B 1 248 ? -0.445 23.891 9.383 1 97.38 248 GLY B N 1
ATOM 6347 C CA . GLY B 1 248 ? 0.485 24.984 9.625 1 97.38 248 GLY B CA 1
ATOM 6348 C C . GLY B 1 248 ? 0.746 25.234 11.102 1 97.38 248 GLY B C 1
ATOM 6349 O O . GLY B 1 248 ? 1.466 26.172 11.461 1 97.38 248 GLY B O 1
ATOM 6350 N N . ARG B 1 249 ? 0.2 24.359 11.992 1 97.81 249 ARG B N 1
ATOM 6351 C CA . ARG B 1 249 ? 0.43 24.5 13.422 1 97.81 249 ARG B CA 1
ATOM 6352 C C . ARG B 1 249 ? 1.921 24.5 13.742 1 97.81 249 ARG B C 1
ATOM 6354 O O . ARG B 1 249 ? 2.684 23.734 13.148 1 97.81 249 ARG B O 1
ATOM 6361 N N . GLY B 1 250 ? 2.307 25.344 14.633 1 97.81 250 GLY B N 1
ATOM 6362 C CA . GLY B 1 250 ? 3.711 25.484 14.977 1 97.81 250 GLY B CA 1
ATOM 6363 C C . GLY B 1 250 ? 4.371 26.672 14.305 1 97.81 250 GLY B C 1
ATOM 6364 O O . GLY B 1 250 ? 5.449 27.109 14.719 1 97.81 250 GLY B O 1
ATOM 6365 N N . ALA B 1 251 ? 3.676 27.281 13.281 1 98.38 251 ALA B N 1
ATOM 6366 C CA . ALA B 1 251 ? 4.211 28.469 12.633 1 98.38 251 ALA B CA 1
ATOM 6367 C C . ALA B 1 251 ? 4.336 29.625 13.625 1 98.38 251 ALA B C 1
ATOM 6369 O O . ALA B 1 251 ? 5.172 30.516 13.453 1 98.38 251 ALA B O 1
ATOM 6370 N N . ILE B 1 252 ? 3.512 29.688 14.562 1 98.62 252 ILE B N 1
ATOM 6371 C CA . ILE B 1 252 ? 3.541 30.547 15.75 1 98.62 252 ILE B CA 1
ATOM 6372 C C . ILE B 1 252 ? 3.205 29.719 16.984 1 98.62 252 ILE B C 1
ATOM 6374 O O . ILE B 1 252 ? 2.359 28.828 16.938 1 98.62 252 ILE B O 1
ATOM 6378 N N . PRO B 1 253 ? 3.98 29.938 18.109 1 98.56 253 PRO B N 1
ATOM 6379 C CA . PRO B 1 253 ? 3.615 29.172 19.312 1 98.56 253 PRO B CA 1
ATOM 6380 C C . PRO B 1 253 ? 2.143 29.328 19.672 1 98.56 253 PRO B C 1
ATOM 6382 O O . PRO B 1 253 ? 1.62 30.453 19.703 1 98.56 253 PRO B O 1
ATOM 6385 N N . GLU B 1 254 ? 1.53 28.234 19.969 1 98.31 254 GLU B N 1
ATOM 6386 C CA . GLU B 1 254 ? 0.086 28.234 20.188 1 98.31 254 GLU B CA 1
ATOM 6387 C C . GLU B 1 254 ? -0.28 28.938 21.5 1 98.31 254 GLU B C 1
ATOM 6389 O O . GLU B 1 254 ? -1.454 29.203 21.75 1 98.31 254 GLU B O 1
ATOM 6394 N N . ASP B 1 255 ? 0.731 29.281 22.328 1 97.5 255 ASP B N 1
ATOM 6395 C CA . ASP B 1 255 ? 0.47 30.078 23.516 1 97.5 255 ASP B CA 1
ATOM 6396 C C . ASP B 1 255 ? 0.866 31.531 23.312 1 97.5 255 ASP B C 1
ATOM 6398 O O . ASP B 1 255 ? 0.863 32.312 24.25 1 97.5 255 ASP B O 1
ATOM 6402 N N . HIS B 1 256 ? 1.318 31.891 22.125 1 98.19 256 HIS B N 1
ATOM 6403 C CA . HIS B 1 256 ? 1.599 33.281 21.828 1 98.19 256 HIS B CA 1
ATOM 6404 C C . HIS B 1 256 ? 0.349 34.156 22 1 98.19 256 HIS B C 1
ATOM 6406 O O . HIS B 1 256 ? -0.747 33.75 21.609 1 98.19 256 HIS B O 1
ATOM 6412 N N . PRO B 1 257 ? 0.486 35.312 22.516 1 97.31 257 PRO B N 1
ATOM 6413 C CA . PRO B 1 257 ? -0.684 36.156 22.797 1 97.31 257 PRO B CA 1
ATOM 6414 C C . PRO B 1 257 ? -1.488 36.469 21.531 1 97.31 257 PRO B C 1
ATOM 6416 O O . PRO B 1 257 ? -2.705 36.656 21.609 1 97.31 257 PRO B O 1
ATOM 6419 N N . LEU B 1 258 ? -0.895 36.5 20.391 1 98.44 258 LEU B N 1
ATOM 6420 C CA . LEU B 1 258 ? -1.568 36.906 19.156 1 98.44 258 LEU B CA 1
ATOM 6421 C C . LEU B 1 258 ? -2.139 35.688 18.438 1 98.44 258 LEU B C 1
ATOM 6423 O O . LEU B 1 258 ? -2.881 35.812 17.469 1 98.44 258 LEU B O 1
ATOM 6427 N N . CYS B 1 259 ? -1.829 34.469 18.922 1 98.56 259 CYS B N 1
ATOM 6428 C CA . CYS B 1 259 ? -2.248 33.25 18.25 1 98.56 259 CYS B CA 1
ATOM 6429 C C . CYS B 1 259 ? -3.627 32.812 18.734 1 98.56 259 CYS B C 1
ATOM 6431 O O . CYS B 1 259 ? -3.885 32.781 19.938 1 98.56 259 CYS B O 1
ATOM 6433 N N . ILE B 1 260 ? -4.52 32.562 17.812 1 98.31 260 ILE B N 1
ATOM 6434 C CA . ILE B 1 260 ? -5.797 31.906 18.094 1 98.31 260 ILE B CA 1
ATOM 6435 C C . ILE B 1 260 ? -5.816 30.516 17.469 1 98.31 260 ILE B C 1
ATOM 6437 O O . ILE B 1 260 ? -5.496 30.359 16.297 1 98.31 260 ILE B O 1
ATOM 6441 N N . LEU B 1 261 ? -6.246 29.5 18.203 1 97.06 261 LEU B N 1
ATOM 6442 C CA . LEU B 1 261 ? -6.133 28.094 17.828 1 97.06 261 LEU B CA 1
ATOM 6443 C C . LEU B 1 261 ? -7.016 27.797 16.625 1 97.06 261 LEU B C 1
ATOM 6445 O O . LEU B 1 261 ? -8.164 28.234 16.547 1 97.06 261 LEU B O 1
ATOM 6449 N N . PRO B 1 262 ? -6.406 27.047 15.703 1 93.38 262 PRO B N 1
ATOM 6450 C CA . PRO B 1 262 ? -7.215 26.703 14.531 1 93.38 262 PRO B CA 1
ATOM 6451 C C . PRO B 1 262 ? -8.453 25.891 14.891 1 93.38 262 PRO B C 1
ATOM 6453 O O . PRO B 1 262 ? -8.445 25.156 15.883 1 93.38 262 PRO B O 1
ATOM 6456 N N . ALA B 1 263 ? -9.445 25.969 14.062 1 83.19 263 ALA B N 1
ATOM 6457 C CA . ALA B 1 263 ? -10.711 25.234 14.117 1 83.19 263 ALA B CA 1
ATOM 6458 C C . ALA B 1 263 ? -11.523 25.641 15.344 1 83.19 263 ALA B C 1
ATOM 6460 O O . ALA B 1 263 ? -12.656 25.188 15.531 1 83.19 263 ALA B O 1
ATOM 6461 N N . SER B 1 264 ? -11.078 26.547 16.234 1 92.94 264 SER B N 1
ATOM 6462 C CA . SER B 1 264 ? -11.859 27.062 17.344 1 92.94 264 SER B CA 1
ATOM 6463 C C . SER B 1 264 ? -12.898 28.078 16.859 1 92.94 264 SER B C 1
ATOM 6465 O O . SER B 1 264 ? -12.703 28.734 15.844 1 92.94 264 SER B O 1
ATOM 6467 N N . PRO B 1 265 ? -14 28.203 17.625 1 94.06 265 PRO B N 1
ATOM 6468 C CA . PRO B 1 265 ? -14.953 29.25 17.297 1 94.06 265 PRO B CA 1
ATOM 6469 C C . PRO B 1 265 ? -14.312 30.641 17.297 1 94.06 265 PRO B C 1
ATOM 6471 O O . PRO B 1 265 ? -14.727 31.516 16.531 1 94.06 265 PRO B O 1
ATOM 6474 N N . ALA B 1 266 ? -13.312 30.812 18.156 1 97.31 266 ALA B N 1
ATOM 6475 C CA . ALA B 1 266 ? -12.594 32.062 18.219 1 97.31 266 ALA B CA 1
ATOM 6476 C C . ALA B 1 266 ? -11.867 32.375 16.906 1 97.31 266 ALA B C 1
ATOM 6478 O O . ALA B 1 266 ? -11.875 33.5 16.422 1 97.31 266 ALA B O 1
ATOM 6479 N N . ALA B 1 267 ? -11.25 31.375 16.406 1 97 267 ALA B N 1
ATOM 6480 C CA . ALA B 1 267 ? -10.531 31.547 15.148 1 97 267 ALA B CA 1
ATOM 6481 C C . ALA B 1 267 ? -11.5 31.875 14.016 1 97 267 ALA B C 1
ATOM 6483 O O . ALA B 1 267 ? -11.219 32.75 13.195 1 97 267 ALA B O 1
ATOM 6484 N N . ILE B 1 268 ? -12.617 31.156 13.945 1 95.69 268 ILE B N 1
ATOM 6485 C CA . ILE B 1 268 ? -13.617 31.375 12.906 1 95.69 268 ILE B CA 1
ATOM 6486 C C . ILE B 1 268 ? -14.156 32.812 13.008 1 95.69 268 ILE B C 1
ATOM 6488 O O . ILE B 1 268 ? -14.32 33.5 12 1 95.69 268 ILE B O 1
ATOM 6492 N N . THR B 1 269 ? -14.406 33.25 14.25 1 97.69 269 THR B N 1
ATOM 6493 C CA . THR B 1 269 ? -14.922 34.594 14.477 1 97.69 269 THR B CA 1
ATOM 6494 C C . THR B 1 269 ? -13.891 35.656 14.055 1 97.69 269 THR B C 1
ATOM 6496 O O . THR B 1 269 ? -14.227 36.625 13.375 1 97.69 269 THR B O 1
ATOM 6499 N N . ALA B 1 270 ? -12.664 35.438 14.461 1 98.25 270 ALA B N 1
ATOM 6500 C CA . ALA B 1 270 ? -11.594 36.375 14.094 1 98.25 270 ALA B CA 1
ATOM 6501 C C . ALA B 1 270 ? -11.43 36.469 12.578 1 98.25 270 ALA B C 1
ATOM 6503 O O . ALA B 1 270 ? -11.273 37.531 12.023 1 98.25 270 ALA B O 1
ATOM 6504 N N . GLN B 1 271 ? -11.438 35.344 11.922 1 98.12 271 GLN B N 1
ATOM 6505 C CA . GLN B 1 271 ? -11.305 35.25 10.469 1 98.12 271 GLN B CA 1
ATOM 6506 C C . GLN B 1 271 ? -12.445 36 9.773 1 98.12 271 GLN B C 1
ATOM 6508 O O . GLN B 1 271 ? -12.227 36.719 8.805 1 98.12 271 GLN B O 1
ATOM 6513 N N . ASN B 1 272 ? -13.617 35.812 10.281 1 97.75 272 ASN B N 1
ATOM 6514 C CA . ASN B 1 272 ? -14.797 36.438 9.695 1 97.75 272 ASN B CA 1
ATOM 6515 C C . ASN B 1 272 ? -14.773 37.938 9.875 1 97.75 272 ASN B C 1
ATOM 6517 O O . ASN B 1 272 ? -15.156 38.688 8.969 1 97.75 272 ASN B O 1
ATOM 6521 N N . GLU B 1 273 ? -14.289 38.438 10.969 1 97.81 273 GLU B N 1
ATOM 6522 C CA . GLU B 1 273 ? -14.43 39.844 11.359 1 97.81 273 GLU B CA 1
ATOM 6523 C C . GLU B 1 273 ? -13.258 40.688 10.852 1 97.81 273 GLU B C 1
ATOM 6525 O O . GLU B 1 273 ? -13.328 41.906 10.828 1 97.81 273 GLU B O 1
ATOM 6530 N N . ALA B 1 274 ? -12.203 40.062 10.469 1 98.19 274 ALA B N 1
ATOM 6531 C CA . ALA B 1 274 ? -11.047 40.812 9.969 1 98.19 274 ALA B CA 1
ATOM 6532 C C . ALA B 1 274 ? -11.43 41.688 8.773 1 98.19 274 ALA B C 1
ATOM 6534 O O . ALA B 1 274 ? -12.289 41.312 7.969 1 98.19 274 ALA B O 1
ATOM 6535 N N . ASP B 1 275 ? -10.836 42.844 8.695 1 98.12 275 ASP B N 1
ATOM 6536 C CA . ASP B 1 275 ? -11.102 43.688 7.535 1 98.12 275 ASP B CA 1
ATOM 6537 C C . ASP B 1 275 ? -10.039 43.469 6.453 1 98.12 275 ASP B C 1
ATOM 6539 O O . ASP B 1 275 ? -10.305 43.688 5.27 1 98.12 275 ASP B O 1
ATOM 6543 N N . VAL B 1 276 ? -8.789 43.094 6.844 1 98.56 276 VAL B N 1
ATOM 6544 C CA . VAL B 1 276 ? -7.723 42.719 5.918 1 98.56 276 VAL B CA 1
ATOM 6545 C C . VAL B 1 276 ? -7.078 41.406 6.379 1 98.56 276 VAL B C 1
ATOM 6547 O O . VAL B 1 276 ? -6.684 41.281 7.543 1 98.56 276 VAL B O 1
ATOM 6550 N N . ILE B 1 277 ? -7.016 40.5 5.465 1 98.62 277 ILE B N 1
ATOM 6551 C CA . ILE B 1 277 ? -6.402 39.188 5.766 1 98.62 277 ILE B CA 1
ATOM 6552 C C . ILE B 1 277 ? -5.145 39 4.914 1 98.62 277 ILE B C 1
ATOM 6554 O O . ILE B 1 277 ? -5.156 39.312 3.713 1 98.62 277 ILE B O 1
ATOM 6558 N N . LEU B 1 278 ? -4.09 38.625 5.547 1 98.88 278 LEU B N 1
ATOM 6559 C CA . LEU B 1 278 ? -2.889 38.156 4.863 1 98.88 278 LEU B CA 1
ATOM 6560 C C . LEU B 1 278 ? -2.783 36.625 4.938 1 98.88 278 LEU B C 1
ATOM 6562 O O . LEU B 1 278 ? -2.557 36.062 6.012 1 98.88 278 LEU B O 1
ATOM 6566 N N . VAL B 1 279 ? -3.025 35.906 3.832 1 98.75 279 VAL B N 1
ATOM 6567 C CA . VAL B 1 279 ? -2.846 34.469 3.727 1 98.75 279 VAL B CA 1
ATOM 6568 C C . VAL B 1 279 ? -1.425 34.156 3.258 1 98.75 279 VAL B C 1
ATOM 6570 O O . VAL B 1 279 ? -1 34.625 2.197 1 98.75 279 VAL B O 1
ATOM 6573 N N . VAL B 1 280 ? -0.708 33.406 4.062 1 98.75 280 VAL B N 1
ATOM 6574 C CA . VAL B 1 280 ? 0.673 33.125 3.707 1 98.75 280 VAL B CA 1
ATOM 6575 C C . VAL B 1 280 ? 0.846 31.594 3.568 1 98.75 280 VAL B C 1
ATOM 6577 O O . VAL B 1 280 ? 0.791 30.875 4.562 1 98.75 280 VAL B O 1
ATOM 6580 N N . GLY B 1 281 ? 1.085 31.109 2.344 1 97.81 281 GLY B N 1
ATOM 6581 C CA . GLY B 1 281 ? 1.438 29.719 2.104 1 97.81 281 GLY B CA 1
ATOM 6582 C C . GLY B 1 281 ? 0.29 28.766 2.361 1 97.81 281 GLY B C 1
ATOM 6583 O O . GLY B 1 281 ? 0.48 27.703 2.971 1 97.81 281 GLY B O 1
ATOM 6584 N N . SER B 1 282 ? -0.954 29.094 1.978 1 96.25 282 SER B N 1
ATOM 6585 C CA . SER B 1 282 ? -2.123 28.25 2.166 1 96.25 282 SER B CA 1
ATOM 6586 C C . SER B 1 282 ? -3.025 28.266 0.938 1 96.25 282 SER B C 1
ATOM 6588 O O . SER B 1 282 ? -3.197 29.312 0.304 1 96.25 282 SER B O 1
ATOM 6590 N N . LYS B 1 283 ? -3.625 27.125 0.661 1 92.62 283 LYS B N 1
ATOM 6591 C CA . LYS B 1 283 ? -4.582 27.047 -0.439 1 92.62 283 LYS B CA 1
ATOM 6592 C C . LYS B 1 283 ? -6 27.344 0.045 1 92.62 283 LYS B C 1
ATOM 6594 O O . LYS B 1 283 ? -6.93 27.438 -0.759 1 92.62 283 LYS B O 1
ATOM 6599 N N . MET B 1 284 ? -6.203 27.562 1.308 1 94 284 MET B N 1
ATOM 6600 C CA . MET B 1 284 ? -7.527 27.766 1.891 1 94 284 MET B CA 1
ATOM 6601 C C . MET B 1 284 ? -8.484 26.656 1.494 1 94 284 MET B C 1
ATOM 6603 O O . MET B 1 284 ? -9.57 26.906 0.975 1 94 284 MET B O 1
ATOM 6607 N N . GLY B 1 285 ? -8.055 25.422 1.846 1 90.81 285 GLY B N 1
ATOM 6608 C CA . GLY B 1 285 ? -8.797 24.234 1.464 1 90.81 285 GLY B CA 1
ATOM 6609 C C . GLY B 1 285 ? -10.023 24 2.324 1 90.81 285 GLY B C 1
ATOM 6610 O O . GLY B 1 285 ? -10.578 24.938 2.9 1 90.81 285 GLY B O 1
ATOM 6611 N N . ASP B 1 286 ? -10.5 22.797 2.357 1 89.69 286 ASP B N 1
ATOM 6612 C CA . ASP B 1 286 ? -11.789 22.453 2.947 1 89.69 286 ASP B CA 1
ATOM 6613 C C . ASP B 1 286 ? -11.805 22.734 4.445 1 89.69 286 ASP B C 1
ATOM 6615 O O . ASP B 1 286 ? -12.82 23.172 4.992 1 89.69 286 ASP B O 1
ATOM 6619 N N . LEU B 1 287 ? -10.633 22.594 5.074 1 88.06 287 LEU B N 1
ATOM 6620 C CA . LEU B 1 287 ? -10.594 22.828 6.512 1 88.06 287 LEU B CA 1
ATOM 6621 C C . LEU B 1 287 ? -10.539 24.328 6.816 1 88.06 287 LEU B C 1
ATOM 6623 O O . LEU B 1 287 ? -10.758 24.734 7.957 1 88.06 287 LEU B O 1
ATOM 6627 N N . ASP B 1 288 ? -10.297 25.094 5.84 1 93.12 288 ASP B N 1
ATOM 6628 C CA . ASP B 1 288 ? -10.406 26.547 5.93 1 93.12 288 ASP B CA 1
ATOM 6629 C C . ASP B 1 288 ? -11.719 27.047 5.328 1 93.12 288 ASP B C 1
ATOM 6631 O O . ASP B 1 288 ? -11.852 28.219 4.988 1 93.12 288 ASP B O 1
ATOM 6635 N N . PHE B 1 289 ? -12.641 26.094 5.148 1 92.06 289 PHE B N 1
ATOM 6636 C CA . PHE B 1 289 ? -13.977 26.375 4.641 1 92.06 289 PHE B CA 1
ATOM 6637 C C . PHE B 1 289 ? -13.906 27.109 3.305 1 92.06 289 PHE B C 1
ATOM 6639 O O . PHE B 1 289 ? -14.727 27.984 3.025 1 92.06 289 PHE B O 1
ATOM 6646 N N . TRP B 1 290 ? -12.906 26.859 2.547 1 92.31 290 TRP B N 1
ATOM 6647 C CA . TRP B 1 290 ? -12.711 27.359 1.189 1 92.31 290 TRP B CA 1
ATOM 6648 C C . TRP B 1 290 ? -12.594 28.875 1.183 1 92.31 290 TRP B C 1
ATOM 6650 O O . TRP B 1 290 ? -12.836 29.531 0.158 1 92.31 290 TRP B O 1
ATOM 6660 N N . GLY B 1 291 ? -12.328 29.5 2.367 1 94.75 291 GLY B N 1
ATOM 6661 C CA . GLY B 1 291 ? -12.234 30.953 2.465 1 94.75 291 GLY B CA 1
ATOM 6662 C C . GLY B 1 291 ? -13.57 31.656 2.25 1 94.75 291 GLY B C 1
ATOM 6663 O O . GLY B 1 291 ? -13.609 32.812 1.829 1 94.75 291 GLY B O 1
ATOM 6664 N N . LYS B 1 292 ? -14.578 30.984 2.568 1 94.5 292 LYS B N 1
ATOM 6665 C CA . LYS B 1 292 ? -15.906 31.516 2.244 1 94.5 292 LYS B CA 1
ATOM 6666 C C . LYS B 1 292 ? -16.688 31.844 3.512 1 94.5 292 LYS B C 1
ATOM 6668 O O . LYS B 1 292 ? -16.391 31.328 4.59 1 94.5 292 LYS B O 1
ATOM 6673 N N . PRO B 1 293 ? -17.672 32.781 3.396 1 94.88 293 PRO B N 1
ATOM 6674 C CA . PRO B 1 293 ? -18.609 32.969 4.504 1 94.88 293 PRO B CA 1
ATOM 6675 C C . PRO B 1 293 ? -19.406 31.719 4.832 1 94.88 293 PRO B C 1
ATOM 6677 O O . PRO B 1 293 ? -19.688 30.906 3.941 1 94.88 293 PRO B O 1
ATOM 6680 N N . PRO B 1 294 ? -19.75 31.562 6.117 1 93.06 294 PRO B N 1
ATOM 6681 C CA . PRO B 1 294 ? -19.609 32.5 7.227 1 93.06 294 PRO B CA 1
ATOM 6682 C C . PRO B 1 294 ? -18.297 32.344 7.992 1 93.06 294 PRO B C 1
ATOM 6684 O O . PRO B 1 294 ? -18.031 33.062 8.953 1 93.06 294 PRO B O 1
ATOM 6687 N N . ALA B 1 295 ? -17.438 31.391 7.602 1 94.69 295 ALA B N 1
ATOM 6688 C CA . ALA B 1 295 ? -16.188 31.188 8.328 1 94.69 295 ALA B CA 1
ATOM 6689 C C . ALA B 1 295 ? -15.219 32.344 8.07 1 94.69 295 ALA B C 1
ATOM 6691 O O . ALA B 1 295 ? -14.359 32.625 8.898 1 94.69 295 ALA B O 1
ATOM 6692 N N . TRP B 1 296 ? -15.344 32.938 6.918 1 97.5 296 TRP B N 1
ATOM 6693 C CA . TRP B 1 296 ? -14.602 34.125 6.52 1 97.5 296 TRP B CA 1
ATOM 6694 C C . TRP B 1 296 ? -15.547 35.25 6.105 1 97.5 296 TRP B C 1
ATOM 6696 O O . TRP B 1 296 ? -16.75 35 5.93 1 97.5 296 TRP B O 1
ATOM 6706 N N . GLY B 1 297 ? -15.023 36.406 5.969 1 97.38 297 GLY B N 1
ATOM 6707 C CA . GLY B 1 297 ? -15.859 37.5 5.527 1 97.38 297 GLY B CA 1
ATOM 6708 C C . GLY B 1 297 ? -16.141 37.469 4.035 1 97.38 297 GLY B C 1
ATOM 6709 O O . GLY B 1 297 ? -15.516 36.719 3.295 1 97.38 297 GLY B O 1
ATOM 6710 N N . ASP B 1 298 ? -17.109 38.281 3.643 1 96.88 298 ASP B N 1
ATOM 6711 C CA . ASP B 1 298 ? -17.406 38.469 2.227 1 96.88 298 ASP B CA 1
ATOM 6712 C C . ASP B 1 298 ? -16.219 39.062 1.486 1 96.88 298 ASP B C 1
ATOM 6714 O O . ASP B 1 298 ? -15.711 40.125 1.883 1 96.88 298 ASP B O 1
ATOM 6718 N N . PRO B 1 299 ? -15.828 38.469 0.42 1 95.31 299 PRO B N 1
ATOM 6719 C CA . PRO B 1 299 ? -14.641 38.938 -0.289 1 95.31 299 PRO B CA 1
ATOM 6720 C C . PRO B 1 299 ? -14.789 40.375 -0.766 1 95.31 299 PRO B C 1
ATOM 6722 O O . PRO B 1 299 ? -13.781 41.062 -0.991 1 95.31 299 PRO B O 1
ATOM 6725 N N . GLU B 1 300 ? -15.969 40.844 -0.927 1 94.75 300 GLU B N 1
ATOM 6726 C CA . GLU B 1 300 ? -16.203 42.219 -1.354 1 94.75 300 GLU B CA 1
ATOM 6727 C C . GLU B 1 300 ? -15.984 43.188 -0.208 1 94.75 300 GLU B C 1
ATOM 6729 O O . GLU B 1 300 ? -15.789 44.375 -0.437 1 94.75 300 GLU B O 1
ATOM 6734 N N . GLN B 1 301 ? -16.016 42.688 0.996 1 95.81 301 GLN B N 1
ATOM 6735 C CA . GLN B 1 301 ? -15.898 43.562 2.17 1 95.81 301 GLN B CA 1
ATOM 6736 C C . GLN B 1 301 ? -14.602 43.281 2.926 1 95.81 301 GLN B C 1
ATOM 6738 O O . GLN B 1 301 ? -14.109 44.125 3.664 1 95.81 301 GLN B O 1
ATOM 6743 N N . GLN B 1 302 ? -14.133 42.094 2.811 1 98.06 302 GLN B N 1
ATOM 6744 C CA . GLN B 1 302 ? -12.898 41.656 3.465 1 98.06 302 GLN B CA 1
ATOM 6745 C C . GLN B 1 302 ? -11.758 41.562 2.461 1 98.06 302 GLN B C 1
ATOM 6747 O O . GLN B 1 302 ? -11.773 40.688 1.588 1 98.06 302 GLN B O 1
ATOM 6752 N N . LYS B 1 303 ? -10.773 42.438 2.588 1 98.38 303 LYS B N 1
ATOM 6753 C CA . LYS B 1 303 ? -9.648 42.438 1.66 1 98.38 303 LYS B CA 1
ATOM 6754 C C . LYS B 1 303 ? -8.695 41.281 1.958 1 98.38 303 LYS B C 1
ATOM 6756 O O . LYS B 1 303 ? -8.453 40.969 3.121 1 98.38 303 LYS B O 1
ATOM 6761 N N . THR B 1 304 ? -8.234 40.688 0.876 1 98.5 304 THR B N 1
ATOM 6762 C CA . THR B 1 304 ? -7.359 39.531 1.031 1 98.5 304 THR B CA 1
ATOM 6763 C C . THR B 1 304 ? -6.047 39.75 0.277 1 98.5 304 THR B C 1
ATOM 6765 O O . THR B 1 304 ? -6.055 40.062 -0.912 1 98.5 304 THR B O 1
ATOM 6768 N N . ILE B 1 305 ? -4.965 39.625 0.963 1 98.81 305 ILE B N 1
ATOM 6769 C CA . ILE B 1 305 ? -3.617 39.531 0.415 1 98.81 305 ILE B CA 1
ATOM 6770 C C . ILE B 1 305 ? -3.117 38.094 0.509 1 98.81 305 ILE B C 1
ATOM 6772 O O . ILE B 1 305 ? -3.256 37.469 1.552 1 98.81 305 ILE B O 1
ATOM 6776 N N . GLN B 1 306 ? -2.58 37.531 -0.536 1 98.75 306 GLN B N 1
ATOM 6777 C CA . GLN B 1 306 ? -2.094 36.156 -0.494 1 98.75 306 GLN B CA 1
ATOM 6778 C C . GLN B 1 306 ? -0.656 36.094 -1 1 98.75 306 GLN B C 1
ATOM 6780 O O . GLN B 1 306 ? -0.332 36.625 -2.062 1 98.75 306 GLN B O 1
ATOM 6785 N N . ILE B 1 307 ? 0.184 35.531 -0.207 1 98.81 307 ILE B N 1
ATOM 6786 C CA . ILE B 1 307 ? 1.549 35.156 -0.581 1 98.81 307 ILE B CA 1
ATOM 6787 C C . ILE B 1 307 ? 1.655 33.656 -0.778 1 98.81 307 ILE B C 1
ATOM 6789 O O . ILE B 1 307 ? 1.344 32.875 0.13 1 98.81 307 ILE B O 1
ATOM 6793 N N . ASP B 1 308 ? 2.064 33.25 -1.936 1 98.44 308 ASP B N 1
ATOM 6794 C CA . ASP B 1 308 ? 2.289 31.844 -2.221 1 98.44 308 ASP B CA 1
ATOM 6795 C C . ASP B 1 308 ? 3.4 31.656 -3.252 1 98.44 308 ASP B C 1
ATOM 6797 O O . ASP B 1 308 ? 3.572 32.5 -4.141 1 98.44 308 ASP B O 1
ATOM 6801 N N . ILE B 1 309 ? 4.105 30.656 -3.064 1 98.06 309 ILE B N 1
ATOM 6802 C CA . ILE B 1 309 ? 5.207 30.406 -3.988 1 98.06 309 ILE B CA 1
ATOM 6803 C C . ILE B 1 309 ? 4.664 29.844 -5.297 1 98.06 309 ILE B C 1
ATOM 6805 O O . ILE B 1 309 ? 5.312 29.938 -6.34 1 98.06 309 ILE B O 1
ATOM 6809 N N . ASP B 1 310 ? 3.523 29.156 -5.246 1 96.69 310 ASP B N 1
ATOM 6810 C CA . ASP B 1 310 ? 2.867 28.562 -6.402 1 96.69 310 ASP B CA 1
ATOM 6811 C C . ASP B 1 310 ? 1.771 29.469 -6.949 1 96.69 310 ASP B C 1
ATOM 6813 O O . ASP B 1 310 ? 0.731 29.656 -6.312 1 96.69 310 ASP B O 1
ATOM 6817 N N . PRO B 1 311 ? 1.946 29.938 -8.141 1 96.44 311 PRO B N 1
ATOM 6818 C CA . PRO B 1 311 ? 0.934 30.844 -8.695 1 96.44 311 PRO B CA 1
ATOM 6819 C C . PRO B 1 311 ? -0.434 30.172 -8.836 1 96.44 311 PRO B C 1
ATOM 6821 O O . PRO B 1 311 ? -1.464 30.859 -8.758 1 96.44 311 PRO B O 1
ATOM 6824 N N . GLU B 1 312 ? -0.461 28.844 -8.945 1 94.06 312 GLU B N 1
ATOM 6825 C CA . GLU B 1 312 ? -1.724 28.141 -9.141 1 94.06 312 GLU B CA 1
ATOM 6826 C C . GLU B 1 312 ? -2.525 28.062 -7.844 1 94.06 312 GLU B C 1
ATOM 6828 O O . GLU B 1 312 ? -3.725 27.781 -7.863 1 94.06 312 GLU B O 1
ATOM 6833 N N . MET B 1 313 ? -1.87 28.328 -6.73 1 94.75 313 MET B N 1
ATOM 6834 C CA . MET B 1 313 ? -2.555 28.328 -5.441 1 94.75 313 MET B CA 1
ATOM 6835 C C . MET B 1 313 ? -3.197 29.672 -5.156 1 94.75 313 MET B C 1
ATOM 6837 O O . MET B 1 313 ? -4.066 29.781 -4.289 1 94.75 313 MET B O 1
ATOM 6841 N N . ILE B 1 314 ? -2.734 30.734 -5.828 1 96.5 314 ILE B N 1
ATOM 6842 C CA . ILE B 1 314 ? -3.275 32.062 -5.625 1 96.5 314 ILE B CA 1
ATOM 6843 C C . ILE B 1 314 ? -4.723 32.125 -6.109 1 96.5 314 ILE B C 1
ATOM 6845 O O . ILE B 1 314 ? -5.008 31.812 -7.266 1 96.5 314 ILE B O 1
ATOM 6849 N N . ALA B 1 315 ? -5.609 32.469 -5.25 1 96.38 315 ALA B N 1
ATOM 6850 C CA . ALA B 1 315 ? -7.031 32.656 -5.543 1 96.38 315 ALA B CA 1
ATOM 6851 C C . ALA B 1 315 ? -7.676 31.328 -5.957 1 96.38 315 ALA B C 1
ATOM 6853 O O . ALA B 1 315 ? -8.641 31.312 -6.73 1 96.38 315 ALA B O 1
ATOM 6854 N N . LEU B 1 316 ? -7.141 30.25 -5.512 1 93.75 316 LEU B N 1
ATOM 6855 C CA . LEU B 1 316 ? -7.691 28.938 -5.832 1 93.75 316 LEU B CA 1
ATOM 6856 C C . LEU B 1 316 ? -9.141 28.828 -5.371 1 93.75 316 LEU B C 1
ATOM 6858 O O . LEU B 1 316 ? -9.992 28.312 -6.098 1 93.75 316 LEU B O 1
ATOM 6862 N N . ASN B 1 317 ? -9.43 29.312 -4.18 1 93.69 317 ASN B N 1
ATOM 6863 C CA . ASN B 1 317 ? -10.742 29.078 -3.59 1 93.69 317 ASN B CA 1
ATOM 6864 C C . ASN B 1 317 ? -11.398 30.391 -3.162 1 93.69 317 ASN B C 1
ATOM 6866 O O . ASN B 1 317 ? -12.594 30.422 -2.855 1 93.69 317 ASN B O 1
ATOM 6870 N N . ARG B 1 318 ? -10.641 31.484 -3.141 1 94.88 318 ARG B N 1
ATOM 6871 C CA . ARG B 1 318 ? -11.109 32.812 -2.766 1 94.88 318 ARG B CA 1
ATOM 6872 C C . ARG B 1 318 ? -10.438 33.906 -3.605 1 94.88 318 ARG B C 1
ATOM 6874 O O . ARG B 1 318 ? -9.219 33.844 -3.82 1 94.88 318 ARG B O 1
ATOM 6881 N N . PRO B 1 319 ? -11.266 34.844 -4.133 1 96.94 319 PRO B N 1
ATOM 6882 C CA . PRO B 1 319 ? -10.609 35.938 -4.832 1 96.94 319 PRO B CA 1
ATOM 6883 C C . PRO B 1 319 ? -9.711 36.781 -3.918 1 96.94 319 PRO B C 1
ATOM 6885 O O . PRO B 1 319 ? -9.992 36.906 -2.723 1 96.94 319 PRO B O 1
ATOM 6888 N N . VAL B 1 320 ? -8.648 37.375 -4.434 1 97.81 320 VAL B N 1
ATOM 6889 C CA . VAL B 1 320 ? -7.699 38.156 -3.623 1 97.81 320 VAL B CA 1
ATOM 6890 C C . VAL B 1 320 ? -7.582 39.562 -4.164 1 97.81 320 VAL B C 1
ATOM 6892 O O . VAL B 1 320 ? -7.848 39.812 -5.344 1 97.81 320 VAL B O 1
ATOM 6895 N N . ASP B 1 321 ? -7.23 40.469 -3.371 1 98.44 321 ASP B N 1
ATOM 6896 C CA . ASP B 1 321 ? -7.027 41.875 -3.738 1 98.44 321 ASP B CA 1
ATOM 6897 C C . ASP B 1 321 ? -5.57 42.125 -4.117 1 98.44 321 ASP B C 1
ATOM 6899 O O . ASP B 1 321 ? -5.289 43 -4.961 1 98.44 321 ASP B O 1
ATOM 6903 N N . VAL B 1 322 ? -4.648 41.469 -3.477 1 98.69 322 VAL B N 1
ATOM 6904 C CA . VAL B 1 322 ? -3.229 41.531 -3.803 1 98.69 322 VAL B CA 1
ATOM 6905 C C . VAL B 1 322 ? -2.648 40.094 -3.848 1 98.69 322 VAL B C 1
ATOM 6907 O O . VAL B 1 322 ? -2.697 39.375 -2.857 1 98.69 322 VAL B O 1
ATOM 6910 N N . ALA B 1 323 ? -2.223 39.719 -4.98 1 98.5 323 ALA B N 1
ATOM 6911 C CA . ALA B 1 323 ? -1.586 38.406 -5.215 1 98.5 323 ALA B CA 1
ATOM 6912 C C . ALA B 1 323 ? -0.068 38.562 -5.289 1 98.5 323 ALA B C 1
ATOM 6914 O O . ALA B 1 323 ? 0.455 39.25 -6.172 1 98.5 323 ALA B O 1
ATOM 6915 N N . ILE B 1 324 ? 0.618 37.938 -4.387 1 98.75 324 ILE B N 1
ATOM 6916 C CA . ILE B 1 324 ? 2.074 38.031 -4.375 1 98.75 324 ILE B CA 1
ATOM 6917 C C . ILE B 1 324 ? 2.678 36.656 -4.535 1 98.75 324 ILE B C 1
ATOM 6919 O O . ILE B 1 324 ? 2.588 35.812 -3.627 1 98.75 324 ILE B O 1
ATOM 6923 N N . VAL B 1 325 ? 3.225 36.344 -5.672 1 98.31 325 VAL B N 1
ATOM 6924 C CA . VAL B 1 325 ? 3.971 35.094 -5.879 1 98.31 325 VAL B CA 1
ATOM 6925 C C . VAL B 1 325 ? 5.383 35.25 -5.316 1 98.31 325 VAL B C 1
ATOM 6927 O O . VAL B 1 325 ? 6.133 36.125 -5.734 1 98.31 325 VAL B O 1
ATOM 6930 N N . GLY B 1 326 ? 5.766 34.469 -4.348 1 98.19 326 GLY B N 1
ATOM 6931 C CA . GLY B 1 326 ? 7.078 34.531 -3.727 1 98.19 326 GLY B CA 1
ATOM 6932 C C . GLY B 1 326 ? 7.223 33.594 -2.553 1 98.19 326 GLY B C 1
ATOM 6933 O O . GLY B 1 326 ? 6.242 33 -2.109 1 98.19 326 GLY B O 1
ATOM 6934 N N . ASP B 1 327 ? 8.406 33.469 -2.168 1 98.25 327 ASP B N 1
ATOM 6935 C CA . ASP B 1 327 ? 8.727 32.656 -0.978 1 98.25 327 ASP B CA 1
ATOM 6936 C C . ASP B 1 327 ? 8.227 33.375 0.286 1 98.25 327 ASP B C 1
ATOM 6938 O O . ASP B 1 327 ? 8.383 34.594 0.434 1 98.25 327 ASP B O 1
ATOM 6942 N N . ALA B 1 328 ? 7.621 32.594 1.146 1 98.69 328 ALA B N 1
ATOM 6943 C CA . ALA B 1 328 ? 7.016 33.156 2.346 1 98.69 328 ALA B CA 1
ATOM 6944 C C . ALA B 1 328 ? 8.047 33.938 3.164 1 98.69 328 ALA B C 1
ATOM 6946 O O . ALA B 1 328 ? 7.793 35.062 3.596 1 98.69 328 ALA B O 1
ATOM 6947 N N . LYS B 1 329 ? 9.203 33.406 3.393 1 98.5 329 LYS B N 1
ATOM 6948 C CA . LYS B 1 329 ? 10.211 34 4.258 1 98.5 329 LYS B CA 1
ATOM 6949 C C . LYS B 1 329 ? 10.727 35.312 3.664 1 98.5 329 LYS B C 1
ATOM 6951 O O . LYS B 1 329 ? 10.68 36.344 4.312 1 98.5 329 LYS B O 1
ATOM 6956 N N . GLU B 1 330 ? 11.156 35.219 2.426 1 98.25 330 GLU B N 1
ATOM 6957 C CA . GLU B 1 330 ? 11.758 36.375 1.778 1 98.25 330 GLU B CA 1
ATOM 6958 C C . GLU B 1 330 ? 10.727 37.469 1.55 1 98.25 330 GLU B C 1
ATOM 6960 O O . GLU B 1 330 ? 11.039 38.656 1.668 1 98.25 330 GLU B O 1
ATOM 6965 N N . THR B 1 331 ? 9.531 37.094 1.208 1 98.81 331 THR B N 1
ATOM 6966 C CA . THR B 1 331 ? 8.477 38.062 0.963 1 98.81 331 THR B CA 1
ATOM 6967 C C . THR B 1 331 ? 8.031 38.719 2.268 1 98.81 331 THR B C 1
ATOM 6969 O O . THR B 1 331 ? 7.777 39.906 2.307 1 98.81 331 THR B O 1
ATOM 6972 N N . LEU B 1 332 ? 7.914 37.969 3.346 1 98.88 332 LEU B N 1
ATOM 6973 C CA . LEU B 1 332 ? 7.547 38.531 4.645 1 98.88 332 LEU B CA 1
ATOM 6974 C C . LEU B 1 332 ? 8.617 39.469 5.141 1 98.88 332 LEU B C 1
ATOM 6976 O O . LEU B 1 332 ? 8.305 40.5 5.766 1 98.88 332 LEU B O 1
ATOM 6980 N N . LYS B 1 333 ? 9.898 39.188 4.898 1 98.62 333 LYS B N 1
ATOM 6981 C CA . LYS B 1 333 ? 10.977 40.094 5.246 1 98.62 333 LYS B CA 1
ATOM 6982 C C . LYS B 1 333 ? 10.781 41.469 4.578 1 98.62 333 LYS B C 1
ATOM 6984 O O . LYS B 1 333 ? 10.875 42.5 5.234 1 98.62 333 LYS B O 1
ATOM 6989 N N . ALA B 1 334 ? 10.523 41.344 3.312 1 98.75 334 ALA B N 1
ATOM 6990 C CA . ALA B 1 334 ? 10.297 42.562 2.557 1 98.75 334 ALA B CA 1
ATOM 6991 C C . ALA B 1 334 ? 9.062 43.312 3.07 1 98.75 334 ALA B C 1
ATOM 6993 O O . ALA B 1 334 ? 9.062 44.531 3.152 1 98.75 334 ALA B O 1
ATOM 6994 N N . LEU B 1 335 ? 8.055 42.625 3.369 1 98.81 335 LEU B N 1
ATOM 6995 C CA . LEU B 1 335 ? 6.797 43.188 3.85 1 98.81 335 LEU B CA 1
ATOM 6996 C C . LEU B 1 335 ? 6.996 43.875 5.191 1 98.81 335 LEU B C 1
ATOM 6998 O O . LEU B 1 335 ? 6.434 44.938 5.43 1 98.81 335 LEU B O 1
ATOM 7002 N N . ILE B 1 336 ? 7.789 43.25 6.113 1 98.75 336 ILE B N 1
ATOM 7003 C CA . ILE B 1 336 ? 8.086 43.844 7.422 1 98.75 336 ILE B CA 1
ATOM 7004 C C . ILE B 1 336 ? 8.781 45.188 7.25 1 98.75 336 ILE B C 1
ATOM 7006 O O . ILE B 1 336 ? 8.422 46.156 7.91 1 98.75 336 ILE B O 1
ATOM 7010 N N . GLU B 1 337 ? 9.727 45.188 6.348 1 98.5 337 GLU B N 1
ATOM 7011 C CA . GLU B 1 337 ? 10.445 46.438 6.078 1 98.5 337 GLU B CA 1
ATOM 7012 C C . GLU B 1 337 ? 9.5 47.531 5.562 1 98.5 337 GLU B C 1
ATOM 7014 O O . GLU B 1 337 ? 9.578 48.688 5.98 1 98.5 337 GLU B O 1
ATOM 7019 N N . ALA B 1 338 ? 8.664 47.094 4.703 1 98.69 338 ALA B N 1
ATOM 7020 C CA . ALA B 1 338 ? 7.711 48.062 4.117 1 98.69 338 ALA B CA 1
ATOM 7021 C C . ALA B 1 338 ? 6.727 48.562 5.164 1 98.69 338 ALA B C 1
ATOM 7023 O O . ALA B 1 338 ? 6.379 49.75 5.176 1 98.69 338 ALA B O 1
ATOM 7024 N N . VAL B 1 339 ? 6.234 47.75 6.023 1 98.56 339 VAL B N 1
ATOM 7025 C CA . VAL B 1 339 ? 5.266 48.094 7.059 1 98.56 339 VAL B CA 1
ATOM 7026 C C . VAL B 1 339 ? 5.902 49.062 8.055 1 98.56 339 VAL B C 1
ATOM 7028 O O . VAL B 1 339 ? 5.262 50 8.508 1 98.56 339 VAL B O 1
ATOM 7031 N N . LYS B 1 340 ? 7.141 48.812 8.383 1 98.12 340 LYS B N 1
ATOM 7032 C CA . LYS B 1 340 ? 7.855 49.656 9.336 1 98.12 340 LYS B CA 1
ATOM 7033 C C . LYS B 1 340 ? 8 51.094 8.812 1 98.12 340 LYS B C 1
ATOM 7035 O O . LYS B 1 340 ? 8.07 52.031 9.594 1 98.12 340 LYS B O 1
ATOM 7040 N N . LYS B 1 341 ? 7.969 51.156 7.527 1 98 341 LYS B N 1
ATOM 7041 C CA . LYS B 1 341 ? 8.07 52.469 6.91 1 98 341 LYS B CA 1
ATOM 7042 C C . LYS B 1 341 ? 6.75 53.219 7 1 98 341 LYS B C 1
ATOM 7044 O O . LYS B 1 341 ? 6.715 54.438 6.82 1 98 341 LYS B O 1
ATOM 7049 N N . LYS B 1 342 ? 5.805 52.531 7.254 1 97.44 342 LYS B N 1
ATOM 7050 C CA . LYS B 1 342 ? 4.492 53.156 7.293 1 97.44 342 LYS B CA 1
ATOM 7051 C C . LYS B 1 342 ? 4.25 53.844 8.633 1 97.44 342 LYS B C 1
ATOM 7053 O O . LYS B 1 342 ? 3.484 54.812 8.719 1 97.44 342 LYS B O 1
ATOM 7058 N N . GLY B 1 343 ? 4.855 53.344 9.719 1 96.88 343 GLY B N 1
ATOM 7059 C CA . GLY B 1 343 ? 4.652 53.938 11.023 1 96.88 343 GLY B CA 1
ATOM 7060 C C . GLY B 1 343 ? 5.164 53.062 12.164 1 96.88 343 GLY B C 1
ATOM 7061 O O . GLY B 1 343 ? 5.922 52.125 11.945 1 96.88 343 GLY B O 1
ATOM 7062 N N . GLU B 1 344 ? 4.699 53.375 13.367 1 97.31 344 GLU B N 1
ATOM 7063 C CA . GLU B 1 344 ? 5.168 52.688 14.578 1 97.31 344 GLU B CA 1
ATOM 7064 C C . GLU B 1 344 ? 4.426 51.375 14.812 1 97.31 344 GLU B C 1
ATOM 7066 O O . GLU B 1 344 ? 3.395 51.125 14.188 1 97.31 344 GLU B O 1
ATOM 7071 N N . LYS B 1 345 ? 5.039 50.656 15.641 1 97.56 345 LYS B N 1
ATOM 7072 C CA . LYS B 1 345 ? 4.43 49.406 16.062 1 97.56 345 LYS B CA 1
ATOM 7073 C C . LYS B 1 345 ? 3.031 49.625 16.625 1 97.56 345 LYS B C 1
ATOM 7075 O O . LYS B 1 345 ? 2.807 50.594 17.375 1 97.56 345 LYS B O 1
ATOM 7080 N N . ARG B 1 346 ? 2.156 48.781 16.281 1 97 346 ARG B N 1
ATOM 7081 C CA . ARG B 1 346 ? 0.766 48.938 16.703 1 97 346 ARG B CA 1
ATOM 7082 C C . ARG B 1 346 ? 0.439 48 17.844 1 97 346 ARG B C 1
ATOM 7084 O O . ARG B 1 346 ? 1.046 46.906 17.969 1 97 346 ARG B O 1
ATOM 7091 N N . GLU B 1 347 ? -0.565 48.406 18.688 1 95.81 347 GLU B N 1
ATOM 7092 C CA . GLU B 1 347 ? -1.084 47.531 19.734 1 95.81 347 GLU B CA 1
ATOM 7093 C C . GLU B 1 347 ? -2.004 46.469 19.156 1 95.81 347 GLU B C 1
ATOM 7095 O O . GLU B 1 347 ? -2.592 46.656 18.094 1 95.81 347 GLU B O 1
ATOM 7100 N N . PRO B 1 348 ? -2.098 45.375 19.891 1 95.88 348 PRO B N 1
ATOM 7101 C CA . PRO B 1 348 ? -3.057 44.375 19.438 1 95.88 348 PRO B CA 1
ATOM 7102 C C . PRO B 1 348 ? -4.473 44.906 19.297 1 95.88 348 PRO B C 1
ATOM 7104 O O . PRO B 1 348 ? -4.867 45.812 20.047 1 95.88 348 PRO B O 1
ATOM 7107 N N . VAL B 1 349 ? -5.148 44.312 18.406 1 91.88 349 VAL B N 1
ATOM 7108 C CA . VAL B 1 349 ? -6.512 44.781 18.156 1 91.88 349 VAL B CA 1
ATOM 7109 C C . VAL B 1 349 ? -7.355 44.625 19.422 1 91.88 349 VAL B C 1
ATOM 7111 O O . VAL B 1 349 ? -7.188 43.656 20.172 1 91.88 349 VAL B O 1
ATOM 7114 N N . ASP B 1 350 ? -8.266 45.5 19.641 1 89.81 350 ASP B N 1
ATOM 7115 C CA . ASP B 1 350 ? -9.102 45.531 20.844 1 89.81 350 ASP B CA 1
ATOM 7116 C C . ASP B 1 350 ? -9.922 44.25 20.953 1 89.81 350 ASP B C 1
ATOM 7118 O O . ASP B 1 350 ? -10.172 43.75 22.062 1 89.81 350 ASP B O 1
ATOM 7122 N N . ARG B 1 351 ? -10.266 43.656 19.828 1 95.12 351 ARG B N 1
ATOM 7123 C CA . ARG B 1 351 ? -11.117 42.469 19.75 1 95.12 351 ARG B CA 1
ATOM 7124 C C . ARG B 1 351 ? -10.383 41.219 20.234 1 95.12 351 ARG B C 1
ATOM 7126 O O . ARG B 1 351 ? -11 40.188 20.562 1 95.12 351 ARG B O 1
ATOM 7133 N N . LEU B 1 352 ? -9.102 41.344 20.359 1 97.38 352 LEU B N 1
ATOM 7134 C CA . LEU B 1 352 ? -8.258 40.219 20.672 1 97.38 352 LEU B CA 1
ATOM 7135 C C . LEU B 1 352 ? -8.633 39.625 22.031 1 97.38 352 LEU B C 1
ATOM 7137 O O . LEU B 1 352 ? -8.656 38.406 22.188 1 97.38 352 LEU B O 1
ATOM 7141 N N . LYS B 1 353 ? -8.898 40.469 22.969 1 96.69 353 LYS B N 1
ATOM 7142 C CA . LYS B 1 353 ? -9.281 40 24.297 1 96.69 353 LYS B CA 1
ATOM 7143 C C . LYS B 1 353 ? -10.539 39.156 24.25 1 96.69 353 LYS B C 1
ATOM 7145 O O . LYS B 1 353 ? -10.641 38.156 24.969 1 96.69 353 LYS B O 1
ATOM 7150 N N . GLU B 1 354 ? -11.43 39.531 23.406 1 97.75 354 GLU B N 1
ATOM 7151 C CA . GLU B 1 354 ? -12.68 38.781 23.266 1 97.75 354 GLU B CA 1
ATOM 7152 C C . GLU B 1 354 ? -12.438 37.438 22.594 1 97.75 354 GLU B C 1
ATOM 7154 O O . GLU B 1 354 ? -13.039 36.438 22.969 1 97.75 354 GLU B O 1
ATOM 7159 N N . TYR B 1 355 ? -11.625 37.469 21.562 1 98.06 355 TYR B N 1
ATOM 7160 C CA . TYR B 1 355 ? -11.281 36.188 20.891 1 98.06 355 TYR B CA 1
ATOM 7161 C C . TYR B 1 355 ? -10.648 35.219 21.875 1 98.06 355 TYR B C 1
ATOM 7163 O O . TYR B 1 355 ? -10.992 34.031 21.891 1 98.06 355 TYR B O 1
ATOM 7171 N N . ARG B 1 356 ? -9.75 35.688 22.641 1 97.44 356 ARG B N 1
ATOM 7172 C CA . ARG B 1 356 ? -9.062 34.844 23.625 1 97.44 356 ARG B CA 1
ATOM 7173 C C . ARG B 1 356 ? -10.031 34.281 24.656 1 97.44 356 ARG B C 1
ATOM 7175 O O . ARG B 1 356 ? -9.93 33.125 25.062 1 97.44 356 ARG B O 1
ATOM 7182 N N . LYS B 1 357 ? -10.906 35.188 25.094 1 97.56 357 LYS B N 1
ATOM 7183 C CA . LYS B 1 357 ? -11.922 34.719 26.031 1 97.56 357 LYS B CA 1
ATOM 7184 C C . LYS B 1 357 ? -12.797 33.625 25.422 1 97.56 357 LYS B C 1
ATOM 7186 O O . LYS B 1 357 ? -13.078 32.625 26.062 1 97.56 357 LYS B O 1
ATOM 7191 N N . MET B 1 358 ? -13.18 33.844 24.188 1 97.44 358 MET B N 1
ATOM 7192 C CA . MET B 1 358 ? -13.969 32.844 23.453 1 97.44 358 MET B CA 1
ATOM 7193 C C . MET B 1 358 ? -13.227 31.516 23.359 1 97.44 358 MET B C 1
ATOM 7195 O O . MET B 1 358 ? -13.82 30.453 23.547 1 97.44 358 MET B O 1
ATOM 7199 N N . GLN B 1 359 ? -11.984 31.594 23.031 1 97.06 359 GLN B N 1
ATOM 7200 C CA . GLN B 1 359 ? -11.156 30.391 22.953 1 97.06 359 GLN B CA 1
ATOM 7201 C C . GLN B 1 359 ? -11.055 29.703 24.312 1 97.06 359 GLN B C 1
ATOM 7203 O O . GLN B 1 359 ? -11.141 28.484 24.406 1 97.06 359 GLN B O 1
ATOM 7208 N N . GLN B 1 360 ? -10.82 30.453 25.375 1 96.56 360 GLN B N 1
ATOM 7209 C CA . GLN B 1 360 ? -10.703 29.891 26.734 1 96.56 360 GLN B CA 1
ATOM 7210 C C . GLN B 1 360 ? -12 29.203 27.156 1 96.56 360 GLN B C 1
ATOM 7212 O O . GLN B 1 360 ? -11.969 28.125 27.75 1 96.56 360 GLN B O 1
ATOM 7217 N N . ASP B 1 361 ? -13.125 29.828 26.828 1 96.69 361 ASP B N 1
ATOM 7218 C CA . ASP B 1 361 ? -14.422 29.25 27.141 1 96.69 361 ASP B CA 1
ATOM 7219 C C . ASP B 1 361 ? -14.617 27.922 26.406 1 96.69 361 ASP B C 1
ATOM 7221 O O . ASP B 1 361 ? -15.148 26.969 26.969 1 96.69 361 ASP B O 1
ATOM 7225 N N . TRP B 1 362 ? -14.234 27.938 25.156 1 94.5 362 TRP B N 1
ATOM 7226 C CA . TRP B 1 362 ? -14.297 26.75 24.328 1 94.5 362 TRP B CA 1
ATOM 7227 C C . TRP B 1 362 ? -13.43 25.625 24.891 1 94.5 362 TRP B C 1
ATOM 7229 O O . TRP B 1 362 ? -13.859 24.484 24.969 1 94.5 362 TRP B O 1
ATOM 7239 N N . LEU B 1 363 ? -12.281 25.938 25.391 1 96 363 LEU B N 1
ATOM 7240 C CA . LEU B 1 363 ? -11.305 24.984 25.906 1 96 363 LEU B CA 1
ATOM 7241 C C . LEU B 1 363 ? -11.727 24.453 27.266 1 96 363 LEU B C 1
ATOM 7243 O O . LEU B 1 363 ? -11.344 23.344 27.656 1 96 363 LEU B O 1
ATOM 7247 N N . GLU B 1 364 ? -12.445 25.297 28.031 1 95.62 364 GLU B N 1
ATOM 7248 C CA . GLU B 1 364 ? -12.82 24.953 29.406 1 95.62 364 GLU B CA 1
ATOM 7249 C C . GLU B 1 364 ? -13.578 23.625 29.453 1 95.62 364 GLU B C 1
ATOM 7251 O O . GLU B 1 364 ? -13.328 22.797 30.328 1 95.62 364 GLU B O 1
ATOM 7256 N N . GLY B 1 365 ? -14.477 23.438 28.484 1 91.62 365 GLY B N 1
ATOM 7257 C CA . GLY B 1 365 ? -15.203 22.172 28.422 1 91.62 365 GLY B CA 1
ATOM 7258 C C . GLY B 1 365 ? -14.297 20.969 28.188 1 91.62 365 GLY B C 1
ATOM 7259 O O . GLY B 1 365 ? -14.5 19.922 28.797 1 91.62 365 GLY B O 1
ATOM 7260 N N . PHE B 1 366 ? -13.336 21.141 27.375 1 95.56 366 PHE B N 1
ATOM 7261 C CA . PHE B 1 366 ? -12.398 20.062 27.062 1 95.56 366 PHE B CA 1
ATOM 7262 C C . PHE B 1 366 ? -11.477 19.797 28.25 1 95.56 366 PHE B C 1
ATOM 7264 O O . PHE B 1 366 ? -11.156 18.641 28.531 1 95.56 366 PHE B O 1
ATOM 7271 N N . LEU B 1 367 ? -11.039 20.844 28.922 1 96.81 367 LEU B N 1
ATOM 7272 C CA . LEU B 1 367 ? -10.172 20.703 30.078 1 96.81 367 LEU B CA 1
ATOM 7273 C C . LEU B 1 367 ? -10.883 19.953 31.203 1 96.81 367 LEU B C 1
ATOM 7275 O O . LEU B 1 367 ? -10.281 19.125 31.891 1 96.81 367 LEU B O 1
ATOM 7279 N N . LYS B 1 368 ? -12.141 20.188 31.328 1 96.19 368 LYS B N 1
ATOM 7280 C CA . LYS B 1 368 ? -12.93 19.469 32.344 1 96.19 368 LYS B CA 1
ATOM 7281 C C . LYS B 1 368 ? -13.023 17.984 32 1 96.19 368 LYS B C 1
ATOM 7283 O O . LYS B 1 368 ? -12.875 17.125 32.875 1 96.19 368 LYS B O 1
ATOM 7288 N N . LEU B 1 369 ? -13.234 17.703 30.734 1 95.62 369 LEU B N 1
ATOM 7289 C CA . LEU B 1 369 ? -13.289 16.312 30.281 1 95.62 369 LEU B CA 1
ATOM 7290 C C . LEU B 1 369 ? -11.938 15.633 30.453 1 95.62 369 LEU B C 1
ATOM 7292 O O . LEU B 1 369 ? -11.883 14.43 30.734 1 95.62 369 LEU B O 1
ATOM 7296 N N . ALA B 1 370 ? -10.883 16.391 30.344 1 97.31 370 ALA B N 1
ATOM 7297 C CA . ALA B 1 370 ? -9.531 15.867 30.438 1 97.31 370 ALA B CA 1
ATOM 7298 C C . ALA B 1 370 ? -9.18 15.508 31.875 1 97.31 370 ALA B C 1
ATOM 7300 O O . ALA B 1 370 ? -8.203 14.797 32.125 1 97.31 370 ALA B O 1
ATOM 7301 N N . GLU B 1 371 ? -10.023 15.914 32.812 1 96.81 371 GLU B N 1
ATOM 7302 C CA . GLU B 1 371 ? -9.812 15.602 34.219 1 96.81 371 GLU B CA 1
ATOM 7303 C C . GLU B 1 371 ? -10.688 14.422 34.656 1 96.81 371 GLU B C 1
ATOM 7305 O O . GLU B 1 371 ? -10.641 14.008 35.812 1 96.81 371 GLU B O 1
ATOM 7310 N N . SER B 1 372 ? -11.359 13.891 33.688 1 95.5 372 SER B N 1
ATOM 7311 C CA . SER B 1 372 ? -12.297 12.812 34 1 95.5 372 SER B CA 1
ATOM 7312 C C . SER B 1 372 ? -11.586 11.602 34.562 1 95.5 372 SER B C 1
ATOM 7314 O O . SER B 1 372 ? -10.484 11.25 34.156 1 95.5 372 SER B O 1
ATOM 7316 N N . GLY B 1 373 ? -12.203 10.93 35.562 1 95.5 373 GLY B N 1
ATOM 7317 C CA . GLY B 1 373 ? -11.719 9.672 36.125 1 95.5 373 GLY B CA 1
ATOM 7318 C C . GLY B 1 373 ? -12.461 8.461 35.562 1 95.5 373 GLY B C 1
ATOM 7319 O O . GLY B 1 373 ? -12.312 7.359 36.094 1 95.5 373 GLY B O 1
ATOM 7320 N N . GLU B 1 374 ? -13.133 8.695 34.5 1 94.69 374 GLU B N 1
ATOM 7321 C CA . GLU B 1 374 ? -13.977 7.633 33.938 1 94.69 374 GLU B CA 1
ATOM 7322 C C . GLU B 1 374 ? -13.133 6.484 33.406 1 94.69 374 GLU B C 1
ATOM 7324 O O . GLU B 1 374 ? -11.969 6.676 33.031 1 94.69 374 GLU B O 1
ATOM 7329 N N . LYS B 1 375 ? -13.75 5.324 33.406 1 94.56 375 LYS B N 1
ATOM 7330 C CA . LYS B 1 375 ? -13.227 4.102 32.812 1 94.56 375 LYS B CA 1
ATOM 7331 C C . LYS B 1 375 ? -14.219 3.484 31.844 1 94.56 375 LYS B C 1
ATOM 7333 O O . LYS B 1 375 ? -15.391 3.295 32.188 1 94.56 375 LYS B O 1
ATOM 7338 N N . PRO B 1 376 ? -13.805 3.088 30.75 1 97.12 376 PRO B N 1
ATOM 7339 C CA . PRO B 1 376 ? -12.5 3.301 30.109 1 97.12 376 PRO B CA 1
ATOM 7340 C C . PRO B 1 376 ? -12.125 4.777 30 1 97.12 376 PRO B C 1
ATOM 7342 O O . PRO B 1 376 ? -13 5.648 30.094 1 97.12 376 PRO B O 1
ATOM 7345 N N . ILE B 1 377 ? -10.906 5.047 29.812 1 98.62 377 ILE B N 1
ATOM 7346 C CA . ILE B 1 377 ? -10.312 6.367 29.984 1 98.62 377 ILE B CA 1
ATOM 7347 C C . ILE B 1 377 ? -10.844 7.309 28.906 1 98.62 377 ILE B C 1
ATOM 7349 O O . ILE B 1 377 ? -10.961 6.926 27.734 1 98.62 377 ILE B O 1
ATOM 7353 N N . HIS B 1 378 ? -11.25 8.523 29.281 1 98.31 378 HIS B N 1
ATOM 7354 C CA . HIS B 1 378 ? -11.648 9.516 28.297 1 98.31 378 HIS B CA 1
ATOM 7355 C C . HIS B 1 378 ? -10.477 9.906 27.406 1 98.31 378 HIS B C 1
ATOM 7357 O O . HIS B 1 378 ? -9.375 10.141 27.891 1 98.31 378 HIS B O 1
ATOM 7363 N N . PRO B 1 379 ? -10.656 10.023 26.094 1 98.06 379 PRO B N 1
ATOM 7364 C CA . PRO B 1 379 ? -9.562 10.336 25.172 1 98.06 379 PRO B CA 1
ATOM 7365 C C . PRO B 1 379 ? -8.812 11.617 25.547 1 98.06 379 PRO B C 1
ATOM 7367 O O . PRO B 1 379 ? -7.586 11.664 25.469 1 98.06 379 PRO B O 1
ATOM 7370 N N . LEU B 1 380 ? -9.477 12.656 26.016 1 98.12 380 LEU B N 1
ATOM 7371 C CA . LEU B 1 380 ? -8.859 13.938 26.328 1 98.12 380 LEU B CA 1
ATOM 7372 C C . LEU B 1 380 ? -7.941 13.828 27.531 1 98.12 380 LEU B C 1
ATOM 7374 O O . LEU B 1 380 ? -6.992 14.609 27.672 1 98.12 380 LEU B O 1
ATOM 7378 N N . ARG B 1 381 ? -8.273 12.883 28.438 1 98.38 381 ARG B N 1
ATOM 7379 C CA . ARG B 1 381 ? -7.383 12.625 29.578 1 98.38 381 ARG B CA 1
ATOM 7380 C C . ARG B 1 381 ? -6.012 12.156 29.094 1 98.38 381 ARG B C 1
ATOM 7382 O O . ARG B 1 381 ? -4.984 12.633 29.594 1 98.38 381 ARG B O 1
ATOM 7389 N N . VAL B 1 382 ? -6.008 11.297 28.125 1 98.75 382 VAL B N 1
ATOM 7390 C CA . VAL B 1 382 ? -4.77 10.781 27.547 1 98.75 382 VAL B CA 1
ATOM 7391 C C . VAL B 1 382 ? -4.004 11.906 26.875 1 98.75 382 VAL B C 1
ATOM 7393 O O . VAL B 1 382 ? -2.814 12.102 27.125 1 98.75 382 VAL B O 1
ATOM 7396 N N . ILE B 1 383 ? -4.676 12.672 26.016 1 98.56 383 ILE B N 1
ATOM 7397 C CA . ILE B 1 383 ? -4.051 13.711 25.203 1 98.56 383 ILE B CA 1
ATOM 7398 C C . ILE B 1 383 ? -3.414 14.766 26.109 1 98.56 383 ILE B C 1
ATOM 7400 O O . ILE B 1 383 ? -2.26 15.148 25.906 1 98.56 383 ILE B O 1
ATOM 7404 N N . LYS B 1 384 ? -4.141 15.227 27.094 1 98.5 384 LYS B N 1
ATOM 7405 C CA . LYS B 1 384 ? -3.646 16.266 28 1 98.5 384 LYS B CA 1
ATOM 7406 C C . LYS B 1 384 ? -2.402 15.789 28.75 1 98.5 384 LYS B C 1
ATOM 7408 O O . LYS B 1 384 ? -1.398 16.5 28.797 1 98.5 384 LYS B O 1
ATOM 7413 N N . GLU B 1 385 ? -2.463 14.602 29.281 1 98.56 385 GLU B N 1
ATOM 7414 C CA . GLU B 1 385 ? -1.361 14.102 30.109 1 98.56 385 GLU B CA 1
ATOM 7415 C C . GLU B 1 385 ? -0.115 13.852 29.266 1 98.56 385 GLU B C 1
ATOM 7417 O O . GLU B 1 385 ? 1.003 14.141 29.703 1 98.56 385 GLU B O 1
ATOM 7422 N N . VAL B 1 386 ? -0.317 13.32 28.078 1 98.81 386 VAL B N 1
ATOM 7423 C CA . VAL B 1 386 ? 0.824 13.07 27.203 1 98.81 386 VAL B CA 1
ATOM 7424 C C . VAL B 1 386 ? 1.483 14.398 26.812 1 98.81 386 VAL B C 1
ATOM 7426 O O . VAL B 1 386 ? 2.707 14.531 26.906 1 98.81 386 VAL B O 1
ATOM 7429 N N . ARG B 1 387 ? 0.688 15.328 26.344 1 98.56 387 ARG B N 1
ATOM 7430 C CA . ARG B 1 387 ? 1.264 16.594 25.891 1 98.56 387 ARG B CA 1
ATOM 7431 C C . ARG B 1 387 ? 1.978 17.312 27.031 1 98.56 387 ARG B C 1
ATOM 7433 O O . ARG B 1 387 ? 3.059 17.875 26.844 1 98.56 387 ARG B O 1
ATOM 7440 N N . GLU B 1 388 ? 1.371 17.344 28.266 1 97.88 388 GLU B N 1
ATOM 7441 C CA . GLU B 1 388 ? 1.938 18.047 29.422 1 97.88 388 GLU B CA 1
ATOM 7442 C C . GLU B 1 388 ? 3.229 17.375 29.891 1 97.88 388 GLU B C 1
ATOM 7444 O O . GLU B 1 388 ? 4.094 18.031 30.469 1 97.88 388 GLU B O 1
ATOM 7449 N N . PHE B 1 389 ? 3.342 16.156 29.609 1 98.56 389 PHE B N 1
ATOM 7450 C CA . PHE B 1 389 ? 4.492 15.375 30.062 1 98.56 389 PHE B CA 1
ATOM 7451 C C . PHE B 1 389 ? 5.746 15.773 29.297 1 98.56 389 PHE B C 1
ATOM 7453 O O . PHE B 1 389 ? 6.844 15.797 29.859 1 98.56 389 PHE B O 1
ATOM 7460 N N . TYR B 1 390 ? 5.668 16.109 28.047 1 98.5 390 TYR B N 1
ATOM 7461 C CA . TYR B 1 390 ? 6.82 16.344 27.172 1 98.5 390 TYR B CA 1
ATOM 7462 C C . TYR B 1 390 ? 7.148 17.828 27.094 1 98.5 390 TYR B C 1
ATOM 7464 O O . TYR B 1 390 ? 6.262 18.672 27.203 1 98.5 390 TYR B O 1
ATOM 7472 N N . PRO B 1 391 ? 8.367 18.172 26.875 1 98.31 391 PRO B N 1
ATOM 7473 C CA . PRO B 1 391 ? 8.766 19.578 26.766 1 98.31 391 PRO B CA 1
ATOM 7474 C C . PRO B 1 391 ? 8.234 20.266 25.516 1 98.31 391 PRO B C 1
ATOM 7476 O O . PRO B 1 391 ? 7.703 19.594 24.625 1 98.31 391 PRO B O 1
ATOM 7479 N N . ARG B 1 392 ? 8.367 21.531 25.406 1 97.56 392 ARG B N 1
ATOM 7480 C CA . ARG B 1 392 ? 7.82 22.375 24.344 1 97.56 392 ARG B CA 1
ATOM 7481 C C . ARG B 1 392 ? 8.375 21.969 22.984 1 97.56 392 ARG B C 1
ATOM 7483 O O . ARG B 1 392 ? 7.672 22.062 21.969 1 97.56 392 ARG B O 1
ATOM 7490 N N . ASN B 1 393 ? 9.586 21.438 23 1 97.38 393 ASN B N 1
ATOM 7491 C CA . ASN B 1 393 ? 10.242 21.188 21.719 1 97.38 393 ASN B CA 1
ATOM 7492 C C . ASN B 1 393 ? 10.078 19.75 21.281 1 97.38 393 ASN B C 1
ATOM 7494 O O . ASN B 1 393 ? 10.695 19.312 20.297 1 97.38 393 ASN B O 1
ATOM 7498 N N . ALA B 1 394 ? 9.266 18.969 22 1 98.5 394 ALA B N 1
ATOM 7499 C CA . ALA B 1 394 ? 9 17.594 21.578 1 98.5 394 ALA B CA 1
ATOM 7500 C C . ALA B 1 394 ? 8.266 17.547 20.25 1 98.5 394 ALA B C 1
ATOM 7502 O O . ALA B 1 394 ? 7.441 18.422 19.953 1 98.5 394 ALA B O 1
ATOM 7503 N N . ILE B 1 395 ? 8.648 16.562 19.391 1 98.75 395 ILE B N 1
ATOM 7504 C CA . ILE B 1 395 ? 7.941 16.344 18.141 1 98.75 395 ILE B CA 1
ATOM 7505 C C . ILE B 1 395 ? 6.727 15.453 18.375 1 98.75 395 ILE B C 1
ATOM 7507 O O . ILE B 1 395 ? 6.855 14.344 18.891 1 98.75 395 ILE B O 1
ATOM 7511 N N . SER B 1 396 ? 5.617 15.992 18.047 1 98.75 396 SER B N 1
ATOM 7512 C CA . SER B 1 396 ? 4.344 15.305 18.219 1 98.75 396 SER B CA 1
ATOM 7513 C C . SER B 1 396 ? 3.863 14.711 16.891 1 98.75 396 SER B C 1
ATOM 7515 O O . SER B 1 396 ? 3.668 15.43 15.914 1 98.75 396 SER B O 1
ATOM 7517 N N . CYS B 1 397 ? 3.723 13.383 16.859 1 98.81 397 CYS B N 1
ATOM 7518 C CA . CYS B 1 397 ? 3.076 12.695 15.742 1 98.81 397 CYS B CA 1
ATOM 7519 C C . CYS B 1 397 ? 1.663 12.266 16.109 1 98.81 397 CYS B C 1
ATOM 7521 O O . CYS B 1 397 ? 1.43 11.773 17.219 1 98.81 397 CYS B O 1
ATOM 7523 N N . VAL B 1 398 ? 0.704 12.5 15.266 1 98.69 398 VAL B N 1
ATOM 7524 C CA . VAL B 1 398 ? -0.688 12.125 15.492 1 98.69 398 VAL B CA 1
ATOM 7525 C C . VAL B 1 398 ? -1.2 11.297 14.32 1 98.69 398 VAL B C 1
ATOM 7527 O O . VAL B 1 398 ? -0.895 11.594 13.156 1 98.69 398 VAL B O 1
ATOM 7530 N N . ASP B 1 399 ? -1.928 10.211 14.609 1 98.56 399 ASP B N 1
ATOM 7531 C CA . ASP B 1 399 ? -2.455 9.328 13.57 1 98.56 399 ASP B CA 1
ATOM 7532 C C . ASP B 1 399 ? -3.803 8.734 13.984 1 98.56 399 ASP B C 1
ATOM 7534 O O . ASP B 1 399 ? -3.895 8.031 14.992 1 98.56 399 ASP B O 1
ATOM 7538 N N . GLY B 1 400 ? -4.762 8.992 13.133 1 97.25 400 GLY B N 1
ATOM 7539 C CA . GLY B 1 400 ? -6.109 8.508 13.398 1 97.25 400 GLY B CA 1
ATOM 7540 C C . GLY B 1 400 ? -7.188 9.508 13.008 1 97.25 400 GLY B C 1
ATOM 7541 O O . GLY B 1 400 ? -6.898 10.672 12.75 1 97.25 400 GLY B O 1
ATOM 7542 N N . GLY B 1 401 ? -8.438 9.039 12.945 1 94.44 401 GLY B N 1
ATOM 7543 C CA . GLY B 1 401 ? -9.562 9.93 12.688 1 94.44 401 GLY B CA 1
ATOM 7544 C C . GLY B 1 401 ? -9.969 10.742 13.898 1 94.44 401 GLY B C 1
ATOM 7545 O O . GLY B 1 401 ? -9.492 11.867 14.094 1 94.44 401 GLY B O 1
ATOM 7546 N N . ASN B 1 402 ? -10.695 10.062 14.805 1 96.75 402 ASN B N 1
ATOM 7547 C CA . ASN B 1 402 ? -11.125 10.758 16.016 1 96.75 402 ASN B CA 1
ATOM 7548 C C . ASN B 1 402 ? -9.938 11.164 16.875 1 96.75 402 ASN B C 1
ATOM 7550 O O . ASN B 1 402 ? -9.977 12.195 17.547 1 96.75 402 ASN B O 1
ATOM 7554 N N . THR B 1 403 ? -8.891 10.383 16.828 1 97.19 403 THR B N 1
ATOM 7555 C CA . THR B 1 403 ? -7.684 10.688 17.594 1 97.19 403 THR B CA 1
ATOM 7556 C C . THR B 1 403 ? -7.113 12.047 17.188 1 97.19 403 THR B C 1
ATOM 7558 O O . THR B 1 403 ? -6.723 12.844 18.047 1 97.19 403 THR B O 1
ATOM 7561 N N . ALA B 1 404 ? -7.102 12.305 15.914 1 95.44 404 ALA B N 1
ATOM 7562 C CA . ALA B 1 404 ? -6.598 13.586 15.422 1 95.44 404 ALA B CA 1
ATOM 7563 C C . ALA B 1 404 ? -7.5 14.727 15.859 1 95.44 404 ALA B C 1
ATOM 7565 O O . ALA B 1 404 ? -7.023 15.828 16.156 1 95.44 404 ALA B O 1
ATOM 7566 N N . VAL B 1 405 ? -8.805 14.484 15.906 1 95.06 405 VAL B N 1
ATOM 7567 C CA . VAL B 1 405 ? -9.758 15.5 16.344 1 95.06 405 VAL B CA 1
ATOM 7568 C C . VAL B 1 405 ? -9.539 15.812 17.828 1 95.06 405 VAL B C 1
ATOM 7570 O O . VAL B 1 405 ? -9.391 16.969 18.203 1 95.06 405 VAL B O 1
ATOM 7573 N N . TRP B 1 406 ? -9.438 14.758 18.625 1 96.75 406 TRP B N 1
ATOM 7574 C CA . TRP B 1 406 ? -9.211 14.938 20.047 1 96.75 406 TRP B CA 1
ATOM 7575 C C . TRP B 1 406 ? -7.891 15.656 20.297 1 96.75 406 TRP B C 1
ATOM 7577 O O . TRP B 1 406 ? -7.812 16.547 21.156 1 96.75 406 TRP B O 1
ATOM 7587 N N . ALA B 1 407 ? -6.883 15.242 19.562 1 96.69 407 ALA B N 1
ATOM 7588 C CA . ALA B 1 407 ? -5.562 15.836 19.719 1 96.69 407 ALA B CA 1
ATOM 7589 C C . ALA B 1 407 ? -5.594 17.328 19.406 1 96.69 407 ALA B C 1
ATOM 7591 O O . ALA B 1 407 ? -4.875 18.125 20.031 1 96.69 407 ALA B O 1
ATOM 7592 N N . SER B 1 408 ? -6.43 17.75 18.484 1 94.12 408 SER B N 1
ATOM 7593 C CA . SER B 1 408 ? -6.477 19.156 18.062 1 94.12 408 SER B CA 1
ATOM 7594 C C . SER B 1 408 ? -6.945 20.062 19.188 1 94.12 408 SER B C 1
ATOM 7596 O O . SER B 1 408 ? -6.656 21.266 19.188 1 94.12 408 SER B O 1
ATOM 7598 N N . TYR B 1 409 ? -7.625 19.484 20.203 1 95.62 409 TYR B N 1
ATOM 7599 C CA . TYR B 1 409 ? -8.172 20.297 21.281 1 95.62 409 TYR B CA 1
ATOM 7600 C C . TYR B 1 409 ? -7.098 20.641 22.297 1 95.62 409 TYR B C 1
ATOM 7602 O O . TYR B 1 409 ? -7.066 21.75 22.844 1 95.62 409 TYR B O 1
ATOM 7610 N N . LEU B 1 410 ? -6.215 19.625 22.562 1 97.44 410 LEU B N 1
ATOM 7611 C CA . LEU B 1 410 ? -5.395 19.844 23.75 1 97.44 410 LEU B CA 1
ATOM 7612 C C . LEU B 1 410 ? -3.932 19.516 23.484 1 97.44 410 LEU B C 1
ATOM 7614 O O . LEU B 1 410 ? -3.066 19.75 24.328 1 97.44 410 LEU B O 1
ATOM 7618 N N . ASN B 1 411 ? -3.586 18.969 22.344 1 98.12 411 ASN B N 1
ATOM 7619 C CA . ASN B 1 411 ? -2.193 18.734 21.984 1 98.12 411 ASN B CA 1
ATOM 7620 C C . ASN B 1 411 ? -1.545 20 21.406 1 98.12 411 ASN B C 1
ATOM 7622 O O . ASN B 1 411 ? -1.374 20.109 20.188 1 98.12 411 ASN B O 1
ATOM 7626 N N . ARG B 1 412 ? -1.004 20.844 22.281 1 98.06 412 ARG B N 1
ATOM 7627 C CA . ARG B 1 412 ? -0.504 22.156 21.906 1 98.06 412 ARG B CA 1
ATOM 7628 C C . ARG B 1 412 ? 0.842 22.047 21.188 1 98.06 412 ARG B C 1
ATOM 7630 O O . ARG B 1 412 ? 1.687 21.234 21.578 1 98.06 412 ARG B O 1
ATOM 7637 N N . ILE B 1 413 ? 1.023 22.828 20.188 1 98.5 413 ILE B N 1
ATOM 7638 C CA . ILE B 1 413 ? 2.25 22.875 19.391 1 98.5 413 ILE B CA 1
ATOM 7639 C C . ILE B 1 413 ? 2.951 24.219 19.609 1 98.5 413 ILE B C 1
ATOM 7641 O O . ILE B 1 413 ? 2.377 25.281 19.359 1 98.5 413 ILE B O 1
ATOM 7645 N N . TYR B 1 414 ? 4.242 24.203 19.984 1 98.25 414 TYR B N 1
ATOM 7646 C CA . TYR B 1 414 ? 4.898 25.422 20.422 1 98.25 414 TYR B CA 1
ATOM 7647 C C . TYR B 1 414 ? 6.047 25.797 19.5 1 98.25 414 TYR B C 1
ATOM 7649 O O . TYR B 1 414 ? 6.469 26.953 19.453 1 98.25 414 TYR B O 1
ATOM 7657 N N . GLU B 1 415 ? 6.539 24.797 18.781 1 98 415 GLU B N 1
ATOM 7658 C CA . GLU B 1 415 ? 7.703 25.016 17.938 1 98 415 GLU B CA 1
ATOM 7659 C C . GLU B 1 415 ? 7.434 24.562 16.5 1 98 415 GLU B C 1
ATOM 7661 O O . GLU B 1 415 ? 6.629 23.656 16.266 1 98 415 GLU B O 1
ATOM 7666 N N . PRO B 1 416 ? 8.062 25.281 15.508 1 97.75 416 PRO B N 1
ATOM 7667 C CA . PRO B 1 416 ? 7.875 24.875 14.109 1 97.75 416 PRO B CA 1
ATOM 7668 C C . PRO B 1 416 ? 8.391 23.469 13.828 1 97.75 416 PRO B C 1
ATOM 7670 O O . PRO B 1 416 ? 9.375 23.031 14.438 1 97.75 416 PRO B O 1
ATOM 7673 N N . ASN B 1 417 ? 7.695 22.766 12.945 1 97.06 417 ASN B N 1
ATOM 7674 C CA . ASN B 1 417 ? 8.086 21.453 12.453 1 97.06 417 ASN B CA 1
ATOM 7675 C C . ASN B 1 417 ? 8.109 20.422 13.578 1 97.06 417 ASN B C 1
ATOM 7677 O O . ASN B 1 417 ? 8.969 19.547 13.602 1 97.06 417 ASN B O 1
ATOM 7681 N N . THR B 1 418 ? 7.234 20.578 14.586 1 98.19 418 THR B N 1
ATOM 7682 C CA . THR B 1 418 ? 7.148 19.609 15.672 1 98.19 418 THR B CA 1
ATOM 7683 C C . THR B 1 418 ? 5.781 18.938 15.688 1 98.19 418 THR B C 1
ATOM 7685 O O . THR B 1 418 ? 5.469 18.172 16.594 1 98.19 418 THR B O 1
ATOM 7688 N N . PHE B 1 419 ? 4.984 19.219 14.734 1 98.19 419 PHE B N 1
ATOM 7689 C CA . PHE B 1 419 ? 3.684 18.578 14.586 1 98.19 419 PHE B CA 1
ATOM 7690 C C . PHE B 1 419 ? 3.607 17.812 13.266 1 98.19 419 PHE B C 1
ATOM 7692 O O . PHE B 1 419 ? 3.621 18.406 12.195 1 98.19 419 PHE B O 1
ATOM 7699 N N . LEU B 1 420 ? 3.537 16.469 13.352 1 98.5 420 LEU B N 1
ATOM 7700 C CA . LEU B 1 420 ? 3.465 15.633 12.156 1 98.5 420 LEU B CA 1
ATOM 7701 C C . LEU B 1 420 ? 2.117 14.922 12.078 1 98.5 420 LEU B C 1
ATOM 7703 O O . LEU B 1 420 ? 1.779 14.125 12.953 1 98.5 420 LEU B O 1
ATOM 7707 N N . TRP B 1 421 ? 1.429 15.234 11.094 1 97.25 421 TRP B N 1
ATOM 7708 C CA . TRP B 1 421 ? 0.132 14.664 10.75 1 97.25 421 TRP B CA 1
ATOM 7709 C C . TRP B 1 421 ? -0.125 14.75 9.25 1 97.25 421 TRP B C 1
ATOM 7711 O O . TRP B 1 421 ? 0.208 15.75 8.617 1 97.25 421 TRP B O 1
ATOM 7721 N N . ALA B 1 422 ? -0.628 13.672 8.664 1 96.25 422 ALA B N 1
ATOM 7722 C CA . ALA B 1 422 ? -0.993 13.703 7.254 1 96.25 422 ALA B CA 1
ATOM 7723 C C . ALA B 1 422 ? -2.266 14.516 7.031 1 96.25 422 ALA B C 1
ATOM 7725 O O . ALA B 1 422 ? -3.295 13.969 6.625 1 96.25 422 ALA B O 1
ATOM 7726 N N . ALA B 1 423 ? -2.188 15.75 7.113 1 92.94 423 ALA B N 1
ATOM 7727 C CA . ALA B 1 423 ? -3.318 16.656 7.293 1 92.94 423 ALA B CA 1
ATOM 7728 C C . ALA B 1 423 ? -4.195 16.688 6.047 1 92.94 423 ALA B C 1
ATOM 7730 O O . ALA B 1 423 ? -5.426 16.734 6.145 1 92.94 423 ALA B O 1
ATOM 7731 N N . ASP B 1 424 ? -3.588 16.672 4.875 1 94 424 ASP B N 1
ATOM 7732 C CA . ASP B 1 424 ? -4.383 16.828 3.662 1 94 424 ASP B CA 1
ATOM 7733 C C . ASP B 1 424 ? -4.902 15.484 3.164 1 94 424 ASP B C 1
ATOM 7735 O O . ASP B 1 424 ? -6.016 15.398 2.648 1 94 424 ASP B O 1
ATOM 7739 N N . SER B 1 425 ? -4.074 14.477 3.348 1 94.69 425 SER B N 1
ATOM 7740 C CA . SER B 1 425 ? -4.508 13.164 2.875 1 94.69 425 SER B CA 1
ATOM 7741 C C . SER B 1 425 ? -5.371 12.453 3.912 1 94.69 425 SER B C 1
ATOM 7743 O O . SER B 1 425 ? -6.195 11.609 3.566 1 94.69 425 SER B O 1
ATOM 7745 N N . GLY B 1 426 ? -5.148 12.805 5.148 1 95.06 426 GLY B N 1
ATOM 7746 C CA . GLY B 1 426 ? -5.836 12.07 6.199 1 95.06 426 GLY B CA 1
ATOM 7747 C C . GLY B 1 426 ? -5.453 10.602 6.25 1 95.06 426 GLY B C 1
ATOM 7748 O O . GLY B 1 426 ? -6.211 9.773 6.758 1 95.06 426 GLY B O 1
ATOM 7749 N N . HIS B 1 427 ? -4.336 10.289 5.703 1 97.94 427 HIS B N 1
ATOM 7750 C CA . HIS B 1 427 ? -3.912 8.898 5.559 1 97.94 427 HIS B CA 1
ATOM 7751 C C . HIS B 1 427 ? -3.582 8.281 6.914 1 97.94 427 HIS B C 1
ATOM 7753 O O . HIS B 1 427 ? -2.807 8.844 7.688 1 97.94 427 HIS B O 1
ATOM 7759 N N . LEU B 1 428 ? -4.176 7.191 7.238 1 98.31 428 LEU B N 1
ATOM 7760 C CA . LEU B 1 428 ? -3.857 6.461 8.461 1 98.31 428 LEU B CA 1
ATOM 7761 C C . LEU B 1 428 ? -2.646 5.555 8.25 1 98.31 428 LEU B C 1
ATOM 7763 O O . LEU B 1 428 ? -2.312 5.211 7.113 1 98.31 428 LEU B O 1
ATOM 7767 N N . GLY B 1 429 ? -1.982 5.223 9.312 1 98.38 429 GLY B N 1
ATOM 7768 C CA . GLY B 1 429 ? -0.83 4.34 9.242 1 98.38 429 GLY B CA 1
ATOM 7769 C C . GLY B 1 429 ? 0.479 5.078 9.047 1 98.38 429 GLY B C 1
ATOM 7770 O O . GLY B 1 429 ? 1.531 4.457 8.883 1 98.38 429 GLY B O 1
ATOM 7771 N N . THR B 1 430 ? 0.445 6.406 9.055 1 98.56 430 THR B N 1
ATOM 7772 C CA . THR B 1 430 ? 1.649 7.211 8.875 1 98.56 430 THR B CA 1
ATOM 7773 C C . THR B 1 430 ? 2.344 7.453 10.211 1 98.56 430 THR B C 1
ATOM 7775 O O . THR B 1 430 ? 3.541 7.738 10.25 1 98.56 430 THR B O 1
ATOM 7778 N N . GLY B 1 431 ? 1.643 7.355 11.359 1 98.75 431 GLY B N 1
ATOM 7779 C CA . GLY B 1 431 ? 2.088 7.824 12.656 1 98.75 431 GLY B CA 1
ATOM 7780 C C . GLY B 1 431 ? 3.402 7.207 13.102 1 98.75 431 GLY B C 1
ATOM 7781 O O . GLY B 1 431 ? 4.367 7.922 13.375 1 98.75 431 GLY B O 1
ATOM 7782 N N . LEU B 1 432 ? 3.443 5.895 13.117 1 98.88 432 LEU B N 1
ATOM 7783 C CA . LEU B 1 432 ? 4.633 5.207 13.609 1 98.88 432 LEU B CA 1
ATOM 7784 C C . LEU B 1 432 ? 5.828 5.465 12.695 1 98.88 432 LEU B C 1
ATOM 7786 O O . LEU B 1 432 ? 6.902 5.848 13.164 1 98.88 432 LEU B O 1
ATOM 7790 N N . PRO B 1 433 ? 5.688 5.332 11.367 1 98.94 433 PRO B N 1
ATOM 7791 C CA . PRO B 1 433 ? 6.805 5.68 10.492 1 98.94 433 PRO B CA 1
ATOM 7792 C C . PRO B 1 433 ? 7.227 7.141 10.625 1 98.94 433 PRO B C 1
ATOM 7794 O O . PRO B 1 433 ? 8.422 7.453 10.555 1 98.94 433 PRO B O 1
ATOM 7797 N N . TYR B 1 434 ? 6.223 8.086 10.805 1 98.94 434 TYR B N 1
ATOM 7798 C CA . TYR B 1 434 ? 6.562 9.492 11.023 1 98.94 434 TYR B CA 1
ATOM 7799 C C . TYR B 1 434 ? 7.441 9.648 12.258 1 98.94 434 TYR B C 1
ATOM 7801 O O . TYR B 1 434 ? 8.461 10.352 12.219 1 98.94 434 TYR B O 1
ATOM 7809 N N . ALA B 1 435 ? 7.055 8.992 13.336 1 98.94 435 ALA B N 1
ATOM 7810 C CA . ALA B 1 435 ? 7.809 9.094 14.586 1 98.94 435 ALA B CA 1
ATOM 7811 C C . ALA B 1 435 ? 9.234 8.586 14.406 1 98.94 435 ALA B C 1
ATOM 7813 O O . ALA B 1 435 ? 10.188 9.211 14.883 1 98.94 435 ALA B O 1
ATOM 7814 N N . ILE B 1 436 ? 9.414 7.461 13.672 1 98.94 436 ILE B N 1
ATOM 7815 C CA . ILE B 1 436 ? 10.734 6.871 13.453 1 98.94 436 ILE B CA 1
ATOM 7816 C C . ILE B 1 436 ? 11.586 7.82 12.609 1 98.94 436 ILE B C 1
ATOM 7818 O O . ILE B 1 436 ? 12.719 8.133 12.977 1 98.94 436 ILE B O 1
ATOM 7822 N N . GLY B 1 437 ? 11.023 8.305 11.461 1 98.88 437 GLY B N 1
ATOM 7823 C CA . GLY B 1 437 ? 11.75 9.227 10.609 1 98.88 437 GLY B CA 1
ATOM 7824 C C . GLY B 1 437 ? 12.141 10.508 11.312 1 98.88 437 GLY B C 1
ATOM 7825 O O . GLY B 1 437 ? 13.25 11.016 11.125 1 98.88 437 GLY B O 1
ATOM 7826 N N . ALA B 1 438 ? 11.211 11.023 12.156 1 98.81 438 ALA B N 1
ATOM 7827 C CA . ALA B 1 438 ? 11.461 12.266 12.891 1 98.81 438 ALA B CA 1
ATOM 7828 C C . ALA B 1 438 ? 12.586 12.078 13.906 1 98.81 438 ALA B C 1
ATOM 7830 O O . ALA B 1 438 ? 13.438 12.961 14.062 1 98.81 438 ALA B O 1
ATOM 7831 N N . LYS B 1 439 ? 12.547 10.938 14.617 1 98.75 439 LYS B N 1
ATOM 7832 C CA . LYS B 1 439 ? 13.578 10.68 15.617 1 98.75 439 LYS B CA 1
ATOM 7833 C C . LYS B 1 439 ? 14.945 10.516 14.969 1 98.75 439 LYS B C 1
ATOM 7835 O O . LYS B 1 439 ? 15.953 10.984 15.508 1 98.75 439 LYS B O 1
ATOM 7840 N N . LEU B 1 440 ? 15.031 9.836 13.828 1 98.5 440 LEU B N 1
ATOM 7841 C CA . LEU B 1 440 ? 16.297 9.68 13.117 1 98.5 440 LEU B CA 1
ATOM 7842 C C . LEU B 1 440 ? 16.844 11.039 12.688 1 98.5 440 LEU B C 1
ATOM 7844 O O . LEU B 1 440 ? 18.047 11.266 12.742 1 98.5 440 LEU B O 1
ATOM 7848 N N . ALA B 1 441 ? 15.945 11.969 12.305 1 97.81 441 ALA B N 1
ATOM 7849 C CA . ALA B 1 441 ? 16.344 13.312 11.891 1 97.81 441 ALA B CA 1
ATOM 7850 C C . ALA B 1 441 ? 16.812 14.133 13.086 1 97.81 441 ALA B C 1
ATOM 7852 O O . ALA B 1 441 ? 17.656 15.023 12.945 1 97.81 441 ALA B O 1
ATOM 7853 N N . ASN B 1 442 ? 16.156 13.859 14.258 1 97.31 442 ASN B N 1
ATOM 7854 C CA . ASN B 1 442 ? 16.453 14.586 15.484 1 97.31 442 ASN B CA 1
ATOM 7855 C C . ASN B 1 442 ? 16.688 13.641 16.656 1 97.31 442 ASN B C 1
ATOM 7857 O O . ASN B 1 442 ? 15.859 13.555 17.562 1 97.31 442 ASN B O 1
ATOM 7861 N N . PRO B 1 443 ? 17.875 13.047 16.75 1 96.44 443 PRO B N 1
ATOM 7862 C CA . PRO B 1 443 ? 18.125 12.008 17.766 1 96.44 443 PRO B CA 1
ATOM 7863 C C . PRO B 1 443 ? 18 12.531 19.188 1 96.44 443 PRO B C 1
ATOM 7865 O O . PRO B 1 443 ? 17.672 11.766 20.109 1 96.44 443 PRO B O 1
ATOM 7868 N N . ASP B 1 444 ? 18.141 13.844 19.406 1 95.62 444 ASP B N 1
ATOM 7869 C CA . ASP B 1 444 ? 18.203 14.383 20.766 1 95.62 444 ASP B CA 1
ATOM 7870 C C . ASP B 1 444 ? 16.859 14.938 21.188 1 95.62 444 ASP B C 1
ATOM 7872 O O . ASP B 1 444 ? 16.641 15.242 22.375 1 95.62 444 ASP B O 1
ATOM 7876 N N . ARG B 1 445 ? 15.906 15.07 20.328 1 96.31 445 ARG B N 1
ATOM 7877 C CA . ARG B 1 445 ? 14.594 15.617 20.656 1 96.31 445 ARG B CA 1
ATOM 7878 C C . ARG B 1 445 ? 13.609 14.508 21.031 1 96.31 445 ARG B C 1
ATOM 7880 O O . ARG B 1 445 ? 13.602 13.445 20.422 1 96.31 445 ARG B O 1
ATOM 7887 N N . PRO B 1 446 ? 12.844 14.727 22.078 1 98.06 446 PRO B N 1
ATOM 7888 C CA . PRO B 1 446 ? 11.789 13.742 22.359 1 98.06 446 PRO B CA 1
ATOM 7889 C C . PRO B 1 446 ? 10.758 13.664 21.25 1 98.06 446 PRO B C 1
ATOM 7891 O O . PRO B 1 446 ? 10.391 14.688 20.656 1 98.06 446 PRO B O 1
ATOM 7894 N N . VAL B 1 447 ? 10.367 12.484 20.906 1 98.75 447 VAL B N 1
ATOM 7895 C CA . VAL B 1 447 ? 9.328 12.234 19.906 1 98.75 447 VAL B CA 1
ATOM 7896 C C . VAL B 1 447 ? 8.242 11.344 20.5 1 98.75 447 VAL B C 1
ATOM 7898 O O . VAL B 1 447 ? 8.539 10.289 21.078 1 98.75 447 VAL B O 1
ATOM 7901 N N . TYR B 1 448 ? 6.977 11.727 20.422 1 98.88 448 TYR B N 1
ATOM 7902 C CA . TYR B 1 448 ? 5.875 10.875 20.844 1 98.88 448 TYR B CA 1
ATOM 7903 C C . TYR B 1 448 ? 4.801 10.789 19.766 1 98.88 448 TYR B C 1
ATOM 7905 O O . TYR B 1 448 ? 4.676 11.688 18.938 1 98.88 448 TYR B O 1
ATOM 7913 N N . LEU B 1 449 ? 4.164 9.68 19.766 1 98.94 449 LEU B N 1
ATOM 7914 C CA . LEU B 1 449 ? 3.051 9.391 18.875 1 98.94 449 LEU B CA 1
ATOM 7915 C C . LEU B 1 449 ? 1.761 9.172 19.656 1 98.94 449 LEU B C 1
ATOM 7917 O O . LEU B 1 449 ? 1.745 8.422 20.641 1 98.94 449 LEU B O 1
ATOM 7921 N N . ILE B 1 450 ? 0.722 9.867 19.312 1 98.88 450 ILE B N 1
ATOM 7922 C CA . ILE B 1 450 ? -0.642 9.562 19.719 1 98.88 450 ILE B CA 1
ATOM 7923 C C . ILE B 1 450 ? -1.428 9 18.531 1 98.88 450 ILE B C 1
ATOM 7925 O O . ILE B 1 450 ? -1.684 9.711 17.562 1 98.88 450 ILE B O 1
ATOM 7929 N N . ALA B 1 451 ? -1.775 7.75 18.609 1 98.81 451 ALA B N 1
ATOM 7930 C CA . ALA B 1 451 ? -2.434 7.098 17.484 1 98.81 451 ALA B CA 1
ATOM 7931 C C . ALA B 1 451 ? -3.68 6.34 17.938 1 98.81 451 ALA B C 1
ATOM 7933 O O . ALA B 1 451 ? -3.723 5.816 19.062 1 98.81 451 ALA B O 1
ATOM 7934 N N . GLY B 1 452 ? -4.738 6.332 17.078 1 98.69 452 GLY B N 1
ATOM 7935 C CA . GLY B 1 452 ? -5.805 5.367 17.266 1 98.69 452 GLY B CA 1
ATOM 7936 C C . GLY B 1 452 ? -5.371 3.936 17.016 1 98.69 452 GLY B C 1
ATOM 7937 O O . GLY B 1 452 ? -4.41 3.697 16.281 1 98.69 452 GLY B O 1
ATOM 7938 N N . ASP B 1 453 ? -6.117 3 17.609 1 98.38 453 ASP B N 1
ATOM 7939 C CA . ASP B 1 453 ? -5.73 1.598 17.469 1 98.38 453 ASP B CA 1
ATOM 7940 C C . ASP B 1 453 ? -5.84 1.127 16.031 1 98.38 453 ASP B C 1
ATOM 7942 O O . ASP B 1 453 ? -5.016 0.335 15.562 1 98.38 453 ASP B O 1
ATOM 7946 N N . GLY B 1 454 ? -6.859 1.603 15.273 1 98.12 454 GLY B N 1
ATOM 7947 C CA . GLY B 1 454 ? -6.965 1.264 13.859 1 98.12 454 GLY B CA 1
ATOM 7948 C C . GLY B 1 454 ? -5.801 1.784 13.039 1 98.12 454 GLY B C 1
ATOM 7949 O O . GLY B 1 454 ? -5.223 1.048 12.234 1 98.12 454 GLY B O 1
ATOM 7950 N N . ALA B 1 455 ? -5.457 3.057 13.25 1 98.5 455 ALA B N 1
ATOM 7951 C CA . ALA B 1 455 ? -4.371 3.691 12.508 1 98.5 455 ALA B CA 1
ATOM 7952 C C . ALA B 1 455 ? -3.029 3.039 12.828 1 98.5 455 ALA B C 1
ATOM 7954 O O . ALA B 1 455 ? -2.23 2.768 11.93 1 98.5 455 ALA B O 1
ATOM 7955 N N . PHE B 1 456 ? -2.771 2.715 14.125 1 98.62 456 PHE B N 1
ATOM 7956 C CA . PHE B 1 456 ? -1.51 2.123 14.547 1 98.62 456 PHE B CA 1
ATOM 7957 C C . PHE B 1 456 ? -1.322 0.742 13.93 1 98.62 456 PHE B C 1
ATOM 7959 O O . PHE B 1 456 ? -0.21 0.372 13.547 1 98.62 456 PHE B O 1
ATOM 7966 N N . GLY B 1 457 ? -2.381 0.083 13.805 1 98 457 GLY B N 1
ATOM 7967 C CA . GLY B 1 457 ? -2.346 -1.287 13.32 1 98 457 GLY B CA 1
ATOM 7968 C C . GLY B 1 457 ? -1.94 -1.394 11.867 1 98 457 GLY B C 1
ATOM 7969 O O . GLY B 1 457 ? -1.48 -2.447 11.414 1 98 457 GLY B O 1
ATOM 7970 N N . LEU B 1 458 ? -2.039 -0.347 11.102 1 97.94 458 LEU B N 1
ATOM 7971 C CA . LEU B 1 458 ? -1.779 -0.39 9.672 1 97.94 458 LEU B CA 1
ATOM 7972 C C . LEU B 1 458 ? -0.294 -0.599 9.391 1 97.94 458 LEU B C 1
ATOM 7974 O O . LEU B 1 458 ? 0.075 -1.186 8.375 1 97.94 458 LEU B O 1
ATOM 7978 N N . THR B 1 459 ? 0.566 -0.1 10.289 1 98.12 459 THR B N 1
ATOM 7979 C CA . THR B 1 459 ? 2 -0.187 10.039 1 98.12 459 THR B CA 1
ATOM 7980 C C . THR B 1 459 ? 2.74 -0.652 11.289 1 98.12 459 THR B C 1
ATOM 7982 O O . THR B 1 459 ? 3.902 -0.297 11.5 1 98.12 459 THR B O 1
ATOM 7985 N N . MET B 1 460 ? 2.107 -1.457 12.156 1 98.25 460 MET B N 1
ATOM 7986 C CA . MET B 1 460 ? 2.682 -1.864 13.438 1 98.25 460 MET B CA 1
ATOM 7987 C C . MET B 1 460 ? 3.926 -2.721 13.227 1 98.25 460 MET B C 1
ATOM 7989 O O . MET B 1 460 ? 4.73 -2.891 14.141 1 98.25 460 MET B O 1
ATOM 7993 N N . GLU B 1 461 ? 4.113 -3.256 12 1 97.94 461 GLU B N 1
ATOM 7994 C CA . GLU B 1 461 ? 5.289 -4.074 11.727 1 97.94 461 GLU B CA 1
ATOM 7995 C C . GLU B 1 461 ? 6.574 -3.268 11.906 1 97.94 461 GLU B C 1
ATOM 7997 O O . GLU B 1 461 ? 7.633 -3.83 12.18 1 97.94 461 GLU B O 1
ATOM 8002 N N . GLU B 1 462 ? 6.512 -1.936 11.828 1 98.75 462 GLU B N 1
ATOM 8003 C CA . GLU B 1 462 ? 7.691 -1.081 11.93 1 98.75 462 GLU B CA 1
ATOM 8004 C C . GLU B 1 462 ? 8.164 -0.969 13.375 1 98.75 462 GLU B C 1
ATOM 8006 O O . GLU B 1 462 ? 9.234 -0.408 13.633 1 98.75 462 GLU B O 1
ATOM 8011 N N . LEU B 1 463 ? 7.375 -1.531 14.352 1 98.75 463 LEU B N 1
ATOM 8012 C CA . LEU B 1 463 ? 7.895 -1.665 15.703 1 98.75 463 LEU B CA 1
ATOM 8013 C C . LEU B 1 463 ? 9.281 -2.305 15.703 1 98.75 463 LEU B C 1
ATOM 8015 O O . LEU B 1 463 ? 10.172 -1.864 16.422 1 98.75 463 LEU B O 1
ATOM 8019 N N . GLU B 1 464 ? 9.461 -3.303 14.844 1 98.62 464 GLU B N 1
ATOM 8020 C CA . GLU B 1 464 ? 10.75 -3.982 14.734 1 98.62 464 GLU B CA 1
ATOM 8021 C C . GLU B 1 464 ? 11.82 -3.047 14.188 1 98.62 464 GLU B C 1
ATOM 8023 O O . GLU B 1 464 ? 12.961 -3.055 14.664 1 98.62 464 GLU B O 1
ATOM 8028 N N . THR B 1 465 ? 11.5 -2.211 13.156 1 98.62 465 THR B N 1
ATOM 8029 C CA . THR B 1 465 ? 12.445 -1.258 12.578 1 98.62 465 THR B CA 1
ATOM 8030 C C . THR B 1 465 ? 12.945 -0.281 13.633 1 98.62 465 THR B C 1
ATOM 8032 O O . THR B 1 465 ? 14.141 -0.002 13.711 1 98.62 465 THR B O 1
ATOM 8035 N N . ALA B 1 466 ? 11.977 0.238 14.43 1 98.56 466 ALA B N 1
ATOM 8036 C CA . ALA B 1 466 ? 12.359 1.176 15.484 1 98.56 466 ALA B CA 1
ATOM 8037 C C . ALA B 1 466 ? 13.328 0.532 16.469 1 98.56 466 ALA B C 1
ATOM 8039 O O . ALA B 1 466 ? 14.32 1.15 16.875 1 98.56 466 ALA B O 1
ATOM 8040 N N . SER B 1 467 ? 12.977 -0.71 16.859 1 98.06 467 SER B N 1
ATOM 8041 C CA . SER B 1 467 ? 13.836 -1.438 17.781 1 98.06 467 SER B CA 1
ATOM 8042 C C . SER B 1 467 ? 15.219 -1.665 17.188 1 98.06 467 SER B C 1
ATOM 8044 O O . SER B 1 467 ? 16.234 -1.463 17.859 1 98.06 467 SER B O 1
ATOM 8046 N N . ARG B 1 468 ? 15.25 -2.1 15.914 1 97.69 468 ARG B N 1
ATOM 8047 C CA . ARG B 1 468 ? 16.5 -2.4 15.234 1 97.69 468 ARG B CA 1
ATOM 8048 C C . ARG B 1 468 ? 17.359 -1.147 15.078 1 97.69 468 ARG B C 1
ATOM 8050 O O . ARG B 1 468 ? 18.578 -1.196 15.258 1 97.69 468 ARG B O 1
ATOM 8057 N N . GLU B 1 469 ? 16.75 0.016 14.781 1 97.25 469 GLU B N 1
ATOM 8058 C CA . GLU B 1 469 ? 17.469 1.272 14.578 1 97.25 469 GLU B CA 1
ATOM 8059 C C . GLU B 1 469 ? 17.797 1.94 15.906 1 97.25 469 GLU B C 1
ATOM 8061 O O . GLU B 1 469 ? 18.531 2.932 15.945 1 97.25 469 GLU B O 1
ATOM 8066 N N . GLY B 1 470 ? 17.219 1.421 17 1 95.38 470 GLY B N 1
ATOM 8067 C CA . GLY B 1 470 ? 17.484 1.972 18.328 1 95.38 470 GLY B CA 1
ATOM 8068 C C . GLY B 1 470 ? 16.891 3.348 18.531 1 95.38 470 GLY B C 1
ATOM 8069 O O . GLY B 1 470 ? 17.484 4.203 19.188 1 95.38 470 GLY B O 1
ATOM 8070 N N . VAL B 1 471 ? 15.781 3.625 17.859 1 95.56 471 VAL B N 1
ATOM 8071 C CA . VAL B 1 471 ? 15.148 4.93 17.984 1 95.56 471 VAL B CA 1
ATOM 8072 C C . VAL B 1 471 ? 14.25 4.945 19.219 1 95.56 471 VAL B C 1
ATOM 8074 O O . VAL B 1 471 ? 13.297 4.164 19.312 1 95.56 471 VAL B O 1
ATOM 8077 N N . LYS B 1 472 ? 14.477 5.836 20.125 1 97.06 472 LYS B N 1
ATOM 8078 C CA . LYS B 1 472 ? 13.695 5.953 21.359 1 97.06 472 LYS B CA 1
ATOM 8079 C C . LYS B 1 472 ? 12.5 6.879 21.172 1 97.06 472 LYS B C 1
ATOM 8081 O O . LYS B 1 472 ? 12.625 8.102 21.297 1 97.06 472 LYS B O 1
ATOM 8086 N N . ILE B 1 473 ? 11.375 6.336 20.922 1 98.56 473 ILE B N 1
ATOM 8087 C CA . ILE B 1 473 ? 10.117 7.062 20.812 1 98.56 473 ILE B CA 1
ATOM 8088 C C . ILE B 1 473 ? 9.07 6.441 21.734 1 98.56 473 ILE B C 1
ATOM 8090 O O . ILE B 1 473 ? 9.25 5.316 22.219 1 98.56 473 ILE B O 1
ATOM 8094 N N . THR B 1 474 ? 8.078 7.16 22.078 1 98.88 474 THR B N 1
ATOM 8095 C CA . THR B 1 474 ? 6.938 6.656 22.828 1 98.88 474 THR B CA 1
ATOM 8096 C C . THR B 1 474 ? 5.66 6.719 22 1 98.88 474 THR B C 1
ATOM 8098 O O . THR B 1 474 ? 5.27 7.789 21.531 1 98.88 474 THR B O 1
ATOM 8101 N N . ALA B 1 475 ? 5.117 5.578 21.781 1 98.94 475 ALA B N 1
ATOM 8102 C CA . ALA B 1 475 ? 3.832 5.5 21.094 1 98.94 475 ALA B CA 1
ATOM 8103 C C . ALA B 1 475 ? 2.691 5.27 22.078 1 98.94 475 ALA B C 1
ATOM 8105 O O . ALA B 1 475 ? 2.713 4.309 22.844 1 98.94 475 ALA B O 1
ATOM 8106 N N . VAL B 1 476 ? 1.754 6.141 22.078 1 98.94 476 VAL B N 1
ATOM 8107 C CA . VAL B 1 476 ? 0.53 6 22.859 1 98.94 476 VAL B CA 1
ATOM 8108 C C . VAL B 1 476 ? -0.629 5.617 21.938 1 98.94 476 VAL B C 1
ATOM 8110 O O . VAL B 1 476 ? -1.065 6.422 21.109 1 98.94 476 VAL B O 1
ATOM 8113 N N . VAL B 1 477 ? -1.091 4.387 22.094 1 98.88 477 VAL B N 1
ATOM 8114 C CA . VAL B 1 477 ? -2.195 3.885 21.281 1 98.88 477 VAL B CA 1
ATOM 8115 C C . VAL B 1 477 ? -3.51 4.039 22.047 1 98.88 477 VAL B C 1
ATOM 8117 O O . VAL B 1 477 ? -3.715 3.398 23.078 1 98.88 477 VAL B O 1
ATOM 8120 N N . MET B 1 478 ? -4.348 4.926 21.578 1 98.81 478 MET B N 1
ATOM 8121 C CA . MET B 1 478 ? -5.695 5.062 22.125 1 98.81 478 MET B CA 1
ATOM 8122 C C . MET B 1 478 ? -6.613 3.971 21.578 1 98.81 478 MET B C 1
ATOM 8124 O O . MET B 1 478 ? -7.199 4.125 20.5 1 98.81 478 MET B O 1
ATOM 8128 N N . ASN B 1 479 ? -6.84 2.926 22.359 1 98.62 479 ASN B N 1
ATOM 8129 C CA . ASN B 1 479 ? -7.477 1.685 21.938 1 98.62 479 ASN B CA 1
ATOM 8130 C C . ASN B 1 479 ? -8.953 1.654 22.297 1 98.62 479 ASN B C 1
ATOM 8132 O O . ASN B 1 479 ? -9.305 1.381 23.453 1 98.62 479 ASN B O 1
ATOM 8136 N N . ASP B 1 480 ? -9.797 1.917 21.328 1 98 480 ASP B N 1
ATOM 8137 C CA . ASP B 1 480 ? -11.234 1.826 21.562 1 98 480 ASP B CA 1
ATOM 8138 C C . ASP B 1 480 ? -11.82 0.591 20.875 1 98 480 ASP B C 1
ATOM 8140 O O . ASP B 1 480 ? -13.023 0.339 20.969 1 98 480 ASP B O 1
ATOM 8144 N N . GLY B 1 481 ? -11.023 -0.128 20.094 1 97.88 481 GLY B N 1
ATOM 8145 C CA . GLY B 1 481 ? -11.398 -1.412 19.516 1 97.88 481 GLY B CA 1
ATOM 8146 C C . GLY B 1 481 ? -12.305 -1.285 18.312 1 97.88 481 GLY B C 1
ATOM 8147 O O . GLY B 1 481 ? -13.109 -2.178 18.031 1 97.88 481 GLY B O 1
ATOM 8148 N N . CYS B 1 482 ? -12.234 -0.181 17.609 1 98.06 482 CYS B N 1
ATOM 8149 C CA . CYS B 1 482 ? -13.094 -0.011 16.438 1 98.06 482 CYS B CA 1
ATOM 8150 C C . CYS B 1 482 ? -12.594 1.125 15.555 1 98.06 482 CYS B C 1
ATOM 8152 O O . CYS B 1 482 ? -11.695 1.873 15.945 1 98.06 482 CYS B O 1
ATOM 8154 N N . TRP B 1 483 ? -13.07 1.171 14.312 1 98.06 483 TRP B N 1
ATOM 8155 C CA . TRP B 1 483 ? -12.984 2.395 13.523 1 98.06 483 TRP B CA 1
ATOM 8156 C C . TRP B 1 483 ? -13.898 3.477 14.086 1 98.06 483 TRP B C 1
ATOM 8158 O O . TRP B 1 483 ? -15.008 3.684 13.594 1 98.06 483 TRP B O 1
ATOM 8168 N N . GLY B 1 484 ? -13.398 4.176 15.07 1 97.31 484 GLY B N 1
ATOM 8169 C CA . GLY B 1 484 ? -14.234 5.039 15.891 1 97.31 484 GLY B CA 1
ATOM 8170 C C . GLY B 1 484 ? -14.969 6.094 15.094 1 97.31 484 GLY B C 1
ATOM 8171 O O . GLY B 1 484 ? -16.156 6.348 15.328 1 97.31 484 GLY B O 1
ATOM 8172 N N . MET B 1 485 ? -14.336 6.738 14.188 1 96.06 485 MET B N 1
ATOM 8173 C CA . MET B 1 485 ? -14.961 7.801 13.398 1 96.06 485 MET B CA 1
ATOM 8174 C C . MET B 1 485 ? -16.078 7.246 12.523 1 96.06 485 MET B C 1
ATOM 8176 O O . MET B 1 485 ? -17.141 7.855 12.406 1 96.06 485 MET B O 1
ATOM 8180 N N . ILE B 1 486 ? -15.875 6.109 11.914 1 96.44 486 ILE B N 1
ATOM 8181 C CA . ILE B 1 486 ? -16.859 5.52 11.016 1 96.44 486 ILE B CA 1
ATOM 8182 C C . ILE B 1 486 ? -18.031 4.965 11.82 1 96.44 486 ILE B C 1
ATOM 8184 O O . ILE B 1 486 ? -19.188 5.098 11.414 1 96.44 486 ILE B O 1
ATOM 8188 N N . LYS B 1 487 ? -17.734 4.332 12.969 1 97.12 487 LYS B N 1
ATOM 8189 C CA . LYS B 1 487 ? -18.797 3.828 13.836 1 97.12 487 LYS B CA 1
ATOM 8190 C C . LYS B 1 487 ? -19.703 4.961 14.328 1 97.12 487 LYS B C 1
ATOM 8192 O O . LYS B 1 487 ? -20.922 4.82 14.375 1 97.12 487 LYS B O 1
ATOM 8197 N N . GLY B 1 488 ? -19.031 6.074 14.727 1 95.94 488 GLY B N 1
ATOM 8198 C CA . GLY B 1 488 ? -19.797 7.258 15.086 1 95.94 488 GLY B CA 1
ATOM 8199 C C . GLY B 1 488 ? -20.703 7.754 13.961 1 95.94 488 GLY B C 1
ATOM 8200 O O . GLY B 1 488 ? -21.844 8.148 14.203 1 95.94 488 GLY B O 1
ATOM 8201 N N . SER B 1 489 ? -20.188 7.719 12.773 1 94.19 489 SER B N 1
ATOM 8202 C CA . SER B 1 489 ? -20.953 8.164 11.617 1 94.19 489 SER B CA 1
ATOM 8203 C C . SER B 1 489 ? -22.141 7.238 11.344 1 94.19 489 SER B C 1
ATOM 8205 O O . SER B 1 489 ? -23.219 7.695 10.977 1 94.19 489 SER B O 1
ATOM 8207 N N . GLN B 1 490 ? -21.891 5.949 11.484 1 95.38 490 GLN B N 1
ATOM 8208 C CA . GLN B 1 490 ? -22.969 4.988 11.297 1 95.38 490 GLN B CA 1
ATOM 8209 C C . GLN B 1 490 ? -24.047 5.164 12.367 1 95.38 490 GLN B C 1
ATOM 8211 O O . GLN B 1 490 ? -25.25 5.027 12.086 1 95.38 490 GLN B O 1
ATOM 8216 N N . LYS B 1 491 ? -23.641 5.438 13.578 1 94.56 491 LYS B N 1
ATOM 8217 C CA . LYS B 1 491 ? -24.594 5.719 14.648 1 94.56 491 LYS B CA 1
ATOM 8218 C C . LYS B 1 491 ? -25.422 6.953 14.328 1 94.56 491 LYS B C 1
ATOM 8220 O O . LYS B 1 491 ? -26.656 6.918 14.43 1 94.56 491 LYS B O 1
ATOM 8225 N N . ALA B 1 492 ? -24.797 7.965 13.914 1 91.44 492 ALA B N 1
ATOM 8226 C CA . ALA B 1 492 ? -25.453 9.234 13.656 1 91.44 492 ALA B CA 1
ATOM 8227 C C . ALA B 1 492 ? -26.359 9.148 12.43 1 91.44 492 ALA B C 1
ATOM 8229 O O . ALA B 1 492 ? -27.484 9.672 12.438 1 91.44 492 ALA B O 1
ATOM 8230 N N . ALA B 1 493 ? -25.906 8.5 11.406 1 89.81 493 ALA B N 1
ATOM 8231 C CA . ALA B 1 493 ? -26.594 8.523 10.117 1 89.81 493 ALA B CA 1
ATOM 8232 C C . ALA B 1 493 ? -27.625 7.41 10.031 1 89.81 493 ALA B C 1
ATOM 8234 O O . ALA B 1 493 ? -28.656 7.562 9.367 1 89.81 493 ALA B O 1
ATOM 8235 N N . PHE B 1 494 ? -27.391 6.27 10.695 1 92.81 494 PHE B N 1
ATOM 8236 C CA . PHE B 1 494 ? -28.25 5.113 10.438 1 92.81 494 PHE B CA 1
ATOM 8237 C C . PHE B 1 494 ? -28.703 4.473 11.75 1 92.81 494 PHE B C 1
ATOM 8239 O O . PHE B 1 494 ? -29.078 3.301 11.773 1 92.81 494 PHE B O 1
ATOM 8246 N N . GLY B 1 495 ? -28.672 5.129 12.805 1 91.19 495 GLY B N 1
ATOM 8247 C CA . GLY B 1 495 ? -29.25 4.715 14.07 1 91.19 495 GLY B CA 1
ATOM 8248 C C . GLY B 1 495 ? -28.531 3.541 14.703 1 91.19 495 GLY B C 1
ATOM 8249 O O . GLY B 1 495 ? -29.156 2.68 15.32 1 91.19 495 GLY B O 1
ATOM 8250 N N . GLY B 1 496 ? -27.266 3.398 14.375 1 91.44 496 GLY B N 1
ATOM 8251 C CA . GLY B 1 496 ? -26.453 2.389 15.047 1 91.44 496 GLY B CA 1
ATOM 8252 C C . GLY B 1 496 ? -26.453 1.052 14.328 1 91.44 496 GLY B C 1
ATOM 8253 O O . GLY B 1 496 ? -26.094 0.028 14.914 1 91.44 496 GLY B O 1
ATOM 8254 N N . ARG B 1 497 ? -26.984 1.009 13.125 1 95.06 497 ARG B N 1
ATOM 8255 C CA . ARG B 1 497 ? -26.781 -0.174 12.289 1 95.06 497 ARG B CA 1
ATOM 8256 C C . ARG B 1 497 ? -25.328 -0.312 11.875 1 95.06 497 ARG B C 1
ATOM 8258 O O . ARG B 1 497 ? -24.938 0.112 10.781 1 95.06 497 ARG B O 1
ATOM 8265 N N . PHE B 1 498 ? -24.547 -0.922 12.781 1 97.5 498 PHE B N 1
ATOM 8266 C CA . PHE B 1 498 ? -23.109 -0.984 12.625 1 97.5 498 PHE B CA 1
ATOM 8267 C C . PHE B 1 498 ? -22.703 -2.09 11.656 1 97.5 498 PHE B C 1
ATOM 8269 O O . PHE B 1 498 ? -23.312 -3.17 11.656 1 97.5 498 PHE B O 1
ATOM 8276 N N . ILE B 1 499 ? -21.75 -1.805 10.812 1 98 499 ILE B N 1
ATOM 8277 C CA . ILE B 1 499 ? -21.203 -2.785 9.883 1 98 499 ILE B CA 1
ATOM 8278 C C . ILE B 1 499 ? -19.719 -2.504 9.664 1 98 499 ILE B C 1
ATOM 8280 O O . ILE B 1 499 ? -19.328 -1.383 9.312 1 98 499 ILE B O 1
ATOM 8284 N N . GLY B 1 500 ? -18.859 -3.516 9.867 1 97.62 500 GLY B N 1
ATOM 8285 C CA . GLY B 1 500 ? -17.453 -3.475 9.492 1 97.62 500 GLY B CA 1
ATOM 8286 C C . GLY B 1 500 ? -16.641 -2.484 10.305 1 97.62 500 GLY B C 1
ATOM 8287 O O . GLY B 1 500 ? -15.68 -1.901 9.812 1 97.62 500 GLY B O 1
ATOM 8288 N N . VAL B 1 501 ? -16.984 -2.236 11.594 1 98.06 501 VAL B N 1
ATOM 8289 C CA . VAL B 1 501 ? -16.312 -1.139 12.289 1 98.06 501 VAL B CA 1
ATOM 8290 C C . VAL B 1 501 ? -15.68 -1.654 13.57 1 98.06 501 VAL B C 1
ATOM 8292 O O . VAL B 1 501 ? -14.844 -0.973 14.18 1 98.06 501 VAL B O 1
ATOM 8295 N N . ASP B 1 502 ? -15.969 -2.846 13.969 1 97.69 502 ASP B N 1
ATOM 8296 C CA . ASP B 1 502 ? -15.469 -3.344 15.25 1 97.69 502 ASP B CA 1
ATOM 8297 C C . ASP B 1 502 ? -14.242 -4.227 15.047 1 97.69 502 ASP B C 1
ATOM 8299 O O . ASP B 1 502 ? -14.133 -4.926 14.039 1 97.69 502 ASP B O 1
ATOM 8303 N N . PHE B 1 503 ? -13.32 -4.16 15.984 1 97.81 503 PHE B N 1
ATOM 8304 C CA . PHE B 1 503 ? -12.172 -5.055 16.094 1 97.81 503 PHE B CA 1
ATOM 8305 C C . PHE B 1 503 ? -12.312 -5.969 17.297 1 97.81 503 PHE B C 1
ATOM 8307 O O . PHE B 1 503 ? -13.133 -5.723 18.188 1 97.81 503 PHE B O 1
ATOM 8314 N N . LYS B 1 504 ? -11.5 -7.016 17.328 1 96.38 504 LYS B N 1
ATOM 8315 C CA . LYS B 1 504 ? -11.195 -7.672 18.594 1 96.38 504 LYS B CA 1
ATOM 8316 C C . LYS B 1 504 ? -10.156 -6.887 19.375 1 96.38 504 LYS B C 1
ATOM 8318 O O . LYS B 1 504 ? -9.453 -6.039 18.828 1 96.38 504 LYS B O 1
ATOM 8323 N N . ASP B 1 505 ? -10.156 -7.125 20.609 1 94.81 505 ASP B N 1
ATOM 8324 C CA . ASP B 1 505 ? -9.18 -6.438 21.453 1 94.81 505 ASP B CA 1
ATOM 8325 C C . ASP B 1 505 ? -7.762 -6.922 21.172 1 94.81 505 ASP B C 1
ATOM 8327 O O . ASP B 1 505 ? -7.426 -8.078 21.453 1 94.81 505 ASP B O 1
ATOM 8331 N N . VAL B 1 506 ? -6.961 -6.141 20.578 1 97.5 506 VAL B N 1
ATOM 8332 C CA . VAL B 1 506 ? -5.551 -6.422 20.344 1 97.5 506 VAL B CA 1
ATOM 8333 C C . VAL B 1 506 ? -4.711 -5.891 21.5 1 97.5 506 VAL B C 1
ATOM 8335 O O . VAL B 1 506 ? -4.883 -4.746 21.922 1 97.5 506 VAL B O 1
ATOM 8338 N N . ARG B 1 507 ? -3.863 -6.715 22.047 1 98.44 507 ARG B N 1
ATOM 8339 C CA . ARG B 1 507 ? -2.902 -6.293 23.062 1 98.44 507 ARG B CA 1
ATOM 8340 C C . ARG B 1 507 ? -1.66 -5.684 22.422 1 98.44 507 ARG B C 1
ATOM 8342 O O . ARG B 1 507 ? -0.623 -6.344 22.312 1 98.44 507 ARG B O 1
ATOM 8349 N N . TYR B 1 508 ? -1.771 -4.441 22.109 1 98.81 508 TYR B N 1
ATOM 8350 C CA . TYR B 1 508 ? -0.689 -3.76 21.406 1 98.81 508 TYR B CA 1
ATOM 8351 C C . TYR B 1 508 ? 0.565 -3.691 22.266 1 98.81 508 TYR B C 1
ATOM 8353 O O . TYR B 1 508 ? 1.684 -3.684 21.75 1 98.81 508 TYR B O 1
ATOM 8361 N N . ASP B 1 509 ? 0.421 -3.59 23.625 1 98.81 509 ASP B N 1
ATOM 8362 C CA . ASP B 1 509 ? 1.567 -3.617 24.531 1 98.81 509 ASP B CA 1
ATOM 8363 C C . ASP B 1 509 ? 2.373 -4.902 24.359 1 98.81 509 ASP B C 1
ATOM 8365 O O . ASP B 1 509 ? 3.604 -4.863 24.281 1 98.81 509 ASP B O 1
ATOM 8369 N N . LYS B 1 510 ? 1.663 -6.051 24.188 1 98.75 510 LYS B N 1
ATOM 8370 C CA . LYS B 1 510 ? 2.324 -7.344 24.031 1 98.75 510 LYS B CA 1
ATOM 8371 C C . LYS B 1 510 ? 2.904 -7.5 22.625 1 98.75 510 LYS B C 1
ATOM 8373 O O . LYS B 1 510 ? 3.959 -8.109 22.453 1 98.75 510 LYS B O 1
ATOM 8378 N N . VAL B 1 511 ? 2.188 -6.965 21.625 1 98.75 511 VAL B N 1
ATOM 8379 C CA . VAL B 1 511 ? 2.742 -6.945 20.281 1 98.75 511 VAL B CA 1
ATOM 8380 C C . VAL B 1 511 ? 4.09 -6.227 20.297 1 98.75 511 VAL B C 1
ATOM 8382 O O . VAL B 1 511 ? 5.07 -6.723 19.734 1 98.75 511 VAL B O 1
ATOM 8385 N N . ALA B 1 512 ? 4.098 -5.055 20.938 1 98.75 512 ALA B N 1
ATOM 8386 C CA . ALA B 1 512 ? 5.312 -4.246 21 1 98.75 512 ALA B CA 1
ATOM 8387 C C . ALA B 1 512 ? 6.43 -4.996 21.719 1 98.75 512 ALA B C 1
ATOM 8389 O O . ALA B 1 512 ? 7.582 -4.984 21.266 1 98.75 512 ALA B O 1
ATOM 8390 N N . GLU B 1 513 ? 6.125 -5.648 22.812 1 98.62 513 GLU B N 1
ATOM 8391 C CA . GLU B 1 513 ? 7.121 -6.418 23.562 1 98.62 513 GLU B CA 1
ATOM 8392 C C . GLU B 1 513 ? 7.719 -7.523 22.703 1 98.62 513 GLU B C 1
ATOM 8394 O O . GLU B 1 513 ? 8.914 -7.816 22.797 1 98.62 513 GLU B O 1
ATOM 8399 N N . SER B 1 514 ? 6.859 -8.086 21.859 1 98.38 514 SER B N 1
ATOM 8400 C CA . SER B 1 514 ? 7.301 -9.172 21 1 98.38 514 SER B CA 1
ATOM 8401 C C . SER B 1 514 ? 8.297 -8.672 19.953 1 98.38 514 SER B C 1
ATOM 8403 O O . SER B 1 514 ? 8.984 -9.477 19.312 1 98.38 514 SER B O 1
ATOM 8405 N N . MET B 1 515 ? 8.453 -7.387 19.828 1 98.12 515 MET B N 1
ATOM 8406 C CA . MET B 1 515 ? 9.336 -6.812 18.828 1 98.12 515 MET B CA 1
ATOM 8407 C C . MET B 1 515 ? 10.391 -5.922 19.469 1 98.12 515 MET B C 1
ATOM 8409 O O . MET B 1 515 ? 10.969 -5.051 18.812 1 98.12 515 MET B O 1
ATOM 8413 N N . GLY B 1 516 ? 10.594 -5.98 20.719 1 97.81 516 GLY B N 1
ATOM 8414 C CA . GLY B 1 516 ? 11.742 -5.379 21.391 1 97.81 516 GLY B CA 1
ATOM 8415 C C . GLY B 1 516 ? 11.414 -4.062 22.062 1 97.81 516 GLY B C 1
ATOM 8416 O O . GLY B 1 516 ? 12.312 -3.293 22.422 1 97.81 516 GLY B O 1
ATOM 8417 N N . TRP B 1 517 ? 10.148 -3.752 22.312 1 98.69 517 TRP B N 1
ATOM 8418 C CA . TRP B 1 517 ? 9.711 -2.516 22.953 1 98.69 517 TRP B CA 1
ATOM 8419 C C . TRP B 1 517 ? 9.367 -2.758 24.422 1 98.69 517 TRP B C 1
ATOM 8421 O O . TRP B 1 517 ? 9.203 -3.904 24.844 1 98.69 517 TRP B O 1
ATOM 8431 N N . TYR B 1 518 ? 9.391 -1.678 25.25 1 98.69 518 TYR B N 1
ATOM 8432 C CA . TYR B 1 518 ? 8.633 -1.66 26.484 1 98.69 518 TYR B CA 1
ATOM 8433 C C . TYR B 1 518 ? 7.141 -1.505 26.219 1 98.69 518 TYR B C 1
ATOM 8435 O O . TYR B 1 518 ? 6.727 -0.613 25.469 1 98.69 518 TYR B O 1
ATOM 8443 N N . GLY B 1 519 ? 6.367 -2.414 26.641 1 98.81 519 GLY B N 1
ATOM 8444 C CA . GLY B 1 519 ? 4.926 -2.352 26.484 1 98.81 519 GLY B CA 1
ATOM 8445 C C . GLY B 1 519 ? 4.172 -2.324 27.797 1 98.81 519 GLY B C 1
ATOM 8446 O O . GLY B 1 519 ? 4.547 -3.016 28.75 1 98.81 519 GLY B O 1
ATOM 8447 N N . GLN B 1 520 ? 3.107 -1.52 27.859 1 98.88 520 GLN B N 1
ATOM 8448 C CA . GLN B 1 520 ? 2.258 -1.483 29.047 1 98.88 520 GLN B CA 1
ATOM 8449 C C . GLN B 1 520 ? 0.808 -1.18 28.672 1 98.88 520 GLN B C 1
ATOM 8451 O O . GLN B 1 520 ? 0.539 -0.24 27.922 1 98.88 520 GLN B O 1
ATOM 8456 N N . ARG B 1 521 ? -0.097 -1.965 29.141 1 98.44 521 ARG B N 1
ATOM 8457 C CA . ARG B 1 521 ? -1.521 -1.662 29.047 1 98.44 521 ARG B CA 1
ATOM 8458 C C . ARG B 1 521 ? -1.96 -0.726 30.172 1 98.44 521 ARG B C 1
ATOM 8460 O O . ARG B 1 521 ? -1.606 -0.933 31.344 1 98.44 521 ARG B O 1
ATOM 8467 N N . VAL B 1 522 ? -2.604 0.33 29.844 1 98.88 522 VAL B N 1
ATOM 8468 C CA . VAL B 1 522 ? -3.098 1.315 30.797 1 98.88 522 VAL B CA 1
ATOM 8469 C C . VAL B 1 522 ? -4.625 1.345 30.766 1 98.88 522 VAL B C 1
ATOM 8471 O O . VAL B 1 522 ? -5.227 1.663 29.75 1 98.88 522 VAL B O 1
ATOM 8474 N N . GLU B 1 523 ? -5.266 1.056 31.859 1 98.5 523 GLU B N 1
ATOM 8475 C CA . GLU B 1 523 ? -6.723 1.011 31.922 1 98.5 523 GLU B CA 1
ATOM 8476 C C . GLU B 1 523 ? -7.266 1.991 32.969 1 98.5 523 GLU B C 1
ATOM 8478 O O . GLU B 1 523 ? -8.461 2.295 32.969 1 98.5 523 GLU B O 1
ATOM 8483 N N . GLU B 1 524 ? -6.348 2.5 33.844 1 98.19 524 GLU B N 1
ATOM 8484 C CA . GLU B 1 524 ? -6.711 3.482 34.844 1 98.19 524 GLU B CA 1
ATOM 8485 C C . GLU B 1 524 ? -6.16 4.863 34.531 1 98.19 524 GLU B C 1
ATOM 8487 O O . GLU B 1 524 ? -4.965 5.012 34.25 1 98.19 524 GLU B O 1
ATOM 8492 N N . PRO B 1 525 ? -7.047 5.836 34.5 1 97.94 525 PRO B N 1
ATOM 8493 C CA . PRO B 1 525 ? -6.574 7.184 34.156 1 97.94 525 PRO B CA 1
ATOM 8494 C C . PRO B 1 525 ? -5.426 7.645 35.062 1 97.94 525 PRO B C 1
ATOM 8496 O O . PRO B 1 525 ? -4.52 8.344 34.594 1 97.94 525 PRO B O 1
ATOM 8499 N N . GLU B 1 526 ? -5.355 7.246 36.312 1 97.56 526 GLU B N 1
ATOM 8500 C CA . GLU B 1 526 ? -4.34 7.676 37.281 1 97.56 526 GLU B CA 1
ATOM 8501 C C . GLU B 1 526 ? -2.979 7.07 36.938 1 97.56 526 GLU B C 1
ATOM 8503 O O . GLU B 1 526 ? -1.951 7.523 37.438 1 97.56 526 GLU B O 1
ATOM 8508 N N . ASP B 1 527 ? -2.984 6.07 36.062 1 98.38 527 ASP B N 1
ATOM 8509 C CA . ASP B 1 527 ? -1.752 5.348 35.75 1 98.38 527 ASP B CA 1
ATOM 8510 C C . ASP B 1 527 ? -1.033 5.969 34.562 1 98.38 527 ASP B C 1
ATOM 8512 O O . ASP B 1 527 ? 0.105 5.605 34.25 1 98.38 527 ASP B O 1
ATOM 8516 N N . ILE B 1 528 ? -1.648 6.926 33.844 1 98.62 528 ILE B N 1
ATOM 8517 C CA . ILE B 1 528 ? -1.081 7.469 32.625 1 98.62 528 ILE B CA 1
ATOM 8518 C C . ILE B 1 528 ? 0.273 8.109 32.906 1 98.62 528 ILE B C 1
ATOM 8520 O O . ILE B 1 528 ? 1.262 7.832 32.25 1 98.62 528 ILE B O 1
ATOM 8524 N N . ALA B 1 529 ? 0.323 9 33.938 1 98.06 529 ALA B N 1
ATOM 8525 C CA . ALA B 1 529 ? 1.548 9.734 34.25 1 98.06 529 ALA B CA 1
ATOM 8526 C C . ALA B 1 529 ? 2.678 8.773 34.625 1 98.06 529 ALA B C 1
ATOM 8528 O O . ALA B 1 529 ? 3.805 8.922 34.156 1 98.06 529 ALA B O 1
ATOM 8529 N N . THR B 1 530 ? 2.402 7.793 35.469 1 98.38 530 THR B N 1
ATOM 8530 C CA . THR B 1 530 ? 3.412 6.824 35.875 1 98.38 530 THR B CA 1
ATOM 8531 C C . THR B 1 530 ? 3.848 5.961 34.719 1 98.38 530 THR B C 1
ATOM 8533 O O . THR B 1 530 ? 5.02 5.594 34.594 1 98.38 530 THR B O 1
ATOM 8536 N N . ALA B 1 531 ? 2.891 5.609 33.875 1 98.81 531 ALA B N 1
ATOM 8537 C CA . ALA B 1 531 ? 3.217 4.832 32.656 1 98.81 531 ALA B CA 1
ATOM 8538 C C . ALA B 1 531 ? 4.164 5.605 31.75 1 98.81 531 ALA B C 1
ATOM 8540 O O . ALA B 1 531 ? 5.094 5.027 31.188 1 98.81 531 ALA B O 1
ATOM 8541 N N . LEU B 1 532 ? 3.932 6.867 31.609 1 98.81 532 LEU B N 1
ATOM 8542 C CA . LEU B 1 532 ? 4.805 7.719 30.797 1 98.81 532 LEU B CA 1
ATOM 8543 C C . LEU B 1 532 ? 6.203 7.789 31.406 1 98.81 532 LEU B C 1
ATOM 8545 O O . LEU B 1 532 ? 7.199 7.75 30.672 1 98.81 532 LEU B O 1
ATOM 8549 N N . ASP B 1 533 ? 6.266 7.918 32.75 1 98.62 533 ASP B N 1
ATOM 8550 C CA . ASP B 1 533 ? 7.551 7.938 33.438 1 98.62 533 ASP B CA 1
ATOM 8551 C C . ASP B 1 533 ? 8.336 6.656 33.156 1 98.62 533 ASP B C 1
ATOM 8553 O O . ASP B 1 533 ? 9.531 6.707 32.875 1 98.62 533 ASP B O 1
ATOM 8557 N N . LYS B 1 534 ? 7.66 5.574 33.25 1 98.56 534 LYS B N 1
ATOM 8558 C CA . LYS B 1 534 ? 8.305 4.281 33 1 98.56 534 LYS B CA 1
ATOM 8559 C C . LYS B 1 534 ? 8.742 4.148 31.547 1 98.56 534 LYS B C 1
ATOM 8561 O O . LYS B 1 534 ? 9.828 3.625 31.266 1 98.56 534 LYS B O 1
ATOM 8566 N N . ALA B 1 535 ? 7.887 4.594 30.672 1 98.31 535 ALA B N 1
ATOM 8567 C CA . ALA B 1 535 ? 8.219 4.566 29.25 1 98.31 535 ALA B CA 1
ATOM 8568 C C . ALA B 1 535 ? 9.5 5.352 28.969 1 98.31 535 ALA B C 1
ATOM 8570 O O . ALA B 1 535 ? 10.383 4.871 28.25 1 98.31 535 ALA B O 1
ATOM 8571 N N . GLU B 1 536 ? 9.625 6.523 29.547 1 96.62 536 GLU B N 1
ATOM 8572 C CA . GLU B 1 536 ? 10.766 7.395 29.297 1 96.62 536 GLU B CA 1
ATOM 8573 C C . GLU B 1 536 ? 12.016 6.895 30.016 1 96.62 536 GLU B C 1
ATOM 8575 O O . GLU B 1 536 ? 13.141 7.148 29.562 1 96.62 536 GLU B O 1
ATOM 8580 N N . SER B 1 537 ? 11.82 6.195 31.078 1 96.5 537 SER B N 1
ATOM 8581 C CA . SER B 1 537 ? 12.945 5.684 31.844 1 96.5 537 SER B CA 1
ATOM 8582 C C . SER B 1 537 ? 13.516 4.418 31.219 1 96.5 537 SER B C 1
ATOM 8584 O O . SER B 1 537 ? 14.641 4.02 31.516 1 96.5 537 SER B O 1
ATOM 8586 N N . SER B 1 538 ? 12.719 3.865 30.328 1 95.75 538 SER B N 1
ATOM 8587 C CA . SER B 1 538 ? 13.188 2.676 29.625 1 95.75 538 SER B CA 1
ATOM 8588 C C . SER B 1 538 ? 14.258 3.025 28.594 1 95.75 538 SER B C 1
ATOM 8590 O O . SER B 1 538 ? 14.219 4.102 28 1 95.75 538 SER B O 1
ATOM 8592 N N . ASP B 1 539 ? 15.234 2.146 28.391 1 94.31 539 ASP B N 1
ATOM 8593 C CA . ASP B 1 539 ? 16.234 2.324 27.344 1 94.31 539 ASP B CA 1
ATOM 8594 C C . ASP B 1 539 ? 15.695 1.896 25.984 1 94.31 539 ASP B C 1
ATOM 8596 O O . ASP B 1 539 ? 16.344 2.107 24.953 1 94.31 539 ASP B O 1
ATOM 8600 N N . LYS B 1 540 ? 14.523 1.34 25.938 1 97.12 540 LYS B N 1
ATOM 8601 C CA . LYS B 1 540 ? 13.852 0.868 24.734 1 97.12 540 LYS B CA 1
ATOM 8602 C C . LYS B 1 540 ? 12.781 1.855 24.281 1 97.12 540 LYS B C 1
ATOM 8604 O O . LYS B 1 540 ? 12.32 2.688 25.062 1 97.12 540 LYS B O 1
ATOM 8609 N N . PRO B 1 541 ? 12.477 1.851 22.922 1 98.44 541 PRO B N 1
ATOM 8610 C CA . PRO B 1 541 ? 11.211 2.504 22.594 1 98.44 541 PRO B CA 1
ATOM 8611 C C . PRO B 1 541 ? 10.031 1.924 23.375 1 98.44 541 PRO B C 1
ATOM 8613 O O . PRO B 1 541 ? 10.109 0.8 23.875 1 98.44 541 PRO B O 1
ATOM 8616 N N . ALA B 1 542 ? 8.961 2.689 23.531 1 98.88 542 ALA B N 1
ATOM 8617 C CA . ALA B 1 542 ? 7.887 2.27 24.438 1 98.88 542 ALA B CA 1
ATOM 8618 C C . ALA B 1 542 ? 6.523 2.432 23.781 1 98.88 542 ALA B C 1
ATOM 8620 O O . ALA B 1 542 ? 6.324 3.334 22.953 1 98.88 542 ALA B O 1
ATOM 8621 N N . LEU B 1 543 ? 5.672 1.535 24.094 1 98.94 543 LEU B N 1
ATOM 8622 C CA . LEU B 1 543 ? 4.281 1.607 23.656 1 98.94 543 LEU B CA 1
ATOM 8623 C C . LEU B 1 543 ? 3.334 1.507 24.844 1 98.94 543 LEU B C 1
ATOM 8625 O O . LEU B 1 543 ? 3.422 0.564 25.641 1 98.94 543 LEU B O 1
ATOM 8629 N N . LEU B 1 544 ? 2.51 2.477 25.031 1 98.94 544 LEU B N 1
ATOM 8630 C CA . LEU B 1 544 ? 1.406 2.453 25.984 1 98.94 544 LEU B CA 1
ATOM 8631 C C . LEU B 1 544 ? 0.086 2.158 25.281 1 98.94 544 LEU B C 1
ATOM 8633 O O . LEU B 1 544 ? -0.374 2.949 24.453 1 98.94 544 LEU B O 1
ATOM 8637 N N . ASP B 1 545 ? -0.416 0.971 25.562 1 98.88 545 ASP B N 1
ATOM 8638 C CA . ASP B 1 545 ? -1.742 0.588 25.094 1 98.88 545 ASP B CA 1
ATOM 8639 C C . ASP B 1 545 ? -2.828 1.076 26.047 1 98.88 545 ASP B C 1
ATOM 8641 O O . ASP B 1 545 ? -3.15 0.4 27.016 1 98.88 545 ASP B O 1
ATOM 8645 N N . VAL B 1 546 ? -3.477 2.201 25.703 1 98.94 546 VAL B N 1
ATOM 8646 C CA . VAL B 1 546 ? -4.406 2.852 26.609 1 98.94 546 VAL B CA 1
ATOM 8647 C C . VAL B 1 546 ? -5.844 2.518 26.219 1 98.94 546 VAL B C 1
ATOM 8649 O O . VAL B 1 546 ? -6.293 2.891 25.125 1 98.94 546 VAL B O 1
ATOM 8652 N N . LYS B 1 547 ? -6.566 1.852 27.109 1 98.69 547 LYS B N 1
ATOM 8653 C CA . LYS B 1 547 ? -7.977 1.567 26.859 1 98.69 547 LYS B CA 1
ATOM 8654 C C . LYS B 1 547 ? -8.828 2.818 27.047 1 98.69 547 LYS B C 1
ATOM 8656 O O . LYS B 1 547 ? -8.938 3.342 28.156 1 98.69 547 LYS B O 1
ATOM 8661 N N . ILE B 1 548 ? -9.414 3.27 25.953 1 98.5 548 ILE B N 1
ATOM 8662 C CA . ILE B 1 548 ? -10.219 4.484 26.047 1 98.5 548 ILE B CA 1
ATOM 8663 C C . ILE B 1 548 ? -11.688 4.141 25.859 1 98.5 548 ILE B C 1
ATOM 8665 O O . ILE B 1 548 ? -12.023 3.078 25.328 1 98.5 548 ILE B O 1
ATOM 8669 N N . SER B 1 549 ? -12.57 5.035 26.281 1 97.88 549 SER B N 1
ATOM 8670 C CA . SER B 1 549 ? -14.008 4.875 26.141 1 97.88 549 SER B CA 1
ATOM 8671 C C . SER B 1 549 ? -14.438 4.914 24.672 1 97.88 549 SER B C 1
ATOM 8673 O O . SER B 1 549 ? -14.305 5.945 24.016 1 97.88 549 SER B O 1
ATOM 8675 N N . GLN B 1 550 ? -14.914 3.793 24.266 1 96.5 550 GLN B N 1
ATOM 8676 C CA . GLN B 1 550 ? -15.445 3.746 22.906 1 96.5 550 GLN B CA 1
ATOM 8677 C C . GLN B 1 550 ? -16.578 4.742 22.719 1 96.5 550 GLN B C 1
ATOM 8679 O O . GLN B 1 550 ? -16.641 5.453 21.719 1 96.5 550 GLN B O 1
ATOM 8684 N N . GLU B 1 551 ? -17.453 4.828 23.656 1 94.88 551 GLU B N 1
ATOM 8685 C CA . GLU B 1 551 ? -18.609 5.715 23.594 1 94.88 551 GLU B CA 1
ATOM 8686 C C . GLU B 1 551 ? -18.188 7.176 23.531 1 94.88 551 GLU B C 1
ATOM 8688 O O . GLU B 1 551 ? -18.688 7.938 22.703 1 94.88 551 GLU B O 1
ATOM 8693 N N . ALA B 1 552 ? -17.234 7.547 24.375 1 95.19 552 ALA B N 1
ATOM 8694 C CA . ALA B 1 552 ? -16.75 8.922 24.375 1 95.19 552 ALA B CA 1
ATOM 8695 C C . ALA B 1 552 ? -16.062 9.266 23.062 1 95.19 552 ALA B C 1
ATOM 8697 O O . ALA B 1 552 ? -16.141 10.406 22.594 1 95.19 552 ALA B O 1
ATOM 8698 N N . ASN B 1 553 ? -15.484 8.242 22.484 1 95.75 553 ASN B N 1
ATOM 8699 C CA . ASN B 1 553 ? -14.664 8.461 21.297 1 95.75 553 ASN B CA 1
ATOM 8700 C C . ASN B 1 553 ? -15.516 8.539 20.047 1 95.75 553 ASN B C 1
ATOM 8702 O O . ASN B 1 553 ? -15.055 9 19 1 95.75 553 ASN B O 1
ATOM 8706 N N . LEU B 1 554 ? -16.766 8.18 20.031 1 93.62 554 LEU B N 1
ATOM 8707 C CA . LEU B 1 554 ? -17.578 8.086 18.828 1 93.62 554 LEU B CA 1
ATOM 8708 C C . LEU B 1 554 ? -17.984 9.469 18.328 1 93.62 554 LEU B C 1
ATOM 8710 O O . LEU B 1 554 ? -18.266 9.656 17.141 1 93.62 554 LEU B O 1
ATOM 8714 N N . SER B 1 555 ? -17.984 10.391 19.281 1 89.25 555 SER B N 1
ATOM 8715 C CA . SER B 1 555 ? -18.531 11.68 18.844 1 89.25 555 SER B CA 1
ATOM 8716 C C . SER B 1 555 ? -17.766 12.836 19.469 1 89.25 555 SER B C 1
ATOM 8718 O O . SER B 1 555 ? -18.312 13.594 20.281 1 89.25 555 SER B O 1
ATOM 8720 N N . PRO B 1 556 ? -16.484 12.984 18.969 1 91.25 556 PRO B N 1
ATOM 8721 C CA . PRO B 1 556 ? -15.828 14.211 19.422 1 91.25 556 PRO B CA 1
ATOM 8722 C C . PRO B 1 556 ? -16.641 15.461 19.109 1 91.25 556 PRO B C 1
ATOM 8724 O O . PRO B 1 556 ? -17.281 15.539 18.047 1 91.25 556 PRO B O 1
ATOM 8727 N N . PRO B 1 557 ? -16.547 16.391 20.031 1 85.5 557 PRO B N 1
ATOM 8728 C CA . PRO B 1 557 ? -17.25 17.656 19.734 1 85.5 557 PRO B CA 1
ATOM 8729 C C . PRO B 1 557 ? -16.781 18.312 18.438 1 85.5 557 PRO B C 1
ATOM 8731 O O . PRO B 1 557 ? -15.617 18.125 18.047 1 85.5 557 PRO B O 1
ATOM 8734 N N . ASP B 1 558 ? -17.562 18.938 17.672 1 79.31 558 ASP B N 1
ATOM 8735 C CA . ASP B 1 558 ? -17.281 19.75 16.484 1 79.31 558 ASP B CA 1
ATOM 8736 C C . ASP B 1 558 ? -17.016 18.859 15.273 1 79.31 558 ASP B C 1
ATOM 8738 O O . ASP B 1 558 ? -16.766 19.359 14.172 1 79.31 558 ASP B O 1
ATOM 8742 N N . LEU B 1 559 ? -17 17.484 15.469 1 80.75 559 LEU B N 1
ATOM 8743 C CA . LEU B 1 559 ? -16.812 16.578 14.344 1 80.75 559 LEU B CA 1
ATOM 8744 C C . LEU B 1 559 ? -17.891 16.812 13.281 1 80.75 559 LEU B C 1
ATOM 8746 O O . LEU B 1 559 ? -17.641 16.609 12.094 1 80.75 559 LEU B O 1
ATOM 8750 N N . ILE B 1 560 ? -18.984 17.25 13.734 1 76 560 ILE B N 1
ATOM 8751 C CA . ILE B 1 560 ? -20.125 17.453 12.852 1 76 560 ILE B CA 1
ATOM 8752 C C . ILE B 1 560 ? -19.781 18.516 11.812 1 76 560 ILE B C 1
ATOM 8754 O O . ILE B 1 560 ? -20.219 18.438 10.664 1 76 560 ILE B O 1
ATOM 8758 N N . THR B 1 561 ? -19.062 19.531 12.234 1 77.94 561 THR B N 1
ATOM 8759 C CA . THR B 1 561 ? -18.641 20.578 11.312 1 77.94 561 THR B CA 1
ATOM 8760 C C . THR B 1 561 ? -17.781 19.984 10.188 1 77.94 561 THR B C 1
ATOM 8762 O O . THR B 1 561 ? -17.969 20.328 9.016 1 77.94 561 THR B O 1
ATOM 8765 N N . LEU B 1 562 ? -16.891 19.078 10.539 1 78.81 562 LEU B N 1
ATOM 8766 C CA . LEU B 1 562 ? -16.047 18.438 9.547 1 78.81 562 LEU B CA 1
ATOM 8767 C C . LEU B 1 562 ? -16.859 17.562 8.617 1 78.81 562 LEU B C 1
ATOM 8769 O O . LEU B 1 562 ? -16.609 17.516 7.406 1 78.81 562 LEU B O 1
ATOM 8773 N N . SER B 1 563 ? -17.781 16.938 9.195 1 81.06 563 SER B N 1
ATOM 8774 C CA . SER B 1 563 ? -18.625 16.031 8.398 1 81.06 563 SER B CA 1
ATOM 8775 C C . SER B 1 563 ? -19.422 16.812 7.363 1 81.06 563 SER B C 1
ATOM 8777 O O . SER B 1 563 ? -19.625 16.328 6.242 1 81.06 563 SER B O 1
ATOM 8779 N N . ILE B 1 564 ? -19.844 17.984 7.773 1 80.56 564 ILE B N 1
ATOM 8780 C CA . ILE B 1 564 ? -20.625 18.812 6.871 1 80.56 564 ILE B CA 1
ATOM 8781 C C . ILE B 1 564 ? -19.766 19.234 5.684 1 80.56 564 ILE B C 1
ATOM 8783 O O . ILE B 1 564 ? -20.25 19.281 4.547 1 80.56 564 ILE B O 1
ATOM 8787 N N . VAL B 1 565 ? -18.562 19.469 5.98 1 81.06 565 VAL B N 1
ATOM 8788 C CA . VAL B 1 565 ? -17.656 19.906 4.922 1 81.06 565 VAL B CA 1
ATOM 8789 C C . VAL B 1 565 ? -17.297 18.719 4.023 1 81.06 565 VAL B C 1
ATOM 8791 O O . VAL B 1 565 ? -17.344 18.828 2.797 1 81.06 565 VAL B O 1
ATOM 8794 N N . TRP B 1 566 ? -17.062 17.547 4.598 1 84.69 566 TRP B N 1
ATOM 8795 C CA . TRP B 1 566 ? -16.594 16.359 3.873 1 84.69 566 TRP B CA 1
ATOM 8796 C C . TRP B 1 566 ? -17.719 15.773 3.023 1 84.69 566 TRP B C 1
ATOM 8798 O O . TRP B 1 566 ? -17.469 15.172 1.975 1 84.69 566 TRP B O 1
ATOM 8808 N N . LEU B 1 567 ? -18.938 15.969 3.469 1 89.31 567 LEU B N 1
ATOM 8809 C CA . LEU B 1 567 ? -20.062 15.344 2.795 1 89.31 567 LEU B CA 1
ATOM 8810 C C . LEU B 1 567 ? -21.047 16.391 2.271 1 89.31 567 LEU B C 1
ATOM 8812 O O . LEU B 1 567 ? -22.25 16.141 2.184 1 89.31 567 LEU B O 1
ATOM 8816 N N . GLU B 1 568 ? -20.438 17.516 2.031 1 87.44 568 GLU B N 1
ATOM 8817 C CA . GLU B 1 568 ? -21.266 18.578 1.471 1 87.44 568 GLU B CA 1
ATOM 8818 C C . GLU B 1 568 ? -22 18.109 0.214 1 87.44 568 GLU B C 1
ATOM 8820 O O . GLU B 1 568 ? -21.375 17.547 -0.696 1 87.44 568 GLU B O 1
ATOM 8825 N N . GLY B 1 569 ? -23.219 18.219 0.185 1 87.44 569 GLY B N 1
ATOM 8826 C CA . GLY B 1 569 ? -24 17.844 -0.98 1 87.44 569 GLY B CA 1
ATOM 8827 C C . GLY B 1 569 ? -24.438 16.391 -0.965 1 87.44 569 GLY B C 1
ATOM 8828 O O . GLY B 1 569 ? -25.156 15.938 -1.855 1 87.44 569 GLY B O 1
ATOM 8829 N N . CYS B 1 570 ? -24.016 15.656 0.024 1 91.19 570 CYS B N 1
ATOM 8830 C CA . CYS B 1 570 ? -24.422 14.266 0.18 1 91.19 570 CYS B CA 1
ATOM 8831 C C . CYS B 1 570 ? -25.625 14.148 1.109 1 91.19 570 CYS B C 1
ATOM 8833 O O . CYS B 1 570 ? -25.547 14.492 2.291 1 91.19 570 CYS B O 1
ATOM 8835 N N . ASN B 1 571 ? -26.75 13.711 0.593 1 87.75 571 ASN B N 1
ATOM 8836 C CA . ASN B 1 571 ? -27.984 13.586 1.336 1 87.75 571 ASN B CA 1
ATOM 8837 C C . ASN B 1 571 ? -28.562 12.18 1.236 1 87.75 571 ASN B C 1
ATOM 8839 O O . ASN B 1 571 ? -29.297 11.867 0.296 1 87.75 571 ASN B O 1
ATOM 8843 N N . PRO B 1 572 ? -28.281 11.414 2.305 1 81.19 572 PRO B N 1
ATOM 8844 C CA . PRO B 1 572 ? -28.828 10.062 2.221 1 81.19 572 PRO B CA 1
ATOM 8845 C C . PRO B 1 572 ? -30.359 10.055 2.258 1 81.19 572 PRO B C 1
ATOM 8847 O O . PRO B 1 572 ? -30.969 10.953 2.838 1 81.19 572 PRO B O 1
ATOM 8850 N N . PRO B 1 573 ? -30.922 9.047 1.549 1 80.06 573 PRO B N 1
ATOM 8851 C CA . PRO B 1 573 ? -32.375 8.922 1.695 1 80.06 573 PRO B CA 1
ATOM 8852 C C . PRO B 1 573 ? -32.781 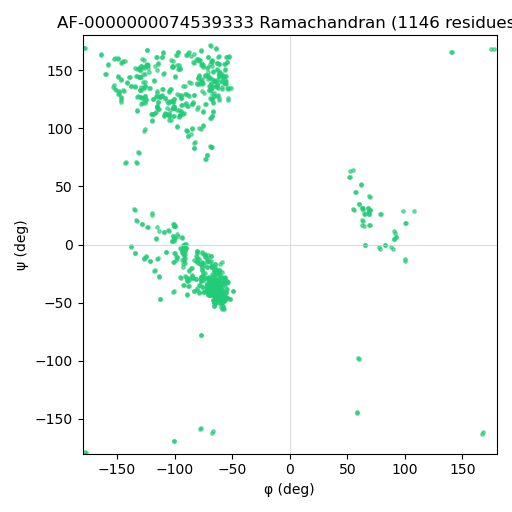8.602 3.127 1 80.06 573 PRO B C 1
ATOM 8854 O O . PRO B 1 573 ? -31.984 8.109 3.918 1 80.06 573 PRO B O 1
ATOM 8857 N N . PRO B 1 574 ? -34.031 8.977 3.393 1 74.75 574 PRO B N 1
ATOM 8858 C CA . PRO B 1 574 ? -34.5 8.641 4.738 1 74.75 574 PRO B CA 1
ATOM 8859 C C . PRO B 1 574 ? -34.438 7.137 5.02 1 74.75 574 PRO B C 1
ATOM 8861 O O . PRO B 1 574 ? -34.688 6.328 4.117 1 74.75 574 PRO B O 1
ATOM 8864 N N . VAL B 1 575 ? -33.969 6.848 6.156 1 65.75 575 VAL B N 1
ATOM 8865 C CA . VAL B 1 575 ? -33.812 5.449 6.535 1 65.75 575 VAL B CA 1
ATOM 8866 C C . VAL B 1 575 ? -35.156 4.867 6.934 1 65.75 575 VAL B C 1
ATOM 8868 O O . VAL B 1 575 ? -36 5.582 7.465 1 65.75 575 VAL B O 1
#

InterPro domains:
  IPR000399 TPP-binding enzyme, conserved site [PS00187] (436-455)
  IPR011766 Thiamine pyrophosphate enzyme, TPP-binding [PF02775] (399-546)
  IPR012000 Thiamine pyrophosphate enzyme, central domain [PF00205] (201-335)
  IPR012001 Thiamine pyrophosphate enzyme, N-terminal TPP-binding domain [PF02776] (5-125)
  IPR029035 DHS-like NAD/FAD-binding domain superfamily [SSF52467] (194-383)
  IPR029061 Thiamin diphosphate-binding fold [SSF52518] (1-177)
  IPR029061 Thiamin diphosphate-binding fold [SSF52518] (373-556)
  IPR045229 Thiamine pyrophosphate enzyme [PTHR18968] (4-554)

pLDDT: mean 96.2, std 4.57, range [53.69, 98.94]

Solvent-accessible surface area (backbone atoms only — not comparable to full-atom values): 55374 Å² total; per-residue (Å²): 132,65,66,39,24,30,13,35,52,52,43,55,49,41,53,52,69,63,47,43,58,38,22,15,37,77,32,76,60,38,47,46,34,52,45,25,34,64,72,52,29,39,79,70,60,26,41,71,45,50,38,64,41,27,28,44,10,26,21,16,16,42,26,26,14,60,57,62,72,44,76,11,26,22,33,19,20,42,28,41,29,43,40,32,25,42,50,16,40,39,39,26,34,59,61,42,33,30,25,47,36,40,28,29,34,60,32,70,92,43,35,90,65,71,72,52,49,65,24,66,58,60,57,69,58,39,44,47,66,43,30,77,43,69,49,72,47,87,43,57,86,43,46,49,59,52,52,50,49,41,52,36,53,13,64,40,68,64,26,12,19,17,37,43,35,34,20,22,34,34,27,19,28,52,33,69,46,90,73,64,73,73,69,52,58,82,75,70,36,83,87,68,77,53,54,35,54,66,69,58,36,46,52,49,19,53,51,52,67,69,34,82,37,32,32,36,38,34,12,44,35,24,58,76,48,67,14,35,66,42,50,49,51,43,29,56,40,57,18,21,42,31,37,34,41,84,67,12,50,11,40,54,33,59,81,40,90,48,40,38,58,55,94,34,72,25,31,35,49,50,50,24,65,24,43,28,36,39,36,32,25,56,56,39,27,55,92,51,53,31,50,31,68,81,49,19,32,54,66,94,71,22,44,29,35,39,37,24,53,35,68,78,42,61,55,61,52,37,81,61,78,40,80,31,54,13,28,48,29,56,26,40,50,53,28,42,56,43,32,54,70,72,48,74,76,37,68,62,41,82,63,50,63,56,36,52,49,44,40,50,59,61,45,48,61,52,54,55,48,30,64,48,79,46,75,45,17,42,66,45,28,54,37,41,52,54,47,70,69,47,64,68,73,34,30,40,20,38,13,32,66,44,47,41,57,54,32,68,75,53,48,79,41,51,33,64,61,24,62,46,57,48,64,38,26,63,42,61,31,40,26,64,28,25,40,49,19,35,30,71,63,34,76,86,46,55,32,38,28,46,22,19,45,55,19,45,45,54,43,51,55,41,48,38,38,34,44,65,70,65,46,68,38,38,38,36,30,47,34,49,41,36,44,40,48,47,45,26,46,29,33,73,76,56,76,52,61,75,71,53,33,75,53,64,82,61,41,56,16,51,35,34,40,30,28,59,30,47,44,39,74,40,61,51,58,84,46,50,66,59,49,50,51,52,38,68,70,40,92,38,24,21,32,38,27,30,38,28,27,46,74,66,44,30,59,54,82,71,48,63,60,54,48,49,63,77,41,56,84,44,46,63,47,86,128,132,63,64,39,25,30,14,36,52,53,44,54,48,40,54,52,69,64,48,44,58,38,21,16,37,77,33,76,60,37,47,48,34,52,46,26,34,64,71,51,31,40,79,72,60,26,43,71,45,49,39,63,41,26,28,42,10,26,21,17,15,41,26,25,14,62,58,62,71,44,75,12,27,21,35,18,21,43,29,40,29,44,38,32,25,43,49,17,38,39,41,26,32,59,61,41,33,30,26,45,37,38,27,30,33,60,32,70,91,44,34,90,66,71,72,51,51,66,24,66,59,59,56,70,57,38,44,48,68,45,32,79,44,68,50,73,46,86,45,56,87,43,45,48,59,52,52,50,49,40,52,36,53,13,65,39,69,65,27,12,19,17,38,44,36,32,19,23,34,35,28,20,26,52,34,67,46,89,72,65,71,72,69,50,59,80,77,70,37,83,86,67,76,53,54,35,52,66,70,57,37,46,52,49,18,53,51,52,68,70,35,82,36,31,31,38,37,33,13,45,35,26,58,75,48,65,14,35,66,44,51,51,50,44,29,56,39,56,17,21,42,32,37,35,42,85,68,12,50,12,39,55,33,58,81,38,91,47,40,38,59,56,93,35,71,26,30,36,50,51,49,25,66,25,43,26,36,39,37,32,24,56,57,39,29,54,92,50,51,30,49,31,66,80,49,18,31,54,66,93,71,23,44,29,32,38,36,25,53,35,69,78,41,60,55,62,52,38,80,60,75,43,80,32,55,14,30,46,30,56,27,38,49,53,29,42,57,43,33,55,71,72,48,75,74,37,68,61,40,81,63,49,63,56,35,51,50,45,40,50,58,61,44,48,61,52,54,55,49,29,66,49,79,46,75,44,17,42,66,44,29,54,37,41,53,56,46,70,69,47,63,68,73,33,31,40,21,38,15,32,67,45,48,40,57,53,33,68,76,52,50,80,41,50,34,65,60,22,63,47,56,47,64,37,25,61,40,59,33,42,27,65,29,25,41,49,19,35,30,72,62,34,77,87,47,56,32,36,29,46,23,18,45,56,19,44,46,54,44,52,57,40,49,38,38,34,43,66,69,65,46,69,39,41,38,36,30,48,32,49,40,35,44,40,48,46,47,26,46,30,33,72,74,54,75,52,63,76,71,53,31,75,54,64,80,61,41,55,15,49,36,33,40,30,29,59,30,46,44,39,74,41,61,49,57,86,45,50,66,59,51,51,52,52,37,70,71,40,94,37,25,19,31,37,28,29,37,29,26,46,75,67,45,31,61,53,84,69,47,63,62,53,49,49,62,76,41,57,84,44,46,64,47,87,128

Secondary structure (DSSP, 8-state):
--EEEHHHHHHHHHHHTT--EEEE---GGGHHHHHHIIIIIGGGT-EEEE-SSHHHHHHHHHHHHHHHSSPEEEEE-STHHHHHHHHHHHHHHHTT--EEEEEEES-TTTTTTT-S-TT---HHHHHGGG-SEEEE--SGGGHHHHHHHHHHHHHSSS--EEEEEEEHHHHHSEEEGGG-----GGGTS-SS-----HHHHHHHHHHHHT-SSEEEEE-HHHHHTT-HHHHHHHHHHHT-EEEE-STTTTSS-TTSTTB--TTSHHHHHHHHH-SEEEEES----GGGGGG-TTTS--TTTSEEEEEES-GGGTTSSS--SEEEES-HHHHHHHHHHHHHTT-SPPPPPTTHHHHHHHHHHHHHHHHHHHT---SSBPHHHHHHHHHHHS-TTPEEEEESSHHHHHHHHH----STT-EE--TTT--TT-HHHHHHHHHHH-TTS-EEEEEEHHHHHTTGGGHHHHHHHT---EEEEEE-SB-HHHHHHHHHHHTT---S-B-----HHHHHHTTT-EEEEE-SGGGHHHHHHHHHHSSS-EEEEEEB-HHHHT--TTHHHHHHHHTTT--PPP-/--EEEHHHHHHHHHHHTT--EEEE---GGGHHHHHHIIIIIGGGT-EEEE-SSHHHHHHHHHHHHHHHSSPEEEEE-STHHHHHHHHHHHHHHHTT--EEEEEEES-TTTTTTT-S-TT---HHHHHGGG-SEEEE--SGGGHHHHHHHHHHHHHSSS--EEEEEEEHHHHHSEEEGGG-----GGGTS-SS-----HHHHHHHHHHHHT-SSEEEEE-HHHHHTT-HHHHHHHHHHHT-EEEE-STTTTSS-TTSTTB--TTSHHHHHHHHH-SEEEEES----GGGGGG-TTTS--TTTSEEEEEES-GGGTTSSS--SEEEES-HHHHHHHHHHHHHTT-SPPPPPTTHHHHHHHHHHHHHHHHHHHT---SSBPHHHHHHHHHHHS-TTPEEEEESSHHHHHHHHH----STT-EE--TTT--TT-HHHHHHHHHHH-TTS-EEEEEEHHHHHTTGGGHHHHHHHT---EEEEEE-SB-HHHHHHHHHHHTT---S-B-----HHHHHHTTT-EEEEE-SGGGHHHHHHHHHHSSS-EEEEEEB-HHHHT--TTHHHHHHHHTTT--PPP-

Radius of gyration: 30.52 Å; Cα contacts (8 Å, |Δi|>4): 2937; chains: 2; bounding box: 82×99×76 Å

Nearest PDB structures (foldseek):
  4d5e-assembly1_B  TM=9.157E-01  e=1.839E-46  Azoarcus olearius
  4d5g-assembly1_B  TM=9.094E-01  e=5.493E-46  Azoarcus olearius
  1pox-assembly1_A  TM=8.658E-01  e=6.529E-46  Lactiplantibacillus plantarum
  6deo-assembly1_A  TM=8.743E-01  e=2.600E-45  Candida albicans SC5314
  1y9d-assembly1_C  TM=8.717E-01  e=2.459E-43  Lactiplantibacillus plantarum

Organism: Archaeoglobus fulgidus (strain ATCC 49558 / DSM 4304 / JCM 9628 / NBRC 100126 / VC-16) (NCBI:txid224325)

Sequence (1150 aa):
MAQISGGELLVRCLIKENVRYIFGVPGGQLLTFLDAIKRVGEKHGMKFVNCRHEQAAASMADAYARVSGEIGVCVGTIGPGGADLVPGVYPAFADSVPMLVITAQNQTWKSYPDHGSMQALDQYHLFKPITKWNAVVSHWERIPELVQRAIRIALSGRPGPVHLDFPSDVLYNGQEESFAKVYGPERYRPMKPPVGHPELVEKAAEMLYNAERPLIHAGTGVLRAKAWNELRELAEYLGAVVTTTMGGRGAIPEDHPLCILPASPAAITAQNEADVILVVGSKMGDLDFWGKPPAWGDPEQQKTIQIDIDPEMIALNRPVDVAIVGDAKETLKALIEAVKKKGEKREPVDRLKEYRKMQQDWLEGFLKLAESGEKPIHPLRVIKEVREFYPRNAISCVDGGNTAVWASYLNRIYEPNTFLWAADSGHLGTGLPYAIGAKLANPDRPVYLIAGDGAFGLTMEELETASREGVKITAVVMNDGCWGMIKGSQKAAFGGRFIGVDFKDVRYDKVAESMGWYGQRVEEPEDIATALDKAESSDKPALLDVKISQEANLSPPDLITLSIVWLEGCNPPPVMAQISGGELLVRCLIKENVRYIFGVPGGQLLTFLDAIKRVGEKHGMKFVNCRHEQAAASMADAYARVSGEIGVCVGTIGPGGADLVPGVYPAFADSVPMLVITAQNQTWKSYPDHGSMQALDQYHLFKPITKWNAVVSHWERIPELVQRAIRIALSGRPGPVHLDFPSDVLYNGQEESFAKVYGPERYRPMKPPVGHPELVEKAAEMLYNAERPLIHAGTGVLRAKAWNELRELAEYLGAVVTTTMGGRGAIPEDHPLCILPASPAAITAQNEADVILVVGSKMGDLDFWGKPPAWGDPEQQKTIQIDIDPEMIALNRPVDVAIVGDAKETLKALIEAVKKKGEKREPVDRLKEYRKMQQDWLEGFLKLAESGEKPIHPLRVIKEVREFYPRNAISCVDGGNTAVWASYLNRIYEPNTFLWAADSGHLGTGLPYAIGAKLANPDRPVYLIAGDGAFGLTMEELETASREGVKITAVVMNDGCWGMIKGSQKAAFGGRFIGVDFKDVRYDKVAESMGWYGQRVEEPEDIATALDKAESSDKPALLDVKISQEANLSPPDLITLSIVWLEGCNPPPV